Protein AF-A0A0Q6UNU0-F1 (afdb_monomer)

Secondary structure (DSSP, 8-state):
---HHHHHHHHHHTHHHHHHHHHTSHHHHHHHHHHHHHGGG--SHHHHHH-HHHHHHHHHHTT-GGGTT-HHHHHHHHT--TTSTTSHHHH-S-THHHHHHTT--TTPPPP-SS-HHHHHHHHHHHHHHHHHHHHHHHHHHHHHHHHHHH--BHHHHHH-HHHHHHHHHHTT--TTT--HHHHHHHHTS-TTSTTSHHHHH--HHHHHHHTT--B-TTSBBSS-SS-HHHHHHHHHHHHHHSSSS--HHHHHHHHHHHHHHHTT--BHHHHHH-HHHHHHHHHHTT--TT--HHHHHHHHH-HHHHHHTT-HHHHHT--B-TTSBBPSB--SS-HHHHHHHHHHHHHHHHHHHHHHHSS---BHHHHHH-HHHHHHHHHHTT--TT--HHHHHHHHH-HHHHHHTT-HHHHHTS-B-TTSBBSSS-SS-HHHHHHHHHHHHHHHHHHHHHGGG--BHHHHHH-HHHHHHHHHHTT--TT--HHHHHHHHH-HHHHHHHT-HHHHTT----TTSBPPBPB-SS-HHHHHHHHHHHHHHHHHHHHHHTT--BHHHHHH-HHHHHHHHHHTT--TT--HHHHHHHHH-HHHHHHHT-HHHHHT----TTSBPPTTS-SS-HHHHHHHHHHHHHHHHHHHHHGGG--BHHHHHHSHHHHHHHHHHTT--TT--HHHHHHHHH-HHHHHHTT-HHHHHT----TTSB-PBP-SS--HHHHHHHHHHHHHHTTHHHHHHHHHHHHHHHHHHSTTT-SBHHHHT--HHHH-S-SSSTTSPPHHHHHHHHTT--TTTS-HHHHHHHTTS-TT-TTSTTGGG--HHHHHHHHTS-B-TTSBB-----SS-HHHHHHHHHHHHHHHTTTPPSSHHHHHHHHHHHHHHHHHHHHHHT--BHHHHHH-HHHHHHHHHHTT--GGG--HHHHHHHHTS-SS-TTSHHHHTS-THHHHHHHHS-B-TTSBB-GGG--SSS-HHHHHHHHHHHHHHHHHHHHHHH-HHHHHHHHHHHHGGG---HHHHHH-HHHHHHHHHHTT--GGGGGS-HHHHHHHHTTT--GGGGG-HHHHHHHHHHHHHHHHHHH--S--HHHHHHTS---

Radius of gyration: 46.49 Å; Cα contacts (8 Å, |Δi|>4): 1533; chains: 1; bounding box: 97×91×158 Å

Foldseek 3Di:
DDFLLRVLCVCVVPVVVLLVVLCPPPVLVVLLVVLVVPVLVQFALCSCLVPLSNVCLLCLLLPNNVCNVVSVLLSQLLCWQLLDCPGPQNPDLAVSSLVSNLQWQRPFPDFFQFDPVLLVLLLVLLVVLLVVLLVVLVVLLVVLLVQQQPDFFLCSQLVPLSNQCLLCLLLVHDSVPDHSVLLLQLLQWDLPPCPGSCNVPNDPSSSVSSVQAQAHNRGGHPHTRGDPVSSVVSSQSSQCGRRPANHLVVLVSLLVVLQVPFLVDFFLVVQLVDLSSVCLLCLLQVHDNVPDSVLLLCLCEFLQSCVVVVNLLSNQLWQAYNRGGHDQFHAFFRSVLLVLLLVLLVVLLVVLVCVQPVLPQFFLVSQLVDQLSVLLQCLLQVVFLLRDSVLLQCLCAPCVSCVVVVNNLSNVLAQAYNVGGGNDRGRGDPVSSVSSSVSLVVLSVVCSNCRSVDFFLVSQLVPRSNVSSSCNSQVPGSPQDSVLVLCLCAPCVSCVVVVNNSSNVSTQAYNVGGGQGFFCFFALVLLVVLVVLLVVLLVVLVVVQQVDFFLVVQLVPLLNVLLLCLLQVNQLLDDSVLLSCLCAPCVSCVVVVNNVSNVLAQAHNVGGHDPPDTRGDPVSSVSSSVSSVVLSVVCLVCVRRDFFLVSCCVPSNSVSSLCSSQVPHSPDDSVLVRCLLQPLVSVVVVVNNSSNVSTDAYNVGGTHTRNGTRHNSSSSSSSVSSSVRSCVVVVVLSVLLSVQLVVCSPPVQAFFLVSQLDQPVPRDDDPVCNPHDGNVQSLQSSLVHHCVRAPSVNSNQLLLKWLQPCPIPQVVVVDVSSSVSSLSTQAYNVGGRDHRQFFFGSSVLSLLLSLLLLLQLFPPDDDDVSVVSNVVSVVLSVVLVVQRRVDQWQVSQLVDLSNQCSSQSSQLHDSVVDHSVNVLQLLLWDLPDCPGCVNPPDDVCSLLVSLRTQAYSVGGHDPQQDRSTRGPSSSVSSSSSSSLSSSLVVVCVVPVLSSLLSVLLVCLLSDRAVSSCLSDPSSVVLQCLLVVNDPCLNVDDPVVSRVVVVVRDDSNLSNPSVSSVVSSSSSSLSVSVVPPPDDDPVVVVVVPPDD

Mean predicted aligned error: 14.02 Å

Structure (mmCIF, N/CA/C/O backbone):
data_AF-A0A0Q6UNU0-F1
#
_entry.id   AF-A0A0Q6UNU0-F1
#
loop_
_atom_site.group_PDB
_atom_site.id
_atom_site.type_symbol
_atom_site.label_atom_id
_atom_site.label_alt_id
_atom_site.label_comp_id
_atom_site.label_asym_id
_atom_site.label_entity_id
_atom_site.label_seq_id
_atom_site.pdbx_PDB_ins_code
_atom_site.Cartn_x
_atom_site.Cartn_y
_atom_site.Cartn_z
_atom_site.occupancy
_atom_site.B_iso_or_equiv
_atom_site.auth_seq_id
_atom_site.auth_comp_id
_atom_site.auth_asym_id
_atom_site.auth_atom_id
_atom_site.pdbx_PDB_model_num
ATOM 1 N N . MET A 1 1 ? -45.513 11.900 68.984 1.00 60.00 1 MET A N 1
ATOM 2 C CA . MET A 1 1 ? -44.913 11.798 67.637 1.00 60.00 1 MET A CA 1
ATOM 3 C C . MET A 1 1 ? -43.404 11.786 67.799 1.00 60.00 1 MET A C 1
ATOM 5 O O . MET A 1 1 ? -42.913 12.541 68.630 1.00 60.00 1 MET A O 1
ATOM 9 N N . ILE A 1 2 ? -42.690 10.905 67.095 1.00 75.06 2 ILE A N 1
ATOM 10 C CA . ILE A 1 2 ? -41.217 10.916 67.081 1.00 75.06 2 ILE A CA 1
ATOM 11 C C . ILE A 1 2 ? -40.781 12.157 66.289 1.00 75.06 2 ILE A C 1
ATOM 13 O O . ILE A 1 2 ? -41.369 12.452 65.248 1.00 75.06 2 ILE A O 1
ATOM 17 N N . SER A 1 3 ? -39.808 12.911 66.801 1.00 86.56 3 SER A N 1
ATOM 18 C CA . SER A 1 3 ? -39.284 14.099 66.119 1.00 86.56 3 SER A CA 1
ATOM 19 C C . SER A 1 3 ? -38.531 13.713 64.837 1.00 86.56 3 SER A C 1
ATOM 21 O O . SER A 1 3 ? -37.982 12.609 64.751 1.00 86.56 3 SER A O 1
ATOM 23 N N . ALA A 1 4 ? -38.469 14.606 63.845 1.00 87.50 4 ALA A N 1
ATOM 24 C CA . ALA A 1 4 ? -37.751 14.359 62.592 1.00 87.50 4 ALA A CA 1
ATOM 25 C C . ALA A 1 4 ? -36.270 14.044 62.854 1.00 87.50 4 ALA A C 1
ATOM 27 O O . ALA A 1 4 ? -35.698 13.129 62.262 1.00 87.50 4 ALA A O 1
ATOM 28 N N . SER A 1 5 ? -35.673 14.756 63.813 1.00 86.62 5 SER A N 1
ATOM 29 C CA . SER A 1 5 ? -34.298 14.556 64.282 1.00 86.62 5 SER A CA 1
ATOM 30 C C . SER A 1 5 ? -34.039 13.150 64.840 1.00 86.62 5 SER A C 1
ATOM 32 O O . SER A 1 5 ? -33.020 12.533 64.521 1.00 86.62 5 SER A O 1
ATOM 34 N N . MET A 1 6 ? -34.948 12.606 65.653 1.00 86.75 6 MET A N 1
ATOM 35 C CA . MET A 1 6 ? -34.796 11.264 66.223 1.00 86.75 6 MET A CA 1
ATOM 36 C C . MET A 1 6 ? -35.024 10.178 65.164 1.00 86.75 6 MET A C 1
ATOM 38 O O . MET A 1 6 ? -34.244 9.230 65.084 1.00 86.75 6 MET A O 1
ATOM 42 N N . ALA A 1 7 ? -36.046 10.338 64.318 1.00 88.50 7 ALA A N 1
ATOM 43 C CA . ALA A 1 7 ? -36.363 9.389 63.254 1.00 88.50 7 ALA A CA 1
ATOM 44 C C . ALA A 1 7 ? -35.245 9.293 62.200 1.00 88.50 7 ALA A C 1
ATOM 46 O O . ALA A 1 7 ? -34.822 8.186 61.868 1.00 88.50 7 ALA A O 1
ATOM 47 N N . TYR A 1 8 ? -34.702 10.429 61.743 1.00 91.06 8 TYR A N 1
ATOM 48 C CA . TYR A 1 8 ? -33.573 10.456 60.808 1.00 91.06 8 TYR A CA 1
ATOM 49 C C . TYR A 1 8 ? -32.361 9.696 61.363 1.00 91.06 8 TYR A C 1
ATOM 51 O O . TYR A 1 8 ? -31.845 8.813 60.686 1.00 91.06 8 TYR A O 1
ATOM 59 N N . ASN A 1 9 ? -31.960 9.951 62.617 1.00 88.25 9 ASN A N 1
ATOM 60 C CA . ASN A 1 9 ? -30.815 9.270 63.239 1.00 88.25 9 ASN A CA 1
ATOM 61 C C . ASN A 1 9 ? -31.006 7.746 63.367 1.00 88.25 9 ASN A C 1
ATOM 63 O O . ASN A 1 9 ? -30.054 6.990 63.175 1.00 88.25 9 ASN A O 1
ATOM 67 N N . ILE A 1 10 ? -32.219 7.282 63.692 1.00 87.88 10 ILE A N 1
ATOM 68 C CA . ILE A 1 10 ? -32.521 5.843 63.786 1.00 87.88 10 ILE A CA 1
ATOM 69 C C . ILE A 1 10 ? -32.408 5.180 62.408 1.00 87.88 10 ILE A C 1
ATOM 71 O O . ILE A 1 10 ? -31.824 4.100 62.285 1.00 87.88 10 ILE A O 1
ATOM 75 N N . LEU A 1 11 ? -32.965 5.822 61.379 1.00 87.94 11 LEU A N 1
ATOM 76 C CA . LEU A 1 11 ? -32.988 5.293 60.018 1.00 87.94 11 LEU A CA 1
ATOM 77 C C . LEU A 1 11 ? -31.599 5.291 59.387 1.00 87.94 11 LEU A C 1
ATOM 79 O O . LEU A 1 11 ? -31.198 4.274 58.830 1.00 87.94 11 LEU A O 1
ATOM 83 N N . THR A 1 12 ? -30.838 6.381 59.500 1.00 85.38 12 THR A N 1
ATOM 84 C CA . THR A 1 12 ? -29.486 6.451 58.928 1.00 85.38 12 THR A CA 1
ATOM 85 C C . THR A 1 12 ? -28.493 5.560 59.665 1.00 85.38 12 THR A C 1
ATOM 87 O O . THR A 1 12 ? -27.621 4.978 59.025 1.00 85.38 12 THR A O 1
ATOM 90 N N . GLY A 1 13 ? -28.671 5.355 60.976 1.00 84.19 13 GLY A N 1
ATOM 91 C CA . GLY A 1 13 ? -27.877 4.402 61.755 1.00 84.19 13 GLY A CA 1
ATOM 92 C C . GLY A 1 13 ? -28.101 2.932 61.374 1.00 84.19 13 GLY A C 1
ATOM 93 O O . GLY A 1 13 ? -27.198 2.122 61.558 1.00 84.19 13 GLY A O 1
ATOM 94 N N . ASN A 1 14 ? -29.271 2.581 60.818 1.00 87.12 14 ASN A N 1
ATOM 95 C CA . ASN A 1 14 ? -29.643 1.211 60.426 1.00 87.12 14 ASN A CA 1
ATOM 96 C C . ASN A 1 14 ? -30.318 1.162 59.039 1.00 87.12 14 ASN A C 1
ATOM 98 O O . ASN A 1 14 ? -31.352 0.508 58.850 1.00 87.12 14 ASN A O 1
ATOM 102 N N . MET A 1 15 ? -29.746 1.863 58.054 1.00 85.81 15 MET A N 1
ATOM 103 C CA . MET A 1 15 ? -30.365 2.031 56.731 1.00 85.81 15 MET A CA 1
ATOM 104 C C . MET A 1 15 ? -30.597 0.692 56.025 1.00 85.81 15 MET A C 1
ATOM 106 O O . MET A 1 15 ? -31.688 0.444 55.519 1.00 85.81 15 MET A O 1
ATOM 110 N N . LYS A 1 16 ? -29.614 -0.219 56.072 1.00 84.00 16 LYS A N 1
ATOM 111 C CA . LYS A 1 16 ? -29.725 -1.556 55.468 1.00 84.00 16 LYS A CA 1
ATOM 112 C C . LYS A 1 16 ? -30.951 -2.314 55.979 1.00 84.00 16 LYS A C 1
ATOM 114 O O . LYS A 1 16 ? -31.781 -2.734 55.186 1.00 84.00 16 LYS A O 1
ATOM 119 N N . GLN A 1 17 ? -31.106 -2.420 57.298 1.00 88.00 17 GLN A N 1
ATOM 120 C CA . GLN A 1 17 ? -32.243 -3.121 57.896 1.00 88.00 17 GLN A CA 1
ATOM 121 C C . GLN A 1 17 ? -33.578 -2.439 57.558 1.00 88.00 17 GLN A C 1
ATOM 123 O O . GLN A 1 17 ? -34.605 -3.102 57.429 1.00 88.00 17 GLN A O 1
ATOM 128 N N . SER A 1 18 ? -33.578 -1.112 57.412 1.00 89.94 18 SER A N 1
ATOM 129 C CA . SER A 1 18 ? -34.767 -0.359 57.006 1.00 89.94 18 SER A CA 1
ATOM 130 C C . SER A 1 18 ? -35.171 -0.670 55.564 1.00 89.94 18 SER A C 1
ATOM 132 O O . SER A 1 18 ? -36.347 -0.925 55.319 1.00 89.94 18 SER A O 1
ATOM 134 N N . LEU A 1 19 ? -34.207 -0.736 54.643 1.00 89.81 19 LEU A N 1
ATOM 135 C CA . LEU A 1 19 ? -34.438 -1.133 53.253 1.00 89.81 19 LEU A CA 1
ATOM 136 C C . LEU A 1 19 ? -34.840 -2.609 53.133 1.00 89.81 19 LEU A C 1
ATOM 138 O O . LEU A 1 19 ? -35.777 -2.906 52.403 1.00 89.81 19 LEU A O 1
ATOM 142 N N . ASP A 1 20 ? -34.228 -3.517 53.902 1.00 89.25 20 ASP A N 1
ATOM 143 C CA . ASP A 1 20 ? -34.603 -4.941 53.929 1.00 89.25 20 ASP A CA 1
ATOM 144 C C . ASP A 1 20 ? -36.071 -5.119 54.383 1.00 89.25 20 ASP A C 1
ATOM 146 O O . ASP A 1 20 ? -36.829 -5.919 53.825 1.00 89.25 20 ASP A O 1
ATOM 150 N N . ARG A 1 21 ? -36.528 -4.315 55.359 1.00 92.44 21 ARG A N 1
ATOM 151 C CA . ARG A 1 21 ? -37.946 -4.281 55.760 1.00 92.44 21 ARG A CA 1
ATOM 152 C C . ARG A 1 21 ? -38.853 -3.791 54.635 1.00 92.44 21 ARG A C 1
ATOM 154 O O . ARG A 1 21 ? -39.915 -4.369 54.451 1.00 92.44 21 ARG A O 1
ATOM 161 N N . VAL A 1 22 ? -38.459 -2.764 53.883 1.00 93.75 22 VAL A N 1
ATOM 162 C CA . VAL A 1 22 ? -39.241 -2.280 52.730 1.00 93.75 22 VAL A CA 1
ATOM 163 C C . VAL A 1 22 ? -39.278 -3.328 51.615 1.00 93.75 22 VAL A C 1
ATOM 165 O O . VAL A 1 22 ? -40.352 -3.640 51.113 1.00 93.75 22 VAL A O 1
ATOM 168 N N . ALA A 1 23 ? -38.143 -3.952 51.300 1.00 92.00 23 ALA A N 1
ATOM 169 C CA . ALA A 1 23 ? -38.032 -4.999 50.285 1.00 92.00 23 ALA A CA 1
ATOM 170 C C . ALA A 1 23 ? -38.897 -6.235 50.586 1.00 92.00 23 ALA A C 1
ATOM 172 O O . ALA A 1 23 ? -39.395 -6.882 49.669 1.00 92.00 23 ALA A O 1
ATOM 173 N N . SER A 1 24 ? -39.103 -6.560 51.866 1.00 94.25 24 SER A N 1
ATOM 174 C CA . SER A 1 24 ? -39.954 -7.683 52.295 1.00 94.25 24 SER A CA 1
ATOM 175 C C . SER A 1 24 ? -41.459 -7.383 52.277 1.00 94.25 24 SER A C 1
ATOM 177 O O . SER A 1 24 ? -42.265 -8.296 52.473 1.00 94.25 24 SER A O 1
ATOM 179 N N . GLN A 1 25 ? -41.871 -6.139 52.007 1.00 96.44 25 GLN A N 1
ATOM 180 C CA . GLN A 1 25 ? -43.283 -5.804 51.828 1.00 96.44 25 GLN A CA 1
ATOM 181 C C . GLN A 1 25 ? -43.814 -6.442 50.538 1.00 96.44 25 GLN A C 1
ATOM 183 O O . GLN A 1 25 ? -43.208 -6.327 49.473 1.00 96.44 25 GLN A O 1
ATOM 188 N N . ALA A 1 26 ? -44.981 -7.088 50.616 1.00 96.00 26 ALA A N 1
ATOM 189 C CA . ALA A 1 26 ? -45.510 -7.910 49.524 1.00 96.00 26 ALA A CA 1
ATOM 190 C C . ALA A 1 26 ? -45.665 -7.157 48.188 1.00 96.00 26 ALA A C 1
ATOM 192 O O . ALA A 1 26 ? -45.346 -7.709 47.137 1.00 96.00 26 ALA A O 1
ATOM 193 N N . ILE A 1 27 ? -46.135 -5.902 48.219 1.00 93.56 27 ILE A N 1
ATOM 194 C CA . ILE A 1 27 ? -46.322 -5.081 47.008 1.00 93.56 27 ILE A CA 1
ATOM 195 C C . ILE A 1 27 ? -44.967 -4.718 46.393 1.00 93.56 27 ILE A C 1
ATOM 197 O O . ILE A 1 27 ? -44.752 -4.968 45.211 1.00 93.56 27 ILE A O 1
ATOM 201 N N . VAL A 1 28 ? -44.042 -4.212 47.213 1.00 94.31 28 VAL A N 1
ATOM 202 C CA . VAL A 1 28 ? -42.691 -3.809 46.794 1.00 94.31 28 VAL A CA 1
ATOM 203 C C . VAL A 1 28 ? -41.950 -4.972 46.145 1.00 94.31 28 VAL A C 1
ATOM 205 O O . VAL A 1 28 ? -41.414 -4.826 45.048 1.00 94.31 28 VAL A O 1
ATOM 208 N N . LYS A 1 29 ? -41.982 -6.146 46.786 1.00 94.50 29 LYS A N 1
ATOM 209 C CA . LYS A 1 29 ? -41.385 -7.373 46.258 1.00 94.50 29 LYS A CA 1
ATOM 210 C C . LYS A 1 29 ? -41.969 -7.746 44.894 1.00 94.50 29 LYS A C 1
ATOM 212 O O . LYS A 1 29 ? -41.221 -7.959 43.948 1.00 94.50 29 LYS A O 1
ATOM 217 N N . ARG A 1 30 ? -43.301 -7.771 44.778 1.00 95.50 30 ARG A N 1
ATOM 218 C CA . ARG A 1 30 ? -44.002 -8.140 43.537 1.00 95.50 30 ARG A CA 1
ATOM 219 C C . ARG A 1 30 ? -43.716 -7.169 42.389 1.00 95.50 30 ARG A C 1
ATOM 221 O O . ARG A 1 30 ? -43.731 -7.573 41.228 1.00 95.50 30 ARG A O 1
ATOM 228 N N . ASP A 1 31 ? -43.534 -5.887 42.685 1.00 94.81 31 ASP A N 1
ATOM 229 C CA . ASP A 1 31 ? -43.217 -4.886 41.668 1.00 94.81 31 ASP A CA 1
ATOM 230 C C . ASP A 1 31 ? -41.754 -4.976 41.221 1.00 94.81 31 ASP A C 1
ATOM 232 O O . ASP A 1 31 ? -41.499 -4.930 40.019 1.00 94.81 31 ASP A O 1
ATOM 236 N N . ALA A 1 32 ? -40.822 -5.221 42.149 1.00 93.31 32 ALA A N 1
ATOM 237 C CA . ALA A 1 32 ? -39.420 -5.487 41.823 1.00 93.31 32 ALA A CA 1
ATOM 238 C C . ALA A 1 32 ? -39.248 -6.759 40.971 1.00 93.31 32 ALA A C 1
ATOM 240 O O . ALA A 1 32 ? -38.565 -6.725 39.950 1.00 93.31 32 ALA A O 1
ATOM 241 N N . GLU A 1 33 ? -39.918 -7.858 41.339 1.00 95.12 33 GLU A N 1
ATOM 242 C CA . GLU A 1 33 ? -39.921 -9.110 40.565 1.00 95.12 33 GLU A CA 1
ATOM 243 C C . GLU A 1 33 ? -40.497 -8.898 39.159 1.00 95.12 33 GLU A C 1
ATOM 245 O O . GLU A 1 33 ? -39.894 -9.304 38.167 1.00 95.12 33 GLU A O 1
ATOM 250 N N . TYR A 1 34 ? -41.626 -8.189 39.050 1.00 96.12 34 TYR A N 1
ATOM 251 C CA . TYR A 1 34 ? -42.224 -7.898 37.750 1.00 96.12 34 TYR A CA 1
ATOM 252 C C . TYR A 1 34 ? -41.318 -7.030 36.870 1.00 96.12 34 TYR A C 1
ATOM 254 O O . TYR A 1 34 ? -41.236 -7.274 35.667 1.00 96.12 34 TYR A O 1
ATOM 262 N N . TYR A 1 35 ? -40.648 -6.028 37.443 1.00 96.50 35 TYR A N 1
ATOM 263 C CA . TYR A 1 35 ? -39.700 -5.198 36.704 1.00 96.50 35 TYR A CA 1
ATOM 264 C C . TYR A 1 35 ? -38.534 -6.043 36.173 1.00 96.50 35 TYR A C 1
ATOM 266 O O . TYR A 1 35 ? -38.305 -6.057 34.964 1.00 96.50 35 TYR A O 1
ATOM 274 N N . LYS A 1 36 ? -37.888 -6.831 37.046 1.00 93.56 36 LYS A N 1
ATOM 275 C CA . LYS A 1 36 ? -36.788 -7.752 36.705 1.00 93.56 36 LYS A CA 1
ATOM 276 C C . LYS A 1 36 ? -37.122 -8.689 35.553 1.00 93.56 36 LYS A C 1
ATOM 278 O O . LYS A 1 36 ? -36.365 -8.842 34.602 1.00 93.56 36 LYS A O 1
ATOM 283 N N . GLU A 1 37 ? -38.288 -9.320 35.619 1.00 94.56 37 GLU A N 1
ATOM 284 C CA . GLU A 1 37 ? -38.690 -10.323 34.636 1.00 94.56 37 GLU A CA 1
ATOM 285 C C . GLU A 1 37 ? -39.058 -9.735 33.267 1.00 94.56 37 GLU A C 1
ATOM 287 O O . GLU A 1 37 ? -39.188 -10.496 32.303 1.00 94.56 37 GLU A O 1
ATOM 292 N N . ASN A 1 38 ? -39.293 -8.421 33.162 1.00 95.62 38 ASN A N 1
ATOM 293 C CA . ASN A 1 38 ? -39.911 -7.831 31.973 1.00 95.62 38 ASN A CA 1
ATOM 294 C C . ASN A 1 38 ? -39.162 -6.639 31.368 1.00 95.62 38 ASN A C 1
ATOM 296 O O . ASN A 1 38 ? -39.351 -6.401 30.178 1.00 95.62 38 ASN A O 1
ATOM 300 N N . ILE A 1 39 ? -38.302 -5.923 32.102 1.00 94.00 39 ILE A N 1
ATOM 301 C CA . ILE A 1 39 ? -37.631 -4.724 31.569 1.00 94.00 39 ILE A CA 1
ATOM 302 C C . ILE A 1 39 ? -36.802 -5.029 30.316 1.00 94.00 39 ILE A C 1
ATOM 304 O O . ILE A 1 39 ? -36.924 -4.338 29.313 1.00 94.00 39 ILE A O 1
ATOM 308 N N . ASN A 1 40 ? -36.045 -6.125 30.313 1.00 90.06 40 ASN A N 1
ATOM 309 C CA . ASN A 1 40 ? -35.215 -6.525 29.174 1.00 90.06 40 ASN A CA 1
ATOM 310 C C . ASN A 1 40 ? -35.982 -7.292 28.075 1.00 90.06 40 ASN A C 1
ATOM 312 O O . ASN A 1 40 ? -35.370 -7.826 27.155 1.00 90.06 40 ASN A O 1
ATOM 316 N N . LYS A 1 41 ? -37.321 -7.345 28.151 1.00 91.12 41 LYS A N 1
ATOM 317 C CA . LYS A 1 41 ? -38.196 -7.794 27.049 1.00 91.12 41 LYS A CA 1
ATOM 318 C C . LYS A 1 41 ? -38.761 -6.626 26.235 1.00 91.12 41 LYS A C 1
ATOM 320 O O . LYS A 1 41 ? -39.362 -6.866 25.189 1.00 91.12 41 LYS A O 1
ATOM 325 N N . ILE A 1 42 ? -38.597 -5.402 26.737 1.00 92.62 42 ILE A N 1
ATOM 326 C CA . ILE A 1 42 ? -39.000 -4.167 26.069 1.00 92.62 42 ILE A CA 1
ATOM 327 C C . ILE A 1 42 ? -38.122 -3.948 24.839 1.00 92.62 42 ILE A C 1
ATOM 329 O O . ILE A 1 42 ? -36.929 -4.239 24.873 1.00 92.62 42 ILE A O 1
ATOM 333 N N . LYS A 1 43 ? -38.716 -3.462 23.748 1.00 87.12 43 LYS A N 1
ATOM 334 C CA . LYS A 1 43 ? -38.005 -3.292 22.468 1.00 87.12 43 LYS A CA 1
ATOM 335 C C . LYS A 1 43 ? -37.513 -1.874 22.217 1.00 87.12 43 LYS A C 1
ATOM 337 O O . LYS A 1 43 ? -36.438 -1.693 21.662 1.00 87.12 43 LYS A O 1
ATOM 342 N N . ASP A 1 44 ? -38.310 -0.887 22.600 1.00 90.00 44 ASP A N 1
ATOM 343 C CA . ASP A 1 44 ? -38.081 0.518 22.282 1.00 90.00 44 ASP A CA 1
ATOM 344 C C . ASP A 1 44 ? -38.740 1.437 23.327 1.00 90.00 44 ASP A C 1
ATOM 346 O O . ASP A 1 44 ? -39.381 0.985 24.284 1.00 90.00 44 ASP A O 1
ATOM 350 N N . VAL A 1 45 ? -38.555 2.749 23.155 1.00 93.19 45 VAL A N 1
ATOM 351 C CA . VAL A 1 45 ? -39.090 3.776 24.061 1.00 93.19 45 VAL A CA 1
ATOM 352 C C . VAL A 1 45 ? -40.622 3.758 24.101 1.00 93.19 45 VAL A C 1
ATOM 354 O O . VAL A 1 45 ? -41.212 4.023 25.151 1.00 93.19 45 VAL A O 1
ATOM 357 N N . ASP A 1 46 ? -41.283 3.441 22.986 1.00 94.00 46 ASP A N 1
ATOM 358 C CA . ASP A 1 46 ? -42.744 3.409 22.912 1.00 94.00 46 ASP A CA 1
ATOM 359 C C . ASP A 1 46 ? -43.320 2.232 23.702 1.00 94.00 46 ASP A C 1
ATOM 361 O O . ASP A 1 46 ? -44.272 2.411 24.466 1.00 94.00 46 ASP A O 1
ATOM 365 N N . ASP A 1 47 ? -42.708 1.055 23.594 1.00 95.38 47 ASP A N 1
ATOM 366 C CA . ASP A 1 47 ? -43.047 -0.126 24.388 1.00 95.38 47 ASP A CA 1
ATOM 367 C C . ASP A 1 47 ? -42.818 0.132 25.890 1.00 95.38 47 ASP A C 1
ATOM 369 O O . ASP A 1 47 ? -43.685 -0.140 26.730 1.00 95.38 47 ASP A O 1
ATOM 373 N N . PHE A 1 48 ? -41.702 0.783 26.239 1.00 96.00 48 PHE A N 1
ATOM 374 C CA . PHE A 1 48 ? -41.390 1.154 27.621 1.00 96.00 48 PHE A CA 1
ATOM 375 C C . PHE A 1 48 ? -42.440 2.083 28.237 1.00 96.00 48 PHE A C 1
ATOM 377 O O . PHE A 1 48 ? -43.011 1.780 29.284 1.00 96.00 48 PHE A O 1
ATOM 384 N N . VAL A 1 49 ? -42.721 3.213 27.580 1.00 95.31 49 VAL A N 1
ATOM 385 C CA . VAL A 1 49 ? -43.678 4.229 28.057 1.00 95.31 49 VAL A CA 1
ATOM 386 C C . VAL A 1 49 ? -45.133 3.730 27.950 1.00 95.31 49 VAL A C 1
ATOM 388 O O . VAL A 1 49 ? -46.025 4.167 28.699 1.00 95.31 49 VAL A O 1
ATOM 391 N N . GLY A 1 50 ? -45.391 2.790 27.037 1.00 95.12 50 GLY A N 1
ATOM 392 C CA . GLY A 1 50 ? -46.654 2.071 26.891 1.00 95.12 50 GLY A CA 1
ATOM 393 C C . GLY A 1 50 ? -46.946 1.138 28.069 1.00 95.12 50 GLY A C 1
ATOM 394 O O . GLY A 1 50 ? -48.084 1.093 28.550 1.00 95.12 50 GLY A O 1
ATOM 395 N N . ASN A 1 51 ? -45.928 0.458 28.603 1.00 96.12 51 ASN A N 1
ATOM 396 C CA . ASN A 1 51 ? -46.061 -0.431 29.754 1.00 96.12 51 ASN A CA 1
ATOM 397 C C . ASN A 1 51 ? -46.085 0.349 31.078 1.00 96.12 51 ASN A C 1
ATOM 399 O O . ASN A 1 51 ? -45.073 0.502 31.763 1.00 96.12 51 ASN A O 1
ATOM 403 N N . TYR A 1 52 ? -47.278 0.811 31.473 1.00 94.88 52 TYR A N 1
ATOM 404 C CA . TYR A 1 52 ? -47.450 1.680 32.644 1.00 94.88 52 TYR A CA 1
ATOM 405 C C . TYR A 1 52 ? -46.813 1.133 33.927 1.00 94.88 52 TYR A C 1
ATOM 407 O O . TYR A 1 52 ? -46.263 1.921 34.680 1.00 94.88 52 TYR A O 1
ATOM 415 N N . ARG A 1 53 ? -46.841 -0.185 34.171 1.00 95.88 53 ARG A N 1
ATOM 416 C CA . ARG A 1 53 ? -46.296 -0.775 35.405 1.00 95.88 53 ARG A CA 1
ATOM 417 C C . ARG A 1 53 ? -44.766 -0.716 35.460 1.00 95.88 53 ARG A C 1
ATOM 419 O O . ARG A 1 53 ? -44.217 -0.433 36.518 1.00 95.88 53 ARG A O 1
ATOM 426 N N . ILE A 1 54 ? -44.089 -0.967 34.337 1.00 96.88 54 ILE A N 1
ATOM 427 C CA . ILE A 1 54 ? -42.623 -0.856 34.240 1.00 96.88 54 ILE A CA 1
ATOM 428 C C . ILE A 1 54 ? -42.217 0.617 34.265 1.00 96.88 54 ILE A C 1
ATOM 430 O O . ILE A 1 54 ? -41.348 1.006 35.044 1.00 96.88 54 ILE A O 1
ATOM 434 N N . PHE A 1 55 ? -42.901 1.442 33.468 1.00 96.81 55 PHE A N 1
ATOM 435 C CA . PHE A 1 55 ? -42.656 2.877 33.404 1.00 96.81 55 PHE A CA 1
ATOM 436 C C . PHE A 1 55 ? -42.842 3.550 34.768 1.00 96.81 55 PHE A C 1
ATOM 438 O O . PHE A 1 55 ? -41.958 4.272 35.216 1.00 96.81 55 PHE A O 1
ATOM 445 N N . SER A 1 56 ? -43.949 3.285 35.473 1.00 96.06 56 SER A N 1
ATOM 446 C CA . SER A 1 56 ? -44.200 3.867 36.796 1.00 96.06 56 SER A CA 1
ATOM 447 C C . SER A 1 56 ? -43.161 3.417 37.815 1.00 96.06 56 SER A C 1
ATOM 449 O O . SER A 1 56 ? -42.695 4.239 38.593 1.00 96.06 56 SER A O 1
ATOM 451 N N . TYR A 1 57 ? -42.761 2.140 37.786 1.00 97.00 57 TYR A N 1
ATOM 452 C CA . TYR A 1 57 ? -41.727 1.615 38.676 1.00 97.00 57 TYR A CA 1
ATOM 453 C C . TYR A 1 57 ? -40.397 2.350 38.487 1.00 97.00 57 TYR A C 1
ATOM 455 O O . TYR A 1 57 ? -39.822 2.849 39.455 1.00 97.00 57 TYR A O 1
ATOM 463 N N . ALA A 1 58 ? -39.944 2.485 37.237 1.00 96.31 58 ALA A N 1
ATOM 464 C CA . ALA A 1 58 ? -38.736 3.232 36.912 1.00 96.31 58 ALA A CA 1
ATOM 465 C C . ALA A 1 58 ? -38.857 4.709 37.323 1.00 96.31 58 ALA A C 1
ATOM 467 O O . ALA A 1 58 ? -37.952 5.254 37.951 1.00 96.31 58 ALA A O 1
ATOM 468 N N . MET A 1 59 ? -39.979 5.367 37.017 1.00 95.81 59 MET A N 1
ATOM 469 C CA . MET A 1 59 ? -40.196 6.771 37.386 1.00 95.81 59 MET A CA 1
ATOM 470 C C . MET A 1 59 ? -40.120 6.959 38.905 1.00 95.81 59 MET A C 1
ATOM 472 O O . MET A 1 59 ? -39.409 7.845 39.376 1.00 95.81 59 MET A O 1
ATOM 476 N N . THR A 1 60 ? -40.760 6.082 39.683 1.00 94.44 60 THR A N 1
ATOM 477 C CA . THR A 1 60 ? -40.658 6.084 41.147 1.00 94.44 60 THR A CA 1
ATOM 478 C C . THR A 1 60 ? -39.224 5.850 41.613 1.00 94.44 60 THR A C 1
ATOM 480 O O . THR A 1 60 ? -38.744 6.590 42.464 1.00 94.44 60 THR A O 1
ATOM 483 N N . ALA A 1 61 ? -38.491 4.894 41.038 1.00 94.38 61 ALA A N 1
ATOM 484 C CA . ALA A 1 61 ? -37.099 4.638 41.414 1.00 94.38 61 ALA A CA 1
ATOM 485 C C . ALA A 1 61 ? -36.207 5.887 41.307 1.00 94.38 61 ALA A C 1
ATOM 487 O O . ALA A 1 61 ? -35.351 6.123 42.160 1.00 94.38 61 ALA A O 1
ATOM 488 N N . HIS A 1 62 ? -36.451 6.726 40.302 1.00 91.50 62 HIS A N 1
ATOM 489 C CA . HIS A 1 62 ? -35.712 7.969 40.083 1.00 91.50 62 HIS A CA 1
ATOM 490 C C . HIS A 1 62 ? -36.339 9.200 40.771 1.00 91.50 62 HIS A C 1
ATOM 492 O O . HIS A 1 62 ? -35.819 10.310 40.635 1.00 91.50 62 HIS A O 1
ATOM 498 N N . GLY A 1 63 ? -37.408 9.018 41.555 1.00 88.44 63 GLY A N 1
ATOM 499 C CA . GLY A 1 63 ? -38.107 10.082 42.286 1.00 88.44 63 GLY A CA 1
ATOM 500 C C . GLY A 1 63 ? -38.949 11.006 41.402 1.00 88.44 63 GLY A C 1
ATOM 501 O O . GLY A 1 63 ? -39.152 12.162 41.756 1.00 88.44 63 GLY A O 1
ATOM 502 N N . LEU A 1 64 ? -39.385 10.522 40.240 1.00 91.75 64 LEU A N 1
ATOM 503 C CA . LEU A 1 64 ? -40.202 11.229 39.249 1.00 91.75 64 LEU A CA 1
ATOM 504 C C . LEU A 1 64 ? -41.660 10.723 39.255 1.00 91.75 64 LEU A C 1
ATOM 506 O O . LEU A 1 64 ? -42.343 10.760 38.232 1.00 91.75 64 LEU A O 1
ATOM 510 N N . ASP A 1 65 ? -42.145 10.188 40.378 1.00 89.62 65 ASP A N 1
ATOM 511 C CA . ASP A 1 65 ? -43.482 9.588 40.491 1.00 89.62 65 ASP A CA 1
ATOM 512 C C . ASP A 1 65 ? -44.617 10.579 40.176 1.00 89.62 65 ASP A C 1
ATOM 514 O O . ASP A 1 65 ? -45.602 10.223 39.516 1.00 89.62 65 ASP A O 1
ATOM 518 N N . ASP A 1 66 ? -44.427 11.847 40.535 1.00 88.44 66 ASP A N 1
ATOM 519 C CA . ASP A 1 66 ? -45.327 12.955 40.225 1.00 88.44 66 ASP A CA 1
ATOM 520 C C . ASP A 1 66 ? -45.381 13.291 38.727 1.00 88.44 66 ASP A C 1
ATOM 522 O O . ASP A 1 66 ? -46.358 13.880 38.272 1.00 88.44 66 ASP A O 1
ATOM 526 N N . MET A 1 67 ? -44.391 12.860 37.941 1.00 91.81 67 MET A N 1
ATOM 527 C CA . MET A 1 67 ? -44.285 13.101 36.497 1.00 91.81 67 MET A CA 1
ATOM 528 C C . MET A 1 67 ? -44.704 11.898 35.644 1.00 91.81 67 MET A C 1
ATOM 530 O O . MET A 1 67 ? -44.558 11.916 34.421 1.00 91.81 67 MET A O 1
ATOM 534 N N . THR A 1 68 ? -45.294 10.860 36.243 1.00 93.31 68 THR A N 1
ATOM 535 C CA . THR A 1 68 ? -45.770 9.661 35.520 1.00 93.31 68 THR A CA 1
ATOM 536 C C . THR A 1 68 ? -46.847 9.951 34.462 1.00 93.31 68 THR A C 1
ATOM 538 O O . THR A 1 68 ? -47.033 9.160 33.535 1.00 93.31 68 THR A O 1
ATOM 541 N N . TYR A 1 69 ? -47.536 11.095 34.542 1.00 92.88 69 TYR A N 1
ATOM 542 C CA . TYR A 1 69 ? -48.481 11.543 33.512 1.00 92.88 69 TYR A CA 1
ATOM 543 C C . TYR A 1 69 ? -47.787 12.124 32.264 1.00 92.88 69 TYR A C 1
ATOM 545 O O . TYR A 1 69 ? -48.375 12.141 31.180 1.00 92.88 69 TYR A O 1
ATOM 553 N N . ALA A 1 70 ? -46.537 12.587 32.380 1.00 94.44 70 ALA A N 1
ATOM 554 C CA . ALA A 1 70 ? -45.821 13.349 31.356 1.00 94.44 70 ALA A CA 1
ATOM 555 C C . ALA A 1 70 ? -45.125 12.449 30.313 1.00 94.44 70 ALA A C 1
ATOM 557 O O . ALA A 1 70 ? -43.959 12.640 29.971 1.00 94.44 70 ALA A O 1
ATOM 558 N N . LYS A 1 71 ? -45.847 11.462 29.770 1.00 95.12 71 LYS A N 1
ATOM 559 C CA . LYS A 1 71 ? -45.305 10.425 28.870 1.00 95.12 71 LYS A CA 1
ATOM 560 C C . LYS A 1 71 ? -44.541 10.977 27.662 1.00 95.12 71 LYS A C 1
ATOM 562 O O . LYS A 1 71 ? -43.443 10.520 27.373 1.00 95.12 71 LYS A O 1
ATOM 567 N N . ALA A 1 72 ? -45.084 11.993 26.988 1.00 94.81 72 ALA A N 1
ATOM 568 C CA . ALA A 1 72 ? -44.433 12.605 25.824 1.00 94.81 72 ALA A CA 1
ATOM 569 C C . ALA A 1 72 ? -43.139 13.356 26.188 1.00 94.81 72 ALA A C 1
ATOM 571 O O . ALA A 1 72 ? -42.191 13.372 25.407 1.00 94.81 72 ALA A O 1
ATOM 572 N N . PHE A 1 73 ? -43.089 13.964 27.377 1.00 96.00 73 PHE A N 1
ATOM 573 C CA . PHE A 1 73 ? -41.873 14.593 27.888 1.00 96.00 73 PHE A CA 1
ATOM 574 C C . PHE A 1 73 ? -40.813 13.530 28.186 1.00 96.00 73 PHE A C 1
ATOM 576 O O . PHE A 1 73 ? -39.675 13.664 27.748 1.00 96.00 73 PHE A O 1
ATOM 583 N N . MET A 1 74 ? -41.201 12.441 28.855 1.00 95.75 74 MET A N 1
ATOM 584 C CA . MET A 1 74 ? -40.284 11.345 29.173 1.00 95.75 74 MET A CA 1
ATOM 585 C C . MET A 1 74 ? -39.794 10.589 27.942 1.00 95.75 74 MET A C 1
ATOM 587 O O . MET A 1 74 ? -38.640 10.179 27.925 1.00 95.75 74 MET A O 1
ATOM 591 N N . LYS A 1 75 ? -40.613 10.478 26.891 1.00 95.62 75 LYS A N 1
ATOM 592 C CA . LYS A 1 75 ? -40.168 9.974 25.588 1.00 95.62 75 LYS A CA 1
ATOM 593 C C . LYS A 1 75 ? -39.006 10.816 25.043 1.00 95.62 75 LYS A C 1
ATOM 595 O O . LYS A 1 75 ? -37.943 10.267 24.800 1.00 95.62 75 LYS A O 1
ATOM 600 N N . LYS A 1 76 ? -39.131 12.151 25.023 1.00 94.69 76 LYS A N 1
ATOM 601 C CA . LYS A 1 76 ? -38.026 13.050 24.618 1.00 94.69 76 LYS A CA 1
ATOM 602 C C . LYS A 1 76 ? -36.781 12.938 25.501 1.00 94.69 76 LYS A C 1
ATOM 604 O O . LYS A 1 76 ? -35.667 13.103 25.013 1.00 94.69 76 LYS A O 1
ATOM 609 N N . VAL A 1 77 ? -36.955 12.707 26.804 1.00 93.75 77 VAL A N 1
ATOM 610 C CA . VAL A 1 77 ? -35.830 12.473 27.725 1.00 93.75 77 VAL A CA 1
ATOM 611 C C . VAL A 1 77 ? -35.102 11.179 27.360 1.00 93.75 77 VAL A C 1
ATOM 613 O O . VAL A 1 77 ? -33.882 11.194 27.246 1.00 93.75 77 VAL A O 1
ATOM 616 N N . LEU A 1 78 ? -35.839 10.088 27.146 1.00 92.38 78 LEU A N 1
ATOM 617 C CA . LEU A 1 78 ? -35.281 8.782 26.787 1.00 92.38 78 LEU A CA 1
ATOM 618 C C . LEU A 1 78 ? -34.682 8.750 25.379 1.00 92.38 78 LEU A C 1
ATOM 620 O O . LEU A 1 78 ? -33.730 8.018 25.173 1.00 92.38 78 LEU A O 1
ATOM 624 N N . GLU A 1 79 ? -35.191 9.554 24.446 1.00 91.62 79 GLU A N 1
ATOM 625 C CA . GLU A 1 79 ? -34.666 9.723 23.079 1.00 91.62 79 GLU A CA 1
ATOM 626 C C . GLU A 1 79 ? -33.487 10.713 22.997 1.00 91.62 79 GLU A C 1
ATOM 628 O O . GLU A 1 79 ? -32.936 10.944 21.924 1.00 91.62 79 GLU A O 1
ATOM 633 N N . SER A 1 80 ? -33.096 11.347 24.110 1.00 88.94 80 SER A N 1
ATOM 634 C CA . SER A 1 80 ? -31.980 12.298 24.109 1.00 88.94 80 SER A CA 1
ATOM 635 C C . SER A 1 80 ? -30.630 11.592 23.998 1.00 88.94 80 SER A C 1
ATOM 637 O O . SER A 1 80 ? -30.293 10.747 24.830 1.00 88.94 80 SER A O 1
ATOM 639 N N . ASP A 1 81 ? -29.802 12.025 23.049 1.00 84.94 81 ASP A N 1
ATOM 640 C CA . ASP A 1 81 ? -28.387 11.662 23.021 1.00 84.94 81 ASP A CA 1
ATOM 641 C C . ASP A 1 81 ? -27.651 12.354 24.177 1.00 84.94 81 ASP A C 1
ATOM 643 O O . ASP A 1 81 ? -27.478 13.572 24.208 1.00 84.94 81 ASP A O 1
ATOM 647 N N . LEU A 1 82 ? -27.229 11.581 25.174 1.00 84.12 82 LEU A N 1
ATOM 648 C CA . LEU A 1 82 ? -26.534 12.130 26.335 1.00 84.12 82 LEU A CA 1
ATOM 649 C C . LEU A 1 82 ? -25.089 12.546 26.026 1.00 84.12 82 LEU A C 1
ATOM 651 O O . LEU A 1 82 ? -24.498 13.267 26.835 1.00 84.12 82 LEU A O 1
ATOM 655 N N . THR A 1 83 ? -24.524 12.119 24.893 1.00 75.38 83 THR A N 1
ATOM 656 C CA . THR A 1 83 ? -23.187 12.534 24.448 1.00 75.38 83 THR A CA 1
ATOM 657 C C . THR A 1 83 ? -23.190 13.956 23.880 1.00 75.38 83 THR A C 1
ATOM 659 O O . THR A 1 83 ? -22.194 14.671 24.024 1.00 75.38 83 THR A O 1
ATOM 662 N N . ASP A 1 84 ? -24.325 14.408 23.337 1.00 78.56 84 ASP A N 1
ATOM 663 C CA . ASP A 1 84 ? -24.533 15.780 22.879 1.00 78.56 84 ASP A CA 1
ATOM 664 C C . ASP A 1 84 ? -24.842 16.715 24.070 1.00 78.56 84 ASP A C 1
ATOM 666 O O . ASP A 1 84 ? -25.910 16.600 24.682 1.00 78.56 84 ASP A O 1
ATOM 670 N N . PRO A 1 85 ? -23.960 17.675 24.422 1.00 73.94 85 PRO A N 1
ATOM 671 C CA . PRO A 1 85 ? -24.202 18.610 25.524 1.00 73.94 85 PRO A CA 1
ATOM 672 C C . PRO A 1 85 ? -25.445 19.490 25.321 1.00 73.94 85 PRO A C 1
ATOM 674 O O .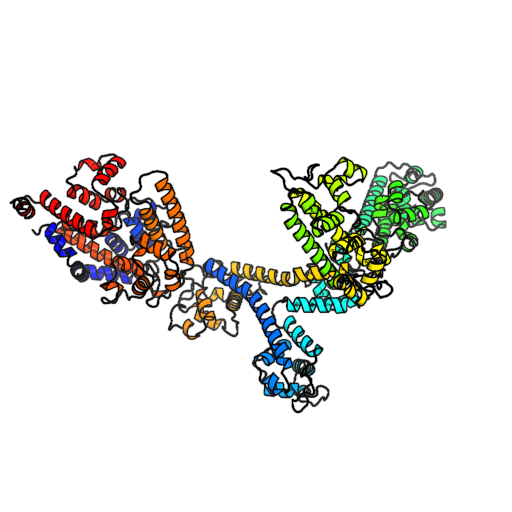 PRO A 1 85 ? -25.971 20.028 26.297 1.00 73.94 85 PRO A O 1
ATOM 677 N N . ASP A 1 86 ? -25.919 19.632 24.084 1.00 80.19 86 ASP A N 1
ATOM 678 C CA . ASP A 1 86 ? -27.082 20.424 23.710 1.00 80.19 86 ASP A CA 1
ATOM 679 C C . ASP A 1 86 ? -28.389 19.620 23.640 1.00 80.19 86 ASP A C 1
ATOM 681 O O . ASP A 1 86 ? -29.448 20.196 23.346 1.00 80.19 86 ASP A O 1
ATOM 685 N N . SER A 1 87 ? -28.354 18.323 23.952 1.00 86.44 87 SER A N 1
ATOM 686 C CA . SER A 1 87 ? -29.539 17.472 23.920 1.00 86.44 87 SER A CA 1
ATOM 687 C C . SER A 1 87 ? -30.594 17.878 24.950 1.00 86.44 87 SER A C 1
ATOM 689 O O . SER A 1 87 ? -30.326 18.565 25.944 1.00 86.44 87 SER A O 1
ATOM 691 N N . PHE A 1 88 ? -31.838 17.448 24.714 1.00 90.56 88 PHE A N 1
ATOM 692 C CA . PHE A 1 88 ? -32.979 17.848 25.535 1.00 90.56 88 PHE A CA 1
ATOM 693 C C . PHE A 1 88 ? -32.761 17.514 27.016 1.00 90.56 88 PHE A C 1
ATOM 695 O O . PHE A 1 88 ? -32.882 18.408 27.851 1.00 90.56 88 PHE A O 1
ATOM 702 N N . ALA A 1 89 ? -32.353 16.285 27.347 1.00 88.44 89 ALA A N 1
ATOM 703 C CA . ALA A 1 89 ? -32.037 15.898 28.723 1.00 88.44 89 ALA A CA 1
ATOM 704 C C . ALA A 1 89 ? -30.847 16.686 29.318 1.00 88.44 89 ALA A C 1
ATOM 706 O O . ALA A 1 89 ? -30.880 17.056 30.497 1.00 88.44 89 ALA A O 1
ATOM 707 N N . ASN A 1 90 ? -29.814 17.003 28.526 1.00 81.81 90 ASN A N 1
ATOM 708 C CA . ASN A 1 90 ? -28.660 17.777 28.996 1.00 81.81 90 ASN A CA 1
ATOM 709 C C . ASN A 1 90 ? -28.993 19.244 29.312 1.00 81.81 90 ASN A C 1
ATOM 711 O O . ASN A 1 90 ? -28.405 19.817 30.231 1.00 81.81 90 ASN A O 1
ATOM 715 N N . LYS A 1 91 ? -30.023 19.808 28.673 1.00 83.31 91 LYS A N 1
ATOM 716 C CA . LYS A 1 91 ? -30.517 21.171 28.937 1.00 83.31 91 LYS A CA 1
ATOM 717 C C . LYS A 1 91 ? -31.437 21.303 30.154 1.00 83.31 91 LYS A C 1
ATOM 719 O O . LYS A 1 91 ? -31.668 22.420 30.617 1.00 83.31 91 LYS A O 1
ATOM 724 N N . LEU A 1 92 ? -31.971 20.205 30.694 1.00 83.94 92 LEU A N 1
ATOM 725 C CA . LEU A 1 92 ? -32.867 20.264 31.855 1.00 83.94 92 LEU A CA 1
ATOM 726 C C . LEU A 1 92 ? -32.106 20.640 33.136 1.00 83.94 92 LEU A C 1
ATOM 728 O O . LEU A 1 92 ? -31.020 20.130 33.416 1.00 83.94 92 LEU A O 1
ATOM 732 N N . SER A 1 93 ? -32.688 21.519 33.953 1.00 75.81 93 SER A N 1
ATOM 733 C CA . SER A 1 93 ? -32.087 21.911 35.237 1.00 75.81 93 SER A CA 1
ATOM 734 C C . SER A 1 93 ? -32.137 20.784 36.275 1.00 75.81 93 SER A C 1
ATOM 736 O O . SER A 1 93 ? -31.218 20.651 37.082 1.00 75.81 93 SER A O 1
ATOM 738 N N . ASP A 1 94 ? -33.184 19.957 36.231 1.00 80.00 94 ASP A N 1
ATOM 739 C CA . ASP A 1 94 ? -33.354 18.786 37.092 1.00 80.00 94 ASP A CA 1
ATOM 740 C C . ASP A 1 94 ? -32.533 17.601 36.555 1.00 80.00 94 ASP A C 1
ATOM 742 O O . ASP A 1 94 ? -32.786 17.081 35.465 1.00 80.00 94 ASP A O 1
ATOM 746 N N . THR A 1 95 ? -31.527 17.177 37.323 1.00 79.56 95 THR A N 1
ATOM 747 C CA . THR A 1 95 ? -30.578 16.127 36.925 1.00 79.56 95 THR A CA 1
ATOM 748 C C . THR A 1 95 ? -31.216 14.744 36.868 1.00 79.56 95 THR A C 1
ATOM 750 O O . THR A 1 95 ? -30.694 13.874 36.171 1.00 79.56 95 THR A O 1
ATOM 753 N N . ARG A 1 96 ? -32.355 14.534 37.539 1.00 86.31 96 ARG A N 1
ATOM 754 C CA . ARG A 1 96 ? -33.022 13.227 37.620 1.00 86.31 96 ARG A CA 1
ATOM 755 C C . ARG A 1 96 ? -33.443 12.707 36.252 1.00 86.31 96 ARG A C 1
ATOM 757 O O . ARG A 1 96 ? -33.410 11.504 36.034 1.00 86.31 96 ARG A O 1
ATOM 764 N N . TYR A 1 97 ? -33.766 13.592 35.309 1.00 89.69 97 TYR A N 1
ATOM 765 C CA . TYR A 1 97 ? -34.092 13.202 33.935 1.00 89.69 97 TYR A CA 1
ATOM 766 C C . TYR A 1 97 ? -32.880 12.651 33.175 1.00 89.69 97 TYR A C 1
ATOM 768 O O . TYR A 1 97 ? -33.012 11.665 32.457 1.00 89.69 97 TYR A O 1
ATOM 776 N N . ARG A 1 98 ? -31.685 13.229 33.373 1.00 85.56 98 ARG A N 1
ATOM 777 C CA . ARG A 1 98 ? -30.437 12.673 32.821 1.00 85.56 98 ARG A CA 1
ATOM 778 C C . ARG A 1 98 ? -30.086 11.341 33.470 1.00 85.56 98 ARG A C 1
ATOM 780 O O . ARG A 1 98 ? -29.715 10.408 32.774 1.00 85.56 98 ARG A O 1
ATOM 787 N N . GLU A 1 99 ? -30.216 11.255 34.795 1.00 85.12 99 GLU A N 1
ATOM 788 C CA . GLU A 1 99 ? -29.993 10.015 35.551 1.00 85.12 99 GLU A CA 1
ATOM 789 C C . GLU A 1 99 ? -30.947 8.903 35.093 1.00 85.12 99 GLU A C 1
ATOM 791 O O . GLU A 1 99 ? -30.537 7.751 34.991 1.00 85.12 99 GLU A O 1
ATOM 796 N N . PHE A 1 100 ? -32.200 9.257 34.796 1.00 91.25 100 PHE A N 1
ATOM 797 C CA . PHE A 1 100 ? -33.200 8.351 34.245 1.00 91.25 100 PHE A CA 1
ATOM 798 C C . PHE A 1 100 ? -32.816 7.890 32.839 1.00 91.25 100 PHE A C 1
ATOM 800 O O . PHE A 1 100 ? -32.745 6.694 32.602 1.00 91.25 100 PHE A O 1
ATOM 807 N N . ALA A 1 101 ? -32.500 8.810 31.922 1.00 90.50 101 ALA A N 1
ATOM 808 C CA . ALA A 1 101 ? -32.077 8.455 30.566 1.00 90.50 101 ALA A CA 1
ATOM 809 C C . ALA A 1 101 ? -30.818 7.570 30.556 1.00 90.50 101 ALA A C 1
ATOM 811 O O . ALA A 1 101 ? -30.773 6.582 29.835 1.00 90.50 101 ALA A O 1
ATOM 812 N N . ALA A 1 102 ? -29.830 7.861 31.410 1.00 87.94 102 ALA A N 1
ATOM 813 C CA . ALA A 1 102 ? -28.580 7.103 31.485 1.00 87.94 102 ALA A CA 1
ATOM 814 C C . ALA A 1 102 ? -28.744 5.667 32.020 1.00 87.94 102 ALA A C 1
ATOM 816 O O . ALA A 1 102 ? -27.824 4.859 31.898 1.00 87.94 102 ALA A O 1
ATOM 817 N N . ALA A 1 103 ? -29.884 5.352 32.641 1.00 89.19 103 ALA A N 1
ATOM 818 C CA . ALA A 1 103 ? -30.202 4.009 33.114 1.00 89.19 103 ALA A CA 1
ATOM 819 C C . ALA A 1 103 ? -30.725 3.083 32.003 1.00 89.19 103 ALA A C 1
ATOM 821 O O . ALA A 1 103 ? -30.827 1.881 32.254 1.00 89.19 103 ALA A O 1
ATOM 822 N N . PHE A 1 104 ? -31.030 3.608 30.811 1.00 89.31 104 PHE A N 1
ATOM 823 C CA . PHE A 1 104 ? -31.599 2.850 29.698 1.00 89.31 104 PHE A CA 1
ATOM 824 C C . PHE A 1 104 ? -30.773 3.008 28.413 1.00 89.31 104 PHE A C 1
ATOM 826 O O . PHE A 1 104 ? -30.262 4.080 28.106 1.00 89.31 104 PHE A O 1
ATOM 833 N N . ASN A 1 105 ? -30.683 1.937 27.628 1.00 80.94 105 ASN A N 1
ATOM 834 C CA . ASN A 1 105 ? -29.871 1.844 26.411 1.00 80.94 105 ASN A CA 1
ATOM 835 C C . ASN A 1 105 ? -30.678 2.117 25.120 1.00 80.94 105 ASN A C 1
ATOM 837 O O . ASN A 1 105 ? -30.312 1.621 24.060 1.00 80.94 105 ASN A O 1
ATOM 841 N N . PHE A 1 106 ? -31.774 2.886 25.171 1.00 84.38 106 PHE A N 1
ATOM 842 C CA . PHE A 1 106 ? -32.647 3.095 23.999 1.00 84.38 106 PHE A CA 1
ATOM 843 C C . PHE A 1 106 ? -31.989 3.840 22.827 1.00 84.38 106 PHE A C 1
ATOM 845 O O . PHE A 1 106 ? -32.422 3.663 21.694 1.00 84.38 106 PHE A O 1
ATOM 852 N N . ASN A 1 107 ? -30.947 4.637 23.090 1.00 75.00 107 ASN A N 1
ATOM 853 C CA . ASN A 1 107 ? -30.189 5.376 22.069 1.00 75.00 107 ASN A CA 1
ATOM 854 C C . ASN A 1 107 ? -28.809 4.756 21.811 1.00 75.00 107 ASN A C 1
ATOM 856 O O . ASN A 1 107 ? -27.873 5.465 21.442 1.00 75.00 107 ASN A O 1
ATOM 860 N N . ALA A 1 108 ? -28.636 3.458 22.080 1.00 68.75 108 ALA A N 1
ATOM 861 C CA . ALA A 1 108 ? -27.435 2.771 21.628 1.00 68.75 108 ALA A CA 1
ATOM 862 C C . ALA A 1 108 ? -27.368 2.834 20.087 1.00 68.75 108 ALA A C 1
ATOM 864 O O . ALA A 1 108 ? -28.418 2.757 19.441 1.00 68.75 108 ALA A O 1
ATOM 865 N N . PRO A 1 109 ? -26.167 2.977 19.495 1.00 69.00 109 PRO A N 1
ATOM 866 C CA . PRO A 1 109 ? -25.992 2.848 18.053 1.00 69.00 109 PRO A CA 1
ATOM 867 C C . PRO A 1 109 ? -26.613 1.552 17.525 1.00 69.00 109 PRO A C 1
ATOM 869 O O . PRO A 1 109 ? -26.749 0.572 18.270 1.00 69.00 109 PRO A O 1
ATOM 872 N N . ALA A 1 110 ? -26.977 1.551 16.239 1.00 74.44 110 ALA A N 1
ATOM 873 C CA . ALA A 1 110 ? -27.356 0.316 15.572 1.00 74.44 110 ALA A CA 1
ATOM 874 C C . ALA A 1 110 ? -26.242 -0.723 15.763 1.00 74.44 110 ALA A C 1
ATOM 876 O O . ALA A 1 110 ? -25.064 -0.390 15.890 1.00 74.44 110 ALA A O 1
ATOM 877 N N . ALA A 1 111 ? -26.651 -1.976 15.914 1.00 81.19 111 ALA A N 1
ATOM 878 C CA . ALA A 1 111 ? -25.695 -3.046 16.071 1.00 81.19 111 ALA A CA 1
ATOM 879 C C . ALA A 1 111 ? -25.186 -3.447 14.685 1.00 81.19 111 ALA A C 1
ATOM 881 O O . ALA A 1 111 ? -25.998 -3.830 13.840 1.00 81.19 111 ALA A O 1
ATOM 882 N N . ASP A 1 112 ? -23.865 -3.428 14.524 1.00 88.00 112 ASP A N 1
ATOM 883 C CA . ASP A 1 112 ? -23.172 -3.759 13.279 1.00 88.00 112 ASP A CA 1
ATOM 884 C C . ASP A 1 112 ? -22.416 -5.083 13.437 1.00 88.00 112 ASP A C 1
ATOM 886 O O . ASP A 1 112 ? -22.005 -5.449 14.545 1.00 88.00 112 ASP A O 1
ATOM 890 N N . ALA A 1 113 ? -22.219 -5.823 12.339 1.00 92.81 113 ALA A N 1
ATOM 891 C CA . ALA A 1 113 ? -21.502 -7.103 12.372 1.00 92.81 113 ALA A CA 1
ATOM 892 C C . ALA A 1 113 ? -20.075 -6.947 12.923 1.00 92.81 113 ALA A C 1
ATOM 894 O O . ALA A 1 113 ? -19.583 -7.847 13.607 1.00 92.81 113 ALA A O 1
ATOM 895 N N . GLN A 1 114 ? -19.459 -5.794 12.668 1.00 93.00 114 GLN A N 1
ATOM 896 C CA . GLN A 1 114 ? -18.244 -5.291 13.297 1.00 93.00 114 GLN A CA 1
ATOM 897 C C . GLN A 1 114 ? -18.418 -3.793 13.549 1.00 93.00 114 GLN A C 1
ATOM 899 O O . GLN A 1 114 ? -19.039 -3.107 12.746 1.00 93.00 114 GLN A O 1
ATOM 904 N N . SER A 1 115 ? -17.861 -3.273 14.640 1.00 86.56 115 SER A N 1
ATOM 905 C CA . SER A 1 115 ? -17.674 -1.830 14.780 1.00 86.56 115 SER A CA 1
ATOM 906 C C . SER A 1 115 ? -16.554 -1.359 13.848 1.00 86.56 115 SER A C 1
ATOM 908 O O . SER A 1 115 ? -15.682 -2.148 13.484 1.00 86.56 115 SER A O 1
ATOM 910 N N . ALA A 1 116 ? -16.512 -0.062 13.529 1.00 86.12 116 ALA A N 1
ATOM 911 C CA . ALA A 1 116 ? -15.436 0.514 12.714 1.00 86.12 116 ALA A CA 1
ATOM 912 C C . ALA A 1 116 ? -14.029 0.175 13.249 1.00 86.12 116 ALA A C 1
ATOM 914 O O . ALA A 1 116 ? -13.124 -0.110 12.476 1.00 86.12 116 ALA A O 1
ATOM 915 N N . ALA A 1 117 ? -13.852 0.134 14.576 1.00 83.88 117 ALA A N 1
ATOM 916 C CA . ALA A 1 117 ? -12.578 -0.252 15.182 1.00 83.88 117 ALA A CA 1
ATOM 917 C C . ALA A 1 117 ? -12.249 -1.741 14.964 1.00 83.88 117 ALA A C 1
ATOM 919 O O . ALA A 1 117 ? -11.116 -2.073 14.641 1.00 83.88 117 ALA A O 1
ATOM 920 N N . GLN A 1 118 ? -13.232 -2.637 15.112 1.00 91.06 118 GLN A N 1
ATOM 921 C CA . GLN A 1 118 ? -13.041 -4.071 14.855 1.00 91.06 118 GLN A CA 1
ATOM 922 C C . GLN A 1 118 ? -12.749 -4.359 13.374 1.00 91.06 118 GLN A C 1
ATOM 924 O O . GLN A 1 118 ? -11.968 -5.258 13.061 1.00 91.06 118 GLN A O 1
ATOM 929 N N . GLU A 1 119 ? -13.392 -3.620 12.471 1.00 93.81 119 GLU A N 1
ATOM 930 C CA . GLU A 1 119 ? -13.156 -3.698 11.031 1.00 93.81 119 GLU A CA 1
ATOM 931 C C . GLU A 1 119 ? -11.744 -3.213 10.668 1.00 93.81 119 GLU A C 1
ATOM 933 O O . GLU A 1 119 ? -11.007 -3.938 9.996 1.00 93.81 119 GLU A O 1
ATOM 938 N N . ASP A 1 120 ? -11.332 -2.042 11.168 1.00 90.94 120 ASP A N 1
ATOM 939 C CA . ASP A 1 120 ? -9.985 -1.499 10.958 1.00 90.94 120 ASP A CA 1
ATOM 940 C C . ASP A 1 120 ? -8.896 -2.431 11.524 1.00 90.94 120 ASP A C 1
ATOM 942 O O . ASP A 1 120 ? -7.896 -2.685 10.848 1.00 90.94 120 ASP A O 1
ATOM 946 N N . ASP A 1 121 ? -9.101 -2.999 12.720 1.00 90.50 121 ASP A N 1
ATOM 947 C CA . ASP A 1 121 ? -8.181 -3.970 13.329 1.00 90.50 121 ASP A CA 1
ATOM 948 C C . ASP A 1 121 ? -8.019 -5.219 12.446 1.00 90.50 121 ASP A C 1
ATOM 950 O O . ASP A 1 121 ? -6.902 -5.691 12.217 1.00 90.50 121 ASP A O 1
ATOM 954 N N . LEU A 1 122 ? -9.124 -5.756 11.916 1.00 96.81 122 LEU A N 1
ATOM 955 C CA . LEU A 1 122 ? -9.100 -6.940 11.057 1.00 96.81 122 LEU A CA 1
ATOM 956 C C . LEU A 1 122 ? -8.414 -6.655 9.719 1.00 96.81 122 LEU A C 1
ATOM 958 O O . LEU A 1 122 ? -7.604 -7.468 9.271 1.00 96.81 122 LEU A O 1
ATOM 962 N N . ILE A 1 123 ? -8.697 -5.509 9.096 1.00 95.88 123 ILE A N 1
ATOM 963 C CA . ILE A 1 123 ? -8.020 -5.068 7.869 1.00 95.88 123 ILE A CA 1
ATOM 964 C C . ILE A 1 123 ? -6.520 -4.895 8.126 1.00 95.88 123 ILE A C 1
ATOM 966 O O . ILE A 1 123 ? -5.706 -5.381 7.342 1.00 95.88 123 ILE A O 1
ATOM 970 N N . GLY A 1 124 ? -6.141 -4.268 9.242 1.00 94.75 124 GLY A N 1
ATOM 971 C CA . GLY A 1 124 ? -4.744 -4.104 9.636 1.00 94.75 124 GLY A CA 1
ATOM 972 C C . GLY A 1 124 ? -4.026 -5.445 9.795 1.00 94.75 124 GLY A C 1
ATOM 973 O O . GLY A 1 124 ? -2.942 -5.636 9.244 1.00 94.75 124 GLY A O 1
ATOM 974 N N . LEU A 1 125 ? -4.652 -6.404 10.481 1.00 95.19 125 LEU A N 1
ATOM 975 C CA . LEU A 1 125 ? -4.143 -7.769 10.627 1.00 95.19 125 LEU A CA 1
ATOM 976 C C . LEU A 1 125 ? -4.056 -8.513 9.283 1.00 95.19 125 LEU A C 1
ATOM 978 O O . LEU A 1 125 ? -3.073 -9.208 9.020 1.00 95.19 125 LEU A O 1
ATOM 982 N N . TYR A 1 126 ? -5.047 -8.346 8.404 1.00 96.12 126 TYR A N 1
ATOM 983 C CA . TYR A 1 126 ? -5.032 -8.915 7.057 1.00 96.12 126 TYR A CA 1
ATOM 984 C C . TYR A 1 126 ? -3.854 -8.384 6.236 1.00 96.12 126 TYR A C 1
ATOM 986 O O . TYR A 1 126 ? -3.086 -9.182 5.701 1.00 96.12 126 TYR A O 1
ATOM 994 N N . THR A 1 127 ? -3.642 -7.069 6.195 1.00 90.81 127 THR A N 1
ATOM 995 C CA . THR A 1 127 ? -2.496 -6.460 5.504 1.00 90.81 127 THR A CA 1
ATOM 996 C C . THR A 1 127 ? -1.167 -6.899 6.131 1.00 90.81 127 THR A C 1
ATOM 998 O O . THR A 1 127 ? -0.241 -7.295 5.421 1.00 90.81 127 THR A O 1
ATOM 1001 N N . GLN A 1 128 ? -1.081 -6.933 7.466 1.00 91.62 128 GLN A N 1
ATOM 1002 C CA . GLN A 1 128 ? 0.115 -7.378 8.190 1.00 91.62 128 GLN A CA 1
ATOM 1003 C C . GLN A 1 128 ? 0.467 -8.847 7.901 1.00 91.62 128 GLN A C 1
ATOM 1005 O O . GLN A 1 128 ? 1.650 -9.189 7.841 1.00 91.62 128 GLN A O 1
ATOM 1010 N N . SER A 1 129 ? -0.528 -9.703 7.642 1.00 94.50 129 SER A N 1
ATOM 1011 C CA . SER A 1 129 ? -0.307 -11.124 7.342 1.00 94.50 129 SER A CA 1
ATOM 1012 C C . SER A 1 129 ? 0.621 -11.355 6.140 1.00 94.50 129 SER A C 1
ATOM 1014 O O . SER A 1 129 ? 1.373 -12.326 6.122 1.00 94.50 129 SER A O 1
ATOM 1016 N N . PHE A 1 130 ? 0.616 -10.459 5.147 1.00 89.62 130 PHE A N 1
ATOM 1017 C CA . PHE A 1 130 ? 1.498 -10.537 3.979 1.00 89.62 130 PHE A CA 1
ATOM 1018 C C . PHE A 1 130 ? 2.951 -10.187 4.326 1.00 89.62 130 PHE A C 1
ATOM 1020 O O . PHE A 1 130 ? 3.888 -10.849 3.877 1.00 89.62 130 PHE A O 1
ATOM 1027 N N . ALA A 1 131 ? 3.156 -9.187 5.185 1.00 87.25 131 ALA A N 1
ATOM 1028 C CA . ALA A 1 131 ? 4.484 -8.856 5.693 1.00 87.25 131 ALA A CA 1
ATOM 1029 C C . ALA A 1 131 ? 5.042 -9.982 6.585 1.00 87.25 131 ALA A C 1
ATOM 1031 O O . ALA A 1 131 ? 6.234 -10.292 6.526 1.00 87.25 131 ALA A O 1
ATOM 1032 N N . ASP A 1 132 ? 4.187 -10.623 7.383 1.00 91.06 132 ASP A N 1
ATOM 1033 C CA . ASP A 1 132 ? 4.571 -11.760 8.223 1.00 91.06 132 ASP A CA 1
ATOM 1034 C C . ASP A 1 132 ? 4.882 -13.011 7.390 1.00 91.06 132 ASP A C 1
ATOM 1036 O O . ASP A 1 132 ? 5.829 -13.740 7.698 1.00 91.06 132 ASP A O 1
ATOM 1040 N N . GLU A 1 133 ? 4.158 -13.231 6.292 1.00 92.44 133 GLU A N 1
ATOM 1041 C CA . GLU A 1 133 ? 4.462 -14.269 5.305 1.00 92.44 133 GLU A CA 1
ATOM 1042 C C . GLU A 1 133 ? 5.842 -14.057 4.667 1.00 92.44 133 GLU A C 1
ATOM 1044 O O . GLU A 1 133 ? 6.643 -14.993 4.621 1.00 92.44 133 GLU A O 1
ATOM 1049 N N . SER A 1 134 ? 6.163 -12.825 4.259 1.00 86.62 134 SER A N 1
ATOM 1050 C CA . SER A 1 134 ? 7.479 -12.464 3.715 1.00 86.62 134 SER A CA 1
ATOM 1051 C C . SER A 1 134 ? 8.613 -12.732 4.717 1.00 86.62 134 SER A C 1
ATOM 1053 O O . SER A 1 134 ? 9.593 -13.411 4.396 1.00 86.62 134 SER A O 1
ATOM 1055 N N . LYS A 1 135 ? 8.450 -12.297 5.976 1.00 91.19 135 LYS A N 1
ATOM 1056 C CA . LYS A 1 135 ? 9.411 -12.579 7.061 1.00 91.19 135 LYS A CA 1
ATOM 1057 C C . LYS A 1 135 ? 9.572 -14.074 7.312 1.00 91.19 135 LYS A C 1
ATOM 1059 O O . LYS A 1 135 ? 10.686 -14.546 7.525 1.00 91.19 135 LYS A O 1
ATOM 1064 N N . THR A 1 136 ? 8.466 -14.816 7.291 1.00 93.62 136 THR A N 1
ATOM 1065 C CA . THR A 1 136 ? 8.478 -16.269 7.473 1.00 93.62 136 THR A CA 1
ATOM 1066 C C . THR A 1 136 ? 9.251 -16.936 6.340 1.00 93.62 136 THR A C 1
ATOM 1068 O O . THR A 1 136 ? 10.107 -17.772 6.605 1.00 93.62 136 THR A O 1
ATOM 1071 N N . ALA A 1 137 ? 9.016 -16.544 5.087 1.00 92.56 137 ALA A N 1
ATOM 1072 C CA . ALA A 1 137 ? 9.725 -17.099 3.939 1.00 92.56 137 ALA A CA 1
ATOM 1073 C C . ALA A 1 137 ? 11.246 -16.896 4.038 1.00 92.56 137 ALA A C 1
ATOM 1075 O O . ALA A 1 137 ? 11.998 -17.857 3.854 1.00 92.56 137 ALA A O 1
ATOM 1076 N N . ALA A 1 138 ? 11.690 -15.693 4.414 1.00 87.50 138 ALA A N 1
ATOM 1077 C CA . ALA A 1 138 ? 13.103 -15.401 4.652 1.00 87.50 138 ALA A CA 1
ATOM 1078 C C . ALA A 1 138 ? 13.679 -16.251 5.801 1.00 87.50 138 ALA A C 1
ATOM 1080 O O . ALA A 1 138 ? 14.676 -16.943 5.620 1.00 87.50 138 ALA A O 1
ATOM 1081 N N . ALA A 1 139 ? 12.999 -16.295 6.953 1.00 95.81 139 ALA A N 1
ATOM 1082 C CA . ALA A 1 139 ? 13.458 -17.050 8.120 1.00 95.81 139 ALA A CA 1
ATOM 1083 C C . ALA A 1 139 ? 13.532 -18.569 7.879 1.00 95.81 139 ALA A C 1
ATOM 1085 O O . ALA A 1 139 ? 14.387 -19.249 8.451 1.00 95.81 139 ALA A O 1
ATOM 1086 N N . GLU A 1 140 ? 12.624 -19.123 7.072 1.00 97.06 140 GLU A N 1
ATOM 1087 C CA . GLU A 1 140 ? 12.683 -20.527 6.666 1.00 97.06 140 GLU A CA 1
ATOM 1088 C C . GLU A 1 140 ? 13.801 -20.782 5.642 1.00 97.06 140 GLU A C 1
ATOM 1090 O O . GLU A 1 140 ? 14.465 -21.815 5.723 1.00 97.06 140 GLU A O 1
ATOM 1095 N N . THR A 1 141 ? 14.048 -19.837 4.727 1.00 94.38 141 THR A N 1
ATOM 1096 C CA . THR A 1 141 ? 15.151 -19.908 3.751 1.00 94.38 141 THR A CA 1
ATOM 1097 C C . THR A 1 141 ? 16.507 -19.906 4.452 1.00 94.38 141 THR A C 1
ATOM 1099 O O . THR A 1 141 ? 17.332 -20.783 4.194 1.00 94.38 141 THR A O 1
ATOM 1102 N N . ASP A 1 142 ? 16.711 -18.986 5.399 1.00 94.56 142 ASP A N 1
ATOM 1103 C CA . ASP A 1 142 ? 17.935 -18.892 6.200 1.00 94.56 142 ASP A CA 1
ATOM 1104 C C . ASP A 1 142 ? 18.173 -20.169 7.009 1.00 94.56 142 ASP A C 1
ATOM 1106 O O . ASP A 1 142 ? 19.283 -20.708 7.037 1.00 94.56 142 ASP A O 1
ATOM 1110 N N . TYR A 1 143 ? 17.110 -20.692 7.633 1.00 97.69 143 TYR A N 1
ATOM 1111 C CA . TYR A 1 143 ? 17.184 -21.946 8.374 1.00 97.69 143 TYR A CA 1
ATOM 1112 C C . TYR A 1 143 ? 17.580 -23.111 7.468 1.00 97.69 143 TYR A C 1
ATOM 1114 O O . TYR A 1 143 ? 18.484 -23.866 7.817 1.00 97.69 143 TYR A O 1
ATOM 1122 N N . TYR A 1 144 ? 16.924 -23.264 6.313 1.00 97.81 144 TYR A N 1
ATOM 1123 C CA . TYR A 1 144 ? 17.249 -24.323 5.362 1.00 97.81 144 TYR A CA 1
ATOM 1124 C C . TYR A 1 144 ? 18.701 -24.213 4.884 1.00 97.81 144 TYR A C 1
ATOM 1126 O O . TYR A 1 144 ? 19.426 -25.205 4.909 1.00 97.81 144 TYR A O 1
ATOM 1134 N N . SER A 1 145 ? 19.146 -23.010 4.504 1.00 95.38 145 SER A N 1
ATOM 1135 C CA . SER A 1 145 ? 20.506 -22.768 4.016 1.00 95.38 145 SER A CA 1
ATOM 1136 C C . SER A 1 145 ? 21.574 -23.212 5.015 1.00 95.38 145 SER A C 1
ATOM 1138 O O . SER A 1 145 ? 22.510 -23.907 4.615 1.00 95.38 145 SER A O 1
ATOM 1140 N N . GLY A 1 146 ? 21.404 -22.848 6.293 1.00 95.62 146 GLY A N 1
ATOM 1141 C CA . GLY A 1 146 ? 22.314 -23.237 7.370 1.00 95.62 146 GLY A CA 1
ATOM 1142 C C . GLY A 1 146 ? 22.206 -24.718 7.733 1.00 95.62 146 GLY A C 1
ATOM 1143 O O . GLY A 1 146 ? 23.224 -25.386 7.867 1.00 95.62 146 GLY A O 1
ATOM 1144 N N . ALA A 1 147 ? 20.989 -25.266 7.814 1.00 96.25 147 ALA A N 1
ATOM 1145 C CA . ALA A 1 147 ? 20.787 -26.684 8.110 1.00 96.25 147 ALA A CA 1
ATOM 1146 C C . ALA A 1 147 ? 21.465 -27.589 7.069 1.00 96.25 147 ALA A C 1
ATOM 1148 O O . ALA A 1 147 ? 22.020 -28.624 7.426 1.00 96.25 147 ALA A O 1
ATOM 1149 N N . MET A 1 148 ? 21.452 -27.207 5.785 1.00 96.25 148 MET A N 1
ATOM 1150 C CA . MET A 1 148 ? 22.071 -28.001 4.714 1.00 96.25 148 MET A CA 1
ATOM 1151 C C . MET A 1 148 ? 23.598 -28.043 4.768 1.00 96.25 148 MET A C 1
ATOM 1153 O O . MET A 1 148 ? 24.177 -28.966 4.194 1.00 96.25 148 MET A O 1
ATOM 1157 N N . ASP A 1 149 ? 24.246 -27.112 5.470 1.00 92.88 149 ASP A N 1
ATOM 1158 C CA . ASP A 1 149 ? 25.702 -27.135 5.643 1.00 92.88 149 ASP A CA 1
ATOM 1159 C C . ASP A 1 149 ? 26.148 -28.248 6.613 1.00 92.88 149 ASP A C 1
ATOM 1161 O O . ASP A 1 149 ? 27.262 -28.762 6.492 1.00 92.88 149 ASP A O 1
ATOM 1165 N N . ASP A 1 150 ? 25.253 -28.689 7.505 1.00 94.31 150 ASP A N 1
ATOM 1166 C CA . ASP A 1 150 ? 25.524 -29.720 8.514 1.00 94.31 150 ASP A CA 1
ATOM 1167 C C . ASP A 1 150 ? 25.092 -31.140 8.091 1.00 94.31 150 ASP A C 1
ATOM 1169 O O . ASP A 1 150 ? 25.454 -32.119 8.746 1.00 94.31 150 ASP A O 1
ATOM 1173 N N . VAL A 1 151 ? 24.334 -31.296 6.998 1.00 96.88 151 VAL A N 1
ATOM 1174 C CA . VAL A 1 151 ? 23.805 -32.605 6.566 1.00 96.88 151 VAL A CA 1
ATOM 1175 C C . VAL A 1 151 ? 24.920 -33.503 6.027 1.00 96.88 151 VAL A C 1
ATOM 1177 O O . VAL A 1 151 ? 25.536 -33.199 5.004 1.00 96.88 151 VAL A O 1
ATOM 1180 N N . GLN A 1 152 ? 25.123 -34.659 6.668 1.00 95.50 152 GLN A N 1
ATOM 1181 C CA . GLN A 1 152 ? 26.101 -35.678 6.255 1.00 95.50 152 GLN A CA 1
ATOM 1182 C C . GLN A 1 152 ? 25.452 -37.037 5.940 1.00 95.50 152 GLN A C 1
ATOM 1184 O O . GLN A 1 152 ? 26.056 -37.897 5.290 1.00 95.50 152 GLN A O 1
ATOM 1189 N N . ASN A 1 153 ? 24.207 -37.241 6.368 1.00 96.62 153 ASN A N 1
ATOM 1190 C CA . ASN A 1 153 ? 23.391 -38.396 6.027 1.00 96.62 153 ASN A CA 1
ATOM 1191 C C . ASN A 1 153 ? 21.955 -37.976 5.683 1.00 96.62 153 ASN A C 1
ATOM 1193 O O . ASN A 1 153 ? 21.428 -37.005 6.224 1.00 96.62 153 ASN A O 1
ATOM 1197 N N . VAL A 1 154 ? 21.279 -38.741 4.822 1.00 97.12 154 VAL A N 1
ATOM 1198 C CA . VAL A 1 154 ? 19.869 -38.518 4.471 1.00 97.12 154 VAL A CA 1
ATOM 1199 C C . VAL A 1 154 ? 18.969 -38.464 5.711 1.00 97.12 154 VAL A C 1
ATOM 1201 O O . VAL A 1 154 ? 18.000 -37.703 5.727 1.00 97.12 154 VAL A O 1
ATOM 1204 N N . SER A 1 155 ? 19.310 -39.208 6.774 1.00 96.44 155 SER A N 1
ATOM 1205 C CA . SER A 1 155 ? 18.595 -39.181 8.054 1.00 96.44 155 SER A CA 1
ATOM 1206 C C . SER A 1 155 ? 18.607 -37.812 8.730 1.00 96.44 155 SER A C 1
ATOM 1208 O O . SER A 1 155 ? 17.626 -37.471 9.388 1.00 96.44 155 SER A O 1
ATOM 1210 N N . ASP A 1 156 ? 19.676 -37.029 8.557 1.00 96.81 156 ASP A N 1
ATOM 1211 C CA . ASP A 1 156 ? 19.813 -35.701 9.166 1.00 96.81 156 ASP A CA 1
ATOM 1212 C C . ASP A 1 156 ? 18.772 -34.746 8.562 1.00 96.81 156 ASP A C 1
ATOM 1214 O O . ASP A 1 156 ? 18.040 -34.068 9.282 1.00 96.81 156 ASP A O 1
ATOM 1218 N N . LEU A 1 157 ? 18.617 -34.789 7.233 1.00 96.31 157 LEU A N 1
ATOM 1219 C CA . LEU A 1 157 ? 17.638 -33.989 6.497 1.00 96.31 157 LEU A CA 1
ATOM 1220 C C . LEU A 1 157 ? 16.197 -34.441 6.761 1.00 96.31 157 LEU A C 1
ATOM 1222 O O . LEU A 1 157 ? 15.337 -33.619 7.073 1.00 96.31 157 LEU A O 1
ATOM 1226 N N . VAL A 1 158 ? 15.891 -35.738 6.619 1.00 96.12 158 VAL A N 1
ATOM 1227 C CA . VAL A 1 158 ? 14.498 -36.197 6.784 1.00 96.12 158 VAL A CA 1
ATOM 1228 C C . VAL A 1 158 ? 14.054 -36.187 8.247 1.00 96.12 158 VAL A C 1
ATOM 1230 O O . VAL A 1 158 ? 12.848 -36.137 8.504 1.00 96.12 158 VAL A O 1
ATOM 1233 N N . GLY A 1 159 ? 14.996 -36.223 9.194 1.00 95.88 159 GLY A N 1
ATOM 1234 C CA . GLY A 1 159 ? 14.755 -36.087 10.629 1.00 95.88 159 GLY A CA 1
ATOM 1235 C C . GLY A 1 159 ? 14.429 -34.652 11.046 1.00 95.88 159 GLY A C 1
ATOM 1236 O O . GLY A 1 159 ? 13.576 -34.452 11.916 1.00 95.88 159 GLY A O 1
ATOM 1237 N N . ASP A 1 160 ? 15.018 -33.654 10.386 1.00 97.06 160 ASP A N 1
ATOM 1238 C CA . ASP A 1 160 ? 14.682 -32.248 10.593 1.00 97.06 160 ASP A CA 1
ATOM 1239 C C . ASP A 1 160 ? 13.312 -31.916 9.977 1.00 97.06 160 ASP A C 1
ATOM 1241 O O . ASP A 1 160 ? 13.130 -31.787 8.764 1.00 97.06 160 ASP A O 1
ATOM 1245 N N . ARG A 1 161 ? 12.303 -31.746 10.840 1.00 95.81 161 ARG A N 1
ATOM 1246 C CA . ARG A 1 161 ? 10.937 -31.421 10.410 1.00 95.81 161 ARG A CA 1
ATOM 1247 C C . ARG A 1 161 ? 10.860 -30.099 9.640 1.00 95.81 161 ARG A C 1
ATOM 1249 O O . ARG A 1 161 ? 10.032 -30.008 8.731 1.00 95.81 161 ARG A O 1
ATOM 1256 N N . ARG A 1 162 ? 11.648 -29.088 10.010 1.00 97.12 162 ARG A N 1
ATOM 1257 C CA . ARG A 1 162 ? 11.591 -27.746 9.420 1.00 97.12 162 ARG A CA 1
ATOM 1258 C C . ARG A 1 162 ? 12.237 -27.760 8.035 1.00 97.12 162 ARG A C 1
ATOM 1260 O O . ARG A 1 162 ? 11.561 -27.412 7.068 1.00 97.12 162 ARG A O 1
ATOM 1267 N N . ALA A 1 163 ? 13.441 -28.325 7.906 1.00 96.56 163 ALA A N 1
ATOM 1268 C CA . ALA A 1 163 ? 14.116 -28.491 6.613 1.00 96.56 163 ALA A CA 1
ATOM 1269 C C . ALA A 1 163 ? 13.325 -29.400 5.653 1.00 96.56 163 ALA A C 1
ATOM 1271 O O . ALA A 1 163 ? 13.130 -29.060 4.485 1.00 96.56 163 ALA A O 1
ATOM 1272 N N . ARG A 1 164 ? 12.768 -30.514 6.153 1.00 95.94 164 ARG A N 1
ATOM 1273 C CA . ARG A 1 164 ? 11.885 -31.389 5.366 1.00 95.94 164 ARG A CA 1
ATOM 1274 C C . ARG A 1 164 ? 10.643 -30.653 4.862 1.00 95.94 164 ARG A C 1
ATOM 1276 O O . ARG A 1 164 ? 10.264 -30.812 3.705 1.00 95.94 164 ARG A O 1
ATOM 1283 N N . THR A 1 165 ? 9.993 -29.862 5.718 1.00 96.56 165 THR A N 1
ATOM 1284 C CA . THR A 1 165 ? 8.789 -29.102 5.341 1.00 96.56 165 THR A CA 1
ATOM 1285 C C . THR A 1 165 ? 9.109 -28.064 4.271 1.00 96.56 165 THR A C 1
ATOM 1287 O O . THR A 1 165 ? 8.373 -27.969 3.291 1.00 96.56 165 THR A O 1
ATOM 1290 N N . TYR A 1 166 ? 10.212 -27.332 4.436 1.00 97.44 166 TYR A N 1
ATOM 1291 C CA . TYR A 1 166 ? 10.703 -26.367 3.458 1.00 97.44 166 TYR A CA 1
ATOM 1292 C C . TYR A 1 166 ? 10.911 -27.015 2.085 1.00 97.44 166 TYR A C 1
ATOM 1294 O O . TYR A 1 166 ? 10.330 -26.581 1.089 1.00 97.44 166 TYR A O 1
ATOM 1302 N N . LEU A 1 167 ? 11.659 -28.122 2.057 1.00 96.81 167 LEU A N 1
ATOM 1303 C CA . LEU A 1 167 ? 11.974 -28.850 0.834 1.00 96.81 167 LEU A CA 1
ATOM 1304 C C . LEU A 1 167 ? 10.714 -29.362 0.125 1.00 96.81 167 LEU A C 1
ATOM 1306 O O . LEU A 1 167 ? 10.558 -29.181 -1.079 1.00 96.81 167 LEU A O 1
ATOM 1310 N N . LEU A 1 168 ? 9.787 -29.981 0.860 1.00 96.75 168 LEU A N 1
ATOM 1311 C CA . LEU A 1 168 ? 8.550 -30.495 0.271 1.00 96.75 168 LEU A CA 1
ATOM 1312 C C . LEU A 1 168 ? 7.681 -29.362 -0.293 1.00 96.75 168 LEU A C 1
ATOM 1314 O O . LEU A 1 168 ? 7.200 -29.474 -1.423 1.00 96.75 168 LEU A O 1
ATOM 1318 N N . LYS A 1 169 ? 7.548 -28.245 0.436 1.00 96.38 169 LYS A N 1
ATOM 1319 C CA . LYS A 1 169 ? 6.811 -27.064 -0.033 1.00 96.38 169 LYS A CA 1
ATOM 1320 C C . LYS A 1 169 ? 7.418 -26.471 -1.306 1.00 96.38 169 LYS A C 1
ATOM 1322 O O . LYS A 1 169 ? 6.666 -26.226 -2.243 1.00 96.38 169 LYS A O 1
ATOM 1327 N N . ALA A 1 170 ? 8.747 -26.339 -1.393 1.00 97.06 170 ALA A N 1
ATOM 1328 C CA . ALA A 1 170 ? 9.434 -25.831 -2.590 1.00 97.06 170 ALA A CA 1
ATOM 1329 C C . ALA A 1 170 ? 9.093 -26.637 -3.861 1.00 97.06 170 ALA A C 1
ATOM 1331 O O . ALA A 1 170 ? 9.035 -26.105 -4.968 1.00 97.06 170 ALA A O 1
ATOM 1332 N N . TYR A 1 171 ? 8.827 -27.937 -3.717 1.00 96.31 171 TYR A N 1
ATOM 1333 C CA . TYR A 1 171 ? 8.454 -28.824 -4.823 1.00 96.31 171 TYR A CA 1
ATOM 1334 C C . TYR A 1 171 ? 6.937 -29.028 -4.962 1.00 96.31 171 TYR A C 1
ATOM 1336 O O . TYR A 1 171 ? 6.491 -29.849 -5.768 1.00 96.31 171 TYR A O 1
ATOM 1344 N N . GLY A 1 172 ? 6.126 -28.264 -4.222 1.00 95.38 172 GLY A N 1
ATOM 1345 C CA . GLY A 1 172 ? 4.667 -28.347 -4.242 1.00 95.38 172 GLY A CA 1
ATOM 1346 C C . GLY A 1 172 ? 4.146 -29.701 -3.757 1.00 95.38 172 GLY A C 1
ATOM 1347 O O . GLY A 1 172 ? 3.193 -30.236 -4.334 1.00 95.38 172 GLY A O 1
ATOM 1348 N N . ILE A 1 173 ? 4.816 -30.296 -2.771 1.00 94.88 173 ILE A N 1
ATOM 1349 C CA . ILE A 1 173 ? 4.447 -31.557 -2.127 1.00 94.88 173 ILE A CA 1
ATOM 1350 C C . ILE A 1 173 ? 3.885 -31.231 -0.742 1.00 94.88 173 ILE A C 1
ATOM 1352 O O . ILE A 1 173 ? 4.530 -30.546 0.049 1.00 94.88 173 ILE A O 1
ATOM 1356 N N . ASP A 1 174 ? 2.686 -31.733 -0.442 1.00 90.88 174 ASP A N 1
ATOM 1357 C CA . ASP A 1 174 ? 2.065 -31.529 0.867 1.00 90.88 174 ASP A CA 1
ATOM 1358 C C . ASP A 1 174 ? 2.848 -32.302 1.950 1.00 90.88 174 ASP A C 1
ATOM 1360 O O . ASP A 1 174 ? 2.916 -33.540 1.901 1.00 90.88 174 ASP A O 1
ATOM 1364 N N . PRO A 1 175 ? 3.439 -31.606 2.940 1.00 92.06 175 PRO A N 1
ATOM 1365 C CA . PRO A 1 175 ? 4.253 -32.229 3.979 1.00 92.06 175 PRO A CA 1
ATOM 1366 C C . PRO A 1 175 ? 3.456 -33.142 4.920 1.00 92.06 175 PRO A C 1
ATOM 1368 O O . PRO A 1 175 ? 4.057 -33.922 5.656 1.00 92.06 175 PRO A O 1
ATOM 1371 N N . THR A 1 176 ? 2.122 -33.073 4.897 1.00 88.69 176 THR A N 1
ATOM 1372 C CA . THR A 1 176 ? 1.223 -33.887 5.728 1.00 88.69 176 THR A CA 1
ATOM 1373 C C . THR A 1 176 ? 1.235 -35.359 5.324 1.00 88.69 176 THR A C 1
ATOM 1375 O O . THR A 1 176 ? 1.105 -36.236 6.178 1.00 88.69 176 THR A O 1
ATOM 1378 N N . TYR A 1 177 ? 1.405 -35.645 4.030 1.00 86.62 177 TYR A N 1
ATOM 1379 C CA . TYR A 1 177 ? 1.254 -36.995 3.473 1.00 86.62 177 TYR A CA 1
ATOM 1380 C C . TYR A 1 177 ? 2.583 -37.659 3.090 1.00 86.62 177 TYR A C 1
ATOM 1382 O O . TYR A 1 177 ? 2.607 -38.845 2.766 1.00 86.62 177 TYR A O 1
ATOM 1390 N N . ALA A 1 178 ? 3.695 -36.923 3.143 1.00 90.06 178 ALA A N 1
ATOM 1391 C CA . ALA A 1 178 ? 5.024 -37.440 2.836 1.00 90.06 178 ALA A CA 1
ATOM 1392 C C . ALA A 1 178 ? 5.748 -37.886 4.119 1.00 90.06 178 ALA A C 1
ATOM 1394 O O . ALA A 1 178 ? 6.187 -37.059 4.922 1.00 90.06 178 ALA A O 1
ATOM 1395 N N . SER A 1 179 ? 5.890 -39.201 4.317 1.00 93.38 179 SER A N 1
ATOM 1396 C CA . SER A 1 179 ? 6.640 -39.738 5.459 1.00 93.38 179 SER A CA 1
ATOM 1397 C C . SER A 1 179 ? 8.152 -39.539 5.293 1.00 93.38 179 SER A C 1
ATOM 1399 O O . SER A 1 179 ? 8.670 -39.483 4.175 1.00 93.38 179 SER A O 1
ATOM 1401 N N . ALA A 1 180 ? 8.872 -39.459 6.418 1.00 95.12 180 ALA A N 1
ATOM 1402 C CA . ALA A 1 180 ? 10.333 -39.346 6.419 1.00 95.12 180 ALA A CA 1
ATOM 1403 C C . ALA A 1 180 ? 11.003 -40.549 5.728 1.00 95.12 180 ALA A C 1
ATOM 1405 O O . ALA A 1 180 ? 11.913 -40.355 4.929 1.00 95.12 180 ALA A O 1
ATOM 1406 N N . ASP A 1 181 ? 10.499 -41.766 5.962 1.00 95.50 181 ASP A N 1
ATOM 1407 C CA . ASP A 1 181 ? 11.031 -42.997 5.359 1.00 95.50 181 ASP A CA 1
ATOM 1408 C C . ASP A 1 181 ? 10.866 -43.018 3.837 1.00 95.50 181 ASP A C 1
ATOM 1410 O O . ASP A 1 181 ? 11.796 -43.369 3.110 1.00 95.50 181 ASP A O 1
ATOM 1414 N N . PHE A 1 182 ? 9.691 -42.614 3.342 1.00 96.12 182 PHE A N 1
ATOM 1415 C CA . PHE A 1 182 ? 9.450 -42.517 1.904 1.00 96.12 182 PHE A CA 1
ATOM 1416 C C . PHE A 1 182 ? 10.391 -41.491 1.271 1.00 96.12 182 PHE A C 1
ATOM 1418 O O . PHE A 1 182 ? 11.001 -41.761 0.238 1.00 96.12 182 PHE A O 1
ATOM 1425 N N . LEU A 1 183 ? 10.548 -40.326 1.909 1.00 96.75 183 LEU A N 1
ATOM 1426 C CA . LEU A 1 183 ? 11.431 -39.282 1.404 1.00 96.75 183 LEU A CA 1
ATOM 1427 C C . LEU A 1 183 ? 12.904 -39.713 1.421 1.00 96.75 183 LEU A C 1
ATOM 1429 O O . LEU A 1 183 ? 13.620 -39.409 0.474 1.00 96.75 183 LEU A O 1
ATOM 1433 N N . ALA A 1 184 ? 13.345 -40.468 2.430 1.00 97.50 184 ALA A N 1
ATOM 1434 C CA . ALA A 1 184 ? 14.696 -41.019 2.464 1.00 97.50 184 ALA A CA 1
ATOM 1435 C C . ALA A 1 184 ? 14.952 -41.954 1.271 1.00 97.50 184 ALA A C 1
ATOM 1437 O O . ALA A 1 184 ? 15.966 -41.810 0.597 1.00 97.50 184 ALA A O 1
ATOM 1438 N N . GLN A 1 185 ? 14.008 -42.850 0.951 1.00 97.06 185 GLN A N 1
ATOM 1439 C CA . GLN A 1 185 ? 14.117 -43.751 -0.208 1.00 97.06 185 GLN A CA 1
ATOM 1440 C C . GLN A 1 185 ? 14.111 -43.001 -1.545 1.00 97.06 185 GLN A C 1
ATOM 1442 O O . GLN A 1 185 ? 14.797 -43.399 -2.487 1.00 97.06 185 GLN A O 1
ATOM 1447 N N . VAL A 1 186 ? 13.351 -41.906 -1.641 1.00 97.06 186 VAL A N 1
ATOM 1448 C CA . VAL A 1 186 ? 13.386 -41.007 -2.803 1.00 97.06 186 VAL A CA 1
ATOM 1449 C C . VAL A 1 186 ? 14.765 -40.362 -2.950 1.00 97.06 186 VAL A C 1
ATOM 1451 O O . VAL A 1 186 ? 15.329 -40.387 -4.039 1.00 97.06 186 VAL A O 1
ATOM 1454 N N . LEU A 1 187 ? 15.310 -39.807 -1.865 1.00 96.69 187 LEU A N 1
ATOM 1455 C CA . LEU A 1 187 ? 16.559 -39.043 -1.866 1.00 96.69 187 LEU A CA 1
ATOM 1456 C C . LEU A 1 187 ? 17.814 -39.898 -2.097 1.00 96.69 187 LEU A C 1
ATOM 1458 O O . LEU A 1 187 ? 18.806 -39.366 -2.581 1.00 96.69 187 LEU A O 1
ATOM 1462 N N . THR A 1 188 ? 17.783 -41.196 -1.781 1.00 96.56 188 THR A N 1
ATOM 1463 C CA . THR A 1 188 ? 18.901 -42.133 -2.023 1.00 96.56 188 THR A CA 1
ATOM 1464 C C . THR A 1 188 ? 18.768 -42.941 -3.318 1.00 96.56 188 THR A C 1
ATOM 1466 O O . THR A 1 188 ? 19.584 -43.824 -3.590 1.00 96.56 188 THR A O 1
ATOM 1469 N N . SER A 1 189 ? 17.737 -42.673 -4.127 1.00 95.31 189 SER A N 1
ATOM 1470 C CA . SER A 1 189 ? 17.512 -43.362 -5.402 1.00 95.31 189 SER A CA 1
ATOM 1471 C C . SER A 1 189 ? 18.390 -42.820 -6.529 1.00 95.31 189 SER A C 1
ATOM 1473 O O . SER A 1 189 ? 18.496 -41.610 -6.712 1.00 95.31 189 SER A O 1
ATOM 1475 N N . ASP A 1 190 ? 18.905 -43.711 -7.380 1.00 93.12 190 ASP A N 1
ATOM 1476 C CA . ASP A 1 190 ? 19.514 -43.312 -8.653 1.00 93.12 190 ASP A CA 1
ATOM 1477 C C . ASP A 1 190 ? 18.432 -42.874 -9.650 1.00 93.12 190 ASP A C 1
ATOM 1479 O O . ASP A 1 190 ? 17.644 -43.683 -10.146 1.00 93.12 190 ASP A O 1
ATOM 1483 N N . ILE A 1 191 ? 18.388 -41.581 -9.962 1.00 92.69 191 ILE A N 1
ATOM 1484 C CA . ILE A 1 191 ? 17.406 -41.005 -10.887 1.00 92.69 191 ILE A CA 1
ATOM 1485 C C . ILE A 1 191 ? 17.560 -41.510 -12.332 1.00 92.69 191 ILE A C 1
ATOM 1487 O O . ILE A 1 191 ? 16.600 -41.431 -13.099 1.00 92.69 191 ILE A O 1
ATOM 1491 N N . ASN A 1 192 ? 18.729 -42.043 -12.706 1.00 92.56 192 ASN A N 1
ATOM 1492 C CA . ASN A 1 192 ? 19.012 -42.514 -14.063 1.00 92.56 192 ASN A CA 1
ATOM 1493 C C . ASN A 1 192 ? 18.653 -43.990 -14.278 1.00 92.56 192 ASN A C 1
ATOM 1495 O O . ASN A 1 192 ? 18.540 -44.414 -15.428 1.00 92.56 192 ASN A O 1
ATOM 1499 N N . ASP A 1 193 ? 18.458 -44.769 -13.210 1.00 94.81 193 ASP A N 1
ATOM 1500 C CA . ASP A 1 193 ? 17.969 -46.147 -13.303 1.00 94.81 193 ASP A CA 1
ATOM 1501 C C . ASP A 1 193 ? 16.433 -46.151 -13.406 1.00 94.81 193 ASP A C 1
ATOM 1503 O O . ASP A 1 193 ? 15.760 -45.807 -12.429 1.00 94.81 193 ASP A O 1
ATOM 1507 N N . PRO A 1 194 ? 15.834 -46.577 -14.538 1.00 94.50 194 PRO A N 1
ATOM 1508 C CA . PRO A 1 194 ? 14.380 -46.618 -14.703 1.00 94.50 194 PRO A CA 1
ATOM 1509 C C . PRO A 1 194 ? 13.644 -47.478 -13.663 1.00 94.50 194 PRO A C 1
ATOM 1511 O O . PRO A 1 194 ? 12.439 -47.306 -13.491 1.00 94.50 194 PRO A O 1
ATOM 1514 N N . ASN A 1 195 ? 14.343 -48.394 -12.982 1.00 95.25 195 ASN A N 1
ATOM 1515 C CA . ASN A 1 195 ? 13.778 -49.274 -11.956 1.00 95.25 195 ASN A CA 1
ATOM 1516 C C . ASN A 1 195 ? 14.026 -48.789 -10.517 1.00 95.25 195 ASN A C 1
ATOM 1518 O O . ASN A 1 195 ? 13.610 -49.468 -9.575 1.00 95.25 195 ASN A O 1
ATOM 1522 N N . SER A 1 196 ? 14.697 -47.650 -10.321 1.00 95.81 196 SER A N 1
ATOM 1523 C CA . SER A 1 196 ? 14.951 -47.113 -8.983 1.00 95.81 196 SER A CA 1
ATOM 1524 C C . SER A 1 196 ? 13.658 -46.730 -8.260 1.00 95.81 196 SER A C 1
ATOM 1526 O O . SER A 1 196 ? 12.610 -46.500 -8.874 1.00 95.81 196 SER A O 1
ATOM 1528 N N . PHE A 1 197 ? 13.718 -46.640 -6.926 1.00 95.75 197 PHE A N 1
ATOM 1529 C CA . PHE A 1 197 ? 12.524 -46.411 -6.112 1.00 95.75 197 PHE A CA 1
ATOM 1530 C C . PHE A 1 197 ? 11.791 -45.121 -6.506 1.00 95.75 197 PHE A C 1
ATOM 1532 O O . PHE A 1 197 ? 10.570 -45.158 -6.671 1.00 95.75 197 PHE A O 1
ATOM 1539 N N . VAL A 1 198 ? 12.510 -44.014 -6.731 1.00 95.44 198 VAL A N 1
ATOM 1540 C CA . VAL A 1 198 ? 11.917 -42.743 -7.184 1.00 95.44 198 VAL A CA 1
ATOM 1541 C C . VAL A 1 198 ? 11.300 -42.830 -8.586 1.00 95.44 198 VAL A C 1
ATOM 1543 O O . VAL A 1 198 ? 10.312 -42.151 -8.854 1.00 95.44 198 VAL A O 1
ATOM 1546 N N . ASN A 1 199 ? 11.823 -43.680 -9.476 1.00 94.38 199 ASN A N 1
ATOM 1547 C CA . ASN A 1 199 ? 11.277 -43.850 -10.824 1.00 94.38 199 ASN A CA 1
ATOM 1548 C C . ASN A 1 199 ? 10.011 -44.710 -10.867 1.00 94.38 199 ASN A C 1
ATOM 1550 O O . ASN A 1 199 ? 9.150 -44.453 -11.709 1.00 94.38 199 ASN A O 1
ATOM 1554 N N . VAL A 1 200 ? 9.879 -45.666 -9.944 1.00 96.00 200 VAL A N 1
ATOM 1555 C CA . VAL A 1 200 ? 8.728 -46.579 -9.850 1.00 96.00 200 VAL A CA 1
ATOM 1556 C C . VAL A 1 200 ? 7.622 -46.040 -8.935 1.00 96.00 200 VAL A C 1
ATOM 1558 O O . VAL A 1 200 ? 6.444 -46.197 -9.243 1.00 96.00 200 VAL A O 1
ATOM 1561 N N . ASN A 1 201 ? 7.986 -45.415 -7.811 1.00 93.81 201 ASN A N 1
ATOM 1562 C CA . ASN A 1 201 ? 7.048 -45.008 -6.754 1.00 93.81 201 ASN A CA 1
ATOM 1563 C C . ASN A 1 201 ? 6.917 -43.483 -6.610 1.00 93.81 201 ASN A C 1
ATOM 1565 O O . ASN A 1 201 ? 5.975 -43.007 -5.977 1.00 93.81 201 ASN A O 1
ATOM 1569 N N . GLY A 1 202 ? 7.856 -42.713 -7.166 1.00 89.44 202 GLY A N 1
ATOM 1570 C CA . GLY A 1 202 ? 7.831 -41.252 -7.161 1.00 89.44 202 GLY A CA 1
ATOM 1571 C C . GLY A 1 202 ? 7.159 -40.673 -8.407 1.00 89.44 202 GLY A C 1
ATOM 1572 O O . GLY A 1 202 ? 7.182 -41.254 -9.490 1.00 89.44 202 GLY A O 1
ATOM 1573 N N . ASN A 1 203 ? 6.578 -39.483 -8.258 1.00 92.00 203 ASN A N 1
ATOM 1574 C CA . ASN A 1 203 ? 6.143 -38.658 -9.385 1.00 92.00 203 ASN A CA 1
ATOM 1575 C C . ASN A 1 203 ? 7.253 -37.672 -9.796 1.00 92.00 203 ASN A C 1
ATOM 1577 O O . ASN A 1 203 ? 8.310 -37.601 -9.163 1.00 92.00 203 ASN A O 1
ATOM 1581 N N . ASP A 1 204 ? 6.995 -36.861 -10.820 1.00 94.75 204 ASP A N 1
ATOM 1582 C CA . ASP A 1 204 ? 7.972 -35.897 -11.343 1.00 94.75 204 ASP A CA 1
ATOM 1583 C C . ASP A 1 204 ? 8.458 -34.885 -10.292 1.00 94.75 204 ASP A C 1
ATOM 1585 O O . ASP A 1 204 ? 9.612 -34.462 -10.336 1.00 94.75 204 ASP A O 1
ATOM 1589 N N . LYS A 1 205 ? 7.624 -34.540 -9.297 1.00 95.31 205 LYS A N 1
ATOM 1590 C CA . LYS A 1 205 ? 8.015 -33.637 -8.200 1.00 95.31 205 LYS A CA 1
ATOM 1591 C C . LYS A 1 205 ? 9.087 -34.271 -7.316 1.00 95.31 205 LYS A C 1
ATOM 1593 O O . LYS A 1 205 ? 10.077 -33.617 -7.007 1.00 95.31 205 LYS A O 1
ATOM 1598 N N . TYR A 1 206 ? 8.922 -35.545 -6.955 1.00 95.44 206 TYR A N 1
ATOM 1599 C CA . TYR A 1 206 ? 9.916 -36.279 -6.166 1.00 95.44 206 TYR A CA 1
ATOM 1600 C C . TYR A 1 206 ? 11.211 -36.529 -6.946 1.00 95.44 206 TYR A C 1
ATOM 1602 O O . TYR A 1 206 ? 12.285 -36.442 -6.358 1.00 95.44 206 TYR A O 1
ATOM 1610 N N . LYS A 1 207 ? 11.136 -36.767 -8.262 1.00 95.19 207 LYS A N 1
ATOM 1611 C CA . LYS A 1 207 ? 12.329 -36.879 -9.124 1.00 95.19 207 LYS A CA 1
ATOM 1612 C C . LYS A 1 207 ? 13.103 -35.564 -9.194 1.00 95.19 207 LYS A C 1
ATOM 1614 O O . LYS A 1 207 ? 14.317 -35.556 -9.013 1.00 95.19 207 LYS A O 1
ATOM 1619 N N . ALA A 1 208 ? 12.399 -34.452 -9.410 1.00 95.31 208 ALA A N 1
ATOM 1620 C CA . ALA A 1 208 ? 13.002 -33.122 -9.454 1.00 95.31 208 ALA A CA 1
ATOM 1621 C C . ALA A 1 208 ? 13.643 -32.731 -8.112 1.00 95.31 208 ALA A C 1
ATOM 1623 O O . ALA A 1 208 ? 14.709 -32.118 -8.103 1.00 95.31 208 ALA A O 1
ATOM 1624 N N . LEU A 1 209 ? 13.008 -33.119 -7.000 1.00 96.06 209 LEU A N 1
ATOM 1625 C CA . LEU A 1 209 ? 13.530 -32.946 -5.647 1.00 96.06 209 LEU A CA 1
ATOM 1626 C C . LEU A 1 209 ? 14.797 -33.788 -5.438 1.00 96.06 209 LEU A C 1
ATOM 1628 O O . LEU A 1 209 ? 15.814 -33.241 -5.023 1.00 96.06 209 LEU A O 1
ATOM 1632 N N . ALA A 1 210 ? 14.768 -35.085 -5.765 1.00 96.00 210 ALA A N 1
ATOM 1633 C CA . ALA A 1 210 ? 15.917 -35.982 -5.609 1.00 96.00 210 ALA A CA 1
ATOM 1634 C C . ALA A 1 210 ? 17.142 -35.516 -6.416 1.00 96.00 210 ALA A C 1
ATOM 1636 O O . ALA A 1 210 ? 18.264 -35.592 -5.925 1.00 96.00 210 ALA A O 1
ATOM 1637 N N . ALA A 1 211 ? 16.931 -34.942 -7.605 1.00 95.75 211 ALA A N 1
ATOM 1638 C CA . ALA A 1 211 ? 18.003 -34.402 -8.446 1.00 95.75 211 ALA A CA 1
ATOM 1639 C C . ALA A 1 211 ? 18.790 -33.231 -7.812 1.00 95.75 211 ALA A C 1
ATOM 1641 O O . ALA A 1 211 ? 19.868 -32.881 -8.299 1.00 95.75 211 ALA A O 1
ATOM 1642 N N . GLN A 1 212 ? 18.283 -32.621 -6.733 1.00 96.62 212 GLN A N 1
ATOM 1643 C CA . GLN A 1 212 ? 18.989 -31.553 -6.018 1.00 96.62 212 GLN A CA 1
ATOM 1644 C C . GLN A 1 212 ? 19.968 -32.048 -4.955 1.00 96.62 212 GLN A C 1
ATOM 1646 O O . GLN A 1 212 ? 20.590 -31.218 -4.291 1.00 96.62 212 GLN A O 1
ATOM 1651 N N . PHE A 1 213 ? 20.096 -33.361 -4.765 1.00 96.31 213 PHE A N 1
ATOM 1652 C CA . PHE A 1 213 ? 20.921 -33.938 -3.712 1.00 96.31 213 PHE A CA 1
ATOM 1653 C C . PHE A 1 213 ? 21.934 -34.938 -4.260 1.00 96.31 213 PHE A C 1
ATOM 1655 O O . PHE A 1 213 ? 21.734 -35.553 -5.304 1.00 96.31 213 PHE A O 1
ATOM 1662 N N . SER A 1 214 ? 23.034 -35.092 -3.525 1.00 93.25 214 SER A N 1
ATOM 1663 C CA . SER A 1 214 ? 24.167 -35.95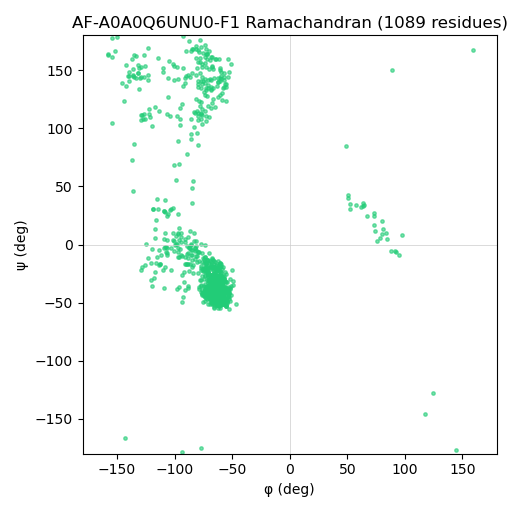8 -3.875 1.00 93.25 214 SER A CA 1
ATOM 1664 C C . SER A 1 214 ? 24.343 -37.111 -2.874 1.00 93.25 214 SER A C 1
ATOM 1666 O O . SER A 1 214 ? 25.469 -37.443 -2.500 1.00 93.25 214 SER A O 1
ATOM 1668 N N . PHE A 1 215 ? 23.237 -37.697 -2.396 1.00 96.38 215 PHE A N 1
ATOM 1669 C CA . PHE A 1 215 ? 23.280 -38.850 -1.490 1.00 96.38 215 PHE A CA 1
ATOM 1670 C C . PHE A 1 215 ? 23.678 -40.134 -2.228 1.00 96.38 215 PHE A C 1
ATOM 1672 O O . PHE A 1 215 ? 23.203 -40.426 -3.324 1.00 96.38 215 PHE A O 1
ATOM 1679 N N . ASN A 1 216 ? 24.518 -40.937 -1.584 1.00 93.94 216 ASN A N 1
ATOM 1680 C CA . ASN A 1 216 ? 24.805 -42.309 -1.973 1.00 93.94 216 ASN A CA 1
ATOM 1681 C C . ASN A 1 216 ? 23.597 -43.215 -1.662 1.00 93.94 216 ASN A C 1
ATOM 1683 O O . ASN A 1 216 ? 22.742 -42.884 -0.838 1.00 93.94 216 ASN A O 1
ATOM 1687 N N . ALA A 1 217 ? 23.565 -44.415 -2.250 1.00 91.88 217 ALA A N 1
ATOM 1688 C CA . ALA A 1 217 ? 22.504 -45.400 -1.998 1.00 91.88 217 ALA A CA 1
ATOM 1689 C C . ALA A 1 217 ? 22.396 -45.833 -0.518 1.00 91.88 217 ALA A C 1
ATOM 1691 O O . ALA A 1 217 ? 21.332 -46.265 -0.079 1.00 91.88 217 ALA A O 1
ATOM 1692 N N . ASP A 1 218 ? 23.481 -45.710 0.257 1.00 93.75 218 ASP A N 1
ATOM 1693 C CA . ASP A 1 218 ? 23.509 -45.969 1.704 1.00 93.75 218 ASP A CA 1
ATOM 1694 C C . ASP A 1 218 ? 23.085 -44.757 2.563 1.00 93.75 218 ASP A C 1
ATOM 1696 O O . ASP A 1 218 ? 23.064 -44.844 3.791 1.00 93.75 218 ASP A O 1
ATOM 1700 N N . GLY A 1 219 ? 22.738 -43.633 1.928 1.00 94.38 219 GLY A N 1
ATOM 1701 C CA . GLY A 1 219 ? 22.310 -42.396 2.576 1.00 94.38 219 GLY A CA 1
ATOM 1702 C C . GLY A 1 219 ? 23.430 -41.431 2.956 1.00 94.38 219 GLY A C 1
ATOM 1703 O O . GLY A 1 219 ? 23.120 -40.332 3.401 1.00 94.38 219 GLY A O 1
ATOM 1704 N N . THR A 1 220 ? 24.705 -41.787 2.794 1.00 96.12 220 THR A N 1
ATOM 1705 C CA . THR A 1 220 ? 25.844 -40.891 3.081 1.00 96.12 220 THR A CA 1
ATOM 1706 C C . THR A 1 220 ? 26.127 -39.923 1.926 1.00 96.12 220 THR A C 1
ATOM 1708 O O . THR A 1 220 ? 25.605 -40.101 0.829 1.00 96.12 220 THR A O 1
ATOM 1711 N N . VAL A 1 221 ? 26.973 -38.909 2.137 1.00 93.94 221 VAL A N 1
ATOM 1712 C CA . VAL A 1 221 ? 27.449 -37.993 1.078 1.00 93.94 221 VAL A CA 1
ATOM 1713 C C . VAL A 1 221 ? 28.977 -37.990 1.007 1.00 93.94 221 VAL A C 1
ATOM 1715 O O . VAL A 1 221 ? 29.658 -38.103 2.022 1.00 93.94 221 VAL A O 1
ATOM 1718 N N . ASN A 1 222 ? 29.537 -37.829 -0.195 1.00 87.38 222 ASN A N 1
ATOM 1719 C CA . ASN A 1 222 ? 30.975 -37.609 -0.394 1.00 87.38 222 ASN A CA 1
ATOM 1720 C C . ASN A 1 222 ? 31.253 -36.102 -0.533 1.00 87.38 222 ASN A C 1
ATOM 1722 O O . ASN A 1 222 ? 31.567 -35.621 -1.621 1.00 87.38 222 ASN A O 1
ATOM 1726 N N . GLY A 1 223 ? 31.085 -35.353 0.560 1.00 88.88 223 GLY A N 1
ATOM 1727 C CA . GLY A 1 223 ? 31.188 -33.890 0.583 1.00 88.88 223 GLY A CA 1
ATOM 1728 C C . GLY A 1 223 ? 29.922 -33.246 1.142 1.00 88.88 223 GLY A C 1
ATOM 1729 O O . GLY A 1 223 ? 29.485 -33.604 2.229 1.00 88.88 223 GLY A O 1
ATOM 1730 N N . ALA A 1 224 ? 29.345 -32.291 0.414 1.00 92.00 224 ALA A N 1
ATOM 1731 C CA . ALA A 1 224 ? 28.088 -31.651 0.795 1.00 92.00 224 ALA A CA 1
ATOM 1732 C C . ALA A 1 224 ? 26.882 -32.396 0.201 1.00 92.00 224 ALA A C 1
ATOM 1734 O O . ALA A 1 224 ? 26.942 -32.882 -0.930 1.00 92.00 224 ALA A O 1
ATOM 1735 N N . ALA A 1 225 ? 25.767 -32.440 0.938 1.00 95.06 225 ALA A N 1
ATOM 1736 C CA . ALA A 1 225 ? 24.517 -33.029 0.452 1.00 95.06 225 ALA A CA 1
ATOM 1737 C C . ALA A 1 225 ? 23.941 -32.296 -0.766 1.00 95.06 225 ALA A C 1
ATOM 1739 O O . ALA A 1 225 ? 23.314 -32.924 -1.621 1.00 95.06 225 ALA A O 1
ATOM 1740 N N . GLN A 1 226 ? 24.208 -30.993 -0.869 1.00 96.38 226 GLN A N 1
ATOM 1741 C CA . GLN A 1 226 ? 23.921 -30.168 -2.036 1.00 96.38 226 GLN A CA 1
ATOM 1742 C C . GLN A 1 226 ? 25.164 -29.374 -2.436 1.00 96.38 226 GLN A C 1
ATOM 1744 O O . GLN A 1 226 ? 25.903 -28.875 -1.588 1.00 96.38 226 GLN A O 1
ATOM 1749 N N . THR A 1 227 ? 25.371 -29.194 -3.737 1.00 92.88 227 THR A N 1
ATOM 1750 C CA . THR A 1 227 ? 26.279 -28.149 -4.230 1.00 92.88 227 THR A CA 1
ATOM 1751 C C . THR A 1 227 ? 25.688 -26.761 -3.962 1.00 92.88 227 THR A C 1
ATOM 1753 O O . THR A 1 227 ? 24.478 -26.625 -3.787 1.00 92.88 227 THR A O 1
ATOM 1756 N N . ALA A 1 228 ? 26.512 -25.708 -3.993 1.00 88.50 228 ALA A N 1
ATOM 1757 C CA . ALA A 1 228 ? 26.024 -24.332 -3.841 1.00 88.50 228 ALA A CA 1
ATOM 1758 C C . ALA A 1 228 ? 24.916 -23.982 -4.858 1.00 88.50 228 ALA A C 1
ATOM 1760 O O . ALA A 1 228 ? 23.927 -23.360 -4.491 1.00 88.50 228 AL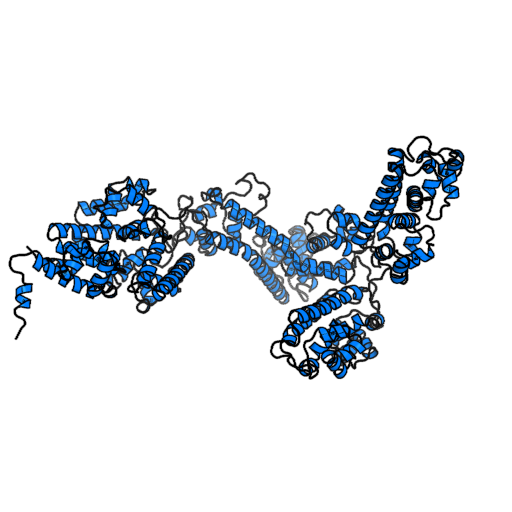A A O 1
ATOM 1761 N N . ILE A 1 229 ? 25.043 -24.462 -6.103 1.00 88.12 229 ILE A N 1
ATOM 1762 C CA . ILE A 1 229 ? 24.050 -24.261 -7.172 1.00 88.12 229 ILE A CA 1
ATOM 1763 C C . ILE A 1 229 ? 22.744 -25.005 -6.863 1.00 88.12 229 ILE A C 1
ATOM 1765 O O . ILE A 1 229 ? 21.668 -24.437 -7.001 1.00 88.12 229 ILE A O 1
ATOM 1769 N N . GLN A 1 230 ? 22.819 -26.267 -6.425 1.00 95.25 230 GLN A N 1
ATOM 1770 C CA . GLN A 1 230 ? 21.623 -27.031 -6.046 1.00 95.25 230 GLN A CA 1
ATOM 1771 C C . GLN A 1 230 ? 20.922 -26.424 -4.825 1.00 95.25 230 GLN A C 1
ATOM 1773 O O . GLN A 1 230 ? 19.694 -26.360 -4.793 1.00 95.25 230 GLN A O 1
ATOM 1778 N N . LYS A 1 231 ? 21.689 -25.963 -3.827 1.00 94.88 231 LYS A N 1
ATOM 1779 C CA . LYS A 1 231 ? 21.147 -25.301 -2.635 1.00 94.88 231 LYS A CA 1
ATOM 1780 C C . LYS A 1 231 ? 20.400 -24.023 -3.022 1.00 94.88 231 LYS A C 1
ATOM 1782 O O . LYS A 1 231 ? 19.244 -23.866 -2.637 1.00 94.88 231 LYS A O 1
ATOM 1787 N N . ASP A 1 232 ? 21.018 -23.170 -3.840 1.00 91.25 232 ASP A N 1
ATOM 1788 C CA . ASP A 1 232 ? 20.396 -21.936 -4.330 1.00 91.25 232 ASP A CA 1
ATOM 1789 C C . ASP A 1 232 ? 19.154 -22.205 -5.190 1.00 91.25 232 ASP A C 1
ATOM 1791 O O . ASP A 1 232 ? 18.123 -21.583 -4.973 1.00 91.25 232 ASP A O 1
ATOM 1795 N N . ALA A 1 233 ? 19.173 -23.227 -6.051 1.00 94.00 233 ALA A N 1
ATOM 1796 C CA . ALA A 1 233 ? 18.000 -23.616 -6.838 1.00 94.00 233 ALA A CA 1
ATOM 1797 C C . ALA A 1 233 ? 16.801 -24.050 -5.969 1.00 94.00 233 ALA A C 1
ATOM 1799 O O . ALA A 1 233 ? 15.648 -23.782 -6.317 1.00 94.00 233 ALA A O 1
ATOM 1800 N N . VAL A 1 234 ? 17.038 -24.717 -4.830 1.00 97.25 234 VAL A N 1
ATOM 1801 C CA . VAL A 1 234 ? 15.962 -25.047 -3.876 1.00 97.25 234 VAL A CA 1
ATOM 1802 C C . VAL A 1 234 ? 15.440 -23.787 -3.181 1.00 97.25 234 VAL A C 1
ATOM 1804 O O . VAL A 1 234 ? 14.224 -23.642 -3.032 1.00 97.25 234 VAL A O 1
ATOM 1807 N N . MET A 1 235 ? 16.332 -22.877 -2.779 1.00 96.62 235 MET A N 1
ATOM 1808 C CA . MET A 1 235 ? 15.960 -21.617 -2.128 1.00 96.62 235 MET A CA 1
ATOM 1809 C C . MET A 1 235 ? 15.185 -20.684 -3.062 1.00 96.62 235 MET A C 1
ATOM 1811 O O . MET A 1 235 ? 14.121 -20.196 -2.681 1.00 96.62 235 MET A O 1
ATOM 1815 N N . GLU A 1 236 ? 15.656 -20.506 -4.294 1.00 95.12 236 GLU A N 1
ATOM 1816 C CA . GLU A 1 236 ? 14.974 -19.756 -5.346 1.00 95.12 236 GLU A CA 1
ATOM 1817 C C . GLU A 1 236 ? 13.573 -20.320 -5.573 1.00 95.12 236 GLU A C 1
ATOM 1819 O O . GLU A 1 236 ? 12.577 -19.602 -5.483 1.00 95.12 236 GLU A O 1
ATOM 1824 N N . ARG A 1 237 ? 13.470 -21.635 -5.795 1.00 96.62 237 ARG A N 1
ATOM 1825 C CA . ARG A 1 237 ? 12.182 -22.279 -6.049 1.00 96.62 237 ARG A CA 1
ATOM 1826 C C . ARG A 1 237 ? 11.207 -22.083 -4.892 1.00 96.62 237 ARG A C 1
ATOM 1828 O O . ARG A 1 237 ? 10.036 -21.812 -5.143 1.00 96.62 237 ARG A O 1
ATOM 1835 N N . TYR A 1 238 ? 11.662 -22.205 -3.645 1.00 97.31 238 TYR A N 1
ATOM 1836 C CA . TYR A 1 238 ? 10.815 -21.945 -2.483 1.00 97.31 238 TYR A CA 1
ATOM 1837 C C . TYR A 1 238 ? 10.295 -20.503 -2.488 1.00 97.31 238 TYR A C 1
ATOM 1839 O O . TYR A 1 238 ? 9.084 -20.297 -2.428 1.00 97.31 238 TYR A O 1
ATOM 1847 N N . ASN A 1 239 ? 11.186 -19.518 -2.623 1.00 94.69 239 ASN A N 1
ATOM 1848 C CA . ASN A 1 239 ? 10.825 -18.101 -2.558 1.00 94.69 239 ASN A CA 1
ATOM 1849 C C . ASN A 1 239 ? 9.926 -17.652 -3.717 1.00 94.69 239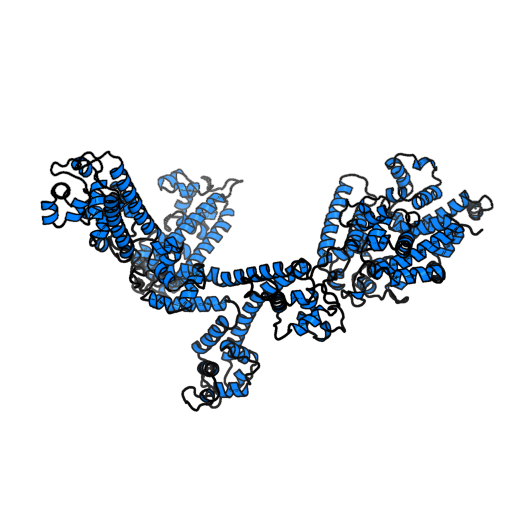 ASN A C 1
ATOM 1851 O O . ASN A 1 239 ? 9.100 -16.768 -3.524 1.00 94.69 239 ASN A O 1
ATOM 1855 N N . LEU A 1 240 ? 10.032 -18.283 -4.890 1.00 93.50 240 LEU A N 1
ATOM 1856 C CA . LEU A 1 240 ? 9.192 -17.967 -6.048 1.00 93.50 240 LEU A CA 1
ATOM 1857 C C . LEU A 1 240 ? 7.829 -18.675 -6.058 1.00 93.50 240 LEU A C 1
ATOM 1859 O O . LEU A 1 240 ? 6.969 -18.290 -6.845 1.00 93.50 240 LEU A O 1
ATOM 1863 N N . THR A 1 241 ? 7.634 -19.744 -5.274 1.00 92.88 241 THR A N 1
ATOM 1864 C CA . THR A 1 241 ? 6.444 -20.611 -5.426 1.00 92.88 241 THR A CA 1
ATOM 1865 C C . THR A 1 241 ? 5.655 -20.875 -4.152 1.00 92.88 241 THR A C 1
ATOM 1867 O O . THR A 1 241 ? 4.506 -21.307 -4.245 1.00 92.88 241 THR A O 1
ATOM 1870 N N . VAL A 1 242 ? 6.248 -20.669 -2.974 1.00 95.12 242 VAL A N 1
ATOM 1871 C CA . VAL A 1 242 ? 5.597 -20.964 -1.691 1.00 95.12 242 VAL A CA 1
ATOM 1872 C C . VAL A 1 242 ? 4.885 -19.744 -1.113 1.00 95.12 242 VAL A C 1
ATOM 1874 O O . VAL A 1 242 ? 3.721 -19.902 -0.737 1.00 95.12 242 VAL A O 1
ATOM 1877 N N . PRO A 1 243 ? 5.513 -18.554 -1.025 1.00 94.19 243 PRO A N 1
ATOM 1878 C CA . PRO A 1 243 ? 4.782 -17.347 -0.672 1.00 94.19 243 PRO A CA 1
ATOM 1879 C C . PRO A 1 243 ? 3.675 -17.068 -1.692 1.00 94.19 243 PRO A C 1
ATOM 1881 O O . PRO A 1 243 ? 3.855 -17.240 -2.895 1.00 94.19 243 PRO A O 1
ATOM 1884 N N . SER A 1 244 ? 2.535 -16.590 -1.209 1.00 90.62 244 SER A N 1
ATOM 1885 C CA . SER A 1 244 ? 1.415 -16.127 -2.032 1.00 90.62 244 SER A CA 1
ATOM 1886 C C . SER A 1 244 ? 1.673 -14.773 -2.706 1.00 90.62 244 SER A C 1
ATOM 1888 O O . SER A 1 244 ? 0.818 -14.281 -3.438 1.00 90.62 244 SER A O 1
ATOM 1890 N N . ILE A 1 245 ? 2.849 -14.187 -2.469 1.00 88.88 245 ILE A N 1
ATOM 1891 C CA . ILE A 1 245 ? 3.260 -12.855 -2.908 1.00 88.88 245 ILE A CA 1
ATOM 1892 C C . ILE A 1 245 ? 4.692 -12.867 -3.437 1.00 88.88 245 ILE A C 1
ATOM 1894 O O . ILE A 1 245 ? 5.490 -13.735 -3.078 1.00 88.88 245 ILE A O 1
ATOM 1898 N N . VAL A 1 246 ? 5.050 -11.862 -4.236 1.00 89.69 246 VAL A N 1
ATOM 1899 C CA . VAL A 1 246 ? 6.451 -11.622 -4.590 1.00 89.69 246 VAL A CA 1
ATOM 1900 C C . VAL A 1 246 ? 7.127 -10.967 -3.386 1.00 89.69 246 VAL A C 1
ATOM 1902 O O . VAL A 1 246 ? 6.915 -9.797 -3.102 1.00 89.69 246 VAL A O 1
ATOM 1905 N N . THR A 1 247 ? 7.917 -11.736 -2.638 1.00 88.50 247 THR A N 1
ATOM 1906 C CA . THR A 1 247 ? 8.706 -11.209 -1.514 1.00 88.50 247 THR A CA 1
ATOM 1907 C C . THR A 1 247 ? 9.924 -10.422 -2.021 1.00 88.50 247 THR A C 1
ATOM 1909 O O . THR A 1 247 ? 10.335 -10.616 -3.167 1.00 88.50 247 THR A O 1
ATOM 1912 N N . PRO A 1 248 ? 10.587 -9.604 -1.179 1.00 85.75 248 PRO A N 1
ATOM 1913 C CA . PRO A 1 248 ? 11.851 -8.963 -1.551 1.00 85.75 248 PRO A CA 1
ATOM 1914 C C . PRO A 1 248 ? 12.910 -9.968 -2.039 1.00 85.75 248 PRO A C 1
ATOM 1916 O O . PRO A 1 248 ? 13.565 -9.744 -3.049 1.00 85.75 248 PRO A O 1
ATOM 1919 N N . VAL A 1 249 ? 13.008 -11.134 -1.390 1.00 85.06 249 VAL A N 1
ATOM 1920 C CA . VAL A 1 249 ? 13.938 -12.205 -1.794 1.00 85.06 249 VAL A CA 1
ATOM 1921 C C . VAL A 1 249 ? 13.565 -12.781 -3.167 1.00 85.06 249 VAL A C 1
ATOM 1923 O O . VAL A 1 249 ? 14.431 -13.015 -4.007 1.00 85.06 249 VAL A O 1
ATOM 1926 N N . ALA A 1 250 ? 12.272 -12.989 -3.438 1.00 91.12 250 ALA A N 1
ATOM 1927 C CA . ALA A 1 250 ? 11.794 -13.415 -4.755 1.00 91.12 250 ALA A CA 1
ATOM 1928 C C . ALA A 1 250 ? 12.090 -12.364 -5.841 1.00 91.12 250 ALA A C 1
ATOM 1930 O O . ALA A 1 250 ? 12.475 -12.711 -6.962 1.00 91.12 250 ALA A O 1
ATOM 1931 N N . ALA A 1 251 ? 11.941 -11.082 -5.503 1.00 87.94 251 ALA A N 1
ATOM 1932 C CA . ALA A 1 251 ? 12.275 -9.966 -6.373 1.00 87.94 251 ALA A CA 1
ATOM 1933 C C . ALA A 1 251 ? 13.774 -9.938 -6.717 1.00 87.94 251 ALA A C 1
ATOM 1935 O O . ALA A 1 251 ? 14.115 -9.787 -7.893 1.00 87.94 251 ALA A O 1
ATOM 1936 N N . ASP A 1 252 ? 14.650 -10.192 -5.742 1.00 84.12 252 ASP A N 1
ATOM 1937 C CA . ASP A 1 252 ? 16.096 -10.309 -5.954 1.00 84.12 252 ASP A CA 1
ATOM 1938 C C . ASP A 1 252 ? 16.447 -11.474 -6.887 1.00 84.12 252 ASP A C 1
ATOM 1940 O O . ASP A 1 252 ? 17.216 -11.295 -7.835 1.00 84.12 252 ASP A O 1
ATOM 1944 N N . TYR A 1 253 ? 15.829 -12.646 -6.702 1.00 89.06 253 TYR A N 1
ATOM 1945 C CA . TYR A 1 253 ? 16.003 -13.775 -7.621 1.00 89.06 253 TYR A CA 1
ATOM 1946 C C . TYR A 1 253 ? 15.553 -13.430 -9.046 1.00 89.06 253 TYR A C 1
ATOM 1948 O O . TYR A 1 253 ? 16.244 -13.745 -10.016 1.00 89.06 253 TYR A O 1
ATOM 1956 N N . ASN A 1 254 ? 14.408 -12.759 -9.200 1.00 90.69 254 ASN A N 1
ATOM 1957 C CA . ASN A 1 254 ? 13.922 -12.315 -10.507 1.00 90.69 254 ASN A CA 1
ATOM 1958 C C . ASN A 1 254 ? 14.868 -11.302 -11.166 1.00 90.69 254 ASN A C 1
ATOM 1960 O O . ASN A 1 254 ? 15.132 -11.413 -12.365 1.00 90.69 254 ASN A O 1
ATOM 1964 N N . LYS A 1 255 ? 15.436 -10.371 -10.390 1.00 86.50 255 LYS A N 1
ATOM 1965 C CA . LYS A 1 255 ? 16.448 -9.418 -10.865 1.00 86.50 255 LYS A CA 1
ATOM 1966 C C . LYS A 1 255 ? 17.727 -10.129 -11.302 1.00 86.50 255 LYS A C 1
ATOM 1968 O O . LYS A 1 255 ? 18.209 -9.883 -12.406 1.00 86.50 255 LYS A O 1
ATOM 1973 N N . ALA A 1 256 ? 18.245 -11.048 -10.488 1.00 81.81 256 ALA A N 1
ATOM 1974 C CA . ALA A 1 256 ? 19.432 -11.834 -10.818 1.00 81.81 256 ALA A CA 1
ATOM 1975 C C . ALA A 1 256 ? 19.228 -12.661 -12.100 1.00 81.81 256 ALA A C 1
ATOM 1977 O O . ALA A 1 256 ? 20.090 -12.674 -12.984 1.00 81.81 256 ALA A O 1
ATOM 1978 N N . TYR A 1 257 ? 18.057 -13.289 -12.247 1.00 89.25 257 TYR A N 1
ATOM 1979 C CA . TYR A 1 257 ? 17.693 -14.011 -13.462 1.00 89.25 257 TYR A CA 1
ATOM 1980 C C . TYR A 1 257 ? 17.690 -13.089 -14.683 1.00 89.25 257 TYR A C 1
ATOM 1982 O O . TYR A 1 257 ? 18.338 -13.408 -15.682 1.00 89.25 257 TYR A O 1
ATOM 1990 N N . TYR A 1 258 ? 17.031 -11.929 -14.583 1.00 90.25 258 TYR A N 1
ATOM 1991 C CA . TYR A 1 258 ? 16.973 -10.939 -15.655 1.00 90.25 258 TYR A CA 1
ATOM 1992 C C . TYR A 1 258 ? 18.374 -10.515 -16.112 1.00 90.25 258 TYR A C 1
ATOM 1994 O O . TYR A 1 258 ? 18.709 -10.672 -17.287 1.00 90.25 258 TYR A O 1
ATOM 2002 N N . LEU A 1 259 ? 19.225 -10.088 -15.173 1.00 82.06 259 LEU A N 1
ATOM 2003 C CA . LEU A 1 259 ? 20.606 -9.668 -15.434 1.00 82.06 259 LEU A CA 1
ATOM 2004 C C . LEU A 1 259 ? 21.436 -10.772 -16.104 1.00 82.06 259 LEU A C 1
ATOM 2006 O O . LEU A 1 259 ? 22.190 -10.502 -17.038 1.00 82.06 259 LEU A O 1
ATOM 2010 N N . SER A 1 260 ? 21.268 -12.027 -15.675 1.00 80.62 260 SER A N 1
ATOM 2011 C CA . SER A 1 260 ? 22.020 -13.161 -16.227 1.00 80.62 260 SER A CA 1
ATOM 2012 C C . SER A 1 260 ? 21.608 -13.554 -17.653 1.00 80.62 260 SER A C 1
ATOM 2014 O O . SER A 1 260 ? 22.392 -14.179 -18.371 1.00 80.62 260 SER A O 1
ATOM 2016 N N . LYS A 1 261 ? 20.379 -13.224 -18.072 1.00 86.88 261 LYS A N 1
ATOM 2017 C CA . LYS A 1 261 ? 19.788 -13.702 -19.331 1.00 86.88 261 LYS A CA 1
ATOM 2018 C C . LYS A 1 261 ? 19.651 -12.625 -20.391 1.00 86.88 261 LYS A C 1
ATOM 2020 O O . LYS A 1 261 ? 19.868 -12.929 -21.565 1.00 86.88 261 LYS A O 1
ATOM 2025 N N . ILE A 1 262 ? 19.322 -11.391 -20.016 1.00 88.31 262 ILE A N 1
ATOM 2026 C CA . ILE A 1 262 ? 18.930 -10.356 -20.978 1.00 88.31 262 ILE A CA 1
ATOM 2027 C C . ILE A 1 262 ? 20.029 -10.052 -22.004 1.00 88.31 262 ILE A C 1
ATOM 2029 O O . ILE A 1 262 ? 19.736 -9.913 -23.188 1.00 88.31 262 ILE A O 1
ATOM 2033 N N . GLY A 1 263 ? 21.301 -10.060 -21.593 1.00 80.81 263 GLY A N 1
ATOM 2034 C CA . GLY A 1 263 ? 22.440 -9.839 -22.494 1.00 80.81 263 GLY A CA 1
ATOM 2035 C C . GLY A 1 263 ? 22.644 -10.933 -23.552 1.00 80.81 263 GLY A C 1
ATOM 2036 O O . GLY A 1 263 ? 23.337 -10.702 -24.536 1.00 80.81 263 GLY A O 1
ATOM 2037 N N . SER A 1 264 ? 22.034 -12.113 -23.383 1.00 83.75 264 SER A N 1
ATOM 2038 C CA . SER A 1 264 ? 22.109 -13.217 -24.355 1.00 83.75 264 SER A CA 1
ATOM 2039 C C . SER A 1 264 ? 21.026 -13.168 -25.438 1.00 83.75 264 SER A C 1
ATOM 2041 O O . SER A 1 264 ? 21.107 -13.905 -26.420 1.00 83.75 264 SER A O 1
ATOM 2043 N N . ILE A 1 265 ? 20.017 -12.308 -25.277 1.00 90.62 265 ILE A N 1
ATOM 2044 C CA . ILE A 1 265 ? 18.910 -12.174 -26.223 1.00 90.62 265 ILE A CA 1
ATOM 2045 C C . ILE A 1 265 ? 19.406 -11.489 -27.499 1.00 90.62 265 ILE A C 1
ATOM 2047 O O . ILE A 1 265 ? 19.979 -10.403 -27.458 1.00 90.62 265 ILE A O 1
ATOM 2051 N N . THR A 1 266 ? 19.152 -12.106 -28.653 1.00 89.50 266 THR A N 1
ATOM 2052 C CA . THR A 1 266 ? 19.538 -11.545 -29.964 1.00 89.50 266 THR A CA 1
ATOM 2053 C C . THR A 1 266 ? 18.340 -11.208 -30.849 1.00 89.50 266 THR A C 1
ATOM 2055 O O . THR A 1 266 ? 18.475 -10.427 -31.797 1.00 89.50 266 THR A O 1
ATOM 2058 N N . ASN A 1 267 ? 17.163 -11.742 -30.511 1.00 93.62 267 ASN A N 1
ATOM 2059 C CA . ASN A 1 267 ? 15.899 -11.463 -31.172 1.00 93.62 267 ASN A CA 1
ATOM 2060 C C . ASN A 1 267 ? 14.768 -11.254 -30.149 1.00 93.62 267 ASN A C 1
ATOM 2062 O O . ASN A 1 267 ? 14.736 -11.903 -29.104 1.00 93.62 267 ASN A O 1
ATOM 2066 N N . VAL A 1 268 ? 13.820 -10.368 -30.457 1.00 95.44 268 VAL A N 1
ATOM 2067 C CA . VAL A 1 268 ? 12.633 -10.104 -29.629 1.00 95.44 268 VAL A CA 1
ATOM 2068 C C . VAL A 1 268 ? 11.811 -11.369 -29.366 1.00 95.44 268 VAL A C 1
ATOM 2070 O O . VAL A 1 268 ? 11.239 -11.518 -28.292 1.00 95.44 268 VAL A O 1
ATOM 2073 N N . ASP A 1 269 ? 11.778 -12.310 -30.306 1.00 96.06 269 ASP A N 1
ATOM 2074 C CA . ASP A 1 269 ? 11.013 -13.544 -30.149 1.00 96.06 269 ASP A CA 1
ATOM 2075 C C . ASP A 1 269 ? 11.645 -14.472 -29.086 1.00 96.06 269 ASP A C 1
ATOM 2077 O O . ASP A 1 269 ? 10.911 -15.147 -28.363 1.00 96.06 269 ASP A O 1
ATOM 2081 N N . ASP A 1 270 ? 12.974 -14.425 -28.899 1.00 94.94 270 ASP A N 1
ATOM 2082 C CA . ASP A 1 270 ? 13.671 -15.143 -27.816 1.00 94.94 270 ASP A CA 1
ATOM 2083 C C . ASP A 1 270 ? 13.300 -14.564 -26.443 1.00 94.94 270 ASP A C 1
ATOM 2085 O O . ASP A 1 270 ? 13.062 -15.308 -25.492 1.00 94.94 270 ASP A O 1
ATOM 2089 N N . LEU A 1 271 ? 13.197 -13.231 -26.346 1.00 96.00 271 LEU A N 1
ATOM 2090 C CA . LEU A 1 271 ? 12.748 -12.540 -25.133 1.00 96.00 271 LEU A CA 1
ATOM 2091 C C . LEU A 1 271 ? 11.324 -12.969 -24.760 1.00 96.00 271 LEU A C 1
ATOM 2093 O O . LEU A 1 271 ? 11.044 -13.275 -23.606 1.00 96.00 271 LEU A O 1
ATOM 2097 N N . LEU A 1 272 ? 10.421 -12.991 -25.745 1.00 96.88 272 LEU A N 1
ATOM 2098 C CA . LEU A 1 272 ? 9.005 -13.302 -25.540 1.00 96.88 272 LEU A CA 1
ATOM 2099 C C . LEU A 1 272 ? 8.743 -14.786 -25.250 1.00 96.88 272 LEU A C 1
ATOM 2101 O O . LEU A 1 272 ? 7.661 -15.135 -24.763 1.00 96.88 272 LEU A O 1
ATOM 2105 N N . ALA A 1 273 ? 9.702 -15.662 -25.550 1.00 96.56 273 ALA A N 1
ATOM 2106 C CA . ALA A 1 273 ? 9.648 -17.074 -25.194 1.00 96.56 273 ALA A CA 1
ATOM 2107 C C . ALA A 1 273 ? 9.919 -17.320 -23.697 1.00 96.56 273 ALA A C 1
ATOM 2109 O O . ALA A 1 273 ? 9.463 -18.334 -23.171 1.00 96.56 273 ALA A O 1
ATOM 2110 N N . ASP A 1 274 ? 10.601 -16.399 -23.009 1.00 96.75 274 ASP A N 1
ATOM 2111 C CA . ASP A 1 274 ? 10.890 -16.490 -21.576 1.00 96.75 274 ASP A CA 1
ATOM 2112 C C . ASP A 1 274 ? 9.850 -15.713 -20.747 1.00 96.75 274 ASP A C 1
ATOM 2114 O O . ASP A 1 274 ? 9.871 -14.483 -20.636 1.00 96.75 274 ASP A O 1
ATOM 2118 N N . ASP A 1 275 ? 8.914 -16.445 -20.140 1.00 95.81 275 ASP A N 1
ATOM 2119 C CA . ASP A 1 275 ? 7.831 -15.850 -19.350 1.00 95.81 275 ASP A CA 1
ATOM 2120 C C . ASP A 1 275 ? 8.348 -15.052 -18.142 1.00 95.81 275 ASP A C 1
ATOM 2122 O O . ASP A 1 275 ? 7.754 -14.035 -17.785 1.00 95.81 275 ASP A O 1
ATOM 2126 N N . ARG A 1 276 ? 9.484 -15.444 -17.552 1.00 95.31 276 ARG A N 1
ATOM 2127 C CA . ARG A 1 276 ? 10.064 -14.747 -16.399 1.00 95.31 276 ARG A CA 1
ATOM 2128 C C . ARG A 1 276 ? 10.673 -13.410 -16.813 1.00 95.31 276 ARG A C 1
ATOM 2130 O O . ARG A 1 276 ? 10.443 -12.418 -16.124 1.00 95.31 276 ARG A O 1
ATOM 2137 N N . LEU A 1 277 ? 11.364 -13.348 -17.959 1.00 96.38 277 LEU A N 1
ATOM 2138 C CA . LEU A 1 277 ? 11.845 -12.078 -18.523 1.00 96.38 277 LEU A CA 1
ATOM 2139 C C . LEU A 1 277 ? 10.685 -11.157 -18.898 1.00 96.38 277 LEU A C 1
ATOM 2141 O O . LEU A 1 277 ? 10.701 -9.978 -18.550 1.00 96.38 277 LEU A O 1
ATOM 2145 N N . THR A 1 278 ? 9.654 -11.679 -19.568 1.00 97.00 278 THR A N 1
ATOM 2146 C CA . THR A 1 278 ? 8.505 -10.839 -19.940 1.00 97.00 278 THR A CA 1
ATOM 2147 C C . THR A 1 278 ? 7.732 -10.335 -18.726 1.00 97.00 278 THR A C 1
ATOM 2149 O O . THR A 1 278 ? 7.343 -9.170 -18.719 1.00 97.00 278 THR A O 1
ATOM 2152 N N . SER A 1 279 ? 7.546 -11.160 -17.689 1.00 95.19 279 SER A N 1
ATOM 2153 C CA . SER A 1 279 ? 6.920 -10.735 -16.434 1.00 95.19 279 SER A CA 1
ATOM 2154 C C . SER A 1 279 ? 7.734 -9.639 -15.753 1.00 95.19 279 SER A C 1
ATOM 2156 O O . SER A 1 279 ? 7.158 -8.644 -15.331 1.00 95.19 279 SER A O 1
ATOM 2158 N N . TYR A 1 280 ? 9.062 -9.783 -15.704 1.00 96.00 280 TYR A N 1
ATOM 2159 C CA . TYR A 1 280 ? 9.953 -8.775 -15.129 1.00 96.00 280 TYR A CA 1
ATOM 2160 C C . TYR A 1 280 ? 9.788 -7.415 -15.815 1.00 96.00 280 TYR A C 1
ATOM 2162 O O . TYR A 1 280 ? 9.602 -6.401 -15.149 1.00 96.00 280 TYR A O 1
ATOM 2170 N N . ILE A 1 281 ? 9.789 -7.400 -17.152 1.00 96.81 281 ILE A N 1
ATOM 2171 C CA . ILE A 1 281 ? 9.650 -6.165 -17.935 1.00 96.81 281 ILE A CA 1
ATOM 2172 C C . ILE A 1 281 ? 8.258 -5.562 -17.754 1.00 96.81 281 ILE A C 1
ATOM 2174 O O . ILE A 1 281 ? 8.135 -4.359 -17.545 1.00 96.81 281 ILE A O 1
ATOM 2178 N N . LYS A 1 282 ? 7.201 -6.380 -17.789 1.00 95.75 282 LYS A N 1
ATOM 2179 C CA . LYS A 1 282 ? 5.836 -5.889 -17.572 1.00 95.75 282 LYS A CA 1
ATOM 2180 C C . LYS A 1 282 ? 5.703 -5.202 -16.216 1.00 95.75 282 LYS A C 1
ATOM 2182 O O . LYS A 1 282 ? 5.219 -4.079 -16.165 1.00 95.75 282 LYS A O 1
ATOM 2187 N N . THR A 1 283 ? 6.201 -5.826 -15.151 1.00 94.69 283 THR A N 1
ATOM 2188 C CA . THR A 1 283 ? 6.238 -5.227 -13.812 1.00 94.69 283 THR A CA 1
ATOM 2189 C C . THR A 1 283 ? 7.072 -3.944 -13.789 1.00 94.69 283 THR A C 1
ATOM 2191 O O . THR A 1 283 ? 6.614 -2.930 -13.270 1.00 94.69 283 THR A O 1
ATOM 2194 N N . ALA A 1 284 ? 8.255 -3.943 -14.416 1.00 94.56 284 ALA A N 1
ATOM 2195 C CA . ALA A 1 284 ? 9.141 -2.778 -14.453 1.00 94.56 284 ALA A CA 1
ATOM 2196 C C . ALA A 1 284 ? 8.503 -1.524 -15.067 1.00 94.56 284 ALA A C 1
ATOM 2198 O O . ALA A 1 284 ? 8.857 -0.408 -14.687 1.00 94.56 284 ALA A O 1
ATOM 2199 N N . PHE A 1 285 ? 7.564 -1.710 -15.996 1.00 94.69 285 PHE A N 1
ATOM 2200 C CA . PHE A 1 285 ? 6.892 -0.638 -16.728 1.00 94.69 285 PHE A CA 1
ATOM 2201 C C . PHE A 1 285 ? 5.381 -0.561 -16.454 1.00 94.69 285 PHE A C 1
ATOM 2203 O O . PHE A 1 285 ? 4.653 0.005 -17.266 1.00 94.69 285 PHE A O 1
ATOM 2210 N N . SER A 1 286 ? 4.897 -1.124 -15.337 1.00 92.25 286 SER A N 1
ATOM 2211 C CA . SER A 1 286 ? 3.473 -1.098 -14.945 1.00 92.25 286 SER A CA 1
ATOM 2212 C C . SER A 1 286 ? 2.510 -1.597 -16.035 1.00 92.25 286 SER A C 1
ATOM 2214 O O . SER A 1 286 ? 1.398 -1.097 -16.193 1.00 92.25 286 SER A O 1
ATOM 2216 N N . MET A 1 287 ? 2.935 -2.580 -16.825 1.00 93.38 287 MET A N 1
ATOM 2217 C CA . MET A 1 287 ? 2.098 -3.186 -17.852 1.00 93.38 287 MET A CA 1
ATOM 2218 C C . MET A 1 287 ? 1.175 -4.237 -17.235 1.00 93.38 287 MET A C 1
ATOM 2220 O O . MET A 1 287 ? 1.581 -4.992 -16.349 1.00 93.38 287 MET A O 1
ATOM 2224 N N . ALA A 1 288 ? -0.037 -4.360 -17.780 1.00 88.81 288 ALA A N 1
ATOM 2225 C CA . ALA A 1 288 ? -0.987 -5.378 -17.347 1.00 88.81 288 ALA A CA 1
ATOM 2226 C C . ALA A 1 288 ? -0.375 -6.801 -17.438 1.00 88.81 288 ALA A C 1
ATOM 2228 O O . ALA A 1 288 ? 0.240 -7.143 -18.461 1.00 88.81 288 ALA A O 1
ATOM 2229 N N . PRO A 1 289 ? -0.546 -7.667 -16.420 1.00 86.25 289 PRO A N 1
ATOM 2230 C CA . PRO A 1 289 ? 0.017 -9.021 -16.434 1.00 86.25 289 PRO A CA 1
ATOM 2231 C C . PRO A 1 289 ? -0.426 -9.847 -17.652 1.00 86.25 289 PRO A C 1
ATOM 2233 O O . PRO A 1 289 ? 0.376 -10.564 -18.261 1.00 86.25 289 PRO A O 1
ATOM 2236 N N . ASP A 1 290 ? -1.680 -9.678 -18.076 1.00 86.56 290 ASP A N 1
ATOM 2237 C CA . ASP A 1 290 ? -2.309 -10.358 -19.212 1.00 86.56 290 ASP A CA 1
ATOM 2238 C C . ASP A 1 290 ? -2.014 -9.708 -20.579 1.00 86.56 290 ASP A C 1
ATOM 2240 O O . ASP A 1 290 ? -2.479 -10.195 -21.615 1.00 86.56 290 ASP A O 1
ATOM 2244 N N . PHE A 1 291 ? -1.183 -8.660 -20.620 1.00 93.12 291 PHE A N 1
ATOM 2245 C CA . PHE A 1 291 ? -0.815 -7.983 -21.860 1.00 93.12 291 PHE A CA 1
ATOM 2246 C C . PHE A 1 291 ? -0.231 -8.974 -22.880 1.00 93.12 291 PHE A C 1
ATOM 2248 O O . PHE A 1 291 ? 0.738 -9.696 -22.605 1.00 93.12 291 PHE A O 1
ATOM 2255 N N . SER A 1 292 ? -0.839 -9.042 -24.068 1.00 95.19 292 SER A N 1
ATOM 2256 C CA . SER A 1 292 ? -0.554 -10.114 -25.028 1.00 95.19 292 SER A CA 1
ATOM 2257 C C . SER A 1 292 ? 0.884 -10.067 -25.563 1.00 95.19 292 SER A C 1
ATOM 2259 O O . SER A 1 292 ? 1.412 -8.996 -25.866 1.00 95.19 292 SER A O 1
ATOM 2261 N N . LYS A 1 293 ? 1.502 -11.240 -25.777 1.00 95.19 293 LYS A N 1
ATOM 2262 C CA . LYS A 1 293 ? 2.854 -11.339 -26.366 1.00 95.19 293 LYS A CA 1
ATOM 2263 C C . LYS A 1 293 ? 2.940 -10.693 -27.754 1.00 95.19 293 LYS A C 1
ATOM 2265 O O . LYS A 1 293 ? 3.944 -10.069 -28.074 1.00 95.19 293 LYS A O 1
ATOM 2270 N N . ALA A 1 294 ? 1.876 -10.793 -28.557 1.00 95.38 294 ALA A N 1
ATOM 2271 C CA . ALA A 1 294 ? 1.822 -10.185 -29.885 1.00 95.38 294 ALA A CA 1
ATOM 2272 C C . ALA A 1 294 ? 1.860 -8.651 -29.814 1.00 95.38 294 ALA A C 1
ATOM 2274 O O . ALA A 1 294 ? 2.674 -8.036 -30.497 1.00 95.38 294 ALA A O 1
ATOM 2275 N N . ALA A 1 295 ? 1.039 -8.037 -28.954 1.00 95.88 295 ALA A N 1
ATOM 2276 C CA . ALA A 1 295 ? 1.087 -6.592 -28.737 1.00 95.88 295 ALA A CA 1
ATOM 2277 C C . ALA A 1 295 ? 2.440 -6.163 -28.153 1.00 95.88 295 ALA A C 1
ATOM 2279 O O . ALA A 1 295 ? 3.001 -5.162 -28.590 1.00 95.88 295 ALA A O 1
ATOM 2280 N N . PHE A 1 296 ? 3.002 -6.948 -27.228 1.00 96.81 296 PHE A N 1
ATOM 2281 C CA . PHE A 1 296 ? 4.293 -6.646 -26.611 1.00 96.81 296 PHE A CA 1
ATOM 2282 C C . PHE A 1 296 ? 5.441 -6.659 -27.624 1.00 96.81 296 PHE A C 1
ATOM 2284 O O . PHE A 1 296 ? 6.260 -5.744 -27.639 1.00 96.81 296 PHE A O 1
ATOM 2291 N N . ARG A 1 297 ? 5.443 -7.622 -28.553 1.00 96.44 297 ARG A N 1
ATOM 2292 C CA . ARG A 1 297 ? 6.385 -7.640 -29.677 1.00 96.44 297 ARG A CA 1
ATOM 2293 C C . ARG A 1 297 ? 6.340 -6.342 -30.481 1.00 96.44 297 ARG A C 1
ATOM 2295 O O . ARG A 1 297 ? 7.386 -5.803 -30.832 1.00 96.44 297 ARG A O 1
ATOM 2302 N N . VAL A 1 298 ? 5.135 -5.856 -30.789 1.00 94.44 298 VAL A N 1
ATOM 2303 C CA . VAL A 1 298 ? 4.951 -4.628 -31.575 1.00 94.44 298 VAL A CA 1
ATOM 2304 C C . VAL A 1 298 ? 5.410 -3.408 -30.776 1.00 94.44 298 VAL A C 1
ATOM 2306 O O . VAL A 1 298 ? 6.121 -2.584 -31.332 1.00 94.44 298 VAL A O 1
ATOM 2309 N N . VAL A 1 299 ? 5.122 -3.325 -29.472 1.00 94.56 299 VAL A N 1
ATOM 2310 C CA . VAL A 1 299 ? 5.655 -2.256 -28.600 1.00 94.56 299 VAL A CA 1
ATOM 2311 C C . VAL A 1 299 ? 7.183 -2.207 -28.637 1.00 94.56 299 VAL A C 1
ATOM 2313 O O . VAL A 1 299 ? 7.749 -1.127 -28.706 1.00 94.56 299 VAL A O 1
ATOM 2316 N N . LEU A 1 300 ? 7.862 -3.357 -28.641 1.00 93.00 300 LEU A N 1
ATOM 2317 C CA . LEU A 1 300 ? 9.328 -3.428 -28.645 1.00 93.00 300 LEU A CA 1
ATOM 2318 C C . LEU A 1 300 ? 9.973 -3.117 -30.010 1.00 93.00 300 LEU A C 1
ATOM 2320 O O . LEU A 1 300 ? 11.182 -2.892 -30.071 1.00 93.00 300 LEU A O 1
ATOM 2324 N N . THR A 1 301 ? 9.198 -3.113 -31.102 1.00 90.88 301 THR A N 1
ATOM 2325 C CA . THR A 1 301 ? 9.722 -3.026 -32.482 1.00 90.88 301 THR A CA 1
ATOM 2326 C C . THR A 1 301 ? 9.130 -1.890 -33.326 1.00 90.88 301 THR A C 1
ATOM 2328 O O . THR A 1 301 ? 9.751 -1.506 -34.316 1.00 90.88 301 THR A O 1
ATOM 2331 N N . ASP A 1 302 ? 7.985 -1.310 -32.940 1.00 87.12 302 ASP A N 1
ATOM 2332 C CA . ASP A 1 302 ? 7.320 -0.193 -33.625 1.00 87.12 302 ASP A CA 1
ATOM 2333 C C . ASP A 1 302 ? 7.158 1.023 -32.681 1.00 87.12 302 ASP A C 1
ATOM 2335 O O . ASP A 1 302 ? 6.319 0.998 -31.771 1.00 87.12 302 ASP A O 1
ATOM 2339 N N . PRO A 1 303 ? 7.903 2.123 -32.916 1.00 82.81 303 PRO A N 1
ATOM 2340 C CA . PRO A 1 303 ? 7.853 3.317 -32.071 1.00 82.81 303 PRO A CA 1
ATOM 2341 C C . PRO A 1 303 ? 6.482 4.004 -32.042 1.00 82.81 303 PRO A C 1
ATOM 2343 O O . PRO A 1 303 ? 6.107 4.580 -31.025 1.00 82.81 303 PRO A O 1
ATOM 2346 N N . ALA A 1 304 ? 5.726 3.980 -33.143 1.00 79.94 304 ALA A N 1
ATOM 2347 C CA . ALA A 1 304 ? 4.440 4.672 -33.206 1.00 79.94 304 ALA A CA 1
ATOM 2348 C C . ALA A 1 304 ? 3.353 3.889 -32.463 1.00 79.94 304 ALA A C 1
ATOM 2350 O O . ALA A 1 304 ? 2.461 4.484 -31.855 1.00 79.94 304 ALA A O 1
ATOM 2351 N N . TYR A 1 305 ? 3.422 2.555 -32.513 1.00 86.25 305 TYR A N 1
ATOM 2352 C CA . TYR A 1 305 ? 2.525 1.709 -31.732 1.00 86.25 305 TYR A CA 1
ATOM 2353 C C . TYR A 1 305 ? 2.792 1.866 -30.235 1.00 86.25 305 TYR A C 1
ATOM 2355 O O . TYR A 1 305 ? 1.846 2.059 -29.476 1.00 86.25 305 TYR A O 1
ATOM 2363 N N . ALA A 1 306 ? 4.067 1.862 -29.827 1.00 88.25 306 ALA A N 1
ATOM 2364 C CA . ALA A 1 306 ? 4.458 2.134 -28.448 1.00 88.25 306 ALA A CA 1
ATOM 2365 C C . ALA A 1 306 ? 3.899 3.479 -27.957 1.00 88.25 306 ALA A C 1
ATOM 2367 O O . ALA A 1 306 ? 3.222 3.506 -26.935 1.00 88.25 306 ALA A O 1
ATOM 2368 N N . HIS A 1 307 ? 4.067 4.554 -28.734 1.00 83.94 307 HIS A N 1
ATOM 2369 C CA . HIS A 1 307 ? 3.506 5.869 -28.410 1.00 83.94 307 HIS A CA 1
ATOM 2370 C C . HIS A 1 307 ? 1.972 5.864 -28.297 1.00 83.94 307 HIS A C 1
ATOM 2372 O O . HIS A 1 307 ? 1.401 6.445 -27.382 1.00 83.94 307 HIS A O 1
ATOM 2378 N N . THR A 1 308 ? 1.280 5.160 -29.200 1.00 85.25 308 THR A N 1
ATOM 2379 C CA . THR A 1 308 ? -0.193 5.058 -29.178 1.00 85.25 308 THR A CA 1
ATOM 2380 C C . THR A 1 308 ? -0.705 4.331 -27.930 1.00 85.25 308 THR A C 1
ATOM 2382 O O . THR A 1 308 ? -1.818 4.594 -27.482 1.00 85.25 308 THR A O 1
ATOM 2385 N N . MET A 1 309 ? 0.085 3.401 -27.388 1.00 88.25 309 MET A N 1
ATOM 2386 C CA . MET A 1 309 ? -0.233 2.643 -26.175 1.00 88.25 309 MET A CA 1
ATOM 2387 C C . MET A 1 309 ? 0.294 3.308 -24.894 1.00 88.25 309 MET A C 1
ATOM 2389 O O . MET A 1 309 ? 0.136 2.718 -23.833 1.00 88.25 309 MET A O 1
ATOM 2393 N N . ASP A 1 310 ? 0.922 4.489 -24.987 1.00 88.69 310 ASP A N 1
ATOM 2394 C CA . ASP A 1 310 ? 1.626 5.158 -23.879 1.00 88.69 310 ASP A CA 1
ATOM 2395 C C . ASP A 1 310 ? 2.756 4.299 -23.265 1.00 88.69 310 ASP A C 1
ATOM 2397 O O . ASP A 1 310 ? 3.037 4.314 -22.072 1.00 88.69 310 ASP A O 1
ATOM 2401 N N . LEU A 1 311 ? 3.420 3.504 -24.112 1.00 92.19 311 LEU A N 1
ATOM 2402 C CA . LEU A 1 311 ? 4.516 2.594 -23.757 1.00 92.19 311 LEU A CA 1
ATOM 2403 C C . LEU A 1 311 ? 5.845 3.024 -24.397 1.00 92.19 311 LEU A C 1
ATOM 2405 O O . LEU A 1 311 ? 6.710 2.195 -24.691 1.00 92.19 311 LEU A O 1
ATOM 2409 N N . ASP A 1 312 ? 6.024 4.331 -24.606 1.00 85.06 312 ASP A N 1
ATOM 2410 C CA . ASP A 1 312 ? 7.257 4.927 -25.134 1.00 85.06 312 ASP A CA 1
ATOM 2411 C C . ASP A 1 312 ? 8.491 4.490 -24.335 1.00 85.06 312 ASP A C 1
ATOM 2413 O O . ASP A 1 312 ? 9.520 4.139 -24.914 1.00 85.06 312 ASP A O 1
ATOM 2417 N N . GLN A 1 313 ? 8.367 4.455 -23.006 1.00 87.38 313 GLN A N 1
ATOM 2418 C CA . GLN A 1 313 ? 9.441 4.056 -22.093 1.00 87.38 313 GLN A CA 1
ATOM 2419 C C . GLN A 1 313 ? 9.890 2.610 -22.326 1.00 87.38 313 GLN A C 1
ATOM 2421 O O . GLN A 1 313 ? 11.088 2.336 -22.326 1.00 87.38 313 GLN A O 1
ATOM 2426 N N . VAL A 1 314 ? 8.950 1.705 -22.618 1.00 93.38 314 VAL A N 1
ATOM 2427 C CA . VAL A 1 314 ? 9.255 0.305 -22.940 1.00 93.38 314 VAL A CA 1
ATOM 2428 C C . VAL A 1 314 ? 10.022 0.228 -24.254 1.00 93.38 314 VAL A C 1
ATOM 2430 O O . VAL A 1 314 ? 11.055 -0.424 -24.323 1.00 93.38 314 VAL A O 1
ATOM 2433 N N . TYR A 1 315 ? 9.572 0.924 -25.301 1.00 89.31 315 TYR A N 1
ATOM 2434 C CA . TYR A 1 315 ? 10.285 0.928 -26.583 1.00 89.31 315 TYR A CA 1
ATOM 2435 C C . TYR A 1 315 ? 11.699 1.521 -26.464 1.00 89.31 315 TYR A C 1
ATOM 2437 O O . TYR A 1 315 ? 12.638 0.987 -27.056 1.00 89.31 315 TYR A O 1
ATOM 2445 N N . GLN A 1 316 ? 11.872 2.596 -25.683 1.00 84.19 316 GLN A N 1
ATOM 2446 C CA . GLN A 1 316 ? 13.189 3.200 -25.441 1.00 84.19 316 GLN A CA 1
ATOM 2447 C C . GLN A 1 316 ? 14.112 2.320 -24.600 1.00 84.19 316 GLN A C 1
ATOM 2449 O O . GLN A 1 316 ? 15.329 2.415 -24.748 1.00 84.19 316 GLN A O 1
ATOM 2454 N N . ALA A 1 317 ? 13.565 1.459 -23.743 1.00 87.62 317 ALA A N 1
ATOM 2455 C CA . ALA A 1 317 ? 14.357 0.571 -22.906 1.00 87.62 317 ALA A CA 1
ATOM 2456 C C . ALA A 1 317 ? 15.040 -0.556 -23.696 1.00 87.62 317 ALA A C 1
ATOM 2458 O O . ALA A 1 317 ? 15.928 -1.203 -23.148 1.00 87.62 317 ALA A O 1
ATOM 2459 N N . PHE A 1 318 ? 14.672 -0.799 -24.962 1.00 89.44 318 PHE A N 1
ATOM 2460 C CA . PHE A 1 318 ? 15.246 -1.881 -25.767 1.00 89.44 318 PHE A CA 1
ATOM 2461 C C . PHE A 1 318 ? 15.704 -1.418 -27.157 1.00 89.44 318 PHE A C 1
ATOM 2463 O O . PHE A 1 318 ? 15.126 -0.516 -27.756 1.00 89.44 318 PHE A O 1
ATOM 2470 N N . ASN A 1 319 ? 16.711 -2.093 -27.715 1.00 84.50 319 ASN A N 1
ATOM 2471 C CA . ASN A 1 319 ? 17.379 -1.783 -28.985 1.00 84.50 319 ASN A CA 1
ATOM 2472 C C . ASN A 1 319 ? 17.027 -2.789 -30.102 1.00 84.50 319 ASN A C 1
ATOM 2474 O O . ASN A 1 319 ? 17.887 -3.178 -30.889 1.00 84.50 319 ASN A O 1
ATOM 2478 N N . PHE A 1 320 ? 15.774 -3.246 -30.181 1.00 88.06 320 PHE A N 1
ATOM 2479 C CA . PHE A 1 320 ? 15.308 -4.118 -31.270 1.00 88.06 320 PHE A CA 1
ATOM 2480 C C . PHE A 1 320 ? 14.988 -3.339 -32.556 1.00 88.06 320 PHE A C 1
ATOM 2482 O O . PHE A 1 320 ? 14.317 -2.306 -32.525 1.00 88.06 320 PHE A O 1
ATOM 2489 N N . LYS A 1 321 ? 15.422 -3.854 -33.704 1.00 85.56 321 LYS A N 1
ATOM 2490 C CA . LYS A 1 321 ? 15.051 -3.376 -35.041 1.00 85.56 321 LYS A CA 1
ATOM 2491 C C . LYS A 1 321 ? 13.614 -3.768 -35.389 1.00 85.56 321 LYS A C 1
ATOM 2493 O O . LYS A 1 321 ? 12.990 -4.574 -34.697 1.00 85.56 321 LYS A O 1
ATOM 2498 N N . SER A 1 322 ? 13.113 -3.245 -36.507 1.00 85.19 322 SER A N 1
ATOM 2499 C CA . SER A 1 322 ? 11.764 -3.545 -37.008 1.00 85.19 322 SER A CA 1
ATOM 2500 C C . SER A 1 322 ? 11.546 -5.043 -37.295 1.00 85.19 322 SER A C 1
ATOM 2502 O O . SER A 1 322 ? 10.449 -5.570 -37.105 1.00 85.19 322 SER A O 1
ATOM 2504 N N . ASP A 1 323 ? 12.606 -5.756 -37.691 1.00 87.44 323 ASP A N 1
ATOM 2505 C CA . ASP A 1 323 ? 12.596 -7.205 -37.926 1.00 87.44 323 ASP A CA 1
ATOM 2506 C C . ASP A 1 323 ? 12.694 -8.048 -36.638 1.00 87.44 323 ASP A C 1
ATOM 2508 O O . ASP A 1 323 ? 12.507 -9.264 -36.679 1.00 87.44 323 ASP A O 1
ATOM 2512 N N . GLY A 1 324 ? 12.915 -7.409 -35.485 1.00 89.75 324 GLY A N 1
ATOM 2513 C CA . GLY A 1 324 ? 13.060 -8.048 -34.180 1.00 89.75 324 GLY A CA 1
ATOM 2514 C C . GLY A 1 324 ? 14.499 -8.380 -33.784 1.00 89.75 324 GLY A C 1
ATOM 2515 O O . GLY A 1 324 ? 14.713 -8.787 -32.647 1.00 89.75 324 GLY A O 1
ATOM 2516 N N . THR A 1 325 ? 15.492 -8.199 -34.658 1.00 90.00 325 THR A N 1
ATOM 2517 C CA . THR A 1 325 ? 16.908 -8.407 -34.307 1.00 90.00 325 THR A CA 1
ATOM 2518 C C . THR A 1 325 ? 17.460 -7.253 -33.471 1.00 90.00 325 THR A C 1
ATOM 2520 O O . THR A 1 325 ? 16.961 -6.134 -33.528 1.00 90.00 325 THR A O 1
ATOM 2523 N N . VAL A 1 326 ? 18.500 -7.497 -32.679 1.00 85.62 326 VAL A N 1
ATOM 2524 C CA . VAL A 1 326 ? 19.148 -6.454 -31.866 1.00 85.62 326 VAL A CA 1
ATOM 2525 C C . VAL A 1 326 ? 20.039 -5.530 -32.716 1.00 85.62 326 VAL A C 1
ATOM 2527 O O . VAL A 1 326 ? 20.791 -5.977 -33.585 1.00 85.62 326 VAL A O 1
ATOM 2530 N N . ALA A 1 327 ? 19.977 -4.224 -32.455 1.00 77.81 327 ALA A N 1
ATOM 2531 C CA . ALA A 1 327 ? 20.911 -3.226 -32.969 1.00 77.81 327 ALA A CA 1
ATOM 2532 C C . ALA A 1 327 ? 22.142 -3.089 -32.052 1.00 77.81 327 ALA A C 1
ATOM 2534 O O . ALA A 1 327 ? 22.033 -3.158 -30.833 1.00 77.81 327 ALA A O 1
ATOM 2535 N N . THR A 1 328 ? 23.319 -2.861 -32.640 1.00 69.62 328 THR A N 1
ATOM 2536 C CA . THR A 1 328 ? 24.593 -2.651 -31.915 1.00 69.62 328 THR A CA 1
ATOM 2537 C C . THR A 1 328 ? 24.910 -1.171 -31.676 1.00 69.62 328 THR A C 1
ATOM 2539 O O . THR A 1 328 ? 26.008 -0.817 -31.250 1.00 69.62 328 THR A O 1
ATOM 2542 N N . THR A 1 329 ? 23.976 -0.290 -32.020 1.00 70.94 329 THR A N 1
ATOM 2543 C CA . THR A 1 329 ? 24.079 1.165 -31.898 1.00 70.94 329 THR A CA 1
ATOM 2544 C C . THR A 1 329 ? 22.805 1.704 -31.267 1.00 70.94 329 THR A C 1
ATOM 2546 O O . THR A 1 329 ? 21.761 1.048 -31.312 1.00 70.94 329 THR A O 1
ATOM 2549 N N . SER A 1 330 ? 22.862 2.930 -30.754 1.00 72.06 330 SER A N 1
ATOM 2550 C CA . SER A 1 330 ? 21.675 3.710 -30.407 1.00 72.06 330 SER A CA 1
ATOM 2551 C C . SER A 1 330 ? 20.714 3.820 -31.595 1.00 72.06 330 SER A C 1
ATOM 2553 O O . SER A 1 330 ? 21.111 3.641 -32.748 1.00 72.06 330 SER A O 1
ATOM 2555 N N . ARG A 1 331 ? 19.441 4.123 -31.320 1.00 79.62 331 ARG A N 1
ATOM 2556 C CA . ARG A 1 331 ? 18.396 4.277 -32.345 1.00 79.62 331 ARG A CA 1
ATOM 2557 C C . ARG A 1 331 ? 18.518 5.611 -33.085 1.00 79.62 331 ARG A C 1
ATOM 2559 O O . ARG A 1 331 ? 18.791 6.640 -32.468 1.00 79.62 331 ARG A O 1
ATOM 2566 N N . ALA A 1 332 ? 18.220 5.602 -34.388 1.00 84.25 332 ALA A N 1
ATOM 2567 C CA . ALA A 1 332 ? 18.247 6.804 -35.226 1.00 84.25 332 ALA A CA 1
ATOM 2568 C C . ALA A 1 332 ? 17.222 7.864 -34.797 1.00 84.25 332 ALA A C 1
ATOM 2570 O O . ALA A 1 332 ? 17.490 9.051 -34.950 1.00 84.25 332 ALA A O 1
ATOM 2571 N N . GLN A 1 333 ? 16.087 7.436 -34.235 1.00 85.19 333 GLN A N 1
ATOM 2572 C CA . GLN A 1 333 ? 15.064 8.292 -33.637 1.00 85.19 333 GLN A CA 1
ATOM 2573 C C . GLN A 1 333 ? 14.520 7.662 -32.347 1.00 85.19 333 GLN A C 1
ATOM 2575 O O . GLN A 1 333 ? 14.389 6.439 -32.242 1.00 85.19 333 GLN A O 1
ATOM 2580 N N . SER A 1 334 ? 14.134 8.508 -31.396 1.00 80.12 334 SER A N 1
ATOM 2581 C CA . SER A 1 334 ? 13.215 8.166 -30.315 1.00 80.12 334 SER A CA 1
ATOM 2582 C C . SER A 1 334 ? 11.782 8.045 -30.851 1.00 80.12 334 SER A C 1
ATOM 2584 O O . SER A 1 334 ? 11.473 8.426 -31.984 1.00 80.12 334 SER A O 1
ATOM 2586 N N . SER A 1 335 ? 10.874 7.511 -30.040 1.00 76.12 335 SER A N 1
ATOM 2587 C CA . SER A 1 335 ? 9.459 7.377 -30.388 1.00 76.12 335 SER A CA 1
ATOM 2588 C C . SER A 1 335 ? 8.786 8.744 -30.508 1.00 76.12 335 SER A C 1
ATOM 2590 O O . SER A 1 335 ? 8.065 8.976 -31.474 1.00 76.12 335 SER A O 1
ATOM 2592 N N . ALA A 1 336 ? 9.130 9.694 -29.633 1.00 75.94 336 ALA A N 1
ATOM 2593 C CA . ALA A 1 336 ? 8.689 11.084 -29.733 1.00 75.94 336 ALA A CA 1
ATOM 2594 C C . ALA A 1 336 ? 9.193 11.767 -31.018 1.00 75.94 336 ALA A C 1
ATOM 2596 O O . ALA A 1 336 ? 8.403 12.385 -31.733 1.00 75.94 336 ALA A O 1
ATOM 2597 N N . GLN A 1 337 ? 10.480 11.609 -31.357 1.00 88.38 337 GLN A N 1
ATOM 2598 C CA . GLN A 1 337 ? 11.057 12.127 -32.608 1.00 88.38 337 GLN A CA 1
ATOM 2599 C C . GLN A 1 337 ? 10.371 11.517 -33.841 1.00 88.38 337 GLN A C 1
ATOM 2601 O O . GLN A 1 337 ? 10.034 12.233 -34.786 1.00 88.38 337 GLN A O 1
ATOM 2606 N N . THR A 1 338 ? 10.099 10.209 -33.808 1.00 85.94 338 THR A N 1
ATOM 2607 C CA . THR A 1 338 ? 9.380 9.513 -34.883 1.00 85.94 338 THR A CA 1
ATOM 2608 C C . THR A 1 338 ? 7.959 10.060 -35.021 1.00 85.94 338 THR A C 1
ATOM 2610 O O . THR A 1 338 ? 7.563 10.478 -36.106 1.00 85.94 338 THR A O 1
ATOM 2613 N N . SER A 1 339 ? 7.197 10.128 -33.927 1.00 83.94 339 SER A N 1
ATOM 2614 C CA . SER A 1 339 ? 5.831 10.662 -33.911 1.00 83.94 339 SER A CA 1
ATOM 2615 C C . SER A 1 339 ? 5.768 12.111 -34.403 1.00 83.94 339 SER A C 1
ATOM 2617 O O . SER A 1 339 ? 4.893 12.437 -35.206 1.00 83.94 339 SER A O 1
ATOM 2619 N N . ALA A 1 340 ? 6.727 12.959 -34.016 1.00 86.75 340 ALA A N 1
ATOM 2620 C CA . ALA A 1 340 ? 6.839 14.330 -34.510 1.00 86.75 340 ALA A CA 1
ATOM 2621 C C . ALA A 1 340 ? 7.083 14.377 -36.030 1.00 86.75 340 ALA A C 1
ATOM 2623 O O . ALA A 1 340 ? 6.389 15.103 -36.745 1.00 86.75 340 ALA A O 1
ATOM 2624 N N . ALA A 1 341 ? 7.992 13.546 -36.550 1.00 89.12 341 ALA A N 1
ATOM 2625 C CA . ALA A 1 341 ? 8.248 13.444 -37.988 1.00 89.12 341 ALA A CA 1
ATOM 2626 C C . ALA A 1 341 ? 7.024 12.926 -38.773 1.00 89.12 341 ALA A C 1
ATOM 2628 O O . ALA A 1 341 ? 6.759 13.373 -39.893 1.00 89.12 341 ALA A O 1
ATOM 2629 N N . LEU A 1 342 ? 6.242 12.002 -38.201 1.00 90.12 342 LEU A N 1
ATOM 2630 C CA . LEU A 1 342 ? 4.989 11.507 -38.790 1.00 90.12 342 LEU A CA 1
ATOM 2631 C C . LEU A 1 342 ? 3.880 12.573 -38.775 1.00 90.12 342 LEU A C 1
ATOM 2633 O O . LEU A 1 342 ? 3.144 12.714 -39.757 1.00 90.12 342 LEU A O 1
ATOM 2637 N N . ALA A 1 343 ? 3.770 13.334 -37.682 1.00 90.12 343 ALA A N 1
ATOM 2638 C CA . ALA A 1 343 ? 2.820 14.433 -37.536 1.00 90.12 343 ALA A CA 1
ATOM 2639 C C . ALA A 1 343 ? 3.108 15.557 -38.536 1.00 90.12 343 ALA A C 1
ATOM 2641 O O . ALA A 1 343 ? 2.191 16.054 -39.189 1.00 90.12 343 ALA A O 1
ATOM 2642 N N . GLN A 1 344 ? 4.381 15.884 -38.743 1.00 91.38 344 GLN A N 1
ATOM 2643 C CA . GLN A 1 344 ? 4.790 16.878 -39.723 1.00 91.38 344 GLN A CA 1
ATOM 2644 C C . GLN A 1 344 ? 4.358 16.486 -41.155 1.00 91.38 344 GLN A C 1
ATOM 2646 O O . GLN A 1 344 ? 3.823 17.313 -41.891 1.00 91.38 344 GLN A O 1
ATOM 2651 N N . GLY A 1 345 ? 4.472 15.207 -41.534 1.00 90.00 345 GLY A N 1
ATOM 2652 C CA . GLY A 1 345 ? 3.952 14.716 -42.819 1.00 90.00 345 GLY A CA 1
ATOM 2653 C C . GLY A 1 345 ? 2.419 14.805 -42.951 1.00 90.00 345 GLY A C 1
ATOM 2654 O O . GLY A 1 345 ? 1.901 15.053 -44.043 1.00 90.00 345 GLY A O 1
ATOM 2655 N N . ASN A 1 346 ? 1.673 14.639 -41.849 1.00 90.75 346 ASN A N 1
ATOM 2656 C CA . ASN A 1 346 ? 0.222 14.880 -41.817 1.00 90.75 346 ASN A CA 1
ATOM 2657 C C . ASN A 1 346 ? -0.115 16.356 -42.062 1.00 90.75 346 ASN A C 1
ATOM 2659 O O . ASN A 1 346 ? -1.008 16.641 -42.858 1.00 90.75 346 ASN A O 1
ATOM 2663 N N . VAL A 1 347 ? 0.608 17.280 -41.418 1.00 93.94 347 VAL A N 1
ATOM 2664 C CA . VAL A 1 347 ? 0.409 18.729 -41.596 1.00 93.94 347 VAL A CA 1
ATOM 2665 C C . VAL A 1 347 ? 0.574 19.109 -43.064 1.00 93.94 347 VAL A C 1
ATOM 2667 O O . VAL A 1 347 ? -0.321 19.722 -43.638 1.00 93.94 347 VAL A O 1
ATOM 2670 N N . VAL A 1 348 ? 1.660 18.667 -43.705 1.00 93.44 348 VAL A N 1
ATOM 2671 C CA . VAL A 1 348 ? 1.911 18.972 -45.123 1.00 93.44 348 VAL A CA 1
ATOM 2672 C C . VAL A 1 348 ? 0.836 18.364 -46.038 1.00 93.44 348 VAL A C 1
ATOM 2674 O O . VAL A 1 348 ? 0.437 18.989 -47.019 1.00 93.44 348 VAL A O 1
ATOM 2677 N N . SER A 1 349 ? 0.293 17.188 -45.697 1.00 93.94 349 SER A N 1
ATOM 2678 C CA . SER A 1 349 ? -0.832 16.591 -46.439 1.00 93.94 349 SER A CA 1
ATOM 2679 C C . SER A 1 349 ? -2.114 17.428 -46.352 1.00 93.94 349 SER A C 1
ATOM 2681 O O . SER A 1 349 ? -2.833 17.547 -47.344 1.00 93.94 349 SER A O 1
ATOM 2683 N N . GLY A 1 350 ? -2.383 18.034 -45.190 1.00 93.38 350 GLY A N 1
ATOM 2684 C CA . GLY A 1 350 ? -3.475 18.994 -45.008 1.00 93.38 350 GLY A CA 1
ATOM 2685 C C . GLY A 1 350 ? -3.246 20.287 -45.793 1.00 93.38 350 GLY A C 1
ATOM 2686 O O . GLY A 1 350 ? -4.111 20.684 -46.568 1.00 93.38 350 GLY A O 1
ATOM 2687 N N . GLU A 1 351 ? -2.049 20.880 -45.686 1.00 93.44 351 GLU A N 1
ATOM 2688 C CA . GLU A 1 351 ? -1.674 22.088 -46.443 1.00 93.44 351 GLU A CA 1
ATOM 2689 C C . GLU A 1 351 ? -1.830 21.889 -47.959 1.00 93.44 351 GLU A C 1
ATOM 2691 O O . GLU A 1 351 ? -2.309 22.784 -48.659 1.00 93.44 351 GLU A O 1
ATOM 2696 N N . TYR A 1 352 ? -1.439 20.717 -48.473 1.00 94.75 352 TYR A N 1
ATOM 2697 C CA . TYR A 1 352 ? -1.634 20.352 -49.874 1.00 94.75 352 TYR A CA 1
ATOM 2698 C C . TYR A 1 352 ? -3.120 20.315 -50.240 1.00 94.75 352 TYR A C 1
ATOM 2700 O O . TYR A 1 352 ? -3.531 20.951 -51.211 1.00 94.75 352 TYR A O 1
ATOM 2708 N N . ALA A 1 353 ? -3.933 19.596 -49.460 1.00 93.31 353 ALA A N 1
ATOM 2709 C CA . ALA A 1 353 ? -5.360 19.470 -49.723 1.00 93.31 353 ALA A CA 1
ATOM 2710 C C . ALA A 1 353 ? -6.061 20.838 -49.729 1.00 93.31 353 ALA A C 1
ATOM 2712 O O . ALA A 1 353 ? -6.822 21.123 -50.655 1.00 93.31 353 ALA A O 1
ATOM 2713 N N . ASP A 1 354 ? -5.747 21.699 -48.761 1.00 93.00 354 ASP A N 1
ATOM 2714 C CA . ASP A 1 354 ? -6.319 23.040 -48.647 1.00 93.00 354 ASP A CA 1
ATOM 2715 C C . ASP A 1 354 ? -5.930 23.929 -49.836 1.00 93.00 354 ASP A C 1
ATOM 2717 O O . ASP A 1 354 ? -6.789 24.580 -50.434 1.00 93.00 354 ASP A O 1
ATOM 2721 N N . LYS A 1 355 ? -4.652 23.919 -50.242 1.00 91.38 355 LYS A N 1
ATOM 2722 C CA . LYS A 1 355 ? -4.171 24.688 -51.404 1.00 91.38 355 LYS A CA 1
ATOM 2723 C C . LYS A 1 355 ? -4.750 24.210 -52.733 1.00 91.38 355 LYS A C 1
ATOM 2725 O O . LYS A 1 355 ? -4.975 25.022 -53.622 1.00 91.38 355 LYS A O 1
ATOM 2730 N N . ILE A 1 356 ? -4.987 22.910 -52.892 1.00 92.38 356 ILE A N 1
ATOM 2731 C CA . ILE A 1 356 ? -5.600 22.363 -54.111 1.00 92.38 356 ILE A CA 1
ATOM 2732 C C . ILE A 1 356 ? -7.091 22.735 -54.202 1.00 92.38 356 ILE A C 1
ATOM 2734 O O . ILE A 1 356 ? -7.622 22.857 -55.306 1.00 92.38 356 ILE A O 1
ATOM 2738 N N . ILE A 1 357 ? -7.764 22.951 -53.064 1.00 90.00 357 ILE A N 1
ATOM 2739 C CA . ILE A 1 357 ? -9.196 23.296 -52.988 1.00 90.00 357 ILE A CA 1
ATOM 2740 C C . ILE A 1 357 ? -9.441 24.817 -52.984 1.00 90.00 357 ILE A C 1
ATOM 2742 O O . ILE A 1 357 ? -10.520 25.258 -53.376 1.00 90.00 357 ILE A O 1
ATOM 2746 N N . SER A 1 358 ? -8.465 25.635 -52.581 1.00 84.81 358 SER A N 1
ATOM 2747 C CA . SER A 1 358 ? -8.615 27.091 -52.392 1.00 84.81 358 SER A CA 1
ATOM 2748 C C . SER A 1 358 ? -9.039 27.875 -53.645 1.00 84.81 358 SER A C 1
ATOM 2750 O O . SER A 1 358 ? -9.456 29.028 -53.529 1.00 84.81 358 SER A O 1
ATOM 2752 N N . GLY A 1 359 ? -8.902 27.288 -54.840 1.00 77.50 359 GLY A N 1
ATOM 2753 C CA . GLY A 1 359 ? -9.189 27.937 -56.121 1.00 77.50 359 GLY A CA 1
ATOM 2754 C C . GLY A 1 359 ? -8.137 28.965 -56.555 1.00 77.50 359 GLY A C 1
ATOM 2755 O O . GLY A 1 359 ? -8.383 29.723 -57.488 1.00 77.50 359 GLY A O 1
ATOM 2756 N N . THR A 1 360 ? -6.975 29.014 -55.893 1.00 85.00 360 THR A N 1
ATOM 2757 C CA . THR A 1 360 ? -5.907 29.992 -56.181 1.00 85.00 360 THR A CA 1
ATOM 2758 C C . THR A 1 360 ? -4.954 29.575 -57.304 1.00 85.00 360 THR A C 1
ATOM 2760 O O . THR A 1 360 ? -4.072 30.349 -57.649 1.00 85.00 360 THR A O 1
ATOM 2763 N N . ILE A 1 361 ? -5.098 28.364 -57.842 1.00 91.62 361 ILE A N 1
ATOM 2764 C CA . ILE A 1 361 ? -4.262 27.812 -58.916 1.00 91.62 361 ILE A CA 1
ATOM 2765 C C . ILE A 1 361 ? -5.073 27.883 -60.212 1.00 91.62 361 ILE A C 1
ATOM 2767 O O . ILE A 1 361 ? -6.064 27.161 -60.338 1.00 91.62 361 ILE A O 1
ATOM 2771 N N . ALA A 1 362 ? -4.691 28.752 -61.152 1.00 89.00 362 ALA A N 1
ATOM 2772 C CA . ALA A 1 362 ? -5.431 28.955 -62.400 1.00 89.00 362 ALA A CA 1
ATOM 2773 C C . ALA A 1 362 ? -4.911 28.092 -63.563 1.00 89.00 362 ALA A C 1
ATOM 2775 O O . ALA A 1 362 ? -5.672 27.758 -64.476 1.00 89.00 362 ALA A O 1
ATOM 2776 N N . ASP A 1 363 ? -3.636 27.708 -63.523 1.00 93.81 363 ASP A N 1
ATOM 2777 C CA . ASP A 1 363 ? -2.982 26.878 -64.531 1.00 93.81 363 ASP A CA 1
ATOM 2778 C C . ASP A 1 363 ? -1.850 26.019 -63.931 1.00 93.81 363 ASP A C 1
ATOM 2780 O O . ASP A 1 363 ? -1.586 26.020 -62.725 1.00 93.81 363 ASP A O 1
ATOM 2784 N N . VAL A 1 364 ? -1.211 25.209 -64.778 1.00 95.12 364 VAL A N 1
ATOM 2785 C CA . VAL A 1 364 ? -0.109 24.328 -64.371 1.00 95.12 364 VAL A CA 1
ATOM 2786 C C . VAL A 1 364 ? 1.116 25.111 -63.881 1.00 95.12 364 VAL A C 1
ATOM 2788 O O . VAL A 1 364 ? 1.871 24.597 -63.059 1.00 95.12 364 VAL A O 1
ATOM 2791 N N . ASP A 1 365 ? 1.326 26.340 -64.355 1.00 94.81 365 ASP A N 1
ATOM 2792 C CA . ASP A 1 365 ? 2.494 27.144 -64.008 1.00 94.81 365 ASP A CA 1
ATOM 2793 C C . ASP A 1 365 ? 2.337 27.751 -62.601 1.00 94.81 365 ASP A C 1
ATOM 2795 O O . ASP A 1 365 ? 3.302 27.731 -61.835 1.00 94.81 365 ASP A O 1
ATOM 2799 N N . ASP A 1 366 ? 1.120 28.140 -62.198 1.00 93.38 366 ASP A N 1
ATOM 2800 C CA . ASP A 1 366 ? 0.786 28.508 -60.810 1.00 93.38 366 ASP A CA 1
ATOM 2801 C C . ASP A 1 366 ? 1.062 27.358 -59.827 1.00 93.38 366 ASP A C 1
ATOM 2803 O O . ASP A 1 366 ? 1.634 27.561 -58.752 1.00 93.38 366 ASP A O 1
ATOM 2807 N N . LEU A 1 367 ? 0.694 26.124 -60.200 1.00 94.62 367 LEU A N 1
ATOM 2808 C CA . LEU A 1 367 ? 0.969 24.932 -59.389 1.00 94.62 367 LEU A CA 1
ATOM 2809 C C . LEU A 1 367 ? 2.475 24.675 -59.270 1.00 94.62 367 LEU A C 1
ATOM 2811 O O . LEU A 1 367 ? 2.966 24.343 -58.190 1.00 94.62 367 LEU A O 1
ATOM 2815 N N . LEU A 1 368 ? 3.208 24.808 -60.378 1.00 93.94 368 LEU A N 1
ATOM 2816 C CA . LEU A 1 368 ? 4.647 24.546 -60.431 1.00 93.94 368 LEU A CA 1
ATOM 2817 C C . LEU A 1 368 ? 5.488 25.653 -59.778 1.00 93.94 368 LEU A C 1
ATOM 2819 O O . LEU A 1 368 ? 6.632 25.391 -59.393 1.00 93.94 368 LEU A O 1
ATOM 2823 N N . ALA A 1 369 ? 4.936 26.861 -59.646 1.00 92.25 369 ALA A N 1
ATOM 2824 C CA . ALA A 1 369 ? 5.547 27.976 -58.932 1.00 92.25 369 ALA A CA 1
ATOM 2825 C C . ALA A 1 369 ? 5.542 27.775 -57.409 1.00 92.25 369 ALA A C 1
ATOM 2827 O O . ALA A 1 369 ? 6.381 28.360 -56.722 1.00 92.25 369 ALA A O 1
ATOM 2828 N N . ASP A 1 370 ? 4.645 26.937 -56.876 1.00 91.69 370 ASP A N 1
ATOM 2829 C CA . ASP A 1 370 ? 4.619 26.597 -5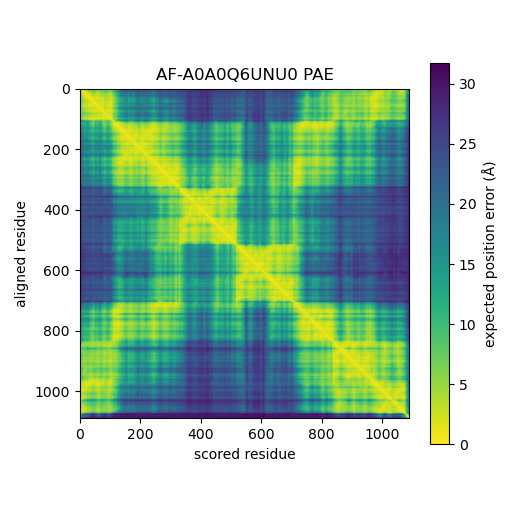5.457 1.00 91.69 370 ASP A CA 1
ATOM 2830 C C . ASP A 1 370 ? 5.586 25.431 -55.149 1.00 91.69 370 ASP A C 1
ATOM 2832 O O . ASP A 1 370 ? 5.324 24.265 -55.487 1.00 91.69 370 ASP A O 1
ATOM 2836 N N . PRO A 1 371 ? 6.721 25.694 -54.474 1.00 88.50 371 PRO A N 1
ATOM 2837 C CA . PRO A 1 371 ? 7.709 24.660 -54.193 1.00 88.50 371 PRO A CA 1
ATOM 2838 C C . PRO A 1 371 ? 7.179 23.574 -53.244 1.00 88.50 371 PRO A C 1
ATOM 2840 O O . PRO A 1 371 ? 7.648 22.439 -53.317 1.00 88.50 371 PRO A O 1
ATOM 2843 N N . LYS A 1 372 ? 6.188 23.875 -52.389 1.00 90.31 372 LYS A N 1
ATOM 2844 C CA . LYS A 1 372 ? 5.596 22.884 -51.480 1.00 90.31 372 LYS A CA 1
ATOM 2845 C C . LYS A 1 372 ? 4.680 21.922 -52.232 1.00 90.31 372 LYS A C 1
ATOM 2847 O O . LYS A 1 372 ? 4.766 20.715 -52.026 1.00 90.31 372 LYS A O 1
ATOM 2852 N N . LEU A 1 373 ? 3.841 22.435 -53.137 1.00 91.94 373 LEU A N 1
ATOM 2853 C CA . LEU A 1 373 ? 2.957 21.586 -53.948 1.00 91.94 373 LEU A CA 1
ATOM 2854 C C . LEU A 1 373 ? 3.762 20.657 -54.855 1.00 91.94 373 LEU A C 1
ATOM 2856 O O . LEU A 1 373 ? 3.478 19.464 -54.937 1.00 91.94 373 LEU A O 1
ATOM 2860 N N . THR A 1 374 ? 4.807 21.181 -55.495 1.00 91.75 374 THR A N 1
ATOM 2861 C CA . THR A 1 374 ? 5.672 20.363 -56.352 1.00 91.75 374 THR A CA 1
ATOM 2862 C C . THR A 1 374 ? 6.463 19.316 -55.573 1.00 91.75 374 THR A C 1
ATOM 2864 O O . THR A 1 374 ? 6.579 18.188 -56.052 1.00 91.75 374 THR A O 1
ATOM 2867 N N . ALA A 1 375 ? 6.962 19.632 -54.372 1.00 91.19 375 ALA A N 1
ATOM 2868 C CA . ALA A 1 375 ? 7.597 18.648 -53.493 1.00 91.19 375 ALA A CA 1
ATOM 2869 C C . ALA A 1 375 ? 6.617 17.540 -53.071 1.00 91.19 375 ALA A C 1
ATOM 2871 O O . ALA A 1 375 ? 6.959 16.361 -53.165 1.00 91.19 375 ALA A O 1
ATOM 2872 N N . PHE A 1 376 ? 5.383 17.904 -52.707 1.00 94.81 376 PHE A N 1
ATOM 2873 C CA . PHE A 1 376 ? 4.348 16.946 -52.321 1.00 94.81 376 PHE A CA 1
ATOM 2874 C C . PHE A 1 376 ? 4.000 15.973 -53.451 1.00 94.81 376 PHE A C 1
ATOM 2876 O O . PHE A 1 376 ? 3.923 14.767 -53.234 1.00 94.81 376 PHE A O 1
ATOM 2883 N N . ILE A 1 377 ? 3.842 16.478 -54.679 1.00 94.31 377 ILE A N 1
ATOM 2884 C CA . ILE A 1 377 ? 3.545 15.652 -55.860 1.00 94.31 377 ILE A CA 1
ATOM 2885 C C . ILE A 1 377 ? 4.710 14.708 -56.168 1.00 94.31 377 ILE A C 1
ATOM 2887 O O . ILE A 1 377 ? 4.496 13.526 -56.445 1.00 94.31 377 ILE A O 1
ATOM 2891 N N . LYS A 1 378 ? 5.950 15.206 -56.101 1.00 93.00 378 LYS A N 1
ATOM 2892 C CA . LYS A 1 378 ? 7.145 14.379 -56.326 1.00 93.00 378 LYS A CA 1
ATOM 2893 C C . LYS A 1 378 ? 7.244 13.249 -55.306 1.00 93.00 378 LYS A C 1
ATOM 2895 O O . LYS A 1 378 ? 7.578 12.133 -55.698 1.00 93.00 378 LYS A O 1
ATOM 2900 N N . ASP A 1 379 ? 6.909 13.517 -54.045 1.00 94.44 379 ASP A N 1
ATOM 2901 C CA . ASP A 1 379 ? 6.863 12.499 -52.996 1.00 94.44 379 ASP A CA 1
ATOM 2902 C C . ASP A 1 379 ? 5.730 11.491 -53.228 1.00 94.44 379 ASP A C 1
ATOM 2904 O O . ASP A 1 379 ? 5.985 10.288 -53.308 1.00 94.44 379 ASP A O 1
ATOM 2908 N N . ALA A 1 380 ? 4.502 11.969 -53.458 1.00 95.44 380 ALA A N 1
ATOM 2909 C CA . ALA A 1 380 ? 3.314 11.141 -53.678 1.00 95.44 380 ALA A CA 1
ATOM 2910 C C . ALA A 1 380 ? 3.501 10.078 -54.772 1.00 95.44 380 ALA A C 1
ATOM 2912 O O . ALA A 1 380 ? 3.017 8.953 -54.635 1.00 95.44 380 ALA A O 1
ATOM 2913 N N . TYR A 1 381 ? 4.209 10.435 -55.847 1.00 93.88 381 TYR A N 1
ATOM 2914 C CA . TYR A 1 381 ? 4.405 9.584 -57.022 1.00 93.88 381 TYR A CA 1
ATOM 2915 C C . TYR A 1 381 ? 5.835 9.046 -57.179 1.00 93.88 381 TYR A C 1
ATOM 2917 O O . TYR A 1 381 ? 6.125 8.376 -58.169 1.00 93.88 381 TYR A O 1
ATOM 2925 N N . GLY A 1 382 ? 6.729 9.297 -56.215 1.00 90.12 382 GLY A N 1
ATOM 2926 C CA . GLY A 1 382 ? 8.094 8.758 -56.218 1.00 90.12 382 GLY A CA 1
ATOM 2927 C C . GLY A 1 382 ? 8.968 9.257 -57.374 1.00 90.12 382 GLY A C 1
ATOM 2928 O O . GLY A 1 382 ? 9.801 8.509 -57.879 1.00 90.12 382 GLY A O 1
ATOM 2929 N N . LEU A 1 383 ? 8.781 10.507 -57.807 1.00 89.88 383 LEU A N 1
ATOM 2930 C CA . LEU A 1 383 ? 9.504 11.098 -58.944 1.00 89.88 383 LEU A CA 1
ATOM 2931 C C . LEU A 1 383 ? 10.962 11.461 -58.611 1.00 89.88 383 LEU A C 1
ATOM 2933 O O . LEU A 1 383 ? 11.768 11.675 -59.513 1.00 89.88 383 LEU A O 1
ATOM 2937 N N . GLY A 1 384 ? 11.303 11.521 -57.321 1.00 85.25 384 GLY A N 1
ATOM 2938 C CA . GLY A 1 384 ? 12.595 11.994 -56.827 1.00 85.25 384 GLY A CA 1
ATOM 2939 C C . GLY A 1 384 ? 12.613 13.506 -56.587 1.00 85.25 384 GLY A C 1
ATOM 2940 O O . GLY A 1 384 ? 11.904 14.281 -57.229 1.00 85.25 384 GLY A O 1
ATOM 2941 N N . TRP A 1 385 ? 13.427 13.950 -55.629 1.00 81.81 385 TRP A N 1
ATOM 2942 C CA . TRP A 1 385 ? 13.422 15.346 -55.172 1.00 81.81 385 TRP A CA 1
ATOM 2943 C C . TRP A 1 385 ? 13.988 16.330 -56.210 1.00 81.81 385 TRP A C 1
ATOM 2945 O O . TRP A 1 385 ? 13.541 17.474 -56.289 1.00 81.81 385 TRP A O 1
ATOM 2955 N N . ASN A 1 386 ? 14.936 15.878 -57.035 1.00 80.56 386 ASN A N 1
ATOM 2956 C CA . ASN A 1 386 ? 15.574 16.659 -58.097 1.00 80.56 386 ASN A CA 1
ATOM 2957 C C . ASN A 1 386 ? 14.822 16.584 -59.439 1.00 80.56 386 ASN A C 1
ATOM 2959 O O . ASN A 1 386 ? 15.322 17.088 -60.445 1.00 80.56 386 ASN A O 1
ATOM 2963 N N . PHE A 1 387 ? 13.636 15.963 -59.470 1.00 89.31 387 PHE A N 1
ATOM 2964 C CA . PHE A 1 387 ? 12.836 15.851 -60.684 1.00 89.31 387 PHE A CA 1
ATOM 2965 C C . PHE A 1 387 ? 12.498 17.239 -61.240 1.00 89.31 387 PHE A C 1
ATOM 2967 O O . PHE A 1 387 ? 12.045 18.122 -60.502 1.00 89.31 387 PHE A O 1
ATOM 2974 N N . SER A 1 388 ? 12.733 17.443 -62.537 1.00 90.56 388 SER A N 1
ATOM 2975 C CA . SER A 1 388 ? 12.606 18.753 -63.178 1.00 90.56 388 SER A CA 1
ATOM 2976 C C . SER A 1 388 ? 11.151 19.220 -63.230 1.00 90.56 388 SER A C 1
ATOM 2978 O O . SER A 1 388 ? 10.270 18.478 -63.663 1.00 90.56 388 SER A O 1
ATOM 2980 N N . ASN A 1 389 ? 10.893 20.483 -62.867 1.00 92.25 389 ASN A N 1
ATOM 2981 C CA . ASN A 1 389 ? 9.560 21.077 -63.023 1.00 92.25 389 ASN A CA 1
ATOM 2982 C C . ASN A 1 389 ? 9.160 21.190 -64.503 1.00 92.25 389 ASN A C 1
ATOM 2984 O O . ASN A 1 389 ? 7.977 21.107 -64.810 1.00 92.25 389 ASN A O 1
ATOM 2988 N N . THR A 1 390 ? 10.120 21.306 -65.428 1.00 93.69 390 THR A N 1
ATOM 2989 C CA . THR A 1 390 ? 9.841 21.267 -66.872 1.00 93.69 390 THR A CA 1
ATOM 2990 C C . THR A 1 390 ? 9.305 19.904 -67.293 1.00 93.69 390 THR A C 1
ATOM 2992 O O . THR A 1 390 ? 8.350 19.823 -68.057 1.00 93.69 390 THR A O 1
ATOM 2995 N N . GLU A 1 391 ? 9.891 18.829 -66.771 1.00 95.69 391 GLU A N 1
ATOM 2996 C CA . GLU A 1 391 ? 9.458 17.470 -67.096 1.00 95.69 391 GLU A CA 1
ATOM 2997 C C . GLU A 1 391 ? 8.128 17.129 -66.418 1.00 95.69 391 GLU A C 1
ATOM 2999 O O . GLU A 1 391 ? 7.240 16.556 -67.048 1.00 95.69 391 GLU A O 1
ATOM 3004 N N . LEU A 1 392 ? 7.933 17.590 -65.177 1.00 95.56 392 LEU A N 1
ATOM 3005 C CA . LEU A 1 392 ? 6.648 17.501 -64.486 1.00 95.56 392 LEU A CA 1
ATOM 3006 C C . LEU A 1 392 ? 5.551 18.267 -65.240 1.00 95.56 392 LEU A C 1
ATOM 3008 O O . LEU A 1 392 ? 4.453 17.742 -65.394 1.00 95.56 392 LEU A O 1
ATOM 3012 N N . ARG A 1 393 ? 5.848 19.454 -65.787 1.00 96.44 393 ARG A N 1
ATOM 3013 C CA . ARG A 1 393 ? 4.917 20.207 -66.642 1.00 96.44 393 ARG A CA 1
ATOM 3014 C C . ARG A 1 393 ? 4.494 19.399 -67.865 1.00 96.44 393 ARG A C 1
ATOM 3016 O O . ARG A 1 393 ? 3.302 19.327 -68.160 1.00 96.44 393 ARG A O 1
ATOM 3023 N N . SER A 1 394 ? 5.450 18.776 -68.557 1.00 96.25 394 SER A N 1
ATOM 3024 C CA . SER A 1 394 ? 5.168 17.929 -69.721 1.00 96.25 394 SER A CA 1
ATOM 3025 C C . SER A 1 394 ? 4.296 16.728 -69.346 1.00 96.25 394 SER A C 1
ATOM 3027 O O . SER A 1 394 ? 3.352 16.416 -70.060 1.00 96.25 394 SER A O 1
ATOM 3029 N N . ILE A 1 395 ? 4.542 16.092 -68.195 1.00 97.38 395 ILE A N 1
ATOM 3030 C CA . ILE A 1 395 ? 3.699 14.996 -67.689 1.00 97.38 395 ILE A CA 1
ATOM 3031 C C . ILE A 1 395 ? 2.284 15.484 -67.361 1.00 97.38 395 ILE A C 1
ATOM 3033 O O . ILE A 1 395 ? 1.316 14.806 -67.689 1.00 97.38 395 ILE A O 1
ATOM 3037 N N . LEU A 1 396 ? 2.135 16.644 -66.722 1.00 96.62 396 LEU A N 1
ATOM 3038 C CA . LEU A 1 396 ? 0.829 17.168 -66.311 1.00 96.62 396 LEU A CA 1
ATOM 3039 C C . LEU A 1 396 ? -0.032 17.644 -67.494 1.00 96.62 396 LEU A C 1
ATOM 3041 O O . LEU A 1 396 ? -1.252 17.641 -67.375 1.00 96.62 396 LEU A O 1
ATOM 3045 N N . THR A 1 397 ? 0.573 18.014 -68.628 1.00 96.62 397 THR A N 1
ATOM 3046 C CA . THR A 1 397 ? -0.136 18.613 -69.780 1.00 96.62 397 THR A CA 1
ATOM 3047 C C . THR A 1 397 ? -0.228 17.712 -71.017 1.00 96.62 397 THR A C 1
ATOM 3049 O O . THR A 1 397 ? -1.144 17.889 -71.818 1.00 96.62 397 THR A O 1
ATOM 3052 N N . ASP A 1 398 ? 0.650 16.714 -71.175 1.00 96.44 398 ASP A N 1
ATOM 3053 C CA . ASP A 1 398 ? 0.650 15.791 -72.320 1.00 96.44 398 ASP A CA 1
ATOM 3054 C C . ASP A 1 398 ? 0.446 14.324 -71.872 1.00 96.44 398 ASP A C 1
ATOM 3056 O O . ASP A 1 398 ? 1.389 13.659 -71.426 1.00 96.44 398 ASP A O 1
ATOM 3060 N N . PRO A 1 399 ? -0.776 13.769 -72.031 1.00 95.12 399 PRO A N 1
ATOM 3061 C CA . PRO A 1 399 ? -1.079 12.382 -71.672 1.00 95.12 399 PRO A CA 1
ATOM 3062 C C . PRO A 1 399 ? -0.271 11.331 -72.454 1.00 95.12 399 PRO A C 1
ATOM 3064 O O . PRO A 1 399 ? 0.009 10.243 -71.934 1.00 95.12 399 PRO A O 1
ATOM 3067 N N . ALA A 1 400 ? 0.106 11.623 -73.705 1.00 94.94 400 ALA A N 1
ATOM 3068 C CA . ALA A 1 400 ? 0.891 10.708 -74.530 1.00 94.94 400 ALA A CA 1
ATOM 3069 C C . ALA A 1 400 ? 2.347 10.681 -74.054 1.00 94.94 400 ALA A C 1
ATOM 3071 O O . ALA A 1 400 ? 2.917 9.599 -73.881 1.00 94.94 400 ALA A O 1
ATOM 3072 N N . TYR A 1 401 ? 2.914 11.853 -73.757 1.00 95.75 401 TYR A N 1
ATOM 3073 C CA . TYR A 1 401 ? 4.238 11.956 -73.151 1.00 95.75 401 TYR A CA 1
ATOM 3074 C C . TYR A 1 401 ? 4.276 11.289 -71.772 1.00 95.75 401 TYR A C 1
ATOM 3076 O O . TYR A 1 401 ? 5.135 10.436 -71.546 1.00 95.75 401 TYR A O 1
ATOM 3084 N N . ALA A 1 402 ? 3.301 11.568 -70.898 1.00 95.31 402 ALA A N 1
ATOM 3085 C CA . ALA A 1 402 ? 3.178 10.930 -69.586 1.00 95.31 402 ALA A CA 1
ATOM 3086 C C . ALA A 1 402 ? 3.165 9.397 -69.689 1.00 95.31 402 ALA A C 1
ATOM 3088 O O . ALA A 1 402 ? 3.842 8.717 -68.922 1.00 95.31 402 ALA A O 1
ATOM 3089 N N . THR A 1 403 ? 2.460 8.843 -70.677 1.00 96.00 403 THR A N 1
ATOM 3090 C CA . THR A 1 403 ? 2.452 7.396 -70.938 1.00 96.00 403 THR A CA 1
ATOM 3091 C C . THR A 1 403 ? 3.806 6.886 -71.427 1.00 96.00 403 THR A C 1
ATOM 3093 O O . THR A 1 403 ? 4.255 5.833 -70.979 1.00 96.00 403 THR A O 1
ATOM 3096 N N . SER A 1 404 ? 4.493 7.642 -72.288 1.00 95.88 404 SER A N 1
ATOM 3097 C CA . SER A 1 404 ? 5.815 7.267 -72.807 1.00 95.88 404 SER A CA 1
ATOM 3098 C C . SER A 1 404 ? 6.896 7.186 -71.724 1.00 95.88 404 SER A C 1
ATOM 3100 O O . SER A 1 404 ? 7.789 6.347 -71.822 1.00 95.88 404 SER A O 1
ATOM 3102 N N . VAL A 1 405 ? 6.780 8.001 -70.668 1.00 94.62 405 VAL A N 1
ATOM 3103 C CA . VAL A 1 405 ? 7.700 8.005 -69.516 1.00 94.62 405 VAL A CA 1
ATOM 3104 C C . VAL A 1 405 ? 7.166 7.214 -68.314 1.00 94.62 405 VAL A C 1
ATOM 3106 O O . VAL A 1 405 ? 7.760 7.239 -67.240 1.00 94.62 405 VAL A O 1
ATOM 3109 N N . GLY A 1 406 ? 6.044 6.500 -68.472 1.00 93.56 406 GLY A N 1
ATOM 3110 C CA . GLY A 1 406 ? 5.463 5.649 -67.426 1.00 93.56 406 GLY A CA 1
ATOM 3111 C C . GLY A 1 406 ? 4.776 6.396 -66.274 1.00 93.56 406 GLY A C 1
ATOM 3112 O O . GLY A 1 406 ? 4.511 5.797 -65.236 1.00 93.56 406 GLY A O 1
ATOM 3113 N N . GLN A 1 407 ? 4.456 7.679 -66.447 1.00 96.06 407 GLN A N 1
ATOM 3114 C CA . GLN A 1 407 ? 3.866 8.568 -65.438 1.00 96.06 407 GLN A CA 1
ATOM 3115 C C . GLN A 1 407 ? 2.391 8.908 -65.710 1.00 96.06 407 GLN A C 1
ATOM 3117 O O . GLN A 1 407 ? 1.888 9.948 -65.282 1.00 96.06 407 GLN A O 1
ATOM 3122 N N . SER A 1 408 ? 1.650 8.018 -66.382 1.00 95.50 408 SER A N 1
ATOM 3123 C CA . SER A 1 408 ? 0.218 8.214 -66.669 1.00 95.50 408 SER A CA 1
ATOM 3124 C C . SER A 1 408 ? -0.624 8.440 -65.408 1.00 95.50 408 SER A C 1
ATOM 3126 O O . SER A 1 408 ? -1.630 9.138 -65.472 1.00 95.50 408 SER A O 1
ATOM 3128 N N . LYS A 1 409 ? -0.215 7.883 -64.257 1.00 94.50 409 LYS A N 1
ATOM 3129 C CA . LYS A 1 409 ? -0.893 8.094 -62.966 1.00 94.50 409 LYS A CA 1
ATOM 3130 C C . LYS A 1 409 ? -0.789 9.535 -62.471 1.00 94.50 409 LYS A C 1
ATOM 3132 O O . LYS A 1 409 ? -1.760 10.049 -61.933 1.00 94.50 409 LYS A O 1
ATOM 3137 N N . VAL A 1 410 ? 0.361 10.182 -62.680 1.00 95.94 410 VAL A N 1
ATOM 3138 C CA . VAL A 1 410 ? 0.551 11.596 -62.336 1.00 95.94 410 VAL A CA 1
ATOM 3139 C C . VAL A 1 410 ? -0.345 12.448 -63.225 1.00 95.94 410 VAL A C 1
ATOM 3141 O O . VAL A 1 410 ? -1.115 13.241 -62.711 1.00 95.94 410 VAL A O 1
ATOM 3144 N N . ASN A 1 411 ? -0.325 12.235 -64.545 1.00 96.06 411 ASN A N 1
ATOM 3145 C CA . ASN A 1 411 ? -1.191 12.972 -65.472 1.00 96.06 411 ASN A CA 1
ATOM 3146 C C . ASN A 1 411 ? -2.683 12.806 -65.132 1.00 96.06 411 ASN A C 1
ATOM 3148 O O . ASN A 1 411 ? -3.401 13.791 -65.020 1.00 96.06 411 ASN A O 1
ATOM 3152 N N . ALA A 1 412 ? -3.137 11.571 -64.891 1.00 95.00 412 ALA A N 1
ATOM 3153 C CA . ALA A 1 412 ? -4.536 11.279 -64.579 1.00 95.00 412 ALA A CA 1
ATOM 3154 C C . ALA A 1 412 ? -5.020 11.882 -63.247 1.00 95.00 412 ALA A C 1
ATOM 3156 O O . ALA A 1 412 ? -6.229 12.012 -63.039 1.00 95.00 412 ALA A O 1
ATOM 3157 N N . ALA A 1 413 ? -4.106 12.243 -62.345 1.00 95.75 413 ALA A N 1
ATOM 3158 C CA . ALA A 1 413 ? -4.434 12.829 -61.053 1.00 95.75 413 ALA A CA 1
ATOM 3159 C C . ALA A 1 413 ? -4.719 14.338 -61.110 1.00 95.75 413 ALA A C 1
ATOM 3161 O O . ALA A 1 413 ? -5.200 14.885 -60.120 1.00 95.75 413 ALA A O 1
ATOM 3162 N N . PHE A 1 414 ? -4.451 15.015 -62.231 1.00 96.12 414 PHE A N 1
ATOM 3163 C CA . PHE A 1 414 ? -4.631 16.463 -62.372 1.00 96.12 414 PHE A CA 1
ATOM 3164 C C . PHE A 1 414 ? -5.438 16.806 -63.626 1.00 96.12 414 PHE A C 1
ATOM 3166 O O . PHE A 1 414 ? -5.309 16.165 -64.665 1.00 96.12 414 PHE A O 1
ATOM 3173 N N . ASN A 1 415 ? -6.281 17.835 -63.545 1.00 94.38 415 ASN A N 1
ATOM 3174 C CA . ASN A 1 415 ? -7.193 18.213 -64.626 1.00 94.38 415 ASN A CA 1
ATOM 3175 C C . ASN A 1 415 ? -6.644 19.407 -65.427 1.00 94.38 415 ASN A C 1
ATOM 3177 O O . ASN A 1 415 ? -7.211 20.497 -65.373 1.00 94.38 415 ASN A O 1
ATOM 3181 N N . PHE A 1 416 ? -5.559 19.210 -66.181 1.00 96.06 416 PHE A N 1
ATOM 3182 C CA . PHE A 1 416 ? -4.986 20.235 -67.068 1.00 96.06 416 PHE A CA 1
ATOM 3183 C C . PHE A 1 416 ? -5.187 19.903 -68.555 1.00 96.06 416 PHE A C 1
ATOM 3185 O O . PHE A 1 416 ? -5.215 18.740 -68.960 1.00 96.06 416 PHE A O 1
ATOM 3192 N N . ASN A 1 417 ? -5.330 20.941 -69.377 1.00 93.94 417 ASN A N 1
ATOM 3193 C CA . ASN A 1 417 ? -5.303 20.874 -70.835 1.00 93.94 417 ASN A CA 1
ATOM 3194 C C . ASN A 1 417 ? -3.854 20.914 -71.353 1.00 93.94 417 ASN A C 1
ATOM 3196 O O . ASN A 1 417 ? -2.924 21.281 -70.634 1.00 93.94 417 ASN A O 1
ATOM 3200 N N . ALA A 1 418 ? -3.665 20.619 -72.643 1.00 92.88 418 ALA A N 1
ATOM 3201 C CA . ALA A 1 418 ? -2.347 20.653 -73.287 1.00 92.88 418 ALA A CA 1
ATOM 3202 C C . ALA A 1 418 ? -1.684 22.045 -73.296 1.00 92.88 418 ALA A C 1
ATOM 3204 O O . ALA A 1 418 ? -0.461 22.144 -73.364 1.00 92.88 418 ALA A O 1
ATOM 3205 N N . ASP A 1 419 ? -2.471 23.121 -73.212 1.00 92.50 419 ASP A N 1
ATOM 3206 C CA . ASP A 1 419 ? -1.959 24.491 -73.097 1.00 92.50 419 ASP A CA 1
ATOM 3207 C C . ASP A 1 419 ? -1.574 24.889 -71.659 1.00 92.50 419 ASP A C 1
ATOM 3209 O O . ASP A 1 419 ? -0.977 25.944 -71.458 1.00 92.50 419 ASP A O 1
ATOM 3213 N N . GLY A 1 420 ? -1.841 24.025 -70.673 1.00 91.88 420 GLY A N 1
ATOM 3214 C CA . GLY A 1 420 ? -1.570 24.257 -69.255 1.00 91.88 420 GLY A CA 1
ATOM 3215 C C . GLY A 1 420 ? -2.754 24.813 -68.466 1.00 91.88 420 GLY A C 1
ATOM 3216 O O . GLY A 1 420 ? -2.687 24.835 -67.240 1.00 91.88 420 GLY A O 1
ATOM 3217 N N . THR A 1 421 ? -3.846 25.211 -69.125 1.00 94.00 421 THR A N 1
ATOM 3218 C CA . THR A 1 421 ? -5.056 25.705 -68.447 1.00 94.00 421 THR A CA 1
ATOM 3219 C C . THR A 1 421 ? -5.854 24.578 -67.783 1.00 94.00 421 THR A C 1
ATOM 3221 O O . THR A 1 421 ? -5.706 23.407 -68.137 1.00 94.00 421 THR A O 1
ATOM 3224 N N . LEU A 1 422 ? -6.734 24.906 -66.832 1.00 92.62 422 LEU A N 1
ATOM 3225 C CA . LEU A 1 422 ? -7.616 23.918 -66.198 1.00 92.62 422 LEU A CA 1
ATOM 3226 C C . LEU A 1 422 ? -8.657 23.328 -67.166 1.00 92.62 422 LEU A C 1
ATOM 3228 O O . LEU A 1 422 ? -9.373 24.034 -67.878 1.00 92.62 422 LEU A O 1
ATOM 3232 N N . ASN A 1 423 ? -8.808 22.005 -67.122 1.00 88.38 423 ASN A N 1
ATOM 3233 C CA . ASN A 1 423 ? -9.888 21.263 -67.763 1.00 88.38 423 ASN A CA 1
ATOM 3234 C C . ASN A 1 423 ? -11.085 21.148 -66.798 1.00 88.38 423 ASN A C 1
ATOM 3236 O O . ASN A 1 423 ? -11.284 20.124 -66.143 1.00 88.38 423 ASN A O 1
ATOM 3240 N N . GLY A 1 424 ? -11.856 22.234 -66.671 1.00 87.25 424 GLY A N 1
ATOM 3241 C CA . GLY A 1 424 ? -12.961 22.365 -65.713 1.00 87.25 424 GLY A CA 1
ATOM 3242 C C . GLY A 1 424 ? -12.718 23.492 -64.706 1.00 87.25 424 GLY A C 1
ATOM 3243 O O . GLY A 1 424 ? -12.154 24.521 -65.064 1.00 87.25 424 GLY A O 1
ATOM 3244 N N . THR A 1 425 ? -13.169 23.318 -63.459 1.00 84.50 425 THR A N 1
ATOM 3245 C CA . THR A 1 425 ? -13.053 24.331 -62.384 1.00 84.50 425 THR A CA 1
ATOM 3246 C C . THR A 1 425 ? -12.134 23.920 -61.233 1.00 84.50 425 THR A C 1
ATOM 3248 O O . THR A 1 425 ? -11.926 24.712 -60.322 1.00 84.50 425 THR A O 1
ATOM 3251 N N . GLU A 1 426 ? -11.612 22.692 -61.237 1.00 90.56 426 GLU A N 1
ATOM 3252 C CA . GLU A 1 426 ? -10.845 22.123 -60.122 1.00 90.56 426 GLU A CA 1
ATOM 3253 C C . GLU A 1 426 ? -9.536 21.507 -60.623 1.00 90.56 426 GLU A C 1
ATOM 3255 O O . GLU A 1 426 ? -9.545 20.721 -61.572 1.00 90.56 426 GLU A O 1
ATOM 3260 N N . VAL A 1 427 ? -8.427 21.795 -59.932 1.00 93.75 427 VAL A N 1
ATOM 3261 C CA . VAL A 1 427 ? -7.100 21.201 -60.195 1.00 93.75 427 VAL A CA 1
ATOM 3262 C C . VAL A 1 427 ? -7.137 19.677 -60.034 1.00 93.75 427 VAL A C 1
ATOM 3264 O O . VAL A 1 427 ? -6.604 18.946 -60.868 1.00 93.75 427 VAL A O 1
ATOM 3267 N N . GLN A 1 428 ? -7.815 19.198 -58.987 1.00 95.81 428 GLN A N 1
ATOM 3268 C CA . GLN A 1 428 ? -8.083 17.784 -58.725 1.00 95.81 428 GLN A CA 1
ATOM 3269 C C . GLN A 1 428 ? -9.507 17.608 -58.197 1.00 95.81 428 GLN A C 1
ATOM 3271 O O . GLN A 1 428 ? -9.957 18.368 -57.340 1.00 95.81 428 GLN A O 1
ATOM 3276 N N . LYS A 1 429 ? -10.183 16.543 -58.629 1.00 93.69 429 LYS A N 1
ATOM 3277 C CA . LYS A 1 429 ? -11.423 16.069 -58.002 1.00 93.69 429 LYS A CA 1
ATOM 3278 C C . LYS A 1 429 ? -11.109 15.416 -56.660 1.00 93.69 429 LYS A C 1
ATOM 3280 O O . LYS A 1 429 ? -9.981 14.986 -56.418 1.00 93.69 429 LYS A O 1
ATOM 3285 N N . SER A 1 430 ? -12.128 15.233 -55.820 1.00 93.06 430 SER A N 1
ATOM 3286 C CA . SER A 1 430 ? -11.957 14.633 -54.487 1.00 93.06 430 SER A CA 1
ATOM 3287 C C . SER A 1 430 ? -11.228 13.283 -54.514 1.00 93.06 430 SER A C 1
ATOM 3289 O O . SER A 1 430 ? -10.251 13.124 -53.794 1.00 93.06 430 SER A O 1
ATOM 3291 N N . ALA A 1 431 ? -11.620 12.368 -55.410 1.00 93.06 431 ALA A N 1
ATOM 3292 C CA . ALA A 1 431 ? -10.981 11.054 -55.536 1.00 93.06 431 ALA A CA 1
ATOM 3293 C C . ALA A 1 431 ? -9.516 11.125 -56.015 1.00 93.06 431 ALA A C 1
ATOM 3295 O O . ALA A 1 431 ? -8.678 10.369 -55.539 1.00 93.06 431 ALA A O 1
ATOM 3296 N N . GLN A 1 432 ? -9.195 12.053 -56.927 1.00 96.06 432 GLN A N 1
ATOM 3297 C CA . GLN A 1 432 ? -7.823 12.257 -57.413 1.00 96.06 432 GLN A CA 1
ATOM 3298 C C . GLN A 1 432 ? -6.924 12.796 -56.292 1.00 96.06 432 GLN A C 1
ATOM 3300 O O . GLN A 1 432 ? -5.826 12.291 -56.075 1.00 96.06 432 GLN A O 1
ATOM 3305 N N . ARG A 1 433 ? -7.423 13.777 -55.529 1.00 95.12 433 ARG A N 1
ATOM 3306 C CA . ARG A 1 433 ? -6.722 14.333 -54.366 1.00 95.12 433 ARG A CA 1
ATOM 3307 C C . ARG A 1 433 ? -6.497 13.284 -53.280 1.00 95.12 433 ARG A C 1
ATOM 3309 O O . ARG A 1 433 ? -5.403 13.207 -52.731 1.00 95.12 433 ARG A O 1
ATOM 3316 N N . GLU A 1 434 ? -7.514 12.480 -52.972 1.00 93.44 434 GLU A N 1
ATOM 3317 C CA . GLU A 1 434 ? -7.393 11.367 -52.023 1.00 93.44 434 GLU A CA 1
ATOM 3318 C C . GLU A 1 434 ? -6.320 10.364 -52.463 1.00 93.44 434 GLU A C 1
ATOM 3320 O O . GLU A 1 434 ? -5.519 9.938 -51.635 1.00 93.44 434 GLU A O 1
ATOM 3325 N N . GLU A 1 435 ? -6.234 10.047 -53.759 1.00 94.62 435 GLU A N 1
ATOM 3326 C CA . GLU A 1 435 ? -5.181 9.182 -54.301 1.00 94.62 435 GLU A CA 1
ATOM 3327 C C . GLU A 1 435 ? -3.782 9.813 -54.168 1.00 94.62 435 GLU A C 1
ATOM 3329 O O . GLU A 1 435 ? -2.843 9.137 -53.741 1.00 94.62 435 GLU A O 1
ATOM 3334 N N . THR A 1 436 ? -3.629 11.113 -54.452 1.00 95.38 436 THR A N 1
ATOM 3335 C CA . THR A 1 436 ? -2.350 11.820 -54.259 1.00 95.38 436 THR A CA 1
ATOM 3336 C C . THR A 1 436 ? -1.926 11.836 -52.784 1.00 95.38 436 THR A C 1
ATOM 3338 O O . THR A 1 436 ? -0.780 11.518 -52.463 1.00 95.38 436 THR A O 1
ATOM 3341 N N . VAL A 1 437 ? -2.849 12.130 -51.862 1.00 95.69 437 VAL A N 1
ATOM 3342 C CA . VAL A 1 437 ? -2.586 12.100 -50.410 1.00 95.69 437 VAL A CA 1
ATOM 3343 C C . VAL A 1 437 ? -2.273 10.677 -49.923 1.00 95.69 437 VAL A C 1
ATOM 3345 O O . VAL A 1 437 ? -1.410 10.486 -49.056 1.00 95.69 437 VAL A O 1
ATOM 3348 N N . ALA A 1 438 ? -2.914 9.655 -50.496 1.00 93.88 438 ALA A N 1
ATOM 3349 C CA . ALA A 1 438 ? -2.629 8.256 -50.186 1.00 93.88 438 ALA A CA 1
ATOM 3350 C C . ALA A 1 438 ? -1.194 7.853 -50.573 1.00 93.88 438 ALA A C 1
ATOM 3352 O O . ALA A 1 438 ? -0.565 7.086 -49.840 1.00 93.88 438 ALA A O 1
ATOM 3353 N N . GLY A 1 439 ? -0.643 8.406 -51.660 1.00 93.69 439 GLY A N 1
ATOM 3354 C CA . GLY A 1 439 ? 0.755 8.202 -52.060 1.00 93.69 439 GLY A CA 1
ATOM 3355 C C . GLY A 1 439 ? 1.756 8.648 -50.987 1.00 93.69 439 GLY A C 1
ATOM 3356 O O . GLY A 1 439 ? 2.586 7.854 -50.536 1.00 93.69 439 GLY A O 1
ATOM 3357 N N . VAL A 1 440 ? 1.619 9.882 -50.485 1.00 94.19 440 VAL A N 1
ATOM 3358 C CA . VAL A 1 440 ? 2.457 10.398 -49.379 1.00 94.19 440 VAL A CA 1
ATOM 3359 C C . VAL A 1 440 ? 2.222 9.609 -48.090 1.00 94.19 440 VAL A C 1
ATOM 3361 O O . VAL A 1 440 ? 3.168 9.263 -47.383 1.00 94.19 440 VAL A O 1
ATOM 3364 N N . THR A 1 441 ? 0.973 9.231 -47.806 1.00 92.12 441 THR A N 1
ATOM 3365 C CA . THR A 1 441 ? 0.635 8.382 -46.651 1.00 92.12 441 THR A CA 1
ATOM 3366 C C . THR A 1 441 ? 1.335 7.017 -46.709 1.00 92.12 441 THR A C 1
ATOM 3368 O O . THR A 1 441 ? 1.781 6.498 -45.678 1.00 92.12 441 THR A O 1
ATOM 3371 N N . ALA A 1 442 ? 1.489 6.438 -47.902 1.00 92.38 442 ALA A N 1
ATOM 3372 C CA . ALA A 1 442 ? 2.241 5.205 -48.094 1.00 92.38 442 ALA A CA 1
ATOM 3373 C C . ALA A 1 442 ? 3.745 5.404 -47.840 1.00 92.38 442 ALA A C 1
ATOM 3375 O O . ALA A 1 442 ? 4.369 4.546 -47.215 1.00 92.38 442 ALA A O 1
ATOM 3376 N N . ASN A 1 443 ? 4.332 6.528 -48.270 1.00 91.81 443 ASN A N 1
ATOM 3377 C CA . ASN A 1 443 ? 5.740 6.851 -47.997 1.00 91.81 443 ASN A CA 1
ATOM 3378 C C . ASN A 1 443 ? 5.995 7.119 -46.514 1.00 91.81 443 ASN A C 1
ATOM 3380 O O . ASN A 1 443 ? 6.969 6.610 -45.965 1.00 91.81 443 ASN A O 1
ATOM 3384 N N . ARG A 1 444 ? 5.075 7.807 -45.835 1.00 91.88 444 ARG A N 1
ATOM 3385 C CA . ARG A 1 444 ? 5.100 7.962 -44.378 1.00 91.88 444 ARG A CA 1
ATOM 3386 C C . ARG A 1 444 ? 5.089 6.613 -43.660 1.00 91.88 444 ARG A C 1
ATOM 3388 O O . ARG A 1 444 ? 5.866 6.389 -42.736 1.00 91.88 444 ARG A O 1
ATOM 3395 N N . SER A 1 445 ? 4.200 5.711 -44.077 1.00 87.69 445 SER A N 1
ATOM 3396 C CA . SER A 1 445 ? 4.090 4.370 -43.486 1.00 87.69 445 SER A CA 1
ATOM 3397 C C . SER A 1 445 ? 5.356 3.545 -43.721 1.00 87.69 445 SER A C 1
ATOM 3399 O O . SER A 1 445 ? 5.778 2.798 -42.842 1.00 87.69 445 SER A O 1
ATOM 3401 N N . TYR A 1 446 ? 5.982 3.713 -44.888 1.00 90.19 446 TYR A N 1
ATOM 3402 C CA . TYR A 1 446 ? 7.273 3.112 -45.202 1.00 90.19 446 TYR A CA 1
ATOM 3403 C C . TYR A 1 446 ? 8.393 3.671 -44.315 1.00 90.19 446 TYR A C 1
ATOM 3405 O O . TYR A 1 446 ? 9.118 2.887 -43.711 1.00 90.19 446 TYR A O 1
ATOM 3413 N N . PHE A 1 447 ? 8.486 4.998 -44.167 1.00 90.81 447 PHE A N 1
ATOM 3414 C CA . PHE A 1 447 ? 9.445 5.642 -43.267 1.00 90.81 447 PHE A CA 1
ATOM 3415 C C . PHE A 1 447 ? 9.307 5.122 -41.833 1.00 90.81 447 PHE A C 1
ATOM 3417 O O . PHE A 1 447 ? 10.296 4.690 -41.250 1.00 90.81 447 PHE A O 1
ATOM 3424 N N . ARG A 1 448 ? 8.077 5.059 -41.302 1.00 87.19 448 ARG A N 1
ATOM 3425 C CA . ARG A 1 448 ? 7.801 4.498 -39.969 1.00 87.19 448 ARG A CA 1
ATOM 3426 C C . ARG A 1 448 ? 8.377 3.089 -39.803 1.00 87.19 448 ARG A C 1
ATOM 3428 O O . ARG A 1 448 ? 8.979 2.799 -38.779 1.00 87.19 448 ARG A O 1
ATOM 3435 N N . GLY A 1 449 ? 8.193 2.225 -40.801 1.00 82.06 449 GLY A N 1
ATOM 3436 C CA . GLY A 1 449 ? 8.704 0.853 -40.761 1.00 82.06 449 GLY A CA 1
ATOM 3437 C C . GLY A 1 449 ? 10.217 0.740 -40.960 1.00 82.06 449 GLY A C 1
ATOM 3438 O O . GLY A 1 449 ? 10.790 -0.278 -40.593 1.00 82.06 449 GLY A O 1
ATOM 3439 N N . LYS A 1 450 ? 10.863 1.759 -41.541 1.00 85.44 450 LYS A N 1
ATOM 3440 C CA . LYS A 1 450 ? 12.292 1.737 -41.881 1.00 85.44 450 LYS A CA 1
ATOM 3441 C C . LYS A 1 450 ? 13.196 2.517 -40.954 1.00 85.44 450 LYS A C 1
ATOM 3443 O O . LYS A 1 450 ? 14.384 2.217 -40.892 1.00 85.44 450 LYS A O 1
ATOM 3448 N N . VAL A 1 451 ? 12.665 3.481 -40.213 1.00 85.12 451 VAL A N 1
ATOM 3449 C CA . VAL A 1 451 ? 13.507 4.409 -39.460 1.00 85.12 451 VAL A CA 1
ATOM 3450 C C . VAL A 1 451 ? 14.344 3.745 -38.365 1.00 85.12 451 VAL A C 1
ATOM 3452 O O . VAL A 1 451 ? 15.464 4.177 -38.105 1.00 85.12 451 VAL A O 1
ATOM 3455 N N . GLY A 1 452 ? 13.849 2.650 -37.782 1.00 78.00 452 GLY A N 1
ATOM 3456 C CA . GLY A 1 452 ? 14.591 1.851 -36.805 1.00 78.00 452 GLY A CA 1
ATOM 3457 C C . GLY A 1 452 ? 15.751 1.031 -37.387 1.00 78.00 452 GLY A C 1
ATOM 3458 O O . GLY A 1 452 ? 16.571 0.540 -36.616 1.00 78.00 452 GLY A O 1
ATOM 3459 N N . ASP A 1 453 ? 15.836 0.887 -38.715 1.00 83.88 453 ASP A N 1
ATOM 3460 C CA . ASP A 1 453 ? 16.868 0.085 -39.387 1.00 83.88 453 ASP A CA 1
ATOM 3461 C C . ASP A 1 453 ? 18.117 0.912 -39.750 1.00 83.88 453 ASP A C 1
ATOM 3463 O O . ASP A 1 453 ? 19.163 0.340 -40.061 1.00 83.88 453 ASP A O 1
ATOM 3467 N N . PHE A 1 454 ? 18.030 2.248 -39.750 1.00 87.56 454 PHE A N 1
ATOM 3468 C CA . PHE A 1 454 ? 19.150 3.107 -40.140 1.00 87.56 454 PHE A CA 1
ATOM 3469 C C . PHE A 1 454 ? 20.217 3.152 -39.048 1.00 87.56 454 PHE A C 1
ATOM 3471 O O . PHE A 1 454 ? 19.906 3.419 -37.892 1.00 87.56 454 PHE A O 1
ATOM 3478 N N . THR A 1 455 ? 21.484 2.953 -39.426 1.00 85.12 455 THR A N 1
ATOM 3479 C CA . THR A 1 455 ? 22.633 3.028 -38.502 1.00 85.12 455 THR A CA 1
ATOM 3480 C C . THR A 1 455 ? 23.550 4.222 -38.761 1.00 85.12 455 THR A C 1
ATOM 3482 O O . THR A 1 455 ? 24.435 4.533 -37.964 1.00 85.12 455 THR A O 1
ATOM 3485 N N . SER A 1 456 ? 23.328 4.921 -39.874 1.00 90.50 456 SER A N 1
ATOM 3486 C CA . SER A 1 456 ? 24.078 6.102 -40.279 1.00 90.50 456 SER A CA 1
ATOM 3487 C C . SER A 1 456 ? 23.256 7.010 -41.198 1.00 90.50 456 SER A C 1
ATOM 3489 O O . SER A 1 456 ? 22.304 6.580 -41.855 1.00 90.50 456 SER A O 1
ATOM 3491 N N . VAL A 1 457 ? 23.684 8.266 -41.318 1.00 94.06 457 VAL A N 1
ATOM 3492 C CA . VAL A 1 457 ? 23.185 9.225 -42.314 1.00 94.06 457 VAL A CA 1
ATOM 3493 C C . VAL A 1 457 ? 23.404 8.683 -43.731 1.00 94.06 457 VAL A C 1
ATOM 3495 O O . VAL A 1 457 ? 22.659 9.005 -44.654 1.00 94.06 457 VAL A O 1
ATOM 3498 N N . ASN A 1 458 ? 24.424 7.848 -43.950 1.00 93.19 458 ASN A N 1
ATOM 3499 C CA . ASN A 1 458 ? 24.647 7.204 -45.245 1.00 93.19 458 ASN A CA 1
ATOM 3500 C C . ASN A 1 458 ? 23.541 6.203 -45.581 1.00 93.19 458 ASN A C 1
ATOM 3502 O O . ASN A 1 458 ? 23.029 6.267 -46.698 1.00 93.19 458 ASN A O 1
ATOM 3506 N N . ASP A 1 459 ? 23.130 5.374 -44.621 1.00 92.25 459 ASP A N 1
ATOM 3507 C CA . ASP A 1 459 ? 22.038 4.410 -44.802 1.00 92.25 459 ASP A CA 1
ATOM 3508 C C . ASP A 1 459 ? 20.713 5.125 -45.075 1.00 92.25 459 ASP A C 1
ATOM 3510 O O . ASP A 1 459 ? 20.007 4.784 -46.022 1.00 92.25 459 ASP A O 1
ATOM 3514 N N . LEU A 1 460 ? 20.411 6.167 -44.291 1.00 94.31 460 LEU A N 1
ATOM 3515 C CA . LEU A 1 460 ? 19.200 6.970 -44.466 1.00 94.31 460 LEU A CA 1
ATOM 3516 C C . LEU A 1 460 ? 19.163 7.631 -45.844 1.00 94.31 460 LEU A C 1
ATOM 3518 O O . LEU A 1 460 ? 18.159 7.555 -46.546 1.00 94.31 460 LEU A O 1
ATOM 3522 N N . MET A 1 461 ? 20.266 8.263 -46.251 1.00 93.94 461 MET A N 1
ATOM 3523 C CA . MET A 1 461 ? 20.334 8.972 -47.531 1.00 93.94 461 MET A CA 1
ATOM 3524 C C . MET A 1 461 ? 20.369 8.030 -48.744 1.00 93.94 461 MET A C 1
ATOM 3526 O O . MET A 1 461 ? 20.099 8.475 -49.858 1.00 93.94 461 MET A O 1
ATOM 3530 N N . ALA A 1 462 ? 20.702 6.749 -48.555 1.00 94.06 462 ALA A N 1
ATOM 3531 C CA . ALA A 1 462 ? 20.613 5.735 -49.603 1.00 94.06 462 ALA A CA 1
ATOM 3532 C C . ALA A 1 462 ? 19.160 5.294 -49.874 1.00 94.06 462 ALA A C 1
ATOM 3534 O O . ALA A 1 462 ? 18.855 4.834 -50.977 1.00 94.06 462 ALA A O 1
ATOM 3535 N N . ASP A 1 463 ? 18.248 5.465 -48.910 1.00 93.62 463 ASP A N 1
ATOM 3536 C CA . ASP A 1 463 ? 16.823 5.178 -49.077 1.00 93.62 463 ASP A CA 1
ATOM 3537 C C . ASP A 1 463 ? 16.090 6.390 -49.681 1.00 93.62 463 ASP A C 1
ATOM 3539 O O . ASP A 1 463 ? 15.593 7.286 -48.994 1.00 93.62 463 ASP A O 1
ATOM 3543 N N . ALA A 1 464 ? 16.006 6.416 -51.015 1.00 91.00 464 ALA A N 1
ATOM 3544 C CA . ALA A 1 464 ? 15.410 7.528 -51.762 1.00 91.00 464 ALA A CA 1
ATOM 3545 C C . ALA A 1 464 ? 13.951 7.831 -51.366 1.00 91.00 464 ALA A C 1
ATOM 3547 O O . ALA A 1 464 ? 13.512 8.979 -51.449 1.00 91.00 464 ALA A O 1
ATOM 3548 N N . ARG A 1 465 ? 13.200 6.817 -50.917 1.00 92.31 465 ARG A N 1
ATOM 3549 C CA . ARG A 1 465 ? 11.796 6.957 -50.509 1.00 92.31 465 ARG A CA 1
ATOM 3550 C C . ARG A 1 465 ? 11.677 7.687 -49.172 1.00 92.31 465 ARG A C 1
ATOM 3552 O O . ARG A 1 465 ? 10.827 8.560 -49.022 1.00 92.31 465 ARG A O 1
ATOM 3559 N N . THR A 1 466 ? 12.563 7.375 -48.235 1.00 92.81 466 THR A N 1
ATOM 3560 C CA . THR A 1 466 ? 12.688 8.052 -46.942 1.00 92.81 466 THR A CA 1
ATOM 3561 C C . THR A 1 466 ? 13.170 9.484 -47.112 1.00 92.81 466 THR A C 1
ATOM 3563 O O . THR A 1 466 ? 12.574 10.397 -46.548 1.00 92.81 466 THR A O 1
ATOM 3566 N N . VAL A 1 467 ? 14.200 9.708 -47.933 1.00 93.56 467 VAL A N 1
ATOM 3567 C CA . VAL A 1 467 ? 14.700 11.062 -48.220 1.00 93.56 467 VAL A CA 1
ATOM 3568 C C . VAL A 1 467 ? 13.609 11.924 -48.855 1.00 93.56 467 VAL A C 1
ATOM 3570 O O . VAL A 1 467 ? 13.439 13.077 -48.463 1.00 93.56 467 VAL A O 1
ATOM 3573 N N . SER A 1 468 ? 12.843 11.366 -49.798 1.00 92.00 468 SER A N 1
ATOM 3574 C CA . SER A 1 468 ? 11.691 12.038 -50.409 1.00 92.00 468 SER A CA 1
ATOM 3575 C C . SER A 1 468 ? 10.650 12.445 -49.362 1.00 92.00 468 SER A C 1
ATOM 3577 O O . SER A 1 468 ? 10.276 13.618 -49.291 1.00 92.00 468 SER A O 1
ATOM 3579 N N . TYR A 1 469 ? 10.264 11.507 -48.492 1.00 94.69 469 TYR A N 1
ATOM 3580 C CA . TYR A 1 469 ? 9.314 11.765 -47.414 1.00 94.69 469 TYR A CA 1
ATOM 3581 C C . TYR A 1 469 ? 9.808 12.854 -46.449 1.00 94.69 469 TYR A C 1
ATOM 3583 O O . TYR A 1 469 ? 9.067 13.784 -46.141 1.00 94.69 469 TYR A O 1
ATOM 3591 N N . LEU A 1 470 ? 11.063 12.778 -45.993 1.00 94.69 470 LEU A N 1
ATOM 3592 C CA . LEU A 1 470 ? 11.633 13.744 -45.047 1.00 94.69 470 LEU A CA 1
ATOM 3593 C C . LEU A 1 470 ? 11.750 15.141 -45.656 1.00 94.69 470 LEU A C 1
ATOM 3595 O O . LEU A 1 470 ? 11.428 16.125 -44.990 1.00 94.69 470 LEU A O 1
ATOM 3599 N N . ARG A 1 471 ? 12.160 15.236 -46.929 1.00 93.56 471 ARG A N 1
ATOM 3600 C CA . ARG A 1 471 ? 12.199 16.514 -47.648 1.00 93.56 471 ARG A CA 1
ATOM 3601 C C . ARG A 1 471 ? 10.803 17.131 -47.756 1.00 93.56 471 ARG A C 1
ATOM 3603 O O . ARG A 1 471 ? 10.665 18.329 -47.533 1.00 93.56 471 ARG A O 1
ATOM 3610 N N . ASN A 1 472 ? 9.779 16.325 -48.038 1.00 93.50 472 ASN A N 1
ATOM 3611 C CA . ASN A 1 472 ? 8.388 16.773 -48.086 1.00 93.50 472 ASN A CA 1
ATOM 3612 C C . ASN A 1 472 ? 7.882 17.216 -46.700 1.00 93.50 472 ASN A C 1
ATOM 3614 O O . ASN A 1 472 ? 7.455 18.355 -46.536 1.00 93.50 472 ASN A O 1
ATOM 3618 N N . ALA A 1 473 ? 8.004 16.359 -45.681 1.00 94.38 473 ALA A N 1
ATOM 3619 C CA . ALA A 1 473 ? 7.528 16.633 -44.325 1.00 94.38 473 ALA A CA 1
ATOM 3620 C C . ALA A 1 473 ? 8.150 17.921 -43.753 1.00 94.38 473 ALA A C 1
ATOM 3622 O O . ALA A 1 473 ? 7.439 18.833 -43.333 1.00 94.38 473 ALA A O 1
ATOM 3623 N N . TYR A 1 474 ? 9.474 18.052 -43.808 1.00 94.44 474 TYR A N 1
ATOM 3624 C CA . TYR A 1 474 ? 10.179 19.208 -43.247 1.00 94.44 474 TYR A CA 1
ATOM 3625 C C . TYR A 1 474 ? 10.283 20.402 -44.209 1.00 94.44 474 TYR A C 1
ATOM 3627 O O . TYR A 1 474 ? 11.009 21.350 -43.918 1.00 94.44 474 TYR A O 1
ATOM 3635 N N . ASN A 1 475 ? 9.549 20.393 -45.332 1.00 91.31 475 ASN A N 1
ATOM 3636 C CA . ASN A 1 475 ? 9.572 21.450 -46.352 1.00 91.31 475 ASN A CA 1
ATOM 3637 C C . ASN A 1 475 ? 10.999 21.819 -46.812 1.00 91.31 475 ASN A C 1
ATOM 3639 O O . ASN A 1 475 ? 11.324 22.993 -47.004 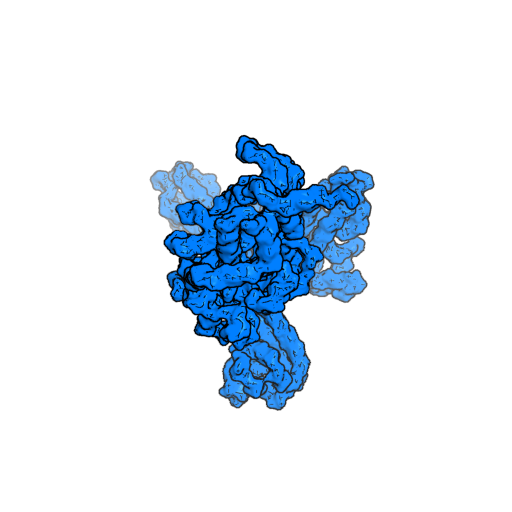1.00 91.31 475 ASN A O 1
ATOM 3643 N N . VAL A 1 476 ? 11.868 20.821 -46.976 1.00 92.31 476 VAL A N 1
ATOM 3644 C CA . VAL A 1 476 ? 13.256 21.027 -47.398 1.00 92.31 476 VAL A CA 1
ATOM 3645 C C . VAL A 1 476 ? 13.277 21.520 -48.840 1.00 92.31 476 VAL A C 1
ATOM 3647 O O . VAL A 1 476 ? 12.793 20.845 -49.751 1.00 92.31 476 VAL A O 1
ATOM 3650 N N . SER A 1 477 ? 13.865 22.699 -49.054 1.00 87.31 477 SER A N 1
ATOM 3651 C CA . SER A 1 477 ? 13.941 23.313 -50.381 1.00 87.31 477 SER A CA 1
ATOM 3652 C C . SER A 1 477 ? 14.629 22.393 -51.396 1.00 87.31 477 SER A C 1
ATOM 3654 O O . SER A 1 477 ? 15.644 21.756 -51.110 1.00 87.31 477 SER A O 1
ATOM 3656 N N . SER A 1 478 ? 14.125 22.393 -52.632 1.00 82.00 478 SER A N 1
ATOM 3657 C CA . SER A 1 478 ? 14.742 21.688 -53.766 1.00 82.00 478 SER A CA 1
ATOM 3658 C C . SER A 1 478 ? 16.160 22.177 -54.101 1.00 82.00 478 SER A C 1
ATOM 3660 O O . SER A 1 478 ? 16.898 21.479 -54.788 1.00 82.00 478 SER A O 1
ATOM 3662 N N . THR A 1 479 ? 16.567 23.347 -53.596 1.00 84.88 479 THR A N 1
ATOM 3663 C CA . THR A 1 479 ? 17.938 23.865 -53.728 1.00 84.88 479 THR A CA 1
ATOM 3664 C C . THR A 1 479 ? 18.925 23.232 -52.748 1.00 84.88 479 THR A C 1
ATOM 3666 O O . THR A 1 479 ? 20.127 23.409 -52.917 1.00 84.88 479 THR A O 1
ATOM 3669 N N . ILE A 1 480 ? 18.447 22.525 -51.719 1.00 91.06 480 ILE A N 1
ATOM 3670 C CA . ILE A 1 480 ? 19.300 21.836 -50.747 1.00 91.06 480 ILE A CA 1
ATOM 3671 C C . ILE A 1 480 ? 19.851 20.568 -51.395 1.00 91.06 480 ILE A C 1
ATOM 3673 O O . ILE A 1 480 ? 19.097 19.654 -51.755 1.00 91.06 480 ILE A O 1
ATOM 3677 N N . SER A 1 481 ? 21.173 20.515 -51.551 1.00 91.88 481 SER A N 1
ATOM 3678 C CA . SER A 1 481 ? 21.859 19.351 -52.106 1.00 91.88 481 SER A CA 1
ATOM 3679 C C . SER A 1 481 ? 21.852 18.178 -51.120 1.00 91.88 481 SER A C 1
ATOM 3681 O O . SER A 1 481 ? 21.622 18.353 -49.925 1.00 91.88 481 SER A O 1
ATOM 3683 N N . ASP A 1 482 ? 22.138 16.963 -51.591 1.00 91.44 482 ASP A N 1
ATOM 3684 C CA . ASP A 1 482 ? 22.297 15.821 -50.679 1.00 91.44 482 ASP A CA 1
ATOM 3685 C C . ASP A 1 482 ? 23.493 16.002 -49.730 1.00 91.44 482 ASP A C 1
ATOM 3687 O O . ASP A 1 482 ? 23.462 15.488 -48.617 1.00 91.44 482 ASP A O 1
ATOM 3691 N N . ALA A 1 483 ? 24.524 16.760 -50.125 1.00 93.31 483 ALA A N 1
ATOM 3692 C CA . ALA A 1 483 ? 25.644 17.097 -49.246 1.00 93.31 483 ALA A CA 1
ATOM 3693 C C . ALA A 1 483 ? 25.203 18.029 -48.108 1.00 93.31 483 ALA A C 1
ATOM 3695 O O . ALA A 1 483 ? 25.519 17.774 -46.951 1.00 93.31 483 ALA A O 1
ATOM 3696 N N . ASP A 1 484 ? 24.408 19.051 -48.422 1.00 95.56 484 ASP A N 1
ATOM 3697 C CA . ASP A 1 484 ? 23.848 19.957 -47.418 1.00 95.56 484 ASP A CA 1
ATOM 3698 C C . ASP A 1 484 ? 22.861 19.234 -46.493 1.00 95.56 484 ASP A C 1
ATOM 3700 O O . ASP A 1 484 ? 22.864 19.456 -45.286 1.00 95.56 484 ASP A O 1
ATOM 3704 N N . MET A 1 485 ? 22.060 18.310 -47.038 1.00 94.31 485 MET A N 1
ATOM 3705 C CA . MET A 1 485 ? 21.165 17.456 -46.252 1.00 94.31 485 MET A CA 1
ATOM 3706 C C . MET A 1 485 ? 21.943 16.591 -45.249 1.00 94.31 485 MET A C 1
ATOM 3708 O O . MET A 1 485 ? 21.529 16.457 -44.101 1.00 94.31 485 MET A O 1
ATOM 3712 N N . ARG A 1 486 ? 23.102 16.042 -45.648 1.00 95.81 486 ARG A N 1
ATOM 3713 C CA . ARG A 1 486 ? 23.998 15.321 -44.728 1.00 95.81 486 ARG A CA 1
ATOM 3714 C C . ARG A 1 486 ? 24.503 16.228 -43.613 1.00 95.81 486 ARG A C 1
ATOM 3716 O O . ARG A 1 486 ? 24.446 15.824 -42.458 1.00 95.81 486 ARG A O 1
ATOM 3723 N N . THR A 1 487 ? 24.929 17.442 -43.955 1.00 95.81 487 THR A N 1
ATOM 3724 C CA . THR A 1 487 ? 25.389 18.438 -42.980 1.00 95.81 487 THR A CA 1
ATOM 3725 C C . THR A 1 487 ? 24.292 18.798 -41.978 1.00 95.81 487 THR A C 1
ATOM 3727 O O . THR A 1 487 ? 24.568 18.843 -40.784 1.00 95.81 487 THR A O 1
ATOM 3730 N N . ILE A 1 488 ? 23.041 18.973 -42.427 1.00 96.81 488 ILE A N 1
ATOM 3731 C CA . ILE A 1 488 ? 21.893 19.224 -41.539 1.00 96.81 488 ILE A CA 1
ATOM 3732 C C . ILE A 1 488 ? 21.733 18.093 -40.513 1.00 96.81 488 ILE A C 1
ATOM 3734 O O . ILE A 1 488 ? 21.495 18.363 -39.340 1.00 96.81 488 ILE A O 1
ATOM 3738 N N . PHE A 1 489 ? 21.900 16.829 -40.910 1.00 95.19 489 PHE A N 1
ATOM 3739 C CA . PHE A 1 489 ? 21.786 15.706 -39.974 1.00 95.19 489 PHE A CA 1
ATOM 3740 C C . PHE A 1 489 ? 22.943 15.599 -38.972 1.00 95.19 489 PHE A C 1
ATOM 3742 O O . PHE A 1 489 ? 22.745 15.029 -37.906 1.00 95.19 489 PHE A O 1
ATOM 3749 N N . THR A 1 490 ? 24.132 16.124 -39.280 1.00 94.44 490 THR A N 1
ATOM 3750 C CA . THR A 1 490 ? 25.336 15.924 -38.449 1.00 94.44 490 THR A CA 1
ATOM 3751 C C . THR A 1 490 ? 25.793 17.156 -37.674 1.00 94.44 490 THR A C 1
ATOM 3753 O O . THR A 1 490 ? 26.563 17.017 -36.726 1.00 94.44 490 THR A O 1
ATOM 3756 N N . ASP A 1 491 ? 25.368 18.358 -38.068 1.00 93.94 491 ASP A N 1
ATOM 3757 C CA . ASP A 1 491 ? 25.826 19.620 -37.482 1.00 93.94 491 ASP A CA 1
ATOM 3758 C C . ASP A 1 491 ? 24.633 20.498 -37.045 1.00 93.94 491 ASP A C 1
ATOM 3760 O O . ASP A 1 491 ? 23.945 21.077 -37.896 1.00 93.94 491 ASP A O 1
ATOM 376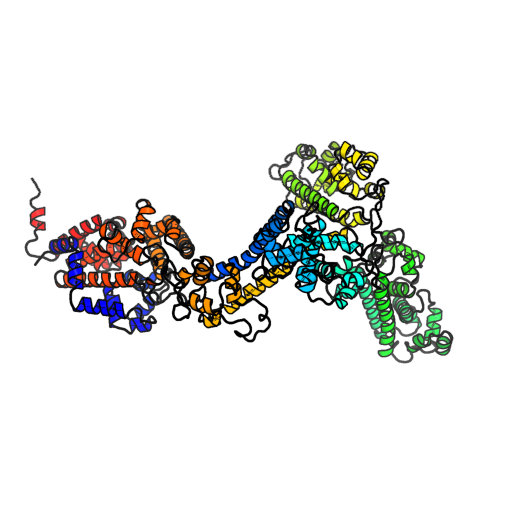4 N N . PRO A 1 492 ? 24.390 20.646 -35.726 1.00 92.81 492 PRO A N 1
ATOM 3765 C CA . PRO A 1 492 ? 23.274 21.439 -35.213 1.00 92.81 492 PRO A CA 1
ATOM 3766 C C . PRO A 1 492 ? 23.394 22.934 -35.541 1.00 92.81 492 PRO A C 1
ATOM 3768 O O . PRO A 1 492 ? 22.382 23.600 -35.770 1.00 92.81 492 PRO A O 1
ATOM 3771 N N . ALA A 1 493 ? 24.610 23.488 -35.589 1.00 93.00 493 ALA A N 1
ATOM 3772 C CA . ALA A 1 493 ? 24.822 24.906 -35.873 1.00 93.00 493 ALA A CA 1
ATOM 3773 C C . ALA A 1 493 ? 24.574 25.213 -37.355 1.00 93.00 493 ALA A C 1
ATOM 3775 O O . ALA A 1 493 ? 23.949 26.225 -37.696 1.00 93.00 493 ALA A O 1
ATOM 3776 N N . ALA A 1 494 ? 25.013 24.315 -38.240 1.00 93.75 494 ALA A N 1
ATOM 3777 C CA . ALA A 1 494 ? 24.705 24.403 -39.661 1.00 93.75 494 ALA A CA 1
ATOM 3778 C C . ALA A 1 494 ? 23.198 24.244 -39.911 1.00 93.75 494 ALA A C 1
ATOM 3780 O O . ALA A 1 494 ? 22.612 25.063 -40.622 1.00 93.75 494 ALA A O 1
ATOM 3781 N N . ALA A 1 495 ? 22.548 23.267 -39.267 1.00 95.25 495 ALA A N 1
ATOM 3782 C CA . ALA A 1 495 ? 21.103 23.074 -39.358 1.00 95.25 495 ALA A CA 1
ATOM 3783 C C . ALA A 1 495 ? 20.326 24.331 -38.937 1.00 95.25 495 ALA A C 1
ATOM 3785 O O . ALA A 1 495 ? 19.439 24.772 -39.669 1.00 95.25 495 ALA A O 1
ATOM 3786 N N . ALA A 1 496 ? 20.700 24.958 -37.817 1.00 94.88 496 ALA A N 1
ATOM 3787 C CA . ALA A 1 496 ? 20.093 26.206 -37.359 1.00 94.88 496 ALA A CA 1
ATOM 3788 C C . ALA A 1 496 ? 20.302 27.360 -38.348 1.00 94.88 496 ALA A C 1
ATOM 3790 O O . ALA A 1 496 ? 19.356 28.074 -38.678 1.00 94.88 496 ALA A O 1
ATOM 3791 N N . THR A 1 497 ? 21.518 27.504 -38.883 1.00 95.56 497 THR A N 1
ATOM 3792 C CA . THR A 1 497 ? 21.849 28.534 -39.883 1.00 95.56 497 THR A CA 1
ATOM 3793 C C . THR A 1 497 ? 21.029 28.371 -41.164 1.00 95.56 497 THR A C 1
ATOM 3795 O O . THR A 1 497 ? 20.628 29.356 -41.782 1.00 95.56 497 THR A O 1
ATOM 3798 N N . MET A 1 498 ? 20.755 27.128 -41.559 1.00 94.25 498 MET A N 1
ATOM 3799 C CA . MET A 1 498 ? 19.979 26.797 -42.755 1.00 94.25 498 MET A CA 1
ATOM 3800 C C . MET A 1 498 ? 18.461 26.768 -42.511 1.00 94.25 498 MET A C 1
ATOM 3802 O O . MET A 1 498 ? 17.706 26.602 -43.467 1.00 94.25 498 MET A O 1
ATOM 3806 N N . GLY A 1 499 ? 18.006 26.942 -41.264 1.00 95.25 499 GLY A N 1
ATOM 3807 C CA . GLY A 1 499 ? 16.588 26.934 -40.892 1.00 95.25 499 GLY A CA 1
ATOM 3808 C C . GLY A 1 499 ? 15.965 25.541 -40.741 1.00 95.25 499 GLY A C 1
ATOM 3809 O O . GLY A 1 499 ? 14.746 25.418 -40.798 1.00 95.25 499 GLY A O 1
ATOM 3810 N N . TYR A 1 500 ? 16.775 24.496 -40.542 1.00 95.88 500 TYR A N 1
ATOM 3811 C CA . TYR A 1 500 ? 16.340 23.095 -40.459 1.00 95.88 500 TYR A CA 1
ATOM 3812 C C . TYR A 1 500 ? 16.658 22.430 -39.106 1.00 95.88 500 TYR A C 1
ATOM 3814 O O . TYR A 1 500 ? 16.842 21.214 -39.050 1.00 95.88 500 TYR A O 1
ATOM 3822 N N . SER A 1 501 ? 16.685 23.190 -38.001 1.00 94.88 501 SER A N 1
ATOM 3823 C CA . SER A 1 501 ? 16.909 22.636 -36.651 1.00 94.88 501 SER A CA 1
ATOM 3824 C C . SER A 1 501 ? 15.946 21.498 -36.314 1.00 94.88 501 SER A C 1
ATOM 3826 O O . SER A 1 501 ? 16.386 20.458 -35.847 1.00 94.88 501 SER A O 1
ATOM 3828 N N . SER A 1 502 ? 14.656 21.630 -36.640 1.00 94.00 502 SER A N 1
ATOM 3829 C CA . SER A 1 502 ? 13.661 20.586 -36.347 1.00 94.00 502 SER A CA 1
ATOM 3830 C C . SER A 1 502 ? 13.901 19.277 -37.104 1.00 94.00 502 SER A C 1
ATOM 3832 O O . SER A 1 502 ? 13.467 18.225 -36.648 1.00 94.00 502 SER A O 1
ATOM 3834 N N . LEU A 1 503 ? 14.572 19.324 -38.261 1.00 95.12 503 LEU A N 1
ATOM 3835 C CA . LEU A 1 503 ? 14.972 18.125 -39.001 1.00 95.12 503 LEU A CA 1
ATOM 3836 C C . LEU A 1 503 ? 16.224 17.488 -38.384 1.00 95.12 503 LEU A C 1
ATOM 3838 O O . LEU A 1 503 ? 16.300 16.266 -38.312 1.00 95.12 503 LEU A O 1
ATOM 3842 N N . HIS A 1 504 ? 17.178 18.299 -37.919 1.00 94.75 504 HIS A N 1
ATOM 3843 C CA . HIS A 1 504 ? 18.331 17.812 -37.160 1.00 94.75 504 HIS A CA 1
ATOM 3844 C C . HIS A 1 504 ? 17.883 17.130 -35.862 1.00 94.75 504 HIS A C 1
ATOM 3846 O O . HIS A 1 504 ? 18.185 15.965 -35.635 1.00 94.75 504 HIS A O 1
ATOM 3852 N N . GLU A 1 505 ? 17.069 17.824 -35.066 1.00 92.12 505 GLU A N 1
ATOM 3853 C CA . GLU A 1 505 ? 16.509 17.342 -33.798 1.00 92.12 505 GLU A CA 1
ATOM 3854 C C . GLU A 1 505 ? 15.624 16.105 -33.960 1.00 92.12 505 GLU A C 1
ATOM 3856 O O . GLU A 1 505 ? 15.370 15.398 -32.986 1.00 92.12 505 GLU A O 1
ATOM 3861 N N . ALA A 1 506 ? 15.158 15.813 -35.177 1.00 91.06 506 ALA A N 1
ATOM 3862 C CA . ALA A 1 506 ? 14.419 14.596 -35.449 1.00 91.06 506 ALA A CA 1
ATOM 3863 C C . ALA A 1 506 ? 15.304 13.343 -35.387 1.00 91.06 506 ALA A C 1
ATOM 3865 O O . ALA A 1 506 ? 14.741 12.259 -35.304 1.00 91.06 506 ALA A O 1
ATOM 3866 N N . PHE A 1 507 ? 16.638 13.442 -35.429 1.00 92.50 507 PHE A N 1
ATOM 3867 C CA . PHE A 1 507 ? 17.534 12.284 -35.475 1.00 92.50 507 PHE A CA 1
ATOM 3868 C C . PHE A 1 507 ? 18.679 12.366 -34.461 1.00 92.50 507 PHE A C 1
ATOM 3870 O O . PHE A 1 507 ? 19.131 13.439 -34.084 1.00 92.50 507 PHE A O 1
ATOM 3877 N N . ASN A 1 508 ? 19.194 11.201 -34.066 1.00 87.50 508 ASN A N 1
ATOM 3878 C CA . ASN A 1 508 ? 20.264 11.055 -33.071 1.00 87.50 508 ASN A CA 1
ATOM 3879 C C . ASN A 1 508 ? 21.636 10.758 -33.706 1.00 87.50 508 ASN A C 1
ATOM 3881 O O . ASN A 1 508 ? 22.450 10.031 -33.128 1.00 87.50 508 ASN A O 1
ATOM 3885 N N . PHE A 1 509 ? 21.888 11.254 -34.922 1.00 89.06 509 PHE A N 1
ATOM 3886 C CA . PHE A 1 509 ? 23.178 11.059 -35.584 1.00 89.06 509 PHE A CA 1
ATOM 3887 C C . PHE A 1 509 ? 24.276 11.881 -34.912 1.00 89.06 509 PHE A C 1
ATOM 3889 O O . PHE A 1 509 ? 24.076 13.020 -34.498 1.00 89.06 509 PHE A O 1
ATOM 3896 N N . THR A 1 510 ? 25.466 11.298 -34.820 1.00 86.50 510 THR A N 1
ATOM 3897 C CA . THR A 1 510 ? 26.653 11.993 -34.330 1.00 86.50 510 THR A CA 1
ATOM 3898 C C . THR A 1 510 ? 27.217 12.916 -35.412 1.00 86.50 510 THR A C 1
ATOM 3900 O O . THR A 1 510 ? 26.876 12.817 -36.594 1.00 86.50 510 THR A O 1
ATOM 3903 N N . SER A 1 511 ? 28.178 13.763 -35.039 1.00 84.19 511 SER A N 1
ATOM 3904 C CA . SER A 1 511 ? 28.909 14.610 -35.992 1.00 84.19 511 SER A CA 1
ATOM 3905 C C . SER A 1 511 ? 29.673 13.827 -37.068 1.00 84.19 511 SER A C 1
ATOM 3907 O O . SER A 1 511 ? 30.004 14.382 -38.112 1.00 84.19 511 SER A O 1
ATOM 3909 N N . THR A 1 512 ? 29.932 12.531 -36.857 1.00 85.31 512 THR A N 1
ATOM 3910 C CA . THR A 1 512 ? 30.548 11.648 -37.860 1.00 85.31 512 THR A CA 1
ATOM 3911 C C . THR A 1 512 ? 29.528 11.008 -38.807 1.00 85.31 512 THR A C 1
ATOM 3913 O O . THR A 1 512 ? 29.914 10.298 -39.734 1.00 85.31 512 THR A O 1
ATOM 3916 N N . GLY A 1 513 ? 28.229 11.247 -38.594 1.00 83.62 513 GLY A N 1
ATOM 3917 C CA . GLY A 1 513 ? 27.136 10.694 -39.390 1.00 83.62 513 GLY A CA 1
ATOM 3918 C C . GLY A 1 513 ? 26.774 9.247 -39.062 1.00 83.62 513 GLY A C 1
ATOM 3919 O O . GLY A 1 513 ? 25.945 8.671 -39.762 1.00 83.62 513 GLY A O 1
ATOM 3920 N N . GLY A 1 514 ? 27.371 8.647 -38.032 1.00 85.69 514 GLY A N 1
ATOM 3921 C CA . GLY A 1 514 ? 26.939 7.363 -37.472 1.00 85.69 514 GLY A CA 1
ATOM 3922 C C . GLY A 1 514 ? 25.968 7.545 -36.305 1.00 85.69 514 GLY A C 1
ATOM 3923 O O . GLY A 1 514 ? 25.634 8.667 -35.930 1.00 85.69 514 GLY A O 1
ATOM 3924 N N . LEU A 1 515 ? 25.541 6.439 -35.704 1.00 82.25 515 LEU A N 1
ATOM 3925 C CA . LEU A 1 515 ? 24.893 6.434 -34.391 1.00 82.25 515 LEU A CA 1
ATOM 3926 C C . LEU A 1 515 ? 25.911 6.081 -33.308 1.00 82.25 515 LEU A C 1
ATOM 3928 O O . LEU A 1 515 ? 26.903 5.398 -33.573 1.00 82.25 515 LEU A O 1
ATOM 3932 N N . ALA A 1 516 ? 25.678 6.556 -32.085 1.00 75.56 516 ALA A N 1
ATOM 3933 C CA . ALA A 1 516 ? 26.534 6.213 -30.957 1.00 75.56 516 ALA A CA 1
ATOM 3934 C C . ALA A 1 516 ? 26.513 4.690 -30.728 1.00 75.56 516 ALA A C 1
ATOM 3936 O O . ALA A 1 516 ? 25.447 4.080 -30.651 1.00 75.56 516 ALA A O 1
ATOM 3937 N N . ALA A 1 517 ? 27.689 4.070 -30.644 1.00 75.56 517 ALA A N 1
ATOM 3938 C CA . ALA A 1 517 ? 27.810 2.691 -30.187 1.00 75.56 517 ALA A CA 1
ATOM 3939 C C . ALA A 1 517 ? 27.694 2.652 -28.658 1.00 75.56 517 ALA A C 1
ATOM 3941 O O . ALA A 1 517 ? 28.116 3.593 -27.982 1.00 75.56 517 ALA A O 1
ATOM 3942 N N . SER A 1 518 ? 27.136 1.567 -28.123 1.00 77.75 518 SER A N 1
ATOM 3943 C CA . SER A 1 518 ? 27.065 1.356 -26.677 1.00 77.75 518 SER A CA 1
ATOM 3944 C C . SER A 1 518 ? 28.212 0.470 -26.192 1.00 77.75 518 SER A C 1
ATOM 3946 O O . SER A 1 518 ? 28.582 -0.497 -26.856 1.00 77.75 518 SER A O 1
ATOM 3948 N N . TYR A 1 519 ? 28.748 0.777 -25.016 1.00 81.75 519 TYR A N 1
ATOM 3949 C CA . TYR A 1 519 ? 29.883 0.113 -24.386 1.00 81.75 519 TYR A CA 1
ATOM 3950 C C . TYR A 1 519 ? 29.586 -0.192 -22.916 1.00 81.75 519 TYR A C 1
ATOM 3952 O O . TYR A 1 519 ? 28.946 0.589 -22.212 1.00 81.75 519 TYR A O 1
ATOM 3960 N N . ALA A 1 520 ? 30.078 -1.334 -22.443 1.00 80.88 520 ALA A N 1
ATOM 3961 C CA . ALA A 1 520 ? 29.930 -1.801 -21.070 1.00 80.88 520 ALA A CA 1
ATOM 3962 C C . ALA A 1 520 ? 31.007 -1.186 -20.157 1.00 80.88 520 ALA A C 1
ATOM 3964 O O . ALA A 1 520 ? 31.756 -1.900 -19.497 1.00 80.88 520 ALA A O 1
ATOM 3965 N N . SER A 1 521 ? 31.113 0.146 -20.136 1.00 86.94 521 SER A N 1
ATOM 3966 C CA . SER A 1 521 ? 32.058 0.857 -19.257 1.00 86.94 521 SER A CA 1
ATOM 3967 C C . SER A 1 521 ? 31.728 0.689 -17.770 1.00 86.94 521 SER A C 1
ATOM 3969 O O . SER A 1 521 ? 32.626 0.735 -16.928 1.00 86.94 521 SER A O 1
ATOM 3971 N N . GLN A 1 522 ? 30.453 0.454 -17.450 1.00 88.81 522 GLN A N 1
ATOM 3972 C CA . GLN A 1 522 ? 29.961 0.093 -16.122 1.00 88.81 522 GLN A CA 1
ATOM 3973 C C . GLN A 1 522 ? 28.829 -0.937 -16.221 1.00 88.81 522 GLN A C 1
ATOM 3975 O O . GLN A 1 522 ? 28.100 -0.986 -17.215 1.00 88.81 522 GLN A O 1
ATOM 3980 N N . THR A 1 523 ? 28.664 -1.721 -15.162 1.00 83.88 523 THR A N 1
ATOM 3981 C CA . THR A 1 523 ? 27.480 -2.551 -14.892 1.00 83.88 523 THR A CA 1
ATOM 3982 C C . THR A 1 523 ? 26.359 -1.710 -14.257 1.00 83.88 523 THR A C 1
ATOM 3984 O O . THR A 1 523 ? 26.641 -0.637 -13.711 1.00 83.88 523 THR A O 1
ATOM 3987 N N . PRO A 1 524 ? 25.091 -2.164 -14.288 1.00 79.50 524 PRO A N 1
ATOM 3988 C CA . PRO A 1 524 ? 23.992 -1.498 -13.583 1.00 79.50 524 PRO A CA 1
ATOM 3989 C C . PRO A 1 524 ? 24.274 -1.305 -12.090 1.00 79.50 524 PRO A C 1
ATOM 3991 O O . PRO A 1 524 ? 24.024 -0.233 -11.549 1.00 79.50 524 PRO A O 1
ATOM 3994 N N . GLU A 1 525 ? 24.869 -2.299 -11.427 1.00 81.06 525 GLU A N 1
ATOM 3995 C CA . GLU A 1 525 ? 25.206 -2.240 -10.001 1.00 81.06 525 GLU A CA 1
ATOM 3996 C C . GLU A 1 525 ? 26.264 -1.168 -9.715 1.00 81.06 525 GLU A C 1
ATOM 3998 O O . GLU A 1 525 ? 26.158 -0.426 -8.734 1.00 81.06 525 GLU A O 1
ATOM 4003 N N . GLN A 1 526 ? 27.277 -1.057 -10.582 1.00 90.31 526 GLN A N 1
ATOM 4004 C CA . GLN A 1 526 ? 28.290 -0.002 -10.506 1.00 90.31 526 GLN A CA 1
ATOM 4005 C C . GLN A 1 526 ? 27.664 1.387 -10.696 1.00 90.31 526 GLN A C 1
ATOM 4007 O O . GLN A 1 526 ? 27.968 2.306 -9.930 1.00 90.31 526 GLN A O 1
ATOM 4012 N N . LEU A 1 527 ? 26.758 1.534 -11.667 1.00 86.31 527 LEU A N 1
ATOM 4013 C CA . LEU A 1 527 ? 26.068 2.793 -11.952 1.00 86.31 527 LEU A CA 1
ATOM 4014 C C . LEU A 1 527 ? 25.139 3.208 -10.795 1.00 86.31 527 LEU A C 1
ATOM 4016 O O . LEU A 1 527 ? 25.182 4.360 -10.361 1.00 86.31 527 LEU A O 1
ATOM 4020 N N . ALA A 1 528 ? 24.376 2.265 -10.232 1.00 81.94 528 ALA A N 1
ATOM 4021 C CA . ALA A 1 528 ? 23.518 2.477 -9.064 1.00 81.94 528 ALA A CA 1
ATOM 4022 C C . ALA A 1 528 ? 24.326 2.845 -7.808 1.00 81.94 528 ALA A C 1
ATOM 4024 O O . ALA A 1 528 ? 23.995 3.801 -7.105 1.00 81.94 528 ALA A O 1
ATOM 4025 N N . SER A 1 529 ? 25.436 2.141 -7.554 1.00 88.06 529 SER A N 1
ATOM 4026 C CA . SER A 1 529 ? 26.350 2.455 -6.443 1.00 88.06 529 SER A CA 1
ATOM 4027 C C . SER A 1 529 ? 26.882 3.882 -6.554 1.00 88.06 529 SER A C 1
ATOM 4029 O O . SER A 1 529 ? 26.973 4.615 -5.567 1.00 88.06 529 SER A O 1
ATOM 4031 N N . MET A 1 530 ? 27.200 4.302 -7.777 1.00 90.50 530 MET A N 1
ATOM 4032 C CA . MET A 1 530 ? 27.706 5.635 -8.045 1.00 90.50 530 MET A CA 1
ATOM 4033 C C . MET A 1 530 ? 26.623 6.722 -7.913 1.00 90.50 530 MET A C 1
ATOM 4035 O O . MET A 1 530 ? 26.902 7.794 -7.369 1.00 90.50 530 MET A O 1
ATOM 4039 N N . ALA A 1 531 ? 25.383 6.442 -8.327 1.00 86.56 531 ALA A N 1
ATOM 4040 C CA . ALA A 1 531 ? 24.233 7.308 -8.059 1.00 86.56 531 ALA A CA 1
ATOM 4041 C C . ALA A 1 531 ? 24.011 7.490 -6.545 1.00 86.56 531 ALA A C 1
ATOM 4043 O O . ALA A 1 531 ? 23.868 8.619 -6.076 1.00 86.56 531 ALA A O 1
ATOM 4044 N N . GLY A 1 532 ? 24.127 6.410 -5.763 1.00 89.12 532 GLY A N 1
ATOM 4045 C CA . GLY A 1 532 ? 24.067 6.462 -4.300 1.00 89.12 532 GLY A CA 1
ATOM 4046 C C . GLY A 1 532 ? 25.157 7.342 -3.670 1.00 89.12 532 GLY A C 1
ATOM 4047 O O . GLY A 1 532 ? 24.873 8.115 -2.753 1.00 89.12 532 GLY A O 1
ATOM 4048 N N . LEU A 1 533 ? 26.395 7.298 -4.184 1.00 92.50 533 LEU A N 1
ATOM 4049 C CA . LEU A 1 533 ? 27.468 8.212 -3.753 1.00 92.50 533 LEU A CA 1
ATOM 4050 C C . LEU A 1 533 ? 27.136 9.680 -4.064 1.00 92.50 533 LEU A C 1
ATOM 4052 O O . LEU A 1 533 ? 27.389 10.560 -3.236 1.00 92.50 533 LEU A O 1
ATOM 4056 N N . SER A 1 534 ? 26.553 9.944 -5.236 1.00 91.88 534 SER A N 1
ATOM 4057 C CA . SER A 1 534 ? 26.110 11.283 -5.638 1.00 91.88 534 SER A CA 1
ATOM 4058 C C . SER A 1 534 ? 25.022 11.822 -4.702 1.00 91.88 534 SER A C 1
ATOM 4060 O O . SER A 1 534 ? 25.150 12.933 -4.177 1.00 91.88 534 SER A O 1
ATOM 4062 N N . ASP A 1 535 ? 24.009 11.008 -4.394 1.00 86.62 535 ASP A N 1
ATOM 4063 C CA . ASP A 1 535 ? 22.938 11.358 -3.456 1.00 86.62 535 ASP A CA 1
ATOM 4064 C C . ASP A 1 535 ? 23.440 11.571 -2.027 1.00 86.62 535 ASP A C 1
ATOM 4066 O O . ASP A 1 535 ? 23.025 12.518 -1.344 1.00 86.62 535 ASP A O 1
ATOM 4070 N N . GLY A 1 536 ? 24.378 10.731 -1.582 1.00 90.38 536 GLY A N 1
ATOM 4071 C CA . GLY A 1 536 ? 25.059 10.890 -0.302 1.00 90.38 536 GLY A CA 1
ATOM 4072 C C . GLY A 1 536 ? 25.778 12.236 -0.204 1.00 90.38 536 GLY A C 1
ATOM 4073 O O . GLY A 1 536 ? 25.619 12.955 0.785 1.00 90.38 536 GLY A O 1
ATOM 4074 N N . MET A 1 537 ? 26.507 12.635 -1.250 1.00 91.25 537 MET A N 1
ATOM 4075 C CA . MET A 1 537 ? 27.179 13.936 -1.283 1.00 91.25 537 MET A CA 1
ATOM 4076 C C . MET A 1 537 ? 26.221 15.119 -1.385 1.00 91.25 537 MET A C 1
ATOM 4078 O O . MET A 1 537 ? 26.435 16.113 -0.693 1.00 91.25 537 MET A O 1
ATOM 4082 N N . ARG A 1 538 ? 25.146 15.022 -2.173 1.00 91.25 538 ARG A N 1
ATOM 4083 C CA . ARG A 1 538 ? 24.093 16.049 -2.223 1.00 91.25 538 ARG A CA 1
ATOM 4084 C C . ARG A 1 538 ? 23.473 16.264 -0.841 1.00 91.25 538 ARG A C 1
ATOM 4086 O O . ARG A 1 538 ? 23.303 17.403 -0.406 1.00 91.25 538 ARG A O 1
ATOM 4093 N N . THR A 1 539 ? 23.177 15.177 -0.132 1.00 89.81 539 THR A N 1
ATOM 4094 C CA . THR A 1 539 ? 22.632 15.218 1.233 1.00 89.81 539 THR A CA 1
ATOM 4095 C C . THR A 1 539 ? 23.632 15.842 2.207 1.00 89.81 539 THR A C 1
ATOM 4097 O O . THR A 1 539 ? 23.275 16.731 2.983 1.00 89.81 539 THR A O 1
ATOM 4100 N N . ALA A 1 540 ? 24.906 15.445 2.127 1.00 89.38 540 ALA A N 1
ATOM 4101 C CA . ALA A 1 540 ? 25.973 16.025 2.935 1.00 89.38 540 ALA A CA 1
ATOM 4102 C C . ALA A 1 540 ? 26.163 17.528 2.660 1.00 89.38 540 ALA A C 1
ATOM 4104 O O . ALA A 1 540 ? 26.325 18.302 3.603 1.00 89.38 540 ALA A O 1
ATOM 4105 N N . TYR A 1 541 ? 26.093 17.956 1.395 1.00 93.56 541 TYR A N 1
ATOM 4106 C CA . TYR A 1 541 ? 26.159 19.363 1.000 1.00 93.56 541 TYR A CA 1
ATOM 4107 C C . TYR A 1 541 ? 25.020 20.171 1.627 1.00 93.56 541 TYR A C 1
ATOM 4109 O O . TYR A 1 541 ? 25.277 21.166 2.301 1.00 93.56 541 TYR A O 1
ATOM 4117 N N . GLN A 1 542 ? 23.772 19.715 1.474 1.00 89.12 542 GLN A N 1
ATOM 4118 C CA . GLN A 1 542 ? 22.592 20.391 2.025 1.00 89.12 542 GLN A CA 1
ATOM 4119 C C . GLN A 1 542 ? 22.652 20.528 3.552 1.00 89.12 542 GLN A C 1
ATOM 4121 O O . GLN A 1 542 ? 22.277 21.569 4.089 1.00 89.12 542 GLN A O 1
ATOM 4126 N N . ALA A 1 543 ? 23.151 19.502 4.247 1.00 90.19 543 ALA A N 1
ATOM 4127 C CA . ALA A 1 543 ? 23.293 19.516 5.700 1.00 90.19 543 ALA A CA 1
ATOM 4128 C C . ALA A 1 543 ? 24.409 20.454 6.189 1.00 90.19 543 ALA A C 1
ATOM 4130 O O . ALA A 1 543 ? 24.271 21.070 7.243 1.00 90.19 543 ALA A O 1
ATOM 4131 N N . LYS A 1 544 ? 25.515 20.567 5.444 1.00 92.75 544 LYS A N 1
ATOM 4132 C CA . LYS A 1 544 ? 26.686 21.363 5.840 1.00 92.75 544 LYS A CA 1
ATOM 4133 C C . LYS A 1 544 ? 26.608 22.824 5.404 1.00 92.75 544 LYS A C 1
ATOM 4135 O O . LYS A 1 544 ? 27.054 23.696 6.138 1.00 92.75 544 LYS A O 1
ATOM 4140 N N . ILE A 1 545 ? 26.035 23.132 4.239 1.00 93.50 545 ILE A N 1
ATOM 4141 C CA . ILE A 1 545 ? 26.049 24.506 3.708 1.00 93.50 545 ILE A CA 1
ATOM 4142 C C . ILE A 1 545 ? 25.304 25.500 4.612 1.00 93.50 545 ILE A C 1
ATOM 4144 O O . ILE A 1 545 ? 25.658 26.675 4.672 1.00 93.50 545 ILE A O 1
ATOM 4148 N N . VAL A 1 546 ? 24.313 25.026 5.373 1.00 89.19 546 VAL A N 1
ATOM 4149 C CA . VAL A 1 546 ? 23.553 25.842 6.334 1.00 89.19 546 VAL A CA 1
ATOM 4150 C C . VAL A 1 546 ? 24.346 26.199 7.593 1.00 89.19 546 VAL A C 1
ATOM 4152 O O . VAL A 1 546 ? 23.934 27.099 8.317 1.00 89.19 546 VAL A O 1
ATOM 4155 N N . THR A 1 547 ? 25.459 25.511 7.873 1.00 89.94 547 THR A N 1
ATOM 4156 C CA . THR A 1 547 ? 26.313 25.793 9.039 1.00 89.94 547 THR A CA 1
ATOM 4157 C C . THR A 1 547 ? 27.472 26.730 8.713 1.00 89.94 547 THR A C 1
ATOM 4159 O O . THR A 1 547 ? 28.186 27.146 9.620 1.00 89.94 547 THR A O 1
ATOM 4162 N N . ILE A 1 548 ? 27.692 27.038 7.434 1.00 94.81 548 ILE A N 1
ATOM 4163 C CA . ILE A 1 548 ? 28.782 27.902 6.985 1.00 94.81 548 ILE A CA 1
ATOM 4164 C C . ILE A 1 548 ? 28.429 29.366 7.261 1.00 94.81 548 ILE A C 1
ATOM 4166 O O . ILE A 1 548 ? 27.435 29.883 6.750 1.00 94.81 548 ILE A O 1
ATOM 4170 N N . THR A 1 549 ? 29.284 30.044 8.026 1.00 92.25 549 THR A N 1
ATOM 4171 C CA . THR A 1 549 ? 29.157 31.476 8.352 1.00 92.25 549 THR A CA 1
ATOM 4172 C C . THR A 1 549 ? 30.301 32.319 7.784 1.00 92.25 549 THR A C 1
ATOM 4174 O O . THR A 1 549 ? 30.213 33.550 7.768 1.00 92.25 549 THR A O 1
ATOM 4177 N N . ASN A 1 550 ? 31.354 31.677 7.269 1.00 95.00 550 ASN A N 1
ATOM 4178 C CA . ASN A 1 550 ? 32.474 32.322 6.598 1.00 95.00 550 ASN A CA 1
ATOM 4179 C C . ASN A 1 550 ? 32.941 31.507 5.379 1.00 95.00 550 ASN A C 1
ATOM 4181 O O . ASN A 1 550 ? 32.924 30.276 5.400 1.00 95.00 550 ASN A O 1
ATOM 4185 N N . VAL A 1 551 ? 33.380 32.188 4.317 1.00 96.75 551 VAL A N 1
ATOM 4186 C CA . VAL A 1 551 ? 33.908 31.547 3.103 1.00 96.75 551 VAL A CA 1
ATOM 4187 C C . VAL A 1 551 ? 35.102 30.639 3.408 1.00 96.75 551 VAL A C 1
ATOM 4189 O O . VAL A 1 551 ? 35.257 29.604 2.771 1.00 96.75 551 VAL A O 1
ATOM 4192 N N . ASP A 1 552 ? 35.913 30.972 4.412 1.00 95.69 552 ASP A N 1
ATOM 4193 C CA . ASP A 1 552 ? 37.086 30.184 4.785 1.00 95.69 552 ASP A CA 1
ATOM 4194 C C . ASP A 1 552 ? 36.691 28.818 5.385 1.00 95.69 552 ASP A C 1
ATOM 4196 O O . ASP A 1 552 ? 37.364 27.820 5.119 1.00 95.69 552 ASP A O 1
ATOM 4200 N N . ASP A 1 553 ? 35.549 28.731 6.083 1.00 93.69 553 ASP A N 1
ATOM 4201 C CA . ASP A 1 553 ? 34.996 27.459 6.578 1.00 93.69 553 ASP A CA 1
ATOM 4202 C C . ASP A 1 553 ? 34.502 26.573 5.425 1.00 93.69 553 ASP A C 1
ATOM 4204 O O . ASP A 1 553 ? 34.659 25.352 5.454 1.00 93.69 553 ASP A O 1
ATOM 4208 N N . LEU A 1 554 ? 33.933 27.189 4.381 1.00 96.06 554 LEU A N 1
ATOM 4209 C CA . LEU A 1 554 ? 33.527 26.480 3.168 1.00 96.06 554 LEU A CA 1
ATOM 4210 C C . LEU A 1 554 ? 34.741 25.951 2.411 1.00 96.06 554 LEU A C 1
ATOM 4212 O O . LEU A 1 554 ? 34.734 24.801 1.982 1.00 96.06 554 LEU A O 1
ATOM 4216 N N . ILE A 1 555 ? 35.772 26.783 2.251 1.00 95.69 555 ILE A N 1
ATOM 4217 C CA . ILE A 1 555 ? 37.000 26.422 1.540 1.00 95.69 555 ILE A CA 1
ATOM 4218 C C . ILE A 1 555 ? 37.751 25.294 2.261 1.00 95.69 555 ILE A C 1
ATOM 4220 O O . ILE A 1 555 ? 38.286 24.401 1.605 1.00 95.69 555 ILE A O 1
ATOM 4224 N N . ALA A 1 556 ? 37.745 25.285 3.597 1.00 93.81 556 ALA A N 1
ATOM 4225 C CA . ALA A 1 556 ? 38.350 24.219 4.391 1.00 93.81 556 ALA A CA 1
ATOM 4226 C C . ALA A 1 556 ? 37.647 22.855 4.222 1.00 93.81 556 ALA A C 1
ATOM 4228 O O . ALA A 1 556 ? 38.285 21.807 4.379 1.00 93.81 556 ALA A O 1
ATOM 4229 N N . ASP A 1 557 ? 36.353 22.832 3.881 1.00 93.62 557 ASP A N 1
ATOM 4230 C CA . ASP A 1 557 ? 35.624 21.593 3.612 1.00 93.62 557 ASP A CA 1
ATOM 4231 C C . ASP A 1 557 ? 35.795 21.158 2.149 1.00 93.62 557 ASP A C 1
ATOM 4233 O O . ASP A 1 557 ? 35.053 21.539 1.241 1.00 93.62 557 ASP A O 1
ATOM 4237 N N . THR A 1 558 ? 36.765 20.270 1.932 1.00 88.56 558 THR A N 1
ATOM 4238 C CA . THR A 1 558 ? 37.063 19.712 0.603 1.00 88.56 558 THR A CA 1
ATOM 4239 C C . THR A 1 558 ? 35.889 18.985 -0.058 1.00 88.56 558 THR A C 1
ATOM 4241 O O . THR A 1 558 ? 35.886 18.828 -1.275 1.00 88.56 558 THR A O 1
ATOM 4244 N N . THR A 1 559 ? 34.883 18.532 0.699 1.00 88.25 559 THR A N 1
ATOM 4245 C CA . THR A 1 559 ? 33.681 17.912 0.116 1.00 88.25 559 THR A CA 1
ATOM 4246 C C . THR A 1 559 ? 32.764 18.985 -0.462 1.00 88.25 559 THR A C 1
ATOM 4248 O O . THR A 1 559 ? 32.273 18.827 -1.579 1.00 88.25 559 THR A O 1
ATOM 4251 N N . LEU A 1 560 ? 32.580 20.099 0.259 1.00 92.94 560 LEU A N 1
ATOM 4252 C CA . LEU A 1 560 ? 31.805 21.243 -0.224 1.00 92.94 560 LEU A CA 1
ATOM 4253 C C . LEU A 1 560 ? 32.453 21.872 -1.454 1.00 92.94 560 LEU A C 1
ATOM 4255 O O . LEU A 1 560 ? 31.769 22.079 -2.454 1.00 92.94 560 LEU A O 1
ATOM 4259 N N . THR A 1 561 ? 33.763 22.131 -1.420 1.00 93.75 561 THR A N 1
ATOM 4260 C CA . THR A 1 561 ? 34.446 22.755 -2.561 1.00 93.75 561 THR A CA 1
ATOM 4261 C C . THR A 1 561 ? 34.395 21.878 -3.806 1.00 93.75 561 THR A C 1
ATOM 4263 O O . THR A 1 561 ? 34.129 22.395 -4.888 1.00 93.75 561 THR A O 1
ATOM 4266 N N . ARG A 1 562 ? 34.572 20.557 -3.678 1.00 91.94 562 ARG A N 1
ATOM 4267 C CA . ARG A 1 562 ? 34.491 19.621 -4.811 1.00 91.94 562 ARG A CA 1
ATOM 4268 C C . ARG A 1 562 ? 33.082 19.551 -5.402 1.00 91.94 562 ARG A C 1
ATOM 4270 O O . ARG A 1 562 ? 32.935 19.626 -6.619 1.00 91.94 562 ARG A O 1
ATOM 4277 N N . TYR A 1 563 ? 32.059 19.486 -4.546 1.00 93.62 563 TYR A N 1
ATOM 4278 C CA . TYR A 1 563 ? 30.656 19.472 -4.969 1.00 93.62 563 TYR A CA 1
ATOM 4279 C C . TYR A 1 563 ? 30.245 20.774 -5.669 1.00 93.62 563 TYR A C 1
ATOM 4281 O O . TYR A 1 563 ? 29.581 20.734 -6.698 1.00 93.62 563 TYR A O 1
ATOM 4289 N N . ILE A 1 564 ? 30.675 21.933 -5.156 1.00 95.00 564 ILE A N 1
ATOM 4290 C CA . ILE A 1 564 ? 30.437 23.235 -5.802 1.00 95.00 564 ILE A CA 1
ATOM 4291 C C . ILE A 1 564 ? 31.141 23.282 -7.156 1.00 95.00 564 ILE A C 1
ATOM 4293 O O . ILE A 1 564 ? 30.536 23.699 -8.143 1.00 95.00 564 ILE A O 1
ATOM 4297 N N . LYS A 1 565 ? 32.399 22.823 -7.218 1.00 93.56 565 LYS A N 1
ATOM 4298 C CA . LYS A 1 565 ? 33.146 22.777 -8.475 1.00 93.56 565 LYS A CA 1
ATOM 4299 C C . LYS A 1 565 ? 32.429 21.919 -9.516 1.00 93.56 565 LYS A C 1
ATOM 4301 O O . LYS A 1 565 ? 32.230 22.375 -10.634 1.00 93.56 565 LYS A O 1
ATOM 4306 N N . ASP A 1 566 ? 31.951 20.741 -9.128 1.00 92.75 566 ASP A N 1
ATOM 4307 C CA . ASP A 1 566 ? 31.161 19.877 -10.005 1.00 92.75 566 ASP A CA 1
ATOM 4308 C C . ASP A 1 566 ? 29.844 20.531 -10.449 1.00 92.75 566 ASP A C 1
ATOM 4310 O O . ASP A 1 566 ? 29.609 20.694 -11.647 1.00 92.75 566 ASP A O 1
ATOM 4314 N N . ALA A 1 567 ? 29.016 20.978 -9.501 1.00 93.19 567 ALA A N 1
ATOM 4315 C CA . ALA A 1 567 ? 27.684 21.522 -9.770 1.00 93.19 567 ALA A CA 1
ATOM 4316 C C . ALA A 1 567 ? 27.705 22.751 -10.695 1.00 93.19 567 ALA A C 1
ATOM 4318 O O . ALA A 1 567 ? 26.769 22.962 -11.463 1.00 93.19 567 ALA A O 1
ATOM 4319 N N . PHE A 1 568 ? 28.761 23.562 -10.649 1.00 93.19 568 PHE A N 1
ATOM 4320 C CA . PHE A 1 568 ? 28.907 24.734 -11.516 1.00 93.19 568 PHE A CA 1
ATOM 4321 C C . PHE A 1 568 ? 29.858 24.519 -12.703 1.00 93.19 568 PHE A C 1
ATOM 4323 O O . PHE A 1 568 ? 30.101 25.458 -13.457 1.00 93.19 568 PHE A O 1
ATOM 4330 N N . GLY A 1 569 ? 30.391 23.308 -12.895 1.00 88.31 569 GLY A N 1
ATOM 4331 C CA . GLY A 1 569 ? 31.312 23.006 -13.993 1.00 88.31 569 GLY A CA 1
ATOM 4332 C C . GLY A 1 569 ? 32.673 23.705 -13.881 1.00 88.31 569 GLY A C 1
ATOM 4333 O O . GLY A 1 569 ? 33.342 23.919 -14.890 1.00 88.31 569 GLY A O 1
ATOM 4334 N N . LEU A 1 570 ? 33.099 24.072 -12.670 1.00 90.31 570 LEU A N 1
ATOM 4335 C CA . LEU A 1 570 ? 34.433 24.615 -12.426 1.00 90.31 570 LEU A CA 1
ATOM 4336 C C . LEU A 1 570 ? 35.475 23.483 -12.522 1.00 90.31 570 LEU A C 1
ATOM 4338 O O . LEU A 1 570 ? 35.236 22.378 -12.022 1.00 90.31 570 LEU A O 1
ATOM 4342 N N . PRO A 1 571 ? 36.673 23.740 -13.077 1.00 86.94 571 PRO A N 1
ATOM 4343 C CA . PRO A 1 571 ? 37.748 22.755 -13.084 1.00 86.94 571 PRO A CA 1
ATOM 4344 C C . PRO A 1 571 ? 38.114 22.310 -11.664 1.00 86.94 571 PRO A C 1
ATOM 4346 O O . PRO A 1 571 ? 38.337 23.141 -10.783 1.00 86.94 571 PRO A O 1
ATOM 4349 N N . GLN A 1 572 ? 38.279 21.004 -11.443 1.00 86.19 572 GLN A N 1
ATOM 4350 C CA . GLN A 1 572 ? 38.708 20.489 -10.133 1.00 86.19 572 GLN A CA 1
ATOM 4351 C C . GLN A 1 572 ? 40.113 20.974 -9.733 1.00 86.19 572 GLN A C 1
ATOM 4353 O O . GLN A 1 572 ? 40.433 21.052 -8.548 1.00 86.19 572 GLN A O 1
ATOM 4358 N N . THR A 1 573 ? 40.931 21.373 -10.711 1.00 84.62 573 THR A N 1
ATOM 4359 C CA . THR A 1 573 ? 42.254 21.990 -10.527 1.00 84.62 573 THR A CA 1
ATOM 4360 C C . THR A 1 573 ? 42.202 23.460 -10.101 1.00 84.62 573 THR A C 1
ATOM 4362 O O . THR A 1 573 ? 43.245 24.035 -9.787 1.00 84.62 573 THR A O 1
ATOM 4365 N N . LEU A 1 574 ? 41.018 24.088 -10.071 1.00 89.44 574 LEU A N 1
ATOM 4366 C CA . LEU A 1 574 ? 40.856 25.461 -9.602 1.00 89.44 574 LEU A CA 1
ATOM 4367 C C . LEU A 1 574 ? 41.335 25.572 -8.150 1.00 89.44 574 LEU A C 1
ATOM 4369 O O . LEU A 1 574 ? 40.859 24.841 -7.275 1.00 89.44 574 LEU A O 1
ATOM 4373 N N . SER A 1 575 ? 42.269 26.492 -7.906 1.00 91.44 575 SER A N 1
ATOM 4374 C CA . SER A 1 575 ? 42.838 26.704 -6.577 1.00 91.44 575 SER A CA 1
ATOM 4375 C C . SER A 1 575 ? 41.796 27.247 -5.603 1.00 91.44 575 SER A C 1
ATOM 4377 O O . SER A 1 575 ? 40.890 27.994 -5.978 1.00 91.44 575 SER A O 1
ATOM 4379 N N . ASP A 1 576 ? 41.972 26.923 -4.328 1.00 93.50 576 ASP A N 1
ATOM 4380 C CA . ASP A 1 576 ? 41.098 27.402 -3.257 1.00 93.50 576 ASP A CA 1
ATOM 4381 C C . ASP A 1 576 ? 41.117 28.931 -3.133 1.00 93.50 576 ASP A C 1
ATOM 4383 O O . ASP A 1 576 ? 40.089 29.541 -2.858 1.00 93.50 576 ASP A O 1
ATOM 4387 N N . ALA A 1 577 ? 42.253 29.568 -3.439 1.00 93.75 577 ALA A N 1
ATOM 4388 C CA . ALA A 1 577 ? 42.359 31.023 -3.505 1.00 93.75 577 ALA A CA 1
ATOM 4389 C C . ALA A 1 577 ? 41.460 31.620 -4.600 1.00 93.75 577 ALA A C 1
ATOM 4391 O O . ALA A 1 577 ? 40.750 32.590 -4.349 1.00 93.75 577 ALA A O 1
ATOM 4392 N N . ASN A 1 578 ? 41.442 31.017 -5.793 1.00 95.75 578 ASN A N 1
ATOM 4393 C CA . ASN A 1 578 ? 40.590 31.487 -6.883 1.00 95.75 578 ASN A CA 1
ATOM 4394 C C . ASN A 1 578 ? 39.111 31.199 -6.602 1.00 95.75 578 ASN A C 1
ATOM 4396 O O . ASN A 1 578 ? 38.275 32.055 -6.875 1.00 95.75 578 ASN A O 1
ATOM 4400 N N . LEU A 1 579 ? 38.782 30.033 -6.029 1.00 95.94 579 LEU A N 1
ATOM 4401 C CA . LEU A 1 579 ? 37.410 29.724 -5.617 1.00 95.94 579 LEU A CA 1
ATOM 4402 C C . LEU A 1 579 ? 36.922 30.714 -4.553 1.00 95.94 579 LEU A C 1
ATOM 4404 O O . LEU A 1 579 ? 35.817 31.236 -4.671 1.00 95.94 579 LEU A O 1
ATOM 4408 N N . ARG A 1 580 ? 37.763 31.040 -3.564 1.00 96.88 580 ARG A N 1
ATOM 4409 C CA . ARG A 1 580 ? 37.469 32.077 -2.571 1.00 96.88 580 ARG A CA 1
ATOM 4410 C C . ARG A 1 580 ? 37.184 33.418 -3.244 1.00 96.88 580 ARG A C 1
ATOM 4412 O O . ARG A 1 580 ? 36.170 34.030 -2.939 1.00 96.88 580 ARG A O 1
ATOM 4419 N N . SER A 1 581 ? 38.036 33.850 -4.179 1.00 96.94 581 SER A N 1
ATOM 4420 C CA . SER A 1 581 ? 37.839 35.107 -4.912 1.00 96.94 581 SER A CA 1
ATOM 4421 C C . SER A 1 581 ? 36.545 35.121 -5.729 1.00 96.94 581 SER A C 1
ATOM 4423 O O . SER A 1 581 ? 35.836 36.118 -5.684 1.00 96.94 581 SER A O 1
ATOM 4425 N N . ILE A 1 582 ? 36.188 34.024 -6.406 1.00 97.88 582 ILE A N 1
ATOM 4426 C CA . ILE A 1 582 ? 34.911 33.899 -7.135 1.00 97.88 582 ILE A CA 1
ATOM 4427 C C . ILE A 1 582 ? 33.718 34.042 -6.177 1.00 97.88 582 ILE A C 1
ATOM 4429 O O . ILE A 1 582 ? 32.758 34.749 -6.473 1.00 97.88 582 ILE A O 1
ATOM 4433 N N . LEU A 1 583 ? 33.786 33.415 -5.001 1.00 97.19 583 LEU A N 1
ATOM 4434 C CA . LEU A 1 583 ? 32.701 33.446 -4.018 1.00 97.19 583 LEU A CA 1
ATOM 4435 C C . LEU A 1 583 ? 32.529 34.812 -3.330 1.00 97.19 583 LEU A C 1
ATOM 4437 O O . LEU A 1 583 ? 31.437 35.094 -2.852 1.00 97.19 583 LEU A O 1
ATOM 4441 N N . THR A 1 584 ? 33.563 35.662 -3.273 1.00 97.12 584 THR A N 1
ATOM 4442 C CA . THR A 1 584 ? 33.522 36.940 -2.527 1.00 97.12 584 THR A CA 1
ATOM 4443 C C . THR A 1 584 ? 33.580 38.206 -3.388 1.00 97.12 584 THR A C 1
ATOM 4445 O O . THR A 1 584 ? 33.266 39.282 -2.884 1.00 97.12 584 THR A O 1
ATOM 4448 N N . ASP A 1 585 ? 34.001 38.119 -4.654 1.00 96.56 585 ASP A N 1
ATOM 4449 C CA . ASP A 1 585 ? 34.198 39.271 -5.547 1.00 96.56 585 ASP A CA 1
ATOM 4450 C C . ASP A 1 585 ? 33.478 39.062 -6.889 1.00 96.56 585 ASP A C 1
ATOM 4452 O O . ASP A 1 585 ? 33.926 38.299 -7.748 1.00 96.56 585 ASP A O 1
ATOM 4456 N N . SER A 1 586 ? 32.374 39.789 -7.083 1.00 95.25 586 SER A N 1
ATOM 4457 C CA . SER A 1 586 ? 31.561 39.723 -8.302 1.00 95.25 586 SER A CA 1
ATOM 4458 C C . SER A 1 586 ? 32.306 40.182 -9.555 1.00 95.25 586 SER A C 1
ATOM 4460 O O . SER A 1 586 ? 32.079 39.649 -10.637 1.00 95.25 586 SER A O 1
ATOM 4462 N N . SER A 1 587 ? 33.235 41.136 -9.435 1.00 95.75 587 SER A N 1
ATOM 4463 C CA . SER A 1 587 ? 34.021 41.609 -10.582 1.00 95.75 587 SER A CA 1
ATOM 4464 C C . SER A 1 587 ? 35.042 40.558 -11.012 1.00 95.75 587 SER A C 1
ATOM 4466 O O . SER A 1 587 ? 35.271 40.368 -12.208 1.00 95.75 587 SER A O 1
ATOM 4468 N N . TYR A 1 588 ? 35.635 39.850 -10.046 1.00 95.88 588 TYR A N 1
ATOM 4469 C CA . TYR A 1 588 ? 36.527 38.727 -10.324 1.00 95.88 588 TYR A CA 1
ATOM 4470 C C . TYR A 1 588 ? 35.772 37.531 -10.919 1.00 95.88 588 TYR A C 1
ATOM 4472 O O . TYR A 1 588 ? 36.244 36.931 -11.885 1.00 95.88 588 TYR A O 1
ATOM 4480 N N . ALA A 1 589 ? 34.585 37.217 -10.388 1.00 94.75 589 ALA A N 1
ATOM 4481 C CA . ALA A 1 589 ? 33.716 36.177 -10.930 1.00 94.75 589 ALA A CA 1
ATOM 4482 C C . ALA A 1 589 ? 33.324 36.468 -12.389 1.00 94.75 589 ALA A C 1
ATOM 4484 O O . ALA A 1 589 ? 33.535 35.611 -13.247 1.00 94.75 589 ALA A O 1
ATOM 4485 N N . GLY A 1 590 ? 32.871 37.689 -12.694 1.00 93.38 590 GLY A N 1
ATOM 4486 C CA . GLY A 1 590 ? 32.485 38.084 -14.051 1.00 93.38 590 GLY A CA 1
ATOM 4487 C C . GLY A 1 590 ? 33.637 38.113 -15.054 1.00 93.38 590 GLY A C 1
ATOM 4488 O O . GLY A 1 590 ? 33.459 37.758 -16.217 1.00 93.38 590 GLY A O 1
ATOM 4489 N N . LEU A 1 591 ? 34.859 38.435 -14.612 1.00 94.88 591 LEU A N 1
ATOM 4490 C CA . LEU A 1 591 ? 36.053 38.347 -15.465 1.00 94.88 591 LEU A CA 1
ATOM 4491 C C . LEU A 1 591 ? 36.318 36.912 -15.948 1.00 94.88 591 LEU A C 1
ATOM 4493 O O . LEU A 1 591 ? 36.844 36.716 -17.045 1.00 94.88 591 LEU A O 1
ATOM 4497 N N . LEU A 1 592 ? 35.977 35.922 -15.123 1.00 91.75 592 LEU A N 1
ATOM 4498 C CA . LEU A 1 592 ? 36.159 34.502 -15.416 1.00 91.75 592 LEU A CA 1
ATOM 4499 C C . LEU A 1 592 ? 34.889 33.826 -15.962 1.00 91.75 592 LEU A C 1
ATOM 4501 O O . LEU A 1 592 ? 34.949 32.649 -16.309 1.00 91.75 592 LEU A O 1
ATOM 4505 N N . GLY A 1 593 ? 33.769 34.552 -16.055 1.00 91.88 593 GLY A N 1
ATOM 4506 C CA . GLY A 1 593 ? 32.473 34.019 -16.483 1.00 91.88 593 GLY A CA 1
ATOM 4507 C C . GLY A 1 593 ? 31.786 33.125 -15.443 1.00 91.88 593 GLY A C 1
ATOM 4508 O O . GLY A 1 593 ? 31.025 32.235 -15.813 1.00 91.88 593 GLY A O 1
ATOM 4509 N N . TYR A 1 594 ? 32.067 33.328 -14.153 1.00 95.25 594 TYR A N 1
ATOM 4510 C CA . TYR A 1 594 ? 31.509 32.555 -13.036 1.00 95.25 594 TYR A CA 1
ATOM 4511 C C . TYR A 1 594 ? 30.504 33.355 -12.192 1.00 95.25 594 TYR A C 1
ATOM 4513 O O . TYR A 1 594 ? 30.348 33.083 -11.001 1.00 95.25 594 TYR A O 1
ATOM 4521 N N . ASP A 1 595 ? 29.807 34.324 -12.792 1.00 95.44 595 ASP A N 1
ATOM 4522 C CA . ASP A 1 595 ? 28.780 35.137 -12.122 1.00 95.44 595 ASP A CA 1
ATOM 4523 C C . ASP A 1 595 ? 27.713 34.263 -11.445 1.00 95.44 595 ASP A C 1
ATOM 4525 O O . ASP A 1 595 ? 27.368 34.483 -10.288 1.00 95.44 595 ASP A O 1
ATOM 4529 N N . GLU A 1 596 ? 27.284 33.182 -12.108 1.00 93.88 596 GLU A N 1
ATOM 4530 C CA . GLU A 1 596 ? 26.304 32.237 -11.552 1.00 93.88 596 GLU A CA 1
ATOM 4531 C C . GLU A 1 596 ? 26.785 31.546 -10.268 1.00 93.88 596 GLU A C 1
ATOM 4533 O O . GLU A 1 596 ? 25.967 31.158 -9.433 1.00 93.88 596 GLU A O 1
ATOM 4538 N N . VAL A 1 597 ? 28.103 31.371 -10.110 1.00 96.38 597 VAL A N 1
ATOM 4539 C CA . VAL A 1 597 ? 28.699 30.807 -8.893 1.00 96.38 597 VAL A CA 1
ATOM 4540 C C . VAL A 1 597 ? 28.667 31.846 -7.788 1.00 96.38 597 VAL A C 1
ATOM 4542 O O . VAL A 1 597 ? 28.303 31.509 -6.673 1.00 96.38 597 VAL A O 1
ATOM 4545 N N . HIS A 1 598 ? 29.018 33.097 -8.085 1.00 96.69 598 HIS A N 1
ATOM 4546 C CA . HIS A 1 598 ? 28.976 34.185 -7.112 1.00 96.69 598 HIS A CA 1
ATOM 4547 C C . HIS A 1 598 ? 27.547 34.426 -6.605 1.00 96.69 598 HIS A C 1
ATOM 4549 O O . HIS A 1 598 ? 27.298 34.376 -5.402 1.00 96.69 598 HIS A O 1
ATOM 4555 N N . ASP A 1 599 ? 26.589 34.569 -7.522 1.00 95.62 599 ASP A N 1
ATOM 4556 C CA . ASP A 1 599 ? 25.179 34.854 -7.225 1.00 95.62 599 ASP A CA 1
ATOM 4557 C C . ASP A 1 599 ? 24.487 33.734 -6.424 1.00 95.62 599 ASP A C 1
ATOM 4559 O O . ASP A 1 599 ? 23.458 33.937 -5.765 1.00 95.62 599 ASP A O 1
ATOM 4563 N N . ALA A 1 600 ? 25.046 32.523 -6.459 1.00 95.75 600 ALA A N 1
ATOM 4564 C CA . ALA A 1 600 ? 24.543 31.398 -5.691 1.00 95.75 600 ALA A CA 1
ATOM 4565 C C . ALA A 1 600 ? 24.883 31.471 -4.193 1.00 95.75 600 ALA A C 1
ATOM 4567 O O . ALA A 1 600 ? 24.316 30.679 -3.440 1.00 95.75 600 ALA A O 1
ATOM 4568 N N . PHE A 1 601 ? 25.763 32.373 -3.741 1.00 97.25 601 PHE A N 1
ATOM 4569 C CA . PHE A 1 601 ? 26.198 32.476 -2.342 1.00 97.25 601 PHE A CA 1
ATOM 4570 C C . PHE A 1 601 ? 26.082 33.908 -1.802 1.00 97.25 601 PHE A C 1
ATOM 4572 O O . PHE A 1 601 ? 26.173 34.884 -2.533 1.00 97.25 601 PHE A O 1
ATOM 4579 N N . ASN A 1 602 ? 25.893 34.039 -0.487 1.00 95.19 602 ASN A N 1
ATOM 4580 C CA . ASN A 1 602 ? 25.636 35.321 0.183 1.00 95.19 602 ASN A CA 1
ATOM 4581 C C . ASN A 1 602 ? 26.867 35.862 0.939 1.00 95.19 602 ASN A C 1
ATOM 4583 O O . ASN A 1 602 ? 26.718 36.528 1.967 1.00 95.19 602 ASN A O 1
ATOM 4587 N N . PHE A 1 603 ? 28.083 35.547 0.478 1.00 97.12 603 PHE A N 1
ATOM 4588 C CA . PHE A 1 603 ? 29.311 36.031 1.114 1.00 97.12 603 PHE A CA 1
ATOM 4589 C C . PHE A 1 603 ? 29.570 37.505 0.794 1.00 97.12 603 PHE A C 1
ATOM 4591 O O . PHE A 1 603 ? 29.391 37.972 -0.329 1.00 97.12 603 PHE A O 1
ATOM 4598 N N . ARG A 1 604 ? 30.046 38.249 1.791 1.00 94.12 604 ARG A N 1
ATOM 4599 C CA . ARG A 1 604 ? 30.578 39.604 1.625 1.00 94.12 604 ARG A CA 1
ATOM 4600 C C . ARG A 1 604 ? 32.010 39.553 1.086 1.00 94.12 604 ARG A C 1
ATOM 4602 O O . ARG A 1 604 ? 32.682 38.527 1.159 1.00 94.12 604 ARG A O 1
ATOM 4609 N N . ALA A 1 605 ? 32.520 40.701 0.638 1.00 93.06 605 ALA A N 1
ATOM 4610 C CA . ALA A 1 605 ? 33.902 40.837 0.164 1.00 93.06 605 ALA A CA 1
ATOM 4611 C C . ALA A 1 605 ? 34.962 40.462 1.224 1.00 93.06 605 ALA A C 1
ATOM 4613 O O . ALA A 1 605 ? 36.062 40.038 0.878 1.00 93.06 605 ALA A O 1
ATOM 4614 N N . ASP A 1 606 ? 34.639 40.593 2.517 1.00 92.50 606 ASP A N 1
ATOM 4615 C CA . ASP A 1 606 ? 35.509 40.162 3.621 1.00 92.50 606 ASP A CA 1
ATOM 4616 C C . ASP A 1 606 ? 35.416 38.652 3.929 1.00 92.50 606 ASP A C 1
ATOM 4618 O O . ASP A 1 606 ? 36.196 38.139 4.731 1.00 92.50 606 ASP A O 1
ATOM 4622 N N . GLY A 1 607 ? 34.512 37.928 3.263 1.00 92.06 607 GLY A N 1
ATOM 4623 C CA . GLY A 1 607 ? 34.264 36.498 3.440 1.00 92.06 607 GLY A CA 1
ATOM 4624 C C . GLY A 1 607 ? 33.186 36.151 4.470 1.00 92.06 607 GLY A C 1
ATOM 4625 O O . GLY A 1 607 ? 32.835 34.980 4.583 1.00 92.06 607 GLY A O 1
ATOM 4626 N N . SER A 1 608 ? 32.642 37.123 5.208 1.00 93.88 608 SER A N 1
ATOM 4627 C CA . SER A 1 608 ? 31.571 36.887 6.187 1.00 93.88 608 SER A CA 1
ATOM 4628 C C . SER A 1 608 ? 30.187 36.762 5.538 1.00 93.88 608 SER A C 1
ATOM 4630 O O . SER A 1 608 ? 29.952 37.268 4.439 1.00 93.88 608 SER A O 1
ATOM 4632 N N . VAL A 1 609 ? 29.252 36.109 6.231 1.00 91.62 609 VAL A N 1
ATOM 4633 C CA . VAL A 1 609 ? 27.828 36.052 5.862 1.00 91.62 609 VAL A CA 1
ATOM 4634 C C . VAL A 1 609 ? 27.027 37.064 6.716 1.00 91.62 609 VAL A C 1
ATOM 4636 O O . VAL A 1 609 ? 27.351 37.236 7.890 1.00 91.62 609 VAL A O 1
ATOM 4639 N N . PRO A 1 610 ? 26.012 37.774 6.173 1.00 89.00 610 PRO A N 1
ATOM 4640 C CA . PRO A 1 610 ? 25.128 38.654 6.954 1.00 89.00 610 PRO A CA 1
ATOM 4641 C C . PRO A 1 610 ? 24.394 37.954 8.119 1.00 89.00 610 PRO A C 1
ATOM 4643 O O . PRO A 1 610 ? 24.012 36.799 7.987 1.00 89.00 610 PRO A O 1
ATOM 4646 N N . ASP A 1 611 ? 24.128 38.674 9.220 1.00 79.44 611 ASP A N 1
ATOM 4647 C CA . ASP A 1 611 ? 23.574 38.125 10.481 1.00 79.44 611 ASP A CA 1
ATOM 4648 C C . ASP A 1 611 ? 22.179 37.463 10.360 1.00 79.44 611 ASP A C 1
ATOM 4650 O O . ASP A 1 611 ? 21.754 36.741 11.263 1.00 79.44 611 ASP A O 1
ATOM 4654 N N . ASP A 1 612 ? 21.450 37.710 9.270 1.00 79.94 612 ASP A N 1
ATOM 4655 C CA . ASP A 1 612 ? 20.088 37.233 9.000 1.00 79.94 612 ASP A CA 1
ATOM 4656 C C . ASP A 1 612 ? 19.976 36.305 7.775 1.00 79.94 612 ASP A C 1
ATOM 4658 O O . ASP A 1 612 ? 18.872 35.909 7.392 1.00 79.94 612 ASP A O 1
ATOM 4662 N N . VAL A 1 613 ? 21.104 35.930 7.164 1.00 80.12 613 VAL A N 1
ATOM 4663 C CA . VAL A 1 613 ? 21.150 35.087 5.962 1.00 80.12 613 VAL A CA 1
ATOM 4664 C C . VAL A 1 613 ? 22.176 33.967 6.161 1.00 80.12 613 VAL A C 1
ATOM 4666 O O . VAL A 1 613 ? 23.178 34.145 6.835 1.00 80.12 613 VAL A O 1
ATOM 4669 N N . ASN A 1 614 ? 21.946 32.790 5.580 1.00 88.94 614 ASN A N 1
ATOM 4670 C CA . ASN A 1 614 ? 22.952 31.721 5.534 1.00 88.94 614 ASN A CA 1
ATOM 4671 C C . ASN A 1 614 ? 23.883 31.909 4.321 1.00 88.94 614 ASN A C 1
ATOM 4673 O O . ASN A 1 614 ? 23.533 32.625 3.378 1.00 88.94 614 ASN A O 1
ATOM 4677 N N . ALA A 1 615 ? 25.017 31.191 4.275 1.00 93.19 615 ALA A N 1
ATOM 4678 C CA . ALA A 1 615 ? 25.912 31.178 3.106 1.00 93.19 615 ALA A CA 1
ATOM 4679 C C . ALA A 1 615 ? 25.164 30.918 1.783 1.00 93.19 615 ALA A C 1
ATOM 4681 O O . ALA A 1 615 ? 25.523 31.480 0.751 1.00 93.19 615 ALA A O 1
ATOM 4682 N N . GLN A 1 616 ? 24.076 30.141 1.835 1.00 95.38 616 GLN A N 1
ATOM 4683 C CA . GLN A 1 616 ? 23.046 30.073 0.801 1.00 95.38 616 GLN A CA 1
ATOM 4684 C C . GLN A 1 616 ? 21.644 30.100 1.417 1.00 95.38 616 GLN A C 1
ATOM 4686 O O . GLN A 1 616 ? 21.384 29.474 2.446 1.00 95.38 616 GLN A O 1
ATOM 4691 N N . THR A 1 617 ? 20.696 30.745 0.743 1.00 88.38 617 THR A N 1
ATOM 4692 C CA . THR A 1 617 ? 19.266 30.560 1.025 1.00 88.38 617 THR A CA 1
ATOM 4693 C C . THR A 1 617 ? 18.824 29.143 0.651 1.00 88.38 617 THR A C 1
ATOM 4695 O O . THR A 1 617 ? 19.444 28.471 -0.176 1.00 88.38 617 THR A O 1
ATOM 4698 N N . SER A 1 618 ? 17.685 28.686 1.180 1.00 80.75 618 SER A N 1
ATOM 4699 C CA . SER A 1 618 ? 17.133 27.375 0.808 1.00 80.75 618 SER A CA 1
ATOM 4700 C C . SER A 1 618 ? 16.852 27.241 -0.696 1.00 80.75 618 SER A C 1
ATOM 4702 O O . SER A 1 618 ? 16.902 26.134 -1.227 1.00 80.75 618 SER A O 1
ATOM 4704 N N . ALA A 1 619 ? 16.555 28.343 -1.396 1.00 75.38 619 ALA A N 1
ATOM 4705 C CA . ALA A 1 619 ? 16.353 28.340 -2.844 1.00 75.38 619 ALA A CA 1
ATOM 4706 C C . ALA A 1 619 ? 17.679 28.188 -3.613 1.00 75.38 619 ALA A C 1
ATOM 4708 O O . ALA A 1 619 ? 17.762 27.345 -4.506 1.00 75.38 619 ALA A O 1
ATOM 4709 N N . GLN A 1 620 ? 18.725 28.928 -3.228 1.00 92.06 620 GLN A N 1
ATOM 4710 C CA . GLN A 1 620 ? 20.075 28.810 -3.805 1.00 92.06 620 GLN A CA 1
ATOM 4711 C C . GLN A 1 620 ? 20.672 27.405 -3.584 1.00 92.06 620 GLN A C 1
ATOM 4713 O O . GLN A 1 620 ? 21.191 26.796 -4.523 1.00 92.06 620 GLN A O 1
ATOM 4718 N N . ALA A 1 621 ? 20.507 26.832 -2.386 1.00 87.12 621 ALA A N 1
ATOM 4719 C CA . ALA A 1 621 ? 20.970 25.476 -2.076 1.00 87.12 621 ALA A CA 1
ATOM 4720 C C . ALA A 1 621 ? 20.239 24.395 -2.887 1.00 87.12 621 ALA A C 1
ATOM 4722 O O . ALA A 1 621 ? 20.862 23.449 -3.384 1.00 87.12 621 ALA A O 1
ATOM 4723 N N . ARG A 1 622 ? 18.923 24.549 -3.093 1.00 82.12 622 ARG A N 1
ATOM 4724 C CA . ARG A 1 622 ? 18.148 23.678 -3.993 1.00 82.12 622 ARG A CA 1
ATOM 4725 C C . ARG A 1 622 ? 18.589 23.819 -5.451 1.00 82.12 622 ARG A C 1
ATOM 4727 O O . ARG A 1 622 ? 18.736 22.802 -6.118 1.00 82.12 622 ARG A O 1
ATOM 4734 N N . SER A 1 623 ? 18.855 25.039 -5.923 1.00 90.25 623 SER A N 1
ATOM 4735 C CA . SER A 1 623 ? 19.382 25.286 -7.275 1.00 90.25 623 SER A CA 1
ATOM 4736 C C . SER A 1 623 ? 20.734 24.593 -7.490 1.00 90.25 623 SER A C 1
ATOM 4738 O O . SER A 1 623 ? 20.899 23.839 -8.446 1.00 90.25 623 SER A O 1
ATOM 4740 N N . THR A 1 624 ? 21.664 24.737 -6.541 1.00 92.31 624 THR A N 1
ATOM 4741 C CA . THR A 1 624 ? 22.971 24.055 -6.579 1.00 92.31 624 THR A CA 1
ATOM 4742 C C . THR A 1 624 ? 22.811 22.528 -6.568 1.00 92.31 624 THR A C 1
ATOM 4744 O O . THR A 1 624 ? 23.472 21.817 -7.322 1.00 92.31 624 THR A O 1
ATOM 4747 N N . SER A 1 625 ? 21.873 22.007 -5.767 1.00 88.81 625 SER A N 1
ATOM 4748 C CA . SER A 1 625 ? 21.549 20.571 -5.729 1.00 88.81 625 SER A CA 1
ATOM 4749 C C . SER A 1 625 ? 20.973 20.054 -7.052 1.00 88.81 625 SER A C 1
ATOM 4751 O O . SER A 1 625 ? 21.318 18.958 -7.490 1.00 88.81 625 SER A O 1
ATOM 4753 N N . SER A 1 626 ? 20.123 20.852 -7.705 1.00 84.81 626 SER A N 1
ATOM 4754 C CA . SER A 1 626 ? 19.560 20.544 -9.023 1.00 84.81 626 SER A CA 1
ATOM 4755 C C . SER A 1 626 ? 20.655 20.441 -10.086 1.00 84.81 626 SER A C 1
ATOM 4757 O O . SER A 1 626 ? 20.679 19.487 -10.858 1.00 84.81 626 SER A O 1
ATOM 4759 N N . ARG A 1 627 ? 21.635 21.354 -10.066 1.00 90.75 627 ARG A N 1
ATOM 4760 C CA . ARG A 1 627 ? 22.785 21.300 -10.982 1.00 90.75 627 ARG A CA 1
ATOM 4761 C C . ARG A 1 627 ? 23.652 20.053 -10.779 1.00 90.75 627 ARG A C 1
ATOM 4763 O O . ARG A 1 627 ? 23.994 19.395 -11.756 1.00 90.75 627 ARG A O 1
ATOM 4770 N N . GLY A 1 628 ? 23.926 19.667 -9.529 1.00 86.81 628 GLY A N 1
ATOM 4771 C CA . GLY A 1 628 ? 24.606 18.397 -9.228 1.00 86.81 628 GLY A CA 1
ATOM 4772 C C . GLY A 1 628 ? 23.822 17.172 -9.727 1.00 86.81 628 GLY A C 1
ATOM 4773 O O . GLY A 1 628 ? 24.387 16.263 -10.330 1.00 86.81 628 GLY A O 1
ATOM 4774 N N . SER A 1 629 ? 22.494 17.193 -9.586 1.00 83.75 629 SER A N 1
ATOM 4775 C CA . SER A 1 629 ? 21.615 16.136 -10.117 1.00 83.75 629 SER A CA 1
ATOM 4776 C C . SER A 1 629 ? 21.637 16.088 -11.654 1.00 83.75 629 SER A C 1
ATOM 4778 O O . SER A 1 629 ? 21.616 15.012 -12.252 1.00 83.75 629 SER A O 1
ATOM 4780 N N . ALA A 1 630 ? 21.756 17.245 -12.314 1.00 85.12 630 ALA A N 1
ATOM 4781 C CA . ALA A 1 630 ? 21.918 17.326 -13.763 1.00 85.12 630 ALA A CA 1
ATOM 4782 C C . ALA A 1 630 ? 23.261 16.745 -14.243 1.00 85.12 630 ALA A C 1
ATOM 4784 O O . ALA A 1 630 ? 23.334 16.245 -15.365 1.00 85.12 630 ALA A O 1
ATOM 4785 N N . ASN A 1 631 ? 24.319 16.778 -13.423 1.00 88.50 631 ASN A N 1
ATOM 4786 C CA . ASN A 1 631 ? 25.586 16.103 -13.728 1.00 88.50 631 ASN A CA 1
ATOM 4787 C C . ASN A 1 631 ? 25.476 14.584 -13.616 1.00 88.50 631 ASN A C 1
ATOM 4789 O O . ASN A 1 631 ? 25.959 13.894 -14.510 1.00 88.50 631 ASN A O 1
ATOM 4793 N N . LEU A 1 632 ? 24.785 14.069 -12.593 1.00 87.25 632 LEU A N 1
ATOM 4794 C CA . LEU A 1 632 ? 24.455 12.642 -12.515 1.00 87.25 632 LEU A CA 1
ATOM 4795 C C . LEU A 1 632 ? 23.643 12.200 -13.743 1.00 87.25 632 LEU A C 1
ATOM 4797 O O . LEU A 1 632 ? 23.984 11.203 -14.372 1.00 87.25 632 LEU A O 1
ATOM 4801 N N . SER A 1 633 ? 22.646 12.998 -14.136 1.00 81.88 633 SER A N 1
ATOM 4802 C CA . SER A 1 633 ? 21.823 12.734 -15.327 1.00 81.88 633 SER A CA 1
ATOM 4803 C C . SER A 1 633 ? 22.665 12.708 -16.608 1.00 81.88 633 SER A C 1
ATOM 4805 O O . SER A 1 633 ? 22.532 11.803 -17.430 1.00 81.88 633 SER A O 1
ATOM 4807 N N . TYR A 1 634 ? 23.573 13.678 -16.775 1.00 85.06 634 TYR A N 1
ATOM 4808 C CA . TYR A 1 634 ? 24.508 13.690 -17.903 1.00 85.06 634 TYR A CA 1
ATOM 4809 C C . TYR A 1 634 ? 25.407 12.455 -17.900 1.00 85.06 634 TYR A C 1
ATOM 4811 O O . TYR A 1 634 ? 25.566 11.812 -18.934 1.00 85.06 634 TYR A O 1
ATOM 4819 N N . TYR A 1 635 ? 25.962 12.100 -16.740 1.00 88.00 635 TYR A N 1
ATOM 4820 C CA . TYR A 1 635 ? 26.810 10.927 -16.600 1.00 88.00 635 TYR A CA 1
ATOM 4821 C C . TYR A 1 635 ? 26.068 9.646 -16.998 1.00 88.00 635 TYR A C 1
ATOM 4823 O O . TYR A 1 635 ? 26.573 8.890 -17.825 1.00 88.00 635 TYR A O 1
ATOM 4831 N N . GLN A 1 636 ? 24.864 9.418 -16.465 1.00 83.06 636 GLN A N 1
ATOM 4832 C CA . GLN A 1 636 ? 24.047 8.236 -16.769 1.00 83.06 636 GLN A CA 1
ATOM 4833 C C . GLN A 1 636 ? 23.693 8.140 -18.259 1.00 83.06 636 GLN A C 1
ATOM 4835 O O . GLN A 1 636 ? 23.653 7.039 -18.808 1.00 83.06 636 GLN A O 1
ATOM 4840 N N . GLY A 1 637 ? 23.489 9.278 -18.931 1.00 79.31 637 GLY A N 1
ATOM 4841 C CA . GLY A 1 637 ? 23.257 9.320 -20.376 1.00 79.31 637 GLY A CA 1
ATOM 4842 C C . GLY A 1 637 ? 24.519 9.087 -21.216 1.00 79.31 637 GLY A C 1
ATOM 4843 O O . GLY A 1 637 ? 24.447 8.455 -22.267 1.00 79.31 637 GLY A O 1
ATOM 4844 N N . ALA A 1 638 ? 25.679 9.574 -20.767 1.00 84.19 638 ALA A N 1
ATOM 4845 C CA . ALA A 1 638 ? 26.911 9.558 -21.555 1.00 84.19 638 ALA A CA 1
ATOM 4846 C C . ALA A 1 638 ? 27.782 8.310 -21.337 1.00 84.19 638 ALA A C 1
ATOM 4848 O O . ALA A 1 638 ? 28.446 7.865 -22.275 1.00 84.19 638 ALA A O 1
ATOM 4849 N N . ILE A 1 639 ? 27.796 7.722 -20.135 1.00 86.75 639 ILE A N 1
ATOM 4850 C CA . ILE A 1 639 ? 28.752 6.660 -19.773 1.00 86.75 639 ILE A CA 1
ATOM 4851 C C . ILE A 1 639 ? 28.634 5.411 -20.653 1.00 86.75 639 ILE A C 1
ATOM 4853 O O . ILE A 1 639 ? 29.639 4.778 -20.973 1.00 86.75 639 ILE A O 1
ATOM 4857 N N . SER A 1 640 ? 27.424 5.096 -21.119 1.00 82.19 640 SER A N 1
ATOM 4858 C CA . SER A 1 640 ? 27.174 3.975 -22.028 1.00 82.19 640 SER A CA 1
ATOM 4859 C C . SER A 1 640 ? 27.783 4.179 -23.417 1.00 82.19 640 SER A C 1
ATOM 4861 O O . SER A 1 640 ? 27.857 3.227 -24.180 1.00 82.19 640 SER A O 1
ATOM 4863 N N . THR A 1 641 ? 28.250 5.382 -23.759 1.00 81.31 641 THR A N 1
ATOM 4864 C CA . THR A 1 641 ? 28.919 5.681 -25.037 1.00 81.31 641 THR A CA 1
ATOM 4865 C C . THR A 1 641 ? 30.444 5.727 -24.925 1.00 81.31 641 THR A C 1
ATOM 4867 O O . THR A 1 641 ? 31.138 5.837 -25.936 1.00 81.31 641 THR A O 1
ATOM 4870 N N . VAL A 1 642 ? 30.980 5.616 -23.706 1.00 87.31 642 VAL A N 1
ATOM 4871 C CA . VAL A 1 642 ? 32.418 5.670 -23.433 1.00 87.31 642 VAL A CA 1
ATOM 4872 C C . VAL A 1 642 ? 33.057 4.338 -23.813 1.00 87.31 642 VAL A C 1
ATOM 4874 O O . VAL A 1 642 ? 32.817 3.321 -23.171 1.00 87.31 642 VAL A O 1
ATOM 4877 N N . ALA A 1 643 ? 33.894 4.343 -24.846 1.00 87.94 643 ALA A N 1
ATOM 4878 C CA . ALA A 1 643 ? 34.599 3.169 -25.359 1.00 87.94 643 ALA A CA 1
ATOM 4879 C C . ALA A 1 643 ? 35.952 2.924 -24.682 1.00 87.94 643 ALA A C 1
ATOM 4881 O O . ALA A 1 643 ? 36.540 1.855 -24.843 1.00 87.94 643 ALA A O 1
ATOM 4882 N N . SER A 1 644 ? 36.496 3.924 -23.984 1.00 92.88 644 SER A N 1
ATOM 4883 C CA . SER A 1 644 ? 37.789 3.807 -23.315 1.00 92.88 644 SER A CA 1
ATOM 4884 C C . SER A 1 644 ? 37.977 4.812 -22.183 1.00 92.88 644 SER A C 1
ATOM 4886 O O . SER A 1 644 ? 37.324 5.855 -22.132 1.00 92.88 644 SER A O 1
ATOM 4888 N N . VAL A 1 645 ? 38.951 4.537 -21.316 1.00 94.94 645 VAL A N 1
ATOM 4889 C CA . VAL A 1 645 ? 39.397 5.460 -20.266 1.00 94.94 645 VAL A CA 1
ATOM 4890 C C . VAL A 1 645 ? 39.826 6.806 -20.851 1.00 94.94 645 VAL A C 1
ATOM 4892 O O . VAL A 1 645 ? 39.538 7.844 -20.268 1.00 94.94 645 VAL A O 1
ATOM 4895 N N . ASP A 1 646 ? 40.455 6.826 -22.029 1.00 93.88 646 ASP A N 1
ATOM 4896 C CA . ASP A 1 646 ? 40.860 8.085 -22.668 1.00 93.88 646 ASP A CA 1
ATOM 4897 C C . ASP A 1 646 ? 39.654 8.955 -23.050 1.00 93.88 646 ASP A C 1
ATOM 4899 O O . ASP A 1 646 ? 39.709 10.176 -22.915 1.00 93.88 646 ASP A O 1
ATOM 4903 N N . GLN A 1 647 ? 38.544 8.343 -23.477 1.00 91.31 647 GLN A N 1
ATOM 4904 C CA . GLN A 1 647 ? 37.304 9.075 -23.744 1.00 91.31 647 GLN A CA 1
ATOM 4905 C C . GLN A 1 647 ? 36.646 9.576 -22.455 1.00 91.31 647 GLN A C 1
ATOM 4907 O O . GLN A 1 647 ? 36.188 10.716 -22.425 1.00 91.31 647 GLN A O 1
ATOM 4912 N N . LEU A 1 648 ? 36.656 8.772 -21.383 1.00 93.56 648 LEU A N 1
ATOM 4913 C CA . LEU A 1 648 ? 36.161 9.198 -20.070 1.00 93.56 648 LEU A CA 1
ATOM 4914 C C . LEU A 1 648 ? 36.918 10.429 -19.556 1.00 93.56 648 LEU A C 1
ATOM 4916 O O . LEU A 1 648 ? 36.307 11.376 -19.071 1.00 93.56 648 LEU A O 1
ATOM 4920 N N . LEU A 1 649 ? 38.251 10.407 -19.651 1.00 92.81 649 LEU A N 1
ATOM 4921 C CA . LEU A 1 649 ? 39.112 11.484 -19.160 1.00 92.81 649 LEU A CA 1
ATOM 4922 C C . LEU A 1 649 ? 39.083 12.722 -20.065 1.00 92.81 649 LEU A C 1
ATOM 4924 O O . LEU A 1 649 ? 39.262 13.837 -19.572 1.00 92.81 649 LEU A O 1
ATOM 4928 N N . GLY A 1 650 ? 38.849 12.527 -21.366 1.00 90.25 650 GLY A N 1
ATOM 4929 C CA . GLY A 1 650 ? 38.701 13.598 -22.349 1.00 90.25 650 GLY A CA 1
ATOM 4930 C C . GLY A 1 650 ? 37.397 14.391 -22.212 1.00 90.25 650 GLY A C 1
ATOM 4931 O O . GLY A 1 650 ? 37.378 15.578 -22.540 1.00 90.25 650 GLY A O 1
ATOM 4932 N N . ASP A 1 651 ? 36.327 13.778 -21.696 1.00 90.88 651 ASP A N 1
ATOM 4933 C CA . ASP A 1 651 ? 35.104 14.493 -21.325 1.00 90.88 651 ASP A CA 1
ATOM 4934 C C . ASP A 1 651 ? 35.291 15.175 -19.960 1.00 90.88 651 ASP A C 1
ATOM 4936 O O . ASP A 1 651 ? 35.314 14.541 -18.903 1.00 90.88 651 ASP A O 1
ATOM 4940 N N . GLN A 1 652 ? 35.417 16.504 -19.978 1.00 87.44 652 GLN A N 1
ATOM 4941 C CA . GLN A 1 652 ? 35.671 17.291 -18.770 1.00 87.44 652 GLN A CA 1
ATOM 4942 C C . GLN A 1 652 ? 34.565 17.156 -17.719 1.00 87.44 652 GLN A C 1
ATOM 4944 O O . GLN A 1 652 ? 34.857 17.209 -16.522 1.00 87.44 652 GLN A O 1
ATOM 4949 N N . ARG A 1 653 ? 33.310 16.969 -18.142 1.00 89.19 653 ARG A N 1
ATOM 4950 C CA . ARG A 1 653 ? 32.166 16.855 -17.237 1.00 89.19 653 ARG A CA 1
ATOM 4951 C C . ARG A 1 653 ? 32.146 15.482 -16.574 1.00 89.19 653 ARG A C 1
ATOM 4953 O O . ARG A 1 653 ? 31.994 15.418 -15.358 1.00 89.19 653 ARG A O 1
ATOM 4960 N N . LEU A 1 654 ? 32.394 14.405 -17.327 1.00 91.69 654 LEU A N 1
ATOM 4961 C CA . LEU A 1 654 ? 32.519 13.055 -16.761 1.00 91.69 654 LEU A CA 1
ATOM 4962 C C . LEU A 1 654 ? 33.731 12.936 -15.836 1.00 91.69 654 LEU A C 1
ATOM 4964 O O . LEU A 1 654 ? 33.599 12.440 -14.719 1.00 91.69 654 LEU A O 1
ATOM 4968 N N . ASN A 1 655 ? 34.895 13.428 -16.264 1.00 91.12 655 ASN A N 1
ATOM 4969 C CA . ASN A 1 655 ? 36.117 13.395 -15.464 1.00 91.12 655 ASN A CA 1
ATOM 4970 C C . ASN A 1 655 ? 35.946 14.188 -14.154 1.00 91.12 655 ASN A C 1
ATOM 4972 O O . ASN A 1 655 ? 36.247 13.674 -13.076 1.00 91.12 655 ASN A O 1
ATOM 4976 N N . SER A 1 656 ? 35.390 15.407 -14.216 1.00 90.06 656 SER A N 1
ATOM 4977 C CA . SER A 1 656 ? 35.094 16.212 -13.019 1.00 90.06 656 SER A CA 1
ATOM 4978 C C . SER A 1 656 ? 34.136 15.491 -12.070 1.00 90.06 656 SER A C 1
ATOM 4980 O O . SER A 1 656 ? 34.402 15.429 -10.867 1.00 90.06 656 SER A O 1
ATOM 4982 N N . PHE A 1 657 ? 33.083 14.872 -12.604 1.00 92.81 657 PHE A N 1
ATOM 4983 C CA . PHE A 1 657 ? 32.102 14.138 -11.812 1.00 92.81 657 PHE A CA 1
ATOM 4984 C C . PHE A 1 657 ? 32.720 12.924 -11.111 1.00 92.81 657 PHE A C 1
ATOM 4986 O O . PHE A 1 657 ? 32.599 12.780 -9.895 1.00 92.81 657 PHE A O 1
ATOM 4993 N N . VAL A 1 658 ? 33.480 12.095 -11.836 1.00 93.94 658 VAL A N 1
ATOM 4994 C CA . VAL A 1 658 ? 34.180 10.925 -11.274 1.00 93.94 658 VAL A CA 1
ATOM 4995 C C . VAL A 1 658 ? 35.176 11.344 -10.195 1.00 93.94 658 VAL A C 1
ATOM 4997 O O . VAL A 1 658 ? 35.192 10.767 -9.104 1.00 93.94 658 VAL A O 1
ATOM 5000 N N . ARG A 1 659 ? 35.969 12.392 -10.454 1.00 92.44 659 ARG A N 1
ATOM 5001 C CA . ARG A 1 659 ? 36.885 12.957 -9.454 1.00 92.44 659 ARG A CA 1
ATOM 5002 C C . ARG A 1 659 ? 36.132 13.448 -8.222 1.00 92.44 659 ARG A C 1
ATOM 5004 O O . ARG A 1 659 ? 36.617 13.276 -7.104 1.00 92.44 659 ARG A O 1
ATOM 5011 N N . THR A 1 660 ? 34.938 14.000 -8.423 1.00 92.19 660 THR A N 1
ATOM 5012 C CA . THR A 1 660 ? 34.066 14.486 -7.355 1.00 92.19 660 THR A CA 1
ATOM 5013 C C . THR A 1 660 ? 33.571 13.369 -6.455 1.00 92.19 660 THR A C 1
ATOM 5015 O O . THR A 1 660 ? 33.813 13.412 -5.247 1.00 92.19 660 THR A O 1
ATOM 5018 N N . LEU A 1 661 ? 32.953 12.345 -7.045 1.00 93.31 661 LEU A N 1
ATOM 5019 C CA . LEU A 1 661 ? 32.352 11.226 -6.321 1.00 93.31 661 LEU A CA 1
ATOM 5020 C C . LEU A 1 661 ? 33.359 10.381 -5.546 1.00 93.31 661 LEU A C 1
ATOM 5022 O O . LEU A 1 661 ? 33.092 9.997 -4.410 1.00 93.31 661 LEU A O 1
ATOM 5026 N N . TYR A 1 662 ? 34.529 10.129 -6.129 1.00 93.00 662 TYR A N 1
ATOM 5027 C CA . TYR A 1 662 ? 35.545 9.268 -5.520 1.00 93.00 662 TYR A CA 1
ATOM 5028 C C . TYR A 1 662 ? 36.632 10.042 -4.768 1.00 93.00 662 TYR A C 1
ATOM 5030 O O . TYR A 1 662 ? 37.640 9.465 -4.364 1.00 93.00 662 TYR A O 1
ATOM 5038 N N . GLY A 1 663 ? 36.436 11.350 -4.567 1.00 90.88 663 GLY A N 1
ATOM 5039 C CA . GLY A 1 663 ? 37.341 12.184 -3.781 1.00 90.88 663 GLY A CA 1
ATOM 5040 C C . GLY A 1 663 ? 38.757 12.269 -4.353 1.00 90.88 663 GLY A C 1
ATOM 5041 O O . GLY A 1 663 ? 39.715 12.378 -3.590 1.00 90.88 663 GLY A O 1
ATOM 5042 N N . VAL A 1 664 ? 38.901 12.212 -5.679 1.00 91.00 664 VAL A N 1
ATOM 5043 C CA . VAL A 1 664 ? 40.207 12.251 -6.344 1.00 91.00 664 VAL A CA 1
ATOM 5044 C C . VAL A 1 664 ? 40.845 13.635 -6.133 1.00 91.00 664 VAL A C 1
ATOM 5046 O O . VAL A 1 664 ? 40.215 14.649 -6.455 1.00 91.00 664 VAL A O 1
ATOM 5049 N N . PRO A 1 665 ? 42.078 13.711 -5.599 1.00 87.25 665 PRO A N 1
ATOM 5050 C CA . PRO A 1 665 ? 42.792 14.966 -5.396 1.00 87.25 665 PRO A CA 1
ATOM 5051 C C . PRO A 1 665 ? 43.017 15.749 -6.695 1.00 87.25 665 PRO A C 1
ATOM 5053 O O . PRO A 1 665 ? 43.187 15.174 -7.773 1.00 87.25 665 PRO A O 1
ATOM 5056 N N . SER A 1 666 ? 43.037 17.078 -6.591 1.00 80.19 666 SER A N 1
ATOM 5057 C CA . SER A 1 666 ? 43.209 17.984 -7.733 1.00 80.19 666 SER A CA 1
ATOM 5058 C C . SER A 1 666 ? 44.626 17.976 -8.317 1.00 80.19 666 SER A C 1
ATOM 5060 O O . SER A 1 666 ? 44.812 18.354 -9.470 1.00 80.19 666 SER A O 1
ATOM 5062 N N . ASP A 1 667 ? 45.615 17.527 -7.547 1.00 81.81 667 ASP A N 1
ATOM 5063 C CA . ASP A 1 667 ? 47.013 17.361 -7.950 1.00 81.81 667 ASP A CA 1
ATOM 5064 C C . ASP A 1 667 ? 47.296 16.006 -8.624 1.00 81.81 667 ASP A C 1
ATOM 5066 O O . ASP A 1 667 ? 48.365 15.816 -9.211 1.00 81.81 667 ASP A O 1
ATOM 5070 N N . LEU A 1 668 ? 46.337 15.072 -8.604 1.00 89.56 668 LEU A N 1
ATOM 5071 C CA . LEU A 1 668 ? 46.462 13.782 -9.276 1.00 89.56 668 LEU A CA 1
ATOM 5072 C C . LEU A 1 668 ? 46.269 13.944 -10.791 1.00 89.56 668 LEU A C 1
ATOM 5074 O O . LEU A 1 668 ? 45.165 14.227 -11.271 1.00 89.56 668 LEU A O 1
ATOM 5078 N N . ASN A 1 669 ? 47.351 13.748 -11.548 1.00 88.94 669 ASN A N 1
ATOM 5079 C CA . ASN A 1 669 ? 47.362 13.895 -13.004 1.00 88.94 669 ASN A CA 1
ATOM 5080 C C . ASN A 1 669 ? 46.556 12.787 -13.718 1.00 88.94 669 ASN A C 1
ATOM 5082 O O . ASN A 1 669 ? 46.332 11.707 -13.174 1.00 88.94 669 ASN A O 1
ATOM 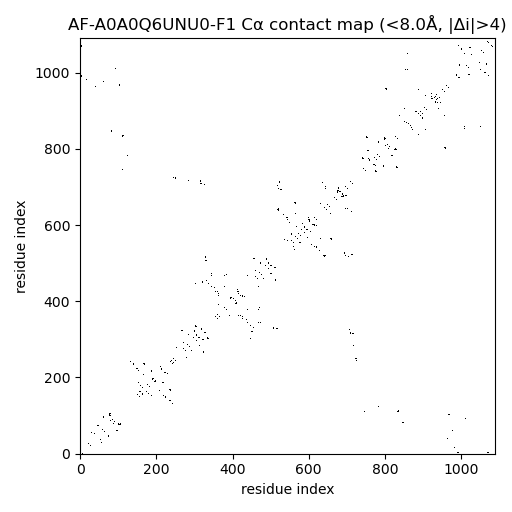5086 N N . ASP A 1 670 ? 46.134 13.043 -14.958 1.00 89.31 670 ASP A N 1
ATOM 5087 C CA . ASP A 1 670 ? 45.294 12.104 -15.718 1.00 89.31 670 ASP A CA 1
ATOM 5088 C C . ASP A 1 670 ? 45.999 10.780 -16.070 1.00 89.31 670 ASP A C 1
ATOM 5090 O O . ASP A 1 670 ? 45.327 9.771 -16.259 1.00 89.31 670 ASP A O 1
ATOM 5094 N N . ALA A 1 671 ? 47.337 10.731 -16.110 1.00 91.94 671 ALA A N 1
ATOM 5095 C CA . ALA A 1 671 ? 48.075 9.490 -16.369 1.00 91.94 671 ALA A CA 1
ATOM 5096 C C . ALA A 1 671 ? 48.030 8.527 -15.166 1.00 91.94 671 ALA A C 1
ATOM 5098 O O . ALA A 1 671 ? 47.830 7.319 -15.329 1.00 91.94 671 ALA A O 1
ATOM 5099 N N . ASP A 1 672 ? 48.153 9.066 -13.952 1.00 94.50 672 ASP A N 1
ATOM 5100 C CA . ASP A 1 672 ? 47.953 8.319 -12.711 1.00 94.50 672 ASP A CA 1
ATOM 5101 C C . ASP A 1 672 ? 46.479 7.904 -12.571 1.00 94.50 672 ASP A C 1
ATOM 5103 O O . ASP A 1 672 ? 46.207 6.765 -12.189 1.00 94.50 672 ASP A O 1
ATOM 5107 N N . LEU A 1 673 ? 45.523 8.773 -12.938 1.00 94.31 673 LEU A N 1
ATOM 5108 C CA . LEU A 1 673 ? 44.092 8.437 -12.921 1.00 94.31 673 LEU A CA 1
ATOM 5109 C C . LEU A 1 673 ? 43.754 7.329 -13.925 1.00 94.31 673 LEU A C 1
ATOM 5111 O O . LEU A 1 673 ? 43.017 6.403 -13.592 1.00 94.31 673 LEU A O 1
ATOM 5115 N N . LYS A 1 674 ? 44.343 7.371 -15.124 1.00 95.69 674 LYS A N 1
ATOM 5116 C CA . LYS A 1 674 ? 44.226 6.295 -16.113 1.00 95.69 674 LYS A CA 1
ATOM 5117 C C . LYS A 1 674 ? 44.721 4.968 -15.545 1.00 95.69 674 LYS A C 1
ATOM 5119 O O . LYS A 1 674 ? 44.023 3.970 -15.660 1.00 95.69 674 LYS A O 1
ATOM 5124 N N . SER A 1 675 ? 45.871 4.978 -14.873 1.00 95.94 675 SER A N 1
ATOM 5125 C CA . SER A 1 675 ? 46.436 3.780 -14.237 1.00 95.94 675 SER A CA 1
ATOM 5126 C C . SER A 1 675 ? 45.553 3.257 -13.095 1.00 95.94 675 SER A C 1
ATOM 5128 O O . SER A 1 675 ? 45.417 2.051 -12.928 1.00 95.94 675 SER A O 1
ATOM 5130 N N . ILE A 1 676 ? 44.895 4.142 -12.334 1.00 97.25 676 ILE A N 1
ATOM 5131 C CA . ILE A 1 676 ? 43.898 3.755 -11.320 1.00 97.25 676 ILE A CA 1
ATOM 5132 C C . ILE A 1 676 ? 42.682 3.075 -11.966 1.00 97.25 676 ILE A C 1
ATOM 5134 O O . ILE A 1 676 ? 42.154 2.111 -11.418 1.00 97.25 676 ILE A O 1
ATOM 5138 N N . LEU A 1 677 ? 42.225 3.547 -13.124 1.00 96.19 677 LEU A N 1
ATOM 5139 C CA . LEU A 1 677 ? 41.046 2.996 -13.797 1.00 96.19 677 LEU A CA 1
ATOM 5140 C C . LEU A 1 677 ? 41.312 1.667 -14.525 1.00 96.19 677 LEU A C 1
ATOM 5142 O O . LEU A 1 677 ? 40.357 0.943 -14.783 1.00 96.19 677 LEU A O 1
ATOM 5146 N N . THR A 1 678 ? 42.570 1.316 -14.824 1.00 96.12 678 THR A N 1
ATOM 5147 C CA . THR A 1 678 ? 42.915 0.093 -15.581 1.00 96.12 678 THR A CA 1
ATOM 5148 C C . THR A 1 678 ? 43.688 -0.969 -14.795 1.00 96.12 678 THR A C 1
ATOM 5150 O O . THR A 1 678 ? 43.716 -2.124 -15.219 1.00 96.12 678 THR A O 1
ATOM 5153 N N . ASP A 1 679 ? 44.298 -0.625 -13.655 1.00 95.88 679 ASP A N 1
ATOM 5154 C CA . ASP A 1 679 ? 45.081 -1.550 -12.825 1.00 95.88 679 ASP A CA 1
ATOM 5155 C C . ASP A 1 679 ? 44.569 -1.557 -11.376 1.00 95.88 679 ASP A C 1
ATOM 5157 O O . ASP A 1 679 ? 44.789 -0.628 -10.592 1.00 95.88 679 ASP A O 1
ATOM 5161 N N . SER A 1 680 ? 43.909 -2.655 -10.996 1.00 94.94 680 SER A N 1
ATOM 5162 C CA . SER A 1 680 ? 43.318 -2.828 -9.667 1.00 94.94 680 SER A CA 1
ATOM 5163 C C . SER A 1 680 ? 44.355 -2.845 -8.537 1.00 94.94 680 SER A C 1
ATOM 5165 O O . SER A 1 680 ? 44.068 -2.391 -7.427 1.00 94.94 680 SER A O 1
ATOM 5167 N N . ALA A 1 681 ? 45.570 -3.350 -8.786 1.00 95.19 681 ALA A N 1
ATOM 5168 C CA . ALA A 1 681 ? 46.637 -3.384 -7.788 1.00 95.19 681 ALA A CA 1
ATOM 5169 C C . ALA A 1 681 ? 47.242 -1.988 -7.589 1.00 95.19 681 ALA A C 1
ATOM 5171 O O . ALA A 1 681 ? 47.465 -1.564 -6.450 1.00 95.19 681 ALA A O 1
ATOM 5172 N N . PHE A 1 682 ? 47.443 -1.243 -8.681 1.00 95.62 682 PHE A N 1
ATOM 5173 C CA . PHE A 1 682 ? 47.872 0.151 -8.614 1.00 95.62 682 PHE A CA 1
ATOM 5174 C C . PHE A 1 682 ? 46.836 1.012 -7.884 1.00 95.62 682 PHE A C 1
ATOM 5176 O O . PHE A 1 682 ? 47.193 1.741 -6.953 1.00 95.62 682 PHE A O 1
ATOM 5183 N N . ALA A 1 683 ? 45.552 0.862 -8.225 1.00 95.81 683 ALA A N 1
ATOM 5184 C CA . ALA A 1 683 ? 44.446 1.548 -7.567 1.00 95.81 683 ALA A CA 1
ATOM 5185 C C . ALA A 1 683 ? 44.414 1.277 -6.058 1.00 95.81 683 ALA A C 1
ATOM 5187 O O . ALA A 1 683 ? 44.375 2.219 -5.265 1.00 95.81 683 ALA A O 1
ATOM 5188 N N . ALA A 1 684 ? 44.511 0.008 -5.647 1.00 94.31 684 ALA A N 1
ATOM 5189 C CA . ALA A 1 684 ? 44.573 -0.369 -4.237 1.00 94.31 684 ALA A CA 1
ATOM 5190 C C . ALA A 1 684 ? 45.785 0.258 -3.523 1.00 94.31 684 ALA A C 1
ATOM 5192 O O . ALA A 1 684 ? 45.634 0.796 -2.427 1.00 94.31 684 ALA A O 1
ATOM 5193 N N . SER A 1 685 ? 46.964 0.273 -4.160 1.00 94.94 685 SER A N 1
ATOM 5194 C CA . SER A 1 685 ? 48.182 0.866 -3.580 1.00 94.94 685 SER A CA 1
ATOM 5195 C C . SER A 1 685 ? 48.085 2.380 -3.347 1.00 94.94 685 SER A C 1
ATOM 5197 O O . SER A 1 685 ? 48.750 2.917 -2.462 1.00 94.94 685 SER A O 1
ATOM 5199 N N . ARG A 1 686 ? 47.238 3.067 -4.124 1.00 92.88 686 ARG A N 1
ATOM 5200 C CA . ARG A 1 686 ? 46.975 4.509 -4.028 1.00 92.88 686 ARG A CA 1
ATOM 5201 C C . ARG A 1 686 ? 45.710 4.844 -3.223 1.00 92.88 686 ARG A C 1
ATOM 5203 O O . ARG A 1 686 ? 45.400 6.020 -3.080 1.00 92.88 686 ARG A O 1
ATOM 5210 N N . GLY A 1 687 ? 44.993 3.845 -2.697 1.00 93.44 687 GLY A N 1
ATOM 5211 C CA . GLY A 1 687 ? 43.754 4.034 -1.929 1.00 93.44 687 GLY A CA 1
ATOM 5212 C C . GLY A 1 687 ? 42.488 4.251 -2.769 1.00 93.44 687 GLY A C 1
ATOM 5213 O O . GLY A 1 687 ? 41.458 4.621 -2.219 1.00 93.44 687 GLY A O 1
ATOM 5214 N N . PHE A 1 688 ? 42.532 3.989 -4.078 1.00 95.31 688 PHE A N 1
ATOM 5215 C CA . PHE A 1 688 ? 41.428 4.198 -5.028 1.00 95.31 688 PHE A CA 1
ATOM 5216 C C . PHE A 1 688 ? 40.810 2.886 -5.541 1.00 95.31 688 PHE A C 1
ATOM 5218 O O . PHE A 1 688 ? 40.284 2.828 -6.651 1.00 95.31 688 PHE A O 1
ATOM 5225 N N . GLY A 1 689 ? 40.852 1.815 -4.742 1.00 94.38 689 G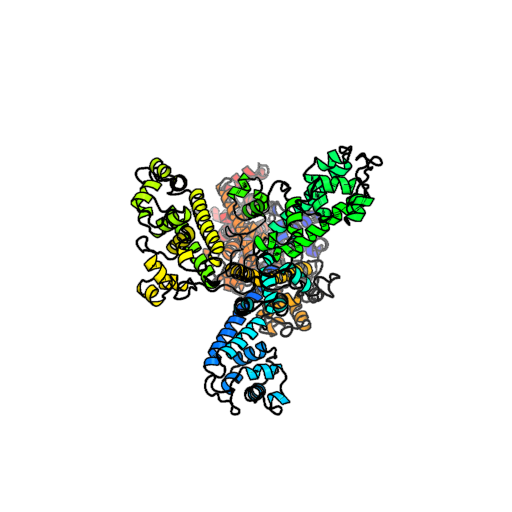LY A N 1
ATOM 5226 C CA . GLY A 1 689 ? 40.277 0.517 -5.123 1.00 94.38 689 GLY A CA 1
ATOM 5227 C C . GLY A 1 689 ? 38.773 0.577 -5.425 1.00 94.38 689 GLY A C 1
ATOM 5228 O O . GLY A 1 689 ? 38.316 -0.071 -6.360 1.00 94.38 689 GLY A O 1
ATOM 5229 N N . SER A 1 690 ? 38.014 1.406 -4.699 1.00 93.19 690 SER A N 1
ATOM 5230 C CA . SER A 1 690 ? 36.582 1.629 -4.953 1.00 93.19 690 SER A CA 1
ATOM 5231 C C . SER A 1 690 ? 36.313 2.340 -6.280 1.00 93.19 690 SER A C 1
ATOM 5233 O O . SER A 1 690 ? 35.339 2.015 -6.946 1.00 93.19 690 SER A O 1
ATOM 5235 N N . LEU A 1 691 ? 37.189 3.266 -6.686 1.00 95.94 691 LEU A N 1
ATOM 5236 C CA . LEU A 1 691 ? 37.101 3.934 -7.984 1.00 95.94 691 LEU A CA 1
ATOM 5237 C C . LEU A 1 691 ? 37.393 2.960 -9.130 1.00 95.94 691 LEU A C 1
ATOM 5239 O O . LEU A 1 691 ? 36.673 2.966 -10.117 1.00 95.94 691 LEU A O 1
ATOM 5243 N N . ASN A 1 692 ? 38.403 2.095 -9.000 1.00 96.25 692 ASN A N 1
ATOM 5244 C CA . ASN A 1 692 ? 38.662 1.055 -10.001 1.00 96.25 692 ASN A CA 1
ATOM 5245 C C . ASN A 1 692 ? 37.475 0.084 -10.122 1.00 96.25 692 ASN A C 1
ATOM 5247 O O . ASN A 1 692 ? 36.987 -0.160 -11.220 1.00 96.25 692 ASN A O 1
ATOM 5251 N N . ALA A 1 693 ? 36.956 -0.390 -8.984 1.00 94.50 693 ALA A N 1
ATOM 5252 C CA . ALA A 1 693 ? 35.813 -1.300 -8.936 1.00 94.50 693 ALA A CA 1
ATOM 5253 C C . ALA A 1 693 ? 34.506 -0.682 -9.459 1.00 94.50 693 ALA A C 1
ATOM 5255 O O . ALA A 1 693 ? 33.555 -1.414 -9.728 1.00 94.50 693 ALA A O 1
ATOM 5256 N N . ALA A 1 694 ? 34.446 0.643 -9.611 1.00 93.38 694 ALA A N 1
ATOM 5257 C CA . ALA A 1 694 ? 33.305 1.332 -10.192 1.00 93.38 694 ALA A CA 1
ATOM 5258 C C . ALA A 1 694 ? 33.217 1.179 -11.713 1.00 93.38 694 ALA A C 1
ATOM 5260 O O . ALA A 1 694 ? 32.186 1.526 -12.274 1.00 93.38 694 ALA A O 1
ATOM 5261 N N . PHE A 1 695 ? 34.257 0.690 -12.389 1.00 94.75 695 PHE A N 1
ATOM 5262 C CA . PHE A 1 695 ? 34.289 0.574 -13.845 1.00 94.75 695 PHE A CA 1
ATOM 5263 C C . PHE A 1 695 ? 34.634 -0.843 -14.297 1.00 94.75 695 PHE A C 1
ATOM 5265 O O . PHE A 1 695 ? 35.130 -1.666 -13.531 1.00 94.75 695 PHE A O 1
ATOM 5272 N N . SER A 1 696 ? 34.347 -1.122 -15.566 1.00 91.12 696 SER A N 1
ATOM 5273 C CA . SER A 1 696 ? 34.578 -2.414 -16.221 1.00 91.12 696 SER A CA 1
ATOM 5274 C C . SER A 1 696 ? 35.558 -2.299 -17.402 1.00 91.12 696 SER A C 1
ATOM 5276 O O . SER A 1 696 ? 35.459 -3.041 -18.378 1.00 91.12 696 SER A O 1
ATOM 5278 N N . PHE A 1 697 ? 36.506 -1.353 -17.339 1.00 93.81 697 PHE A N 1
ATOM 5279 C CA . PHE A 1 697 ? 37.551 -1.202 -18.358 1.00 93.81 697 PHE A CA 1
ATOM 5280 C C . PHE A 1 697 ? 38.544 -2.371 -18.327 1.00 93.81 697 PHE A C 1
ATOM 5282 O O . PHE A 1 697 ? 38.943 -2.854 -17.268 1.00 93.81 697 PHE A O 1
ATOM 5289 N N . ALA A 1 698 ? 38.987 -2.797 -19.507 1.00 92.19 698 ALA A N 1
ATOM 5290 C CA . ALA A 1 698 ? 40.091 -3.727 -19.664 1.00 92.19 698 ALA A CA 1
ATOM 5291 C C . ALA A 1 698 ? 41.433 -3.067 -19.296 1.00 92.19 698 ALA A C 1
ATOM 5293 O O . ALA A 1 698 ? 41.556 -1.845 -19.201 1.00 92.19 698 ALA A O 1
ATOM 5294 N N . ALA A 1 699 ? 42.478 -3.885 -19.136 1.00 91.19 699 ALA A N 1
ATOM 5295 C CA . ALA A 1 699 ? 43.816 -3.412 -18.768 1.00 91.19 699 ALA A CA 1
ATOM 5296 C C . ALA A 1 699 ? 44.434 -2.441 -19.797 1.00 91.19 699 ALA A C 1
ATOM 5298 O O . ALA A 1 699 ? 45.266 -1.608 -19.440 1.00 91.19 699 ALA A O 1
ATOM 5299 N N . ASP A 1 700 ? 44.025 -2.523 -21.068 1.00 91.31 700 ASP A N 1
ATOM 5300 C CA . ASP A 1 700 ? 44.424 -1.582 -22.124 1.00 91.31 700 ASP A CA 1
ATOM 5301 C C . ASP A 1 700 ? 43.603 -0.276 -22.123 1.00 91.31 700 ASP A C 1
ATOM 5303 O O . ASP A 1 700 ? 43.866 0.631 -22.914 1.00 91.31 700 ASP A O 1
ATOM 5307 N N . GLY A 1 701 ? 42.635 -0.162 -21.212 1.00 89.19 701 GLY A N 1
ATOM 5308 C CA . GLY A 1 701 ? 41.739 0.974 -21.064 1.00 89.19 701 GLY A CA 1
ATOM 5309 C C . GLY A 1 701 ? 40.521 0.943 -21.974 1.00 89.19 701 GLY A C 1
ATOM 5310 O O . GLY A 1 701 ? 39.778 1.919 -21.960 1.00 89.19 701 GLY A O 1
ATOM 5311 N N . SER A 1 702 ? 40.295 -0.114 -22.755 1.00 90.44 702 SER A N 1
ATOM 5312 C CA . SER A 1 702 ? 39.092 -0.258 -23.582 1.00 90.44 702 SER A CA 1
ATOM 5313 C C . SER A 1 702 ? 37.887 -0.762 -22.779 1.00 90.44 702 SER A C 1
ATOM 5315 O O . SER A 1 702 ? 38.034 -1.462 -21.779 1.00 90.44 702 SER A O 1
ATOM 5317 N N . ALA A 1 703 ? 36.680 -0.410 -23.213 1.00 87.88 703 ALA A N 1
ATOM 5318 C CA . ALA A 1 703 ? 35.427 -1.003 -22.758 1.00 87.88 703 ALA A CA 1
ATOM 5319 C C . ALA A 1 703 ? 34.867 -1.919 -23.852 1.00 87.88 703 ALA A C 1
ATOM 5321 O O . ALA A 1 703 ? 34.961 -1.618 -25.045 1.00 87.88 703 ALA A O 1
ATOM 5322 N N . ALA A 1 704 ? 34.264 -3.041 -23.457 1.00 81.38 704 ALA A N 1
ATOM 5323 C CA . ALA A 1 704 ? 33.666 -3.965 -24.414 1.00 81.38 704 ALA A CA 1
ATOM 5324 C C . ALA A 1 704 ? 32.422 -3.332 -25.071 1.00 81.38 704 ALA A C 1
ATOM 5326 O O . ALA A 1 704 ? 31.602 -2.748 -24.357 1.00 81.38 704 ALA A O 1
ATOM 5327 N N . PRO A 1 705 ? 32.239 -3.440 -26.400 1.00 73.81 705 PRO A N 1
ATOM 5328 C CA . PRO A 1 705 ? 30.991 -3.032 -27.033 1.00 73.81 705 PRO A CA 1
ATOM 5329 C C . PRO A 1 705 ? 29.834 -3.891 -26.511 1.00 73.81 705 PRO A C 1
ATOM 5331 O O . PRO A 1 705 ? 29.976 -5.103 -26.337 1.00 73.81 705 PRO A O 1
ATOM 5334 N N . VAL A 1 706 ? 28.682 -3.270 -26.269 1.00 71.00 706 VAL A N 1
ATOM 5335 C CA . VAL A 1 706 ? 27.477 -3.983 -25.837 1.00 71.00 706 VAL A CA 1
ATOM 5336 C C . VAL A 1 706 ? 26.843 -4.660 -27.049 1.00 71.00 706 VAL A C 1
ATOM 5338 O O . VAL A 1 706 ? 26.413 -4.003 -27.995 1.00 71.00 706 VAL A O 1
ATOM 5341 N N . SER A 1 707 ? 26.748 -5.985 -27.002 1.00 63.72 707 SER A N 1
ATOM 5342 C CA . SER A 1 707 ? 25.870 -6.774 -27.865 1.00 63.72 707 SER A CA 1
ATOM 5343 C C . SER A 1 707 ? 24.708 -7.274 -27.011 1.00 63.72 707 SER A C 1
ATOM 5345 O O . SER A 1 707 ? 24.931 -8.069 -26.102 1.00 63.72 707 SER A O 1
ATOM 5347 N N . GLY A 1 708 ? 23.493 -6.789 -27.258 1.00 76.88 708 GLY A N 1
ATOM 5348 C CA . GLY A 1 708 ? 22.314 -7.175 -26.482 1.00 76.88 708 GLY A CA 1
ATOM 5349 C C . GLY A 1 708 ? 21.184 -6.153 -26.601 1.00 76.88 708 GLY A C 1
ATOM 5350 O O . GLY A 1 708 ? 21.395 -5.050 -27.111 1.00 76.88 708 GLY A O 1
ATOM 5351 N N . PRO A 1 709 ? 19.968 -6.501 -26.161 1.00 86.19 709 PRO A N 1
ATOM 5352 C CA . PRO A 1 709 ? 18.799 -5.672 -26.387 1.00 86.19 709 PRO A CA 1
ATOM 5353 C C . PRO A 1 709 ? 18.791 -4.419 -25.503 1.00 86.19 709 PRO A C 1
ATOM 5355 O O . PRO A 1 709 ? 17.982 -3.543 -25.763 1.00 86.19 709 PRO A O 1
ATOM 5358 N N . GLN A 1 710 ? 19.671 -4.298 -24.501 1.00 86.25 710 GLN A N 1
ATOM 5359 C CA . GLN A 1 710 ? 19.786 -3.128 -23.624 1.00 86.25 710 GLN A CA 1
ATOM 5360 C C . GLN A 1 710 ? 21.254 -2.754 -23.404 1.00 86.25 710 GLN A C 1
ATOM 5362 O O . GLN A 1 710 ? 22.111 -3.633 -23.309 1.00 86.25 710 GLN A O 1
ATOM 5367 N N . ASN A 1 711 ? 21.538 -1.458 -23.284 1.00 78.31 711 ASN A N 1
ATOM 5368 C CA . ASN A 1 711 ? 22.793 -0.949 -22.728 1.00 78.31 711 ASN A CA 1
ATOM 5369 C C . ASN A 1 711 ? 22.707 -0.805 -21.195 1.00 78.31 711 ASN A C 1
ATOM 5371 O O . ASN A 1 711 ? 21.647 -1.016 -20.610 1.00 78.31 711 ASN A O 1
ATOM 5375 N N . SER A 1 712 ? 23.812 -0.438 -20.535 1.00 74.06 712 SER A N 1
ATOM 5376 C CA . SER A 1 712 ? 23.873 -0.361 -19.066 1.00 74.06 712 SER A CA 1
ATOM 5377 C C . SER A 1 712 ? 22.850 0.599 -18.445 1.00 74.06 712 SER A C 1
ATOM 5379 O O . SER A 1 712 ? 22.325 0.297 -17.378 1.00 74.06 712 SER A O 1
ATOM 5381 N N . THR A 1 713 ? 22.539 1.719 -19.107 1.00 76.38 713 THR A N 1
ATOM 5382 C CA . THR A 1 713 ? 21.550 2.699 -18.627 1.00 76.38 713 THR A CA 1
ATOM 5383 C C . THR A 1 713 ? 20.134 2.139 -18.743 1.00 76.38 713 THR A C 1
ATOM 5385 O O . THR A 1 713 ? 19.416 2.075 -17.755 1.00 76.38 713 THR A O 1
ATOM 5388 N N . GLN A 1 714 ? 19.766 1.629 -19.922 1.00 85.12 714 GLN A N 1
ATOM 5389 C CA . GLN A 1 714 ? 18.462 0.997 -20.164 1.00 85.12 714 GLN A CA 1
ATOM 5390 C C . GLN A 1 714 ? 18.214 -0.205 -19.237 1.00 85.12 714 GLN A C 1
ATOM 5392 O O . GLN A 1 714 ? 17.099 -0.426 -18.755 1.00 85.12 714 GLN A O 1
ATOM 5397 N N . LEU A 1 715 ? 19.267 -0.991 -18.997 1.00 83.94 715 LEU A N 1
ATOM 5398 C CA . LEU A 1 715 ? 19.240 -2.125 -18.087 1.00 83.94 715 LEU A CA 1
ATOM 5399 C C . LEU A 1 715 ? 18.993 -1.664 -16.645 1.00 83.94 715 LEU A C 1
ATOM 5401 O O . LEU A 1 715 ? 18.116 -2.224 -15.989 1.00 83.94 715 LEU A O 1
ATOM 5405 N N . LEU A 1 716 ? 19.695 -0.621 -16.181 1.00 81.56 716 LEU A N 1
ATOM 5406 C CA . LEU A 1 716 ? 19.461 -0.023 -14.864 1.00 81.56 716 LEU A CA 1
ATOM 5407 C C . LEU A 1 716 ? 18.013 0.462 -14.722 1.00 81.56 716 LEU A C 1
ATOM 5409 O O . LEU A 1 716 ? 17.335 0.022 -13.796 1.00 81.56 716 LEU A O 1
ATOM 5413 N N . ASP A 1 717 ? 17.518 1.257 -15.676 1.00 84.44 717 ASP A N 1
ATOM 5414 C CA . ASP A 1 717 ? 16.152 1.805 -15.665 1.00 84.44 717 ASP A CA 1
ATOM 5415 C C . ASP A 1 717 ? 15.094 0.700 -15.533 1.00 84.44 717 ASP A C 1
ATOM 5417 O O . ASP A 1 717 ? 14.136 0.816 -14.767 1.00 84.44 717 ASP A O 1
ATOM 5421 N N . THR A 1 718 ? 15.291 -0.415 -16.244 1.00 90.69 718 THR A N 1
ATOM 5422 C CA . THR A 1 718 ? 14.391 -1.574 -16.166 1.00 90.69 718 THR A CA 1
ATOM 5423 C C . THR A 1 718 ? 14.461 -2.240 -14.791 1.00 90.69 718 THR A C 1
ATOM 5425 O O . THR A 1 718 ? 13.430 -2.581 -14.211 1.00 90.69 718 THR A O 1
ATOM 5428 N N . THR A 1 719 ? 15.663 -2.423 -14.236 1.00 86.62 719 THR A N 1
ATOM 5429 C CA . THR A 1 719 ? 15.815 -3.071 -12.925 1.00 86.62 719 THR A CA 1
ATOM 5430 C C . THR A 1 719 ? 15.339 -2.212 -11.757 1.00 86.62 719 THR A C 1
ATOM 5432 O O . THR A 1 719 ? 14.765 -2.747 -10.807 1.00 86.62 719 THR A O 1
ATOM 5435 N N . ASP A 1 720 ? 15.524 -0.896 -11.826 1.00 84.81 720 ASP A N 1
ATOM 5436 C CA . ASP A 1 720 ? 15.015 0.051 -10.833 1.00 84.81 720 ASP A CA 1
ATOM 5437 C C . ASP A 1 720 ? 13.493 0.132 -10.926 1.00 84.81 720 ASP A C 1
ATOM 5439 O O . ASP A 1 720 ? 12.799 0.047 -9.911 1.00 84.81 720 ASP A O 1
ATOM 5443 N N . GLY A 1 721 ? 12.965 0.176 -12.154 1.00 88.06 721 GLY A N 1
ATOM 5444 C CA . GLY A 1 721 ? 11.533 0.135 -12.406 1.00 88.06 721 GLY A CA 1
ATOM 5445 C C . GLY A 1 721 ? 10.859 -1.106 -11.821 1.00 88.06 721 GLY A C 1
ATOM 5446 O O . GLY A 1 721 ? 9.773 -0.989 -11.260 1.00 88.06 721 GLY A O 1
ATOM 5447 N N . TYR A 1 722 ? 11.503 -2.274 -11.903 1.00 92.06 722 TYR A N 1
ATOM 5448 C CA . TYR A 1 722 ? 11.021 -3.498 -11.257 1.00 92.06 722 TYR A CA 1
ATOM 5449 C C . TYR A 1 722 ? 11.139 -3.432 -9.730 1.00 92.06 722 TYR A C 1
ATOM 5451 O O . TYR A 1 722 ? 10.201 -3.787 -9.024 1.00 92.06 722 TYR A O 1
ATOM 5459 N N . SER A 1 723 ? 12.281 -2.967 -9.212 1.00 85.00 723 SER A N 1
ATOM 5460 C CA . SER A 1 723 ? 12.562 -2.943 -7.767 1.00 85.00 723 SER A CA 1
ATOM 5461 C C . SER A 1 723 ? 11.580 -2.063 -6.986 1.00 85.00 723 SER A C 1
ATOM 5463 O O . SER A 1 723 ? 11.335 -2.323 -5.814 1.00 85.00 723 SER A O 1
ATOM 5465 N N . VAL A 1 724 ? 11.010 -1.045 -7.636 1.00 85.50 724 VAL A N 1
ATOM 5466 C CA . VAL A 1 724 ? 10.002 -0.148 -7.049 1.00 85.50 724 VAL A CA 1
ATOM 5467 C C . VAL A 1 724 ? 8.574 -0.699 -7.154 1.00 85.50 724 VAL A C 1
ATOM 5469 O O . VAL A 1 724 ? 7.718 -0.230 -6.419 1.00 85.50 724 VAL A O 1
ATOM 5472 N N . ARG A 1 725 ? 8.307 -1.656 -8.055 1.00 89.00 725 ARG A N 1
ATOM 5473 C CA . ARG A 1 725 ? 6.937 -2.041 -8.454 1.00 89.00 725 ARG A CA 1
ATOM 5474 C C . ARG A 1 725 ? 6.600 -3.520 -8.304 1.00 89.00 725 ARG A C 1
ATOM 5476 O O . ARG A 1 725 ? 5.508 -3.944 -8.679 1.00 89.00 725 ARG A O 1
ATOM 5483 N N . TYR A 1 726 ? 7.531 -4.346 -7.833 1.00 89.06 726 TYR A N 1
ATOM 5484 C CA . TYR A 1 726 ? 7.312 -5.795 -7.754 1.00 89.06 726 TYR A CA 1
ATOM 5485 C C . TYR A 1 726 ? 6.140 -6.183 -6.836 1.00 89.06 726 TYR A C 1
ATOM 5487 O O . TYR A 1 726 ? 5.574 -7.263 -7.012 1.00 89.06 726 TYR A O 1
ATOM 5495 N N . ASP A 1 727 ? 5.774 -5.313 -5.896 1.00 86.25 727 ASP A N 1
ATOM 5496 C CA . ASP A 1 727 ? 4.674 -5.462 -4.947 1.00 86.25 727 ASP A CA 1
ATOM 5497 C C . ASP A 1 727 ? 3.425 -4.627 -5.298 1.00 86.25 727 ASP A C 1
ATOM 5499 O O . ASP A 1 727 ? 2.393 -4.806 -4.652 1.00 86.25 727 ASP A O 1
ATOM 5503 N N . ASP A 1 728 ? 3.440 -3.808 -6.360 1.00 86.81 728 ASP A N 1
ATOM 5504 C CA . ASP A 1 728 ? 2.289 -2.977 -6.769 1.00 86.81 728 ASP A CA 1
ATOM 5505 C C . ASP A 1 728 ? 1.030 -3.826 -7.014 1.00 86.81 728 ASP A C 1
ATOM 5507 O O . ASP A 1 728 ? -0.038 -3.554 -6.469 1.00 86.81 728 ASP A O 1
ATOM 5511 N N . ALA A 1 729 ? 1.162 -4.905 -7.796 1.00 78.94 729 ALA A N 1
ATOM 5512 C CA . ALA A 1 729 ? 0.044 -5.799 -8.113 1.00 78.94 729 ALA A CA 1
ATOM 5513 C C . ALA A 1 729 ? -0.501 -6.521 -6.868 1.00 78.94 729 ALA A C 1
ATOM 5515 O O . ALA A 1 729 ? -1.683 -6.858 -6.797 1.00 78.94 729 ALA A O 1
ATOM 5516 N N . GLN A 1 730 ? 0.358 -6.773 -5.875 1.00 83.19 730 GLN A N 1
ATOM 5517 C CA . GLN A 1 730 ? -0.073 -7.315 -4.592 1.00 83.19 730 GLN A CA 1
ATOM 5518 C C . GLN A 1 730 ? -0.862 -6.262 -3.813 1.00 83.19 730 GLN A C 1
ATOM 5520 O O . GLN A 1 730 ? -1.908 -6.591 -3.257 1.00 83.19 730 GLN A O 1
ATOM 5525 N N . GLN A 1 731 ? -0.366 -5.026 -3.747 1.00 85.69 731 GLN A N 1
ATOM 5526 C CA . GLN A 1 731 ? -1.037 -3.951 -3.026 1.00 85.69 731 GLN A CA 1
ATOM 5527 C C . GLN A 1 731 ? -2.417 -3.663 -3.626 1.00 85.69 731 GLN A C 1
ATOM 5529 O O . GLN A 1 731 ? -3.385 -3.581 -2.878 1.00 85.69 731 GLN A O 1
ATOM 5534 N N . GLU A 1 732 ? -2.529 -3.628 -4.955 1.00 85.94 732 GLU A N 1
ATOM 5535 C CA . GLU A 1 732 ? -3.813 -3.504 -5.655 1.00 85.94 732 GLU A CA 1
ATOM 5536 C C . GLU A 1 732 ? -4.773 -4.646 -5.279 1.00 85.94 732 GLU A C 1
ATOM 5538 O O . GLU A 1 732 ? -5.911 -4.398 -4.889 1.00 85.94 732 GLU A O 1
ATOM 5543 N N . ALA A 1 733 ? -4.304 -5.899 -5.271 1.00 86.88 733 ALA A N 1
ATOM 5544 C CA . ALA A 1 733 ? -5.127 -7.040 -4.862 1.00 86.88 733 ALA A CA 1
ATOM 5545 C C . ALA A 1 733 ? -5.554 -6.989 -3.379 1.00 86.88 733 ALA A C 1
ATOM 5547 O O . ALA A 1 733 ? -6.638 -7.465 -3.024 1.00 86.88 733 ALA A O 1
ATOM 5548 N N . ILE A 1 734 ? -4.711 -6.442 -2.496 1.00 87.75 734 ILE A N 1
ATOM 5549 C CA . ILE A 1 734 ? -5.054 -6.202 -1.087 1.00 87.75 734 ILE A CA 1
ATOM 5550 C C . ILE A 1 734 ? -6.133 -5.127 -0.995 1.00 87.75 734 ILE A C 1
ATOM 5552 O O . ILE A 1 734 ? -7.126 -5.336 -0.298 1.00 87.75 734 ILE A O 1
ATOM 5556 N N . ASP A 1 735 ? -5.961 -4.016 -1.704 1.00 92.69 735 ASP A N 1
ATOM 5557 C CA . ASP A 1 735 ? -6.899 -2.897 -1.705 1.00 92.69 735 ASP A CA 1
ATOM 5558 C C . ASP A 1 735 ? -8.270 -3.328 -2.247 1.00 92.69 735 ASP A C 1
ATOM 5560 O O . ASP A 1 735 ? -9.293 -3.035 -1.622 1.00 92.69 735 ASP A O 1
ATOM 5564 N N . ASP A 1 736 ? -8.299 -4.121 -3.320 1.00 93.06 736 ASP A N 1
ATOM 5565 C CA . ASP A 1 736 ? -9.518 -4.720 -3.871 1.00 93.06 736 ASP A CA 1
ATOM 5566 C C . ASP A 1 736 ? -10.197 -5.669 -2.875 1.00 93.06 736 ASP A C 1
ATOM 5568 O O . ASP A 1 736 ? -11.415 -5.619 -2.678 1.00 93.06 736 ASP A O 1
ATOM 5572 N N . ALA A 1 737 ? -9.424 -6.527 -2.198 1.00 94.81 737 ALA A N 1
ATOM 5573 C CA . ALA A 1 737 ? -9.957 -7.424 -1.175 1.00 94.81 737 ALA A CA 1
ATOM 5574 C C . ALA A 1 737 ? -10.550 -6.646 0.012 1.00 94.81 737 ALA A C 1
ATOM 5576 O O . ALA A 1 737 ? -11.628 -6.996 0.497 1.00 94.81 737 ALA A O 1
ATOM 5577 N N . VAL A 1 738 ? -9.887 -5.571 0.450 1.00 96.38 738 VAL A N 1
ATOM 5578 C CA . VAL A 1 738 ? -10.364 -4.683 1.520 1.00 96.38 738 VAL A CA 1
ATOM 5579 C C . VAL A 1 738 ? -11.625 -3.937 1.089 1.00 96.38 738 VAL A C 1
ATOM 5581 O O . VAL A 1 738 ? -12.576 -3.851 1.866 1.00 96.38 738 VAL A O 1
ATOM 5584 N N . ALA A 1 739 ? -11.672 -3.422 -0.141 1.00 95.81 739 ALA A N 1
ATOM 5585 C CA . ALA A 1 739 ? -12.852 -2.756 -0.680 1.00 95.81 739 ALA A CA 1
ATOM 5586 C C . ALA A 1 739 ? -14.052 -3.714 -0.741 1.00 95.81 739 ALA A C 1
ATOM 5588 O O . ALA A 1 739 ? -15.136 -3.372 -0.263 1.00 95.81 739 ALA A O 1
ATOM 5589 N N . ASN A 1 740 ? -13.842 -4.938 -1.237 1.00 95.38 740 ASN A N 1
ATOM 5590 C CA . ASN A 1 740 ? -14.865 -5.982 -1.250 1.00 95.38 740 ASN A CA 1
ATOM 5591 C C . ASN A 1 740 ? -15.322 -6.355 0.169 1.00 95.38 740 ASN A C 1
ATOM 5593 O O . ASN A 1 740 ? -16.515 -6.521 0.406 1.00 95.38 740 ASN A O 1
ATOM 5597 N N . TYR A 1 741 ? -14.399 -6.463 1.127 1.00 96.56 741 TYR A N 1
ATOM 5598 C CA . TYR A 1 741 ? -14.729 -6.750 2.524 1.00 96.56 741 TYR A CA 1
ATOM 5599 C C . TYR A 1 741 ? -15.647 -5.687 3.133 1.00 96.56 741 TYR A C 1
ATOM 5601 O O . TYR A 1 741 ? -16.695 -6.036 3.679 1.00 96.56 741 TYR A O 1
ATOM 5609 N N . LYS A 1 742 ? -15.283 -4.407 2.975 1.00 95.25 742 LYS A N 1
ATOM 5610 C CA . LYS A 1 742 ? -16.058 -3.250 3.451 1.00 95.25 742 LYS A CA 1
ATOM 5611 C C . LYS A 1 742 ? -17.465 -3.231 2.863 1.00 95.25 742 LYS A C 1
ATOM 5613 O O . LYS A 1 742 ? -18.449 -3.116 3.590 1.00 95.25 742 LYS A O 1
ATOM 5618 N N . ASP A 1 743 ? -17.572 -3.395 1.545 1.00 94.12 743 ASP A N 1
ATOM 5619 C CA . ASP A 1 743 ? -18.868 -3.434 0.862 1.00 94.12 743 ASP A CA 1
ATOM 5620 C C . ASP A 1 743 ? -19.740 -4.590 1.379 1.00 94.12 743 ASP A C 1
ATOM 5622 O O . ASP A 1 743 ? -20.906 -4.412 1.754 1.00 94.12 743 ASP A O 1
ATOM 5626 N N . ARG A 1 744 ? -19.142 -5.778 1.503 1.00 93.62 744 ARG A N 1
ATOM 5627 C CA . ARG A 1 744 ? -19.826 -6.985 1.968 1.00 93.62 744 ARG A CA 1
ATOM 5628 C C . ARG A 1 744 ? -20.231 -6.936 3.434 1.00 93.62 744 ARG A C 1
ATOM 5630 O O . ARG A 1 744 ? -21.197 -7.616 3.772 1.00 93.62 744 ARG A O 1
ATOM 5637 N N . LEU A 1 745 ? -19.533 -6.184 4.282 1.00 93.25 745 LEU A N 1
ATOM 5638 C CA . LEU A 1 745 ? -19.870 -6.029 5.699 1.00 93.25 745 LEU A CA 1
ATOM 5639 C C . LEU A 1 745 ? -20.852 -4.903 6.009 1.00 93.25 745 LEU A C 1
ATOM 5641 O O . LEU A 1 745 ? -21.322 -4.841 7.144 1.00 93.25 745 LEU A O 1
ATOM 5645 N N . SER A 1 746 ? -21.211 -4.073 5.030 1.00 88.62 746 SER A N 1
ATOM 5646 C CA . SER A 1 746 ? -22.224 -3.036 5.227 1.00 88.62 746 SER A CA 1
ATOM 5647 C C . SER A 1 746 ? -23.544 -3.592 5.793 1.00 88.62 746 SER A C 1
ATOM 5649 O O . SER A 1 746 ? -23.949 -4.725 5.501 1.00 88.62 746 SER A O 1
ATOM 5651 N N . ASP A 1 747 ? -24.243 -2.771 6.584 1.00 73.25 747 ASP A N 1
ATOM 5652 C CA . ASP A 1 747 ? -25.430 -3.157 7.369 1.00 73.25 747 ASP A CA 1
ATOM 5653 C C . ASP A 1 747 ? -26.563 -3.789 6.544 1.00 73.25 747 ASP A C 1
ATOM 5655 O O . ASP A 1 747 ? -27.391 -4.554 7.056 1.00 73.25 747 ASP A O 1
ATOM 5659 N N . ASP A 1 748 ? -26.627 -3.484 5.247 1.00 81.81 748 ASP A N 1
ATOM 5660 C CA . ASP A 1 748 ? -27.628 -4.047 4.347 1.00 81.81 748 ASP A CA 1
ATOM 5661 C C . ASP A 1 748 ? -27.293 -5.462 3.862 1.00 81.81 748 ASP A C 1
ATOM 5663 O O . ASP A 1 748 ? -28.220 -6.233 3.578 1.00 81.81 748 ASP A O 1
ATOM 5667 N N . ASN A 1 749 ? -26.011 -5.834 3.859 1.00 87.88 749 ASN A N 1
ATOM 5668 C CA . ASN A 1 749 ? -25.500 -7.079 3.291 1.00 87.88 749 ASN A CA 1
ATOM 5669 C C . ASN A 1 749 ? -25.329 -8.197 4.328 1.00 87.88 749 ASN A C 1
ATOM 5671 O O . ASN A 1 749 ? -25.627 -9.359 4.033 1.00 87.88 749 ASN A O 1
ATOM 5675 N N . VAL A 1 750 ? -24.912 -7.878 5.558 1.00 93.88 750 VAL A N 1
ATOM 5676 C CA . VAL A 1 750 ? -24.748 -8.868 6.635 1.00 93.88 750 VAL A CA 1
ATOM 5677 C C . VAL A 1 750 ? -25.697 -8.552 7.779 1.00 93.88 750 VAL A C 1
ATOM 5679 O O . VAL A 1 750 ? -25.593 -7.512 8.406 1.00 93.88 750 VAL A O 1
ATOM 5682 N N . LYS A 1 751 ? -26.623 -9.474 8.087 1.00 93.25 751 LYS A N 1
ATOM 5683 C CA . LYS A 1 751 ? -27.572 -9.336 9.220 1.00 93.25 751 LYS A CA 1
ATOM 5684 C C . LYS A 1 751 ? -27.503 -10.500 10.209 1.00 93.25 751 LYS A C 1
ATOM 5686 O O . LYS A 1 751 ? -28.089 -10.466 11.296 1.00 93.25 751 LYS A O 1
ATOM 5691 N N . LYS A 1 752 ? -26.801 -11.564 9.824 1.00 95.25 752 LYS A N 1
ATOM 5692 C CA . LYS A 1 752 ? -26.616 -12.804 10.584 1.00 95.25 752 LYS A CA 1
ATOM 5693 C C . LYS A 1 752 ? -25.363 -13.540 10.116 1.00 95.25 752 LYS A C 1
ATOM 5695 O O . LYS A 1 752 ? -24.897 -13.346 8.996 1.00 95.25 752 LYS A O 1
ATOM 5700 N N . VAL A 1 753 ? -24.901 -14.481 10.936 1.00 97.25 753 VAL A N 1
ATOM 5701 C CA . VAL A 1 753 ? -23.745 -15.357 10.669 1.00 97.25 753 VAL A CA 1
ATOM 5702 C C . VAL A 1 753 ? -23.830 -16.040 9.299 1.00 97.25 753 VAL A C 1
ATOM 5704 O O . VAL A 1 753 ? -22.819 -16.248 8.637 1.00 97.25 753 VAL A O 1
ATOM 5707 N N . ASP A 1 754 ? -25.034 -16.409 8.855 1.00 96.12 754 ASP A N 1
ATOM 5708 C CA . ASP A 1 754 ? -25.196 -17.083 7.567 1.00 96.12 754 ASP A CA 1
ATOM 5709 C C . ASP A 1 754 ? -24.868 -16.178 6.373 1.00 96.12 754 ASP A C 1
ATOM 5711 O O . ASP A 1 754 ? -24.398 -16.701 5.368 1.00 96.12 754 ASP A O 1
ATOM 5715 N N . ASP A 1 755 ? -25.087 -14.866 6.490 1.00 96.25 755 ASP A N 1
ATOM 5716 C CA . ASP A 1 755 ? -24.797 -13.900 5.427 1.00 96.25 755 ASP A CA 1
ATOM 5717 C C . ASP A 1 755 ? -23.289 -13.616 5.349 1.00 96.25 755 ASP A C 1
ATOM 5719 O O . ASP A 1 755 ? -22.721 -13.634 4.259 1.00 96.25 755 ASP A O 1
ATOM 5723 N N . PHE A 1 756 ? -22.622 -13.493 6.506 1.00 96.56 756 PHE A N 1
ATOM 5724 C CA . PHE A 1 756 ? -21.161 -13.364 6.607 1.00 96.56 756 PHE A CA 1
ATOM 5725 C C . PHE A 1 756 ? -20.416 -14.541 5.952 1.00 96.56 756 PHE A C 1
ATOM 5727 O O . PHE A 1 756 ? -19.414 -14.357 5.270 1.00 96.56 756 PHE A O 1
ATOM 5734 N N . LEU A 1 757 ? -20.924 -15.767 6.121 1.00 96.94 757 LEU A N 1
ATOM 5735 C CA . LEU A 1 757 ? -20.273 -16.987 5.623 1.00 96.94 757 LEU A CA 1
ATOM 5736 C C . LEU A 1 757 ? -20.528 -17.288 4.134 1.00 96.94 757 LEU A C 1
ATOM 5738 O O . LEU A 1 757 ? -20.118 -18.354 3.659 1.00 96.94 757 LEU A O 1
ATOM 5742 N N . ARG A 1 758 ? -21.239 -16.421 3.402 1.00 95.31 758 ARG A N 1
ATOM 5743 C CA . ARG A 1 758 ? -21.468 -16.593 1.960 1.00 95.31 758 ARG A CA 1
ATOM 5744 C C . ARG A 1 758 ? -20.226 -16.216 1.162 1.00 95.31 758 ARG A C 1
ATOM 5746 O O . ARG A 1 758 ? -19.665 -15.141 1.359 1.00 95.31 758 ARG A O 1
ATOM 5753 N N . SER A 1 759 ? -19.878 -17.053 0.188 1.00 95.19 759 SER A N 1
ATOM 5754 C CA . SER A 1 759 ? -18.893 -16.691 -0.833 1.00 95.19 759 SER A CA 1
ATOM 5755 C C . SER A 1 759 ? -19.429 -15.579 -1.731 1.00 95.19 759 SER A C 1
ATOM 5757 O O . SER A 1 759 ? -20.645 -15.533 -1.953 1.00 95.19 759 SER A O 1
ATOM 5759 N N . ASN A 1 760 ? -18.532 -14.786 -2.323 1.00 93.50 760 ASN A N 1
ATOM 5760 C CA . ASN A 1 760 ? -18.849 -13.696 -3.265 1.00 93.50 760 ASN A CA 1
ATOM 5761 C C . ASN A 1 760 ? -19.868 -14.144 -4.328 1.00 93.50 760 ASN A C 1
ATOM 5763 O O . ASN A 1 760 ? -21.000 -13.670 -4.337 1.00 93.50 760 ASN A O 1
ATOM 5767 N N . LYS A 1 761 ? -19.586 -15.271 -4.989 1.00 93.88 761 LYS A N 1
ATOM 5768 C CA . LYS A 1 761 ? -20.455 -15.932 -5.982 1.00 93.88 761 LYS A CA 1
ATOM 5769 C C . LYS A 1 761 ? -21.917 -16.190 -5.607 1.00 93.88 761 LYS A C 1
ATOM 5771 O O . LYS A 1 761 ? -22.744 -16.473 -6.471 1.00 93.88 761 LYS A O 1
ATOM 5776 N N . THR A 1 762 ? -22.240 -16.233 -4.318 1.00 92.25 762 THR A N 1
ATOM 5777 C CA . THR A 1 762 ? -23.598 -16.548 -3.836 1.00 92.25 762 THR A CA 1
ATOM 5778 C C . THR A 1 762 ? -24.224 -15.429 -3.018 1.00 92.25 762 THR A C 1
ATOM 5780 O O . THR A 1 762 ? -25.366 -15.577 -2.570 1.00 92.25 762 THR A O 1
ATOM 5783 N N . ALA A 1 763 ? -23.466 -14.363 -2.768 1.00 87.94 763 ALA A N 1
ATOM 5784 C CA . ALA A 1 763 ? -23.896 -13.236 -1.965 1.00 87.94 763 ALA A CA 1
ATOM 5785 C C . ALA A 1 763 ? -24.612 -12.184 -2.815 1.00 87.94 763 ALA A C 1
ATOM 5787 O O . ALA A 1 763 ? -25.622 -11.646 -2.366 1.00 87.94 763 ALA A O 1
ATOM 5788 N N . ASP A 1 764 ? -24.145 -11.962 -4.044 1.00 85.56 764 ASP A N 1
ATOM 5789 C CA . ASP A 1 764 ? -24.625 -10.903 -4.927 1.00 85.56 764 ASP A CA 1
ATOM 5790 C C . ASP A 1 764 ? -24.673 -11.358 -6.410 1.00 85.56 764 ASP A C 1
ATOM 5792 O O . ASP A 1 764 ? -24.699 -12.557 -6.711 1.00 85.56 764 ASP A O 1
ATOM 5796 N N . LEU A 1 765 ? -24.830 -10.401 -7.333 1.00 88.81 765 LEU A N 1
ATOM 5797 C CA . LEU A 1 765 ? -24.836 -10.623 -8.788 1.00 88.81 765 LEU A CA 1
ATOM 5798 C C . LEU A 1 765 ? -23.583 -10.063 -9.481 1.00 88.81 765 LEU A C 1
ATOM 5800 O O . LEU A 1 765 ? -23.475 -10.186 -10.707 1.00 88.81 765 LEU A O 1
ATOM 5804 N N . ASP A 1 766 ? -22.693 -9.417 -8.729 1.00 88.19 766 ASP A N 1
ATOM 5805 C CA . ASP A 1 766 ? -21.421 -8.936 -9.237 1.00 88.19 766 ASP A CA 1
ATOM 5806 C C . ASP A 1 766 ? -20.501 -10.139 -9.462 1.00 88.19 766 ASP A C 1
ATOM 5808 O O . ASP A 1 766 ? -20.416 -11.063 -8.666 1.00 88.19 766 ASP A O 1
ATOM 5812 N N . LYS A 1 767 ? -19.861 -10.172 -10.626 1.00 91.00 767 LYS A N 1
ATOM 5813 C CA . LYS A 1 767 ? -18.921 -11.238 -10.992 1.00 91.00 767 LYS A CA 1
ATOM 5814 C C . LYS A 1 767 ? -17.481 -10.762 -10.941 1.00 91.00 767 LYS A C 1
ATOM 5816 O O . LYS A 1 767 ? -16.576 -11.571 -11.119 1.00 91.00 767 LYS A O 1
ATOM 5821 N N . SER A 1 768 ? -17.265 -9.459 -10.772 1.00 88.69 768 SER A N 1
ATOM 5822 C CA . SER A 1 768 ? -15.931 -8.874 -10.706 1.00 88.69 768 SER A CA 1
ATOM 5823 C C . SER A 1 768 ? -15.216 -9.278 -9.415 1.00 88.69 768 SER A C 1
ATOM 5825 O O . SER A 1 768 ? -14.023 -9.568 -9.446 1.00 88.69 768 SER A O 1
ATOM 5827 N N . ASN A 1 769 ? -15.961 -9.437 -8.317 1.00 90.25 769 ASN A N 1
ATOM 5828 C CA . ASN A 1 769 ? -15.442 -9.852 -7.015 1.00 90.25 769 ASN A CA 1
ATOM 5829 C C . ASN A 1 769 ? -15.387 -11.382 -6.810 1.00 90.25 769 ASN A C 1
ATOM 5831 O O . ASN A 1 769 ? -14.909 -11.839 -5.771 1.00 90.25 769 ASN A O 1
ATOM 5835 N N . ASP A 1 770 ? -15.839 -12.198 -7.772 1.00 92.56 770 ASP A N 1
ATOM 5836 C CA . ASP A 1 770 ? -15.952 -13.661 -7.619 1.00 92.56 770 ASP A CA 1
ATOM 5837 C C . ASP A 1 770 ? -14.615 -14.347 -7.292 1.00 92.56 770 ASP A C 1
ATOM 5839 O O . ASP A 1 770 ? -14.601 -15.412 -6.669 1.00 92.56 770 ASP A O 1
ATOM 5843 N N . ASN A 1 771 ? -13.503 -13.742 -7.720 1.00 90.12 771 ASN A N 1
ATOM 5844 C CA . ASN A 1 771 ? -12.144 -14.239 -7.496 1.00 90.12 771 ASN A CA 1
ATOM 5845 C C . ASN A 1 771 ? -11.447 -13.592 -6.286 1.00 90.12 771 ASN A C 1
ATOM 5847 O O . ASN A 1 771 ? -10.344 -14.013 -5.937 1.00 90.12 771 ASN A O 1
ATOM 5851 N N . LEU A 1 772 ? -12.058 -12.582 -5.661 1.00 94.62 772 LEU A N 1
ATOM 5852 C CA . LEU A 1 772 ? -11.523 -11.946 -4.459 1.00 94.62 772 LEU A CA 1
ATOM 5853 C C . LEU A 1 772 ? -11.795 -12.816 -3.220 1.00 94.62 772 LEU A C 1
ATOM 5855 O O . LEU A 1 772 ? -12.742 -13.609 -3.218 1.00 94.62 772 LEU A O 1
ATOM 5859 N N . PRO A 1 773 ? -11.017 -12.659 -2.136 1.00 95.69 773 PRO A N 1
ATOM 5860 C CA . PRO A 1 773 ? -11.340 -13.271 -0.854 1.00 95.69 773 PRO A CA 1
ATOM 5861 C C . PRO A 1 773 ? -12.727 -12.837 -0.360 1.00 95.69 773 PRO A C 1
ATOM 5863 O O . PRO A 1 773 ? -13.081 -11.657 -0.413 1.00 95.69 773 PRO A O 1
ATOM 5866 N N . ASP A 1 774 ? -13.523 -13.789 0.129 1.00 96.19 774 ASP A N 1
ATOM 5867 C CA . ASP A 1 774 ? -14.769 -13.471 0.834 1.00 96.19 774 ASP A CA 1
ATOM 5868 C C . ASP A 1 774 ? -14.498 -13.027 2.293 1.00 96.19 774 ASP A C 1
ATOM 5870 O O . ASP A 1 774 ? -13.393 -13.245 2.809 1.00 96.19 774 ASP A O 1
ATOM 5874 N N . PRO A 1 775 ? -15.475 -12.417 3.002 1.00 96.69 775 PRO A N 1
ATOM 5875 C CA . PRO A 1 775 ? -15.257 -11.936 4.369 1.00 96.69 775 PRO A CA 1
ATOM 5876 C C . PRO A 1 775 ? -14.760 -13.002 5.353 1.00 96.69 775 PRO A C 1
ATOM 5878 O O . PRO A 1 775 ? -13.970 -12.715 6.252 1.00 96.69 775 PRO A O 1
ATOM 5881 N N . TYR A 1 776 ? -15.171 -14.255 5.165 1.00 97.31 776 TYR A N 1
ATOM 5882 C CA . TYR A 1 776 ? -14.709 -15.369 5.984 1.00 97.31 776 TYR A CA 1
ATOM 5883 C C . TYR A 1 776 ? -13.236 -15.702 5.720 1.00 97.31 776 TYR A C 1
ATOM 5885 O O . TYR A 1 776 ? -12.477 -15.900 6.670 1.00 97.31 776 TYR A O 1
ATOM 5893 N N . GLN A 1 777 ? -12.814 -15.739 4.457 1.00 97.56 777 GLN A N 1
ATOM 5894 C CA . GLN A 1 777 ? -11.424 -15.996 4.078 1.00 97.56 777 GLN A CA 1
ATOM 5895 C C . GLN A 1 777 ? -10.491 -14.882 4.551 1.00 97.56 777 GLN A C 1
ATOM 5897 O O . GLN A 1 777 ? -9.418 -15.167 5.086 1.00 97.56 777 GLN A O 1
ATOM 5902 N N . MET A 1 778 ? -10.924 -13.628 4.410 1.00 97.81 778 MET A N 1
ATOM 5903 C CA . MET A 1 778 ? -10.172 -12.477 4.898 1.00 97.81 778 MET A CA 1
ATOM 5904 C C . MET A 1 778 ? -9.993 -12.533 6.421 1.00 97.81 778 MET A C 1
ATOM 5906 O O . MET A 1 778 ? -8.869 -12.404 6.907 1.00 97.81 778 MET A O 1
ATOM 5910 N N . ALA A 1 779 ? -11.065 -12.827 7.168 1.00 98.00 779 ALA A N 1
ATOM 5911 C CA . ALA A 1 779 ? -11.004 -12.983 8.619 1.00 98.00 779 ALA A CA 1
ATOM 5912 C C . ALA A 1 779 ? -10.061 -14.116 9.049 1.00 98.00 779 ALA A C 1
ATOM 5914 O O . ALA A 1 779 ? -9.274 -13.947 9.974 1.00 98.00 779 ALA A O 1
ATOM 5915 N N . LEU A 1 780 ? -10.089 -15.269 8.375 1.00 98.31 780 LEU A N 1
ATOM 5916 C CA . LEU A 1 780 ? -9.155 -16.352 8.688 1.00 98.31 780 LEU A CA 1
ATOM 5917 C C . LEU A 1 780 ? -7.701 -15.925 8.480 1.00 98.31 780 LEU A C 1
ATOM 5919 O O . LEU A 1 780 ? -6.884 -16.098 9.386 1.00 98.31 780 LEU A O 1
ATOM 5923 N N . ARG A 1 781 ? -7.392 -15.322 7.327 1.00 97.00 781 ARG A N 1
ATOM 5924 C CA . ARG A 1 781 ? -6.034 -14.872 7.012 1.00 97.00 781 ARG A CA 1
ATOM 5925 C C . ARG A 1 781 ? -5.535 -13.819 8.004 1.00 97.00 781 ARG A C 1
ATOM 5927 O O . ARG A 1 781 ? -4.401 -13.937 8.462 1.00 97.00 781 ARG A O 1
ATOM 5934 N N . ALA A 1 782 ? -6.380 -12.859 8.385 1.00 97.69 782 ALA A N 1
ATOM 5935 C CA . ALA A 1 782 ? -6.051 -11.830 9.374 1.00 97.69 782 ALA A CA 1
ATOM 5936 C C . ALA A 1 782 ? -5.553 -12.431 10.701 1.00 97.69 782 ALA A C 1
ATOM 5938 O O . ALA A 1 782 ? -4.597 -11.945 11.296 1.00 97.69 782 ALA A O 1
ATOM 5939 N N . TYR A 1 783 ? -6.138 -13.547 11.136 1.00 97.06 783 TYR A N 1
ATOM 5940 C CA . TYR A 1 783 ? -5.740 -14.232 12.368 1.00 97.06 783 TYR A CA 1
ATOM 5941 C C . TYR A 1 783 ? -4.752 -15.390 12.141 1.00 97.06 783 TYR A C 1
ATOM 5943 O O . TYR A 1 783 ? -4.539 -16.201 13.044 1.00 97.06 783 TYR A O 1
ATOM 5951 N N . GLY A 1 784 ? -4.132 -15.491 10.958 1.00 95.50 784 GLY A N 1
ATOM 5952 C CA . GLY A 1 784 ? -3.155 -16.537 10.637 1.00 95.50 784 GLY A CA 1
ATOM 5953 C C . GLY A 1 784 ? -3.750 -17.950 10.642 1.00 95.50 784 GLY A C 1
ATOM 5954 O O . GLY A 1 784 ? -3.086 -18.902 11.058 1.00 95.50 784 GLY A O 1
ATOM 5955 N N . LEU A 1 785 ? -5.017 -18.075 10.247 1.00 96.31 785 LEU A N 1
ATOM 5956 C CA . LEU A 1 785 ? -5.777 -19.318 10.147 1.00 96.31 785 LEU A CA 1
ATOM 5957 C C . LEU A 1 785 ? -6.119 -19.612 8.681 1.00 96.31 785 LEU A C 1
ATOM 5959 O O . LEU A 1 785 ? -6.137 -18.729 7.825 1.00 96.31 785 LEU A O 1
ATOM 5963 N N . THR A 1 786 ? -6.441 -20.868 8.397 1.00 93.44 786 THR A N 1
ATOM 5964 C CA . THR A 1 786 ? -6.878 -21.334 7.078 1.00 93.44 786 THR A CA 1
ATOM 5965 C C . THR A 1 786 ? -8.249 -22.004 7.151 1.00 93.44 786 THR A C 1
ATOM 5967 O O . THR A 1 786 ? -8.755 -22.333 8.227 1.00 93.44 786 THR A O 1
ATOM 5970 N N . GLU A 1 787 ? -8.861 -22.268 5.992 1.00 94.44 787 GLU A N 1
ATOM 5971 C CA . GLU A 1 787 ? -10.118 -23.029 5.940 1.00 94.44 787 GLU A CA 1
ATOM 5972 C C . GLU A 1 787 ? -9.963 -24.465 6.477 1.00 94.44 787 GLU A C 1
ATOM 5974 O O . GLU A 1 787 ? -10.953 -25.076 6.887 1.00 94.44 787 GLU A O 1
ATOM 5979 N N . GLN A 1 788 ? -8.735 -25.004 6.494 1.00 91.25 788 GLN A N 1
ATOM 5980 C CA . GLN A 1 788 ? -8.439 -26.307 7.095 1.00 91.25 788 GLN A CA 1
ATOM 5981 C C . GLN A 1 788 ? -8.459 -26.236 8.625 1.00 91.25 788 GLN A C 1
ATOM 5983 O O . GLN A 1 788 ? -8.984 -27.149 9.263 1.00 91.25 788 GLN A O 1
ATOM 5988 N N . ASP A 1 789 ? -7.944 -25.147 9.205 1.00 94.19 789 ASP A N 1
ATOM 5989 C CA . ASP A 1 789 ? -7.946 -24.929 10.656 1.00 94.19 789 ASP A CA 1
ATOM 5990 C C . ASP A 1 789 ? -9.371 -24.710 11.177 1.00 94.19 789 ASP A C 1
ATOM 5992 O O . ASP A 1 789 ? -9.783 -25.299 12.179 1.00 94.19 789 ASP A O 1
ATOM 5996 N N . VAL A 1 790 ? -10.152 -23.876 10.478 1.00 97.56 790 VAL A N 1
ATOM 5997 C CA . VAL A 1 790 ? -11.515 -23.516 10.888 1.00 97.56 790 VAL A CA 1
ATOM 5998 C C . VAL A 1 790 ? -12.479 -23.575 9.698 1.00 97.56 790 VAL A C 1
ATOM 6000 O O . VAL A 1 790 ? -12.777 -22.548 9.085 1.00 97.56 790 VAL A O 1
ATOM 6003 N N . PRO A 1 791 ? -13.061 -24.751 9.394 1.00 97.31 791 PRO A N 1
ATOM 6004 C CA . PRO A 1 791 ? -14.049 -24.889 8.324 1.00 97.31 791 PRO A CA 1
ATOM 6005 C C . PRO A 1 791 ? -15.297 -24.021 8.558 1.00 97.31 791 PRO A C 1
ATOM 6007 O O . PRO A 1 791 ? -15.711 -23.828 9.705 1.00 97.31 791 PRO A O 1
ATOM 6010 N N . ARG A 1 792 ? -15.989 -23.581 7.492 1.00 97.00 792 ARG A N 1
ATOM 6011 C CA . ARG A 1 792 ? -17.210 -22.735 7.583 1.00 97.00 792 ARG A CA 1
ATOM 6012 C C . ARG A 1 792 ? -18.271 -23.268 8.561 1.00 97.00 792 ARG A C 1
ATOM 6014 O O . ARG A 1 792 ? -18.943 -22.488 9.232 1.00 97.00 792 ARG A O 1
ATOM 6021 N N . SER A 1 793 ? -18.439 -24.589 8.685 1.00 96.88 793 SER A N 1
ATOM 6022 C CA . SER A 1 793 ? -19.367 -25.196 9.657 1.00 96.88 793 SER A CA 1
ATOM 6023 C C . SER A 1 793 ? -18.943 -24.989 11.113 1.00 96.88 793 SER A C 1
ATOM 6025 O O . SER A 1 793 ? -19.796 -24.822 11.985 1.00 96.88 793 SER A O 1
ATOM 6027 N N . THR A 1 794 ? -17.637 -25.014 11.372 1.00 98.06 794 THR A N 1
ATOM 6028 C CA . THR A 1 794 ? -17.043 -24.738 12.683 1.00 98.06 794 THR A CA 1
ATOM 6029 C C . THR A 1 794 ? -17.126 -23.248 12.977 1.00 98.06 794 THR A C 1
ATOM 6031 O O . THR A 1 794 ? -17.625 -22.883 14.039 1.00 98.06 794 THR A O 1
ATOM 6034 N N . MET A 1 795 ? -16.776 -22.400 12.002 1.00 98.12 795 MET A N 1
ATOM 6035 C CA . MET A 1 795 ? -16.915 -20.946 12.107 1.00 98.12 795 MET A CA 1
ATOM 6036 C C . MET A 1 795 ? -18.354 -20.533 12.441 1.00 98.12 795 MET A C 1
ATOM 6038 O O . MET A 1 795 ? -18.582 -19.743 13.350 1.00 98.12 795 MET A O 1
ATOM 6042 N N . ARG A 1 796 ? -19.355 -21.153 11.797 1.00 98.06 796 ARG A N 1
ATOM 6043 C CA . ARG A 1 796 ? -20.777 -20.906 12.094 1.00 98.06 796 ARG A CA 1
ATOM 6044 C C . ARG A 1 796 ? -21.142 -21.165 13.556 1.00 98.06 796 ARG A C 1
ATOM 6046 O O . ARG A 1 796 ? -22.003 -20.475 14.090 1.00 98.06 796 ARG A O 1
ATOM 6053 N N . LYS A 1 797 ? -20.548 -22.183 14.186 1.00 97.88 797 LYS A N 1
ATOM 6054 C CA . LYS A 1 797 ? -20.773 -22.489 15.608 1.00 97.88 797 LYS A CA 1
ATOM 6055 C C . LYS A 1 797 ? -20.017 -21.518 16.507 1.00 97.88 797 LYS A C 1
ATOM 6057 O O . LYS A 1 797 ? -20.582 -21.063 17.495 1.00 97.88 797 LYS A O 1
ATOM 6062 N N . LEU A 1 798 ? -18.777 -21.194 16.145 1.00 97.94 798 LEU A N 1
ATOM 6063 C CA . LEU A 1 798 ? -17.935 -20.242 16.866 1.00 97.94 798 LEU A CA 1
ATOM 6064 C C . LEU A 1 798 ? -18.597 -18.860 16.944 1.00 97.94 798 LEU A C 1
ATOM 6066 O O . LEU A 1 798 ? -18.803 -18.368 18.044 1.00 97.94 798 LEU A O 1
ATOM 6070 N N . LEU A 1 799 ? -19.063 -18.309 15.818 1.00 96.88 799 LEU A N 1
ATOM 6071 C CA . LEU A 1 799 ? -19.739 -17.003 15.765 1.00 96.88 799 LEU A CA 1
ATOM 6072 C C . LEU A 1 799 ? -21.117 -16.972 16.458 1.00 96.88 799 LEU A C 1
ATOM 6074 O O . LEU A 1 799 ? -21.670 -15.903 16.667 1.00 96.88 799 LEU A O 1
ATOM 6078 N N . LYS A 1 800 ? -21.699 -18.127 16.811 1.00 96.06 800 LYS A N 1
ATOM 6079 C CA . LYS A 1 800 ? -22.935 -18.224 17.620 1.00 96.06 800 LYS A CA 1
ATOM 6080 C C . LYS A 1 800 ? -22.661 -18.524 19.095 1.00 96.06 800 LYS A C 1
ATOM 6082 O O . LYS A 1 800 ? -23.596 -18.699 19.873 1.00 96.06 800 LYS A O 1
ATOM 6087 N N . SER A 1 801 ? -21.397 -18.673 19.467 1.00 93.56 801 SER A N 1
ATOM 6088 C CA . SER A 1 801 ? -20.976 -18.967 20.833 1.00 93.56 801 SER A CA 1
ATOM 6089 C C . SER A 1 801 ? -20.490 -17.687 21.498 1.00 93.56 801 SER A C 1
ATOM 6091 O O . SER A 1 801 ? -20.027 -16.781 20.816 1.00 93.56 801 SER A O 1
ATOM 6093 N N . ASP A 1 802 ? -20.583 -17.609 22.823 1.00 87.75 802 ASP A N 1
ATOM 6094 C CA . ASP A 1 802 ? -20.036 -16.472 23.561 1.00 87.75 802 ASP A CA 1
ATOM 6095 C C . ASP A 1 802 ? -18.497 -16.576 23.603 1.00 87.75 802 ASP A C 1
ATOM 6097 O O . ASP A 1 802 ? -17.977 -17.526 24.196 1.00 87.75 802 ASP A O 1
ATOM 6101 N N . PRO A 1 803 ? -17.743 -15.648 22.979 1.00 88.94 803 PRO A N 1
ATOM 6102 C CA . PRO A 1 803 ? -16.281 -15.684 23.001 1.00 88.94 803 PRO A CA 1
ATOM 6103 C C . PRO A 1 803 ? -15.677 -15.188 24.323 1.00 88.94 803 PRO A C 1
ATOM 6105 O O . PRO A 1 803 ? -14.451 -15.122 24.471 1.00 88.94 803 PRO A O 1
ATOM 6108 N N . TYR A 1 804 ? -16.522 -14.805 25.276 1.00 84.81 804 TYR A N 1
ATOM 6109 C CA . TYR A 1 804 ? -16.128 -14.390 26.614 1.00 84.81 804 TYR A CA 1
ATOM 6110 C C . TYR A 1 804 ? -16.466 -15.433 27.684 1.00 84.81 804 TYR A C 1
ATOM 6112 O O . TYR A 1 804 ? -16.112 -15.242 28.842 1.00 84.81 804 TYR A O 1
ATOM 6120 N N . ASP A 1 805 ? -17.108 -16.548 27.317 1.00 85.25 805 ASP A N 1
ATOM 6121 C CA . ASP A 1 805 ? -17.332 -17.665 28.232 1.00 85.25 805 ASP A CA 1
ATOM 6122 C C . ASP A 1 805 ? -16.057 -18.530 28.342 1.00 85.25 805 ASP A C 1
ATOM 6124 O O . ASP A 1 805 ? -15.701 -19.221 27.377 1.00 85.25 805 ASP A O 1
ATOM 6128 N N . PRO A 1 806 ? -15.360 -18.540 29.497 1.00 81.31 806 PRO A N 1
ATOM 6129 C CA . PRO A 1 806 ? -14.119 -19.293 29.673 1.00 81.31 806 PRO A CA 1
ATOM 6130 C C . PRO A 1 806 ? -14.318 -20.816 29.655 1.00 81.31 806 PRO A C 1
ATOM 6132 O O . PRO A 1 806 ? -13.345 -21.552 29.496 1.00 81.31 806 PRO A O 1
ATOM 6135 N N . GLU A 1 807 ? -15.551 -21.301 29.822 1.00 86.56 807 GLU A N 1
ATOM 6136 C CA . GLU A 1 807 ? -15.911 -22.723 29.726 1.00 86.56 807 GLU A CA 1
ATOM 6137 C C . GLU A 1 807 ? -16.692 -23.032 28.434 1.00 86.56 807 GLU A C 1
ATOM 6139 O O . GLU A 1 807 ? -17.109 -24.170 28.196 1.00 86.56 807 GLU A O 1
ATOM 6144 N N . GLY A 1 808 ? -16.861 -22.022 27.577 1.00 90.06 808 GLY A N 1
ATOM 6145 C CA . GLY A 1 808 ? -17.664 -22.080 26.369 1.00 90.06 808 GLY A CA 1
ATOM 6146 C C . GLY A 1 808 ? -16.997 -22.803 25.198 1.00 90.06 808 GLY A C 1
ATOM 6147 O O . GLY A 1 808 ? -15.828 -23.201 25.215 1.00 90.06 808 GLY A O 1
ATOM 6148 N N . TYR A 1 809 ? -17.760 -22.940 24.109 1.00 95.62 809 TYR A N 1
ATOM 6149 C CA . TYR A 1 809 ? -17.305 -23.626 22.896 1.00 95.62 809 TYR A CA 1
ATOM 6150 C C . TYR A 1 809 ? -16.062 -22.974 22.273 1.00 95.62 809 TYR A C 1
ATOM 6152 O O . TYR A 1 809 ? -15.176 -23.693 21.821 1.00 95.62 809 TYR A O 1
ATOM 6160 N N . VAL A 1 810 ? -15.955 -21.639 22.293 1.00 94.56 810 VAL A N 1
ATOM 6161 C CA . VAL A 1 810 ? -14.779 -20.910 21.782 1.00 94.56 810 VAL A CA 1
ATOM 6162 C C . VAL A 1 810 ? -13.529 -21.264 22.594 1.00 94.56 810 VAL A C 1
ATOM 6164 O O . VAL A 1 810 ? -12.540 -21.729 22.030 1.00 94.56 810 VAL A O 1
ATOM 6167 N N . ALA A 1 811 ? -13.601 -21.154 23.925 1.00 91.88 811 ALA A N 1
ATOM 6168 C CA . ALA A 1 811 ? -12.486 -21.454 24.825 1.00 91.88 811 ALA A CA 1
ATOM 6169 C C . ALA A 1 811 ? -12.007 -22.918 24.737 1.00 91.88 811 ALA A C 1
ATOM 6171 O O . ALA A 1 811 ? -10.829 -23.204 24.967 1.00 91.88 811 ALA A O 1
ATOM 6172 N N . SER A 1 812 ? -12.882 -23.852 24.338 1.00 96.38 812 SER A N 1
ATOM 6173 C CA . SER A 1 812 ? -12.536 -25.274 24.191 1.00 96.38 812 SER A CA 1
ATOM 6174 C C . SER A 1 812 ? -11.429 -25.560 23.162 1.00 96.38 812 SER A C 1
ATOM 6176 O O . SER A 1 812 ? -10.742 -26.578 23.287 1.00 96.38 812 SER A O 1
ATOM 6178 N N . PHE A 1 813 ? -11.207 -24.659 22.195 1.00 96.00 813 PHE A N 1
ATOM 6179 C CA . PHE A 1 813 ? -10.150 -24.787 21.184 1.00 96.00 813 PHE A CA 1
ATOM 6180 C C . PHE A 1 813 ? -8.753 -24.485 21.728 1.00 96.00 813 PHE A C 1
ATOM 6182 O O . PHE A 1 813 ? -7.774 -24.944 21.145 1.00 96.00 813 PHE A O 1
ATOM 6189 N N . LYS A 1 814 ? -8.648 -23.748 22.845 1.00 95.12 814 LYS A N 1
ATOM 6190 C CA . LYS A 1 814 ? -7.368 -23.331 23.447 1.00 95.12 814 LYS A CA 1
ATOM 6191 C C . LYS A 1 814 ? -6.424 -22.623 22.460 1.00 95.12 814 LYS A C 1
ATOM 6193 O O . LYS A 1 814 ? -5.208 -22.728 22.590 1.00 95.12 814 LYS A O 1
ATOM 6198 N N . ASP A 1 815 ? -6.990 -21.917 21.484 1.00 95.44 815 ASP A N 1
ATOM 6199 C CA . ASP A 1 815 ? -6.263 -21.132 20.489 1.00 95.44 815 ASP A CA 1
ATOM 6200 C C . ASP A 1 815 ? -6.734 -19.677 20.575 1.00 95.44 815 ASP A C 1
ATOM 6202 O O . ASP A 1 815 ? -7.892 -19.360 20.285 1.00 95.44 815 ASP A O 1
ATOM 6206 N N . GLU A 1 816 ? -5.845 -18.786 21.013 1.00 93.19 816 GLU A N 1
ATOM 6207 C CA . GLU A 1 816 ? -6.154 -17.361 21.156 1.00 93.19 816 GLU A CA 1
ATOM 6208 C C . GLU A 1 816 ? -6.505 -16.703 19.820 1.00 93.19 816 GLU A C 1
ATOM 6210 O O . GLU A 1 816 ? -7.323 -15.786 19.803 1.00 93.19 816 GLU A O 1
ATOM 6215 N N . ARG A 1 817 ? -5.976 -17.201 18.694 1.00 96.69 817 ARG A N 1
ATOM 6216 C CA . ARG A 1 817 ? -6.300 -16.676 17.359 1.00 96.69 817 ARG A CA 1
ATOM 6217 C C . ARG A 1 817 ? -7.777 -16.875 17.049 1.00 96.69 817 ARG A C 1
ATOM 6219 O O . ARG A 1 817 ? -8.433 -15.954 16.578 1.00 96.69 817 ARG A O 1
ATOM 6226 N N . ILE A 1 818 ? -8.318 -18.051 17.380 1.00 97.50 818 ILE A N 1
ATOM 6227 C CA . ILE A 1 818 ? -9.745 -18.358 17.213 1.00 97.50 818 ILE A CA 1
ATOM 6228 C C . ILE A 1 818 ? -10.584 -17.486 18.148 1.00 97.50 818 ILE A C 1
ATOM 6230 O O . ILE A 1 818 ? -11.577 -16.908 17.715 1.00 97.50 818 ILE A O 1
ATOM 6234 N N . THR A 1 819 ? -10.182 -17.356 19.414 1.00 93.81 819 THR A N 1
ATOM 6235 C CA . THR A 1 819 ? -10.890 -16.498 20.377 1.00 93.81 819 THR A CA 1
ATOM 6236 C C . THR A 1 819 ? -10.953 -15.049 19.897 1.00 93.81 819 THR A C 1
ATOM 6238 O O . THR A 1 819 ? -12.032 -14.458 19.875 1.00 93.81 819 THR A O 1
ATOM 6241 N N . ASN A 1 820 ? -9.824 -14.487 19.463 1.00 93.19 820 ASN A N 1
ATOM 6242 C CA . ASN A 1 820 ? -9.744 -13.107 18.994 1.00 93.19 820 ASN A CA 1
ATOM 6243 C C . ASN A 1 820 ? -10.504 -12.901 17.680 1.00 93.19 820 ASN A C 1
ATOM 6245 O O . ASN A 1 820 ? -11.207 -11.902 17.559 1.00 93.19 820 ASN A O 1
ATOM 6249 N N . LEU A 1 821 ? -10.466 -13.874 16.761 1.00 96.88 821 LEU A N 1
ATOM 6250 C CA . LEU A 1 821 ? -11.282 -13.848 15.547 1.00 96.88 821 LEU A CA 1
ATOM 6251 C C . LEU A 1 821 ? -12.768 -13.747 15.888 1.00 96.88 821 LEU A C 1
ATOM 6253 O O . LEU A 1 821 ? -13.462 -12.900 15.340 1.00 96.88 821 LEU A O 1
ATOM 6257 N N . VAL A 1 822 ? -13.278 -14.573 16.807 1.00 95.94 822 VAL A N 1
ATOM 6258 C CA . VAL A 1 822 ? -14.708 -14.532 17.160 1.00 95.94 822 VAL A CA 1
ATOM 6259 C C . VAL A 1 822 ? -15.072 -13.212 17.848 1.00 95.94 822 VAL A C 1
ATOM 6261 O O . VAL A 1 822 ? -16.145 -12.677 17.589 1.00 95.94 822 VAL A O 1
ATOM 6264 N N . ARG A 1 823 ? -14.178 -12.651 18.675 1.00 92.12 823 ARG A N 1
ATOM 6265 C CA . ARG A 1 823 ? -14.364 -11.332 19.316 1.00 92.12 823 ARG A CA 1
ATOM 6266 C C . ARG A 1 823 ? -14.349 -10.162 18.333 1.00 92.12 823 ARG A C 1
ATOM 6268 O O . ARG A 1 823 ? -14.843 -9.091 18.680 1.00 92.12 823 ARG A O 1
ATOM 6275 N N . ALA A 1 824 ? -13.807 -10.350 17.133 1.00 94.31 824 ALA A N 1
ATOM 6276 C CA . ALA A 1 824 ? -13.834 -9.334 16.090 1.00 94.31 824 ALA A CA 1
ATOM 6277 C C . ALA A 1 824 ? -15.247 -9.096 15.537 1.00 94.31 824 ALA A C 1
ATOM 6279 O O . ALA A 1 824 ? -15.451 -8.091 14.867 1.00 94.31 824 ALA A O 1
ATOM 6280 N N . PHE A 1 825 ? -16.214 -9.980 15.816 1.00 95.31 825 PHE A N 1
ATOM 6281 C CA . PHE A 1 825 ? -17.572 -9.903 15.279 1.00 95.31 825 PHE A CA 1
ATOM 6282 C C . PHE A 1 825 ? -18.641 -9.849 16.375 1.00 95.31 825 PHE A C 1
ATOM 6284 O O . PHE A 1 825 ? -18.591 -10.574 17.370 1.00 95.31 825 PHE A O 1
ATOM 6291 N N . ASN A 1 826 ? -19.683 -9.049 16.155 1.00 92.69 826 ASN A N 1
ATOM 6292 C CA . ASN A 1 826 ? -20.752 -8.812 17.123 1.00 92.69 826 ASN A CA 1
ATOM 6293 C C . ASN A 1 826 ? -21.997 -9.663 16.840 1.00 92.69 826 ASN A C 1
ATOM 6295 O O . ASN A 1 826 ? -23.110 -9.154 16.712 1.00 92.69 826 ASN A O 1
ATOM 6299 N N . PHE A 1 827 ? -21.842 -10.983 16.760 1.00 93.25 827 PHE A N 1
ATOM 6300 C CA . PHE A 1 827 ? -22.983 -11.891 16.621 1.00 93.25 827 PHE A CA 1
ATOM 6301 C C . PHE A 1 827 ? -23.503 -12.370 17.984 1.00 93.25 827 PHE A C 1
ATOM 6303 O O . PHE A 1 827 ? -22.748 -12.659 18.913 1.00 93.25 827 PHE A O 1
ATOM 6310 N N . GLY A 1 828 ? -24.827 -12.437 18.114 1.00 88.50 828 GLY A N 1
ATOM 6311 C CA . GLY A 1 828 ? -25.520 -13.031 19.250 1.00 88.50 828 GLY A CA 1
ATOM 6312 C C . GLY A 1 828 ? -25.621 -14.554 19.142 1.00 88.50 828 GLY A C 1
ATOM 6313 O O . GLY A 1 828 ? -25.365 -15.157 18.098 1.00 88.50 828 GLY A O 1
ATOM 6314 N N . SER A 1 829 ? -26.076 -15.198 20.217 1.00 89.25 829 SER A N 1
ATOM 6315 C CA . SER A 1 829 ? -26.253 -16.657 20.260 1.00 89.25 829 SER A CA 1
ATOM 6316 C C . SER A 1 829 ? -27.355 -17.182 19.328 1.00 89.25 829 SER A C 1
ATOM 6318 O O . SER A 1 829 ? -27.342 -18.351 18.938 1.00 89.25 829 SER A O 1
ATOM 6320 N N . ASP A 1 830 ? -28.285 -16.321 18.906 1.00 88.44 830 ASP A N 1
ATOM 6321 C CA . ASP A 1 830 ? -29.264 -16.616 17.853 1.00 88.44 830 ASP A CA 1
ATOM 6322 C C . ASP A 1 830 ? -28.669 -16.509 16.432 1.00 88.44 830 ASP A C 1
ATOM 6324 O O . ASP A 1 830 ? -29.306 -16.892 15.445 1.00 88.44 830 ASP A O 1
ATOM 6328 N N . GLY A 1 831 ? -27.420 -16.047 16.328 1.00 92.12 831 GLY A N 1
ATOM 6329 C CA . GLY A 1 831 ? -26.678 -15.836 15.096 1.00 92.12 831 GLY A CA 1
ATOM 6330 C C . GLY A 1 831 ? -27.016 -14.546 14.361 1.00 92.12 831 GLY A C 1
ATOM 6331 O O . GLY A 1 831 ? -26.575 -14.412 13.223 1.00 92.12 831 GLY A O 1
ATOM 6332 N N . LYS A 1 832 ? -27.797 -13.633 14.944 1.00 92.50 832 LYS A N 1
ATOM 6333 C CA . LYS A 1 832 ? -28.029 -12.289 14.396 1.00 92.50 832 LYS A CA 1
ATOM 6334 C C . LYS A 1 832 ? -27.000 -11.308 14.933 1.00 92.50 832 LYS A C 1
ATOM 6336 O O . LYS A 1 832 ? -26.304 -11.614 15.897 1.00 92.50 832 LYS A O 1
ATOM 6341 N N . ILE A 1 833 ? -26.909 -10.136 14.318 1.00 90.81 833 ILE A N 1
ATOM 6342 C CA . ILE A 1 833 ? -26.101 -9.052 14.874 1.00 90.81 833 ILE A CA 1
ATOM 6343 C C . ILE A 1 833 ? -26.653 -8.639 16.247 1.00 90.81 833 ILE A C 1
ATOM 6345 O O . ILE A 1 833 ? -27.866 -8.600 16.467 1.00 90.81 833 ILE A O 1
ATOM 6349 N N . ALA A 1 834 ? -25.746 -8.363 17.174 1.00 85.56 834 ALA A N 1
ATOM 6350 C CA . ALA A 1 834 ? -26.006 -7.897 18.522 1.00 85.56 834 ALA A CA 1
ATOM 6351 C C . ALA A 1 834 ? -25.047 -6.749 18.861 1.00 85.56 834 ALA A C 1
ATOM 6353 O O . ALA A 1 834 ? -24.036 -6.572 18.197 1.00 85.56 834 ALA A O 1
ATOM 6354 N N . SER A 1 835 ? -25.339 -5.971 19.903 1.00 81.12 835 SER A N 1
ATOM 6355 C CA . SER A 1 835 ? -24.465 -4.860 20.298 1.00 81.12 835 SER A CA 1
ATOM 6356 C C . SER A 1 835 ? -23.050 -5.337 20.646 1.00 81.12 835 SER A C 1
ATOM 6358 O O . SER A 1 835 ? -22.878 -6.423 21.222 1.00 81.12 835 SER A O 1
ATOM 6360 N N . GLU A 1 836 ? -22.058 -4.502 20.323 1.00 84.12 836 GLU A N 1
ATOM 6361 C CA . GLU A 1 836 ? -20.662 -4.700 20.715 1.00 84.12 836 GLU A CA 1
ATOM 6362 C C . GLU A 1 836 ? -20.548 -4.818 22.243 1.00 84.12 836 GLU A C 1
ATOM 6364 O O . GLU A 1 836 ? -21.179 -4.076 23.005 1.00 84.12 836 GLU A O 1
ATOM 6369 N N . VAL A 1 837 ? -19.719 -5.755 22.705 1.00 85.25 837 VAL A N 1
ATOM 6370 C CA . VAL A 1 837 ? -19.391 -5.884 24.127 1.00 85.25 837 VAL A CA 1
ATOM 6371 C C . VAL A 1 837 ? -18.321 -4.848 24.474 1.00 85.25 837 VAL A C 1
ATOM 6373 O O . VAL A 1 837 ? -17.132 -5.072 24.277 1.00 85.25 837 VAL A O 1
ATOM 6376 N N . GLN A 1 838 ? -18.754 -3.702 24.996 1.00 86.56 838 GLN A N 1
ATOM 6377 C CA . GLN A 1 838 ? -17.875 -2.618 25.450 1.00 86.56 838 GLN A CA 1
ATOM 6378 C C . GLN A 1 838 ? -17.727 -2.624 26.974 1.00 86.56 838 GLN A C 1
ATOM 6380 O O . GLN A 1 838 ? -18.630 -3.064 27.686 1.00 86.56 838 GLN A O 1
ATOM 6385 N N . ALA A 1 839 ? -16.624 -2.080 27.499 1.00 91.44 839 ALA A N 1
ATOM 6386 C CA . ALA A 1 839 ? -16.410 -1.975 28.946 1.00 91.44 839 ALA A CA 1
ATOM 6387 C C . ALA A 1 839 ? -17.471 -1.112 29.649 1.00 91.44 839 ALA A C 1
ATOM 6389 O O . ALA A 1 839 ? -17.882 -1.441 30.760 1.00 91.44 839 ALA A O 1
ATOM 6390 N N . LEU A 1 840 ? -17.946 -0.050 28.990 1.00 88.94 840 LEU A N 1
ATOM 6391 C CA . LEU A 1 840 ? -19.038 0.821 29.430 1.00 88.94 840 LEU A CA 1
ATOM 6392 C C . LEU A 1 840 ? -20.032 1.018 28.284 1.00 88.94 840 LEU A C 1
ATOM 6394 O O . LEU A 1 840 ? -19.622 1.094 27.130 1.00 88.94 840 LEU A O 1
ATOM 6398 N N . SER A 1 841 ? -21.324 1.168 28.590 1.00 82.69 841 SER A N 1
ATOM 6399 C CA . SER A 1 841 ? -22.304 1.547 27.565 1.00 82.69 841 SER A CA 1
ATOM 6400 C C . SER A 1 841 ? -22.172 3.032 27.179 1.00 82.69 841 SER A C 1
ATOM 6402 O O . SER A 1 841 ? -21.730 3.842 28.006 1.00 82.69 841 SER A O 1
ATOM 6404 N N . PRO A 1 842 ? -22.621 3.441 25.975 1.00 79.88 842 PRO A N 1
ATOM 6405 C CA . PRO A 1 842 ? -22.627 4.848 25.560 1.00 79.88 842 PRO A CA 1
ATOM 6406 C C . PRO A 1 842 ? -23.332 5.782 26.554 1.00 79.88 842 PRO A C 1
ATOM 6408 O O . PRO A 1 842 ? -22.823 6.856 26.881 1.00 79.88 842 PRO A O 1
ATOM 6411 N N . ALA A 1 843 ? -24.461 5.338 27.114 1.00 78.81 843 ALA A N 1
ATOM 6412 C CA . ALA A 1 843 ? -25.225 6.095 28.101 1.00 78.81 843 ALA A CA 1
ATOM 6413 C C . ALA A 1 843 ? -24.429 6.333 29.401 1.00 78.81 843 ALA A C 1
ATOM 6415 O O . ALA A 1 843 ? -24.446 7.430 29.969 1.00 78.81 843 ALA A O 1
ATOM 6416 N N . VAL A 1 844 ? -23.668 5.329 29.850 1.00 85.31 844 VAL A N 1
ATOM 6417 C CA . VAL A 1 844 ? -22.812 5.439 31.038 1.00 85.31 844 VAL A CA 1
ATOM 6418 C C . VAL A 1 844 ? -21.571 6.292 30.760 1.00 85.31 844 VAL A C 1
ATOM 6420 O O . VAL A 1 844 ? -21.197 7.117 31.599 1.00 85.31 844 VAL A O 1
ATOM 6423 N N . MET A 1 845 ? -20.960 6.170 29.578 1.00 88.81 845 MET A N 1
ATOM 6424 C CA . MET A 1 845 ? -19.855 7.048 29.175 1.00 88.81 845 MET A CA 1
ATOM 6425 C C . MET A 1 845 ? -20.288 8.518 29.174 1.00 88.81 845 MET A C 1
ATOM 6427 O O . MET A 1 845 ? -19.590 9.368 29.733 1.00 88.81 845 MET A O 1
ATOM 6431 N N . ALA A 1 846 ? -21.474 8.812 28.639 1.00 84.00 846 ALA A N 1
ATOM 6432 C CA . ALA A 1 846 ? -22.062 10.146 28.657 1.00 84.00 846 ALA A CA 1
ATOM 6433 C C . ALA A 1 846 ? -22.344 10.656 30.082 1.00 84.00 846 ALA A C 1
ATOM 6435 O O . ALA A 1 846 ? -22.013 11.797 30.415 1.00 84.00 846 ALA A O 1
ATOM 6436 N N . LYS A 1 847 ? -22.886 9.803 30.964 1.00 85.50 847 LYS A N 1
ATOM 6437 C CA . LYS A 1 847 ? -23.054 10.109 32.397 1.00 85.50 847 LYS A CA 1
ATOM 6438 C C . LYS A 1 847 ? -21.724 10.528 33.029 1.00 85.50 847 LYS A C 1
ATOM 6440 O O . LYS A 1 847 ? -21.661 11.567 33.690 1.00 85.50 847 LYS A O 1
ATOM 6445 N N . TYR A 1 848 ? -20.655 9.754 32.833 1.00 91.31 848 TYR A N 1
ATOM 6446 C CA . TYR A 1 848 ? -19.340 10.090 33.383 1.00 91.31 848 TYR A CA 1
ATOM 6447 C C . TYR A 1 848 ? -18.760 11.362 32.770 1.00 91.31 848 TYR A C 1
ATOM 6449 O O . TYR A 1 848 ? -18.222 12.187 33.507 1.00 91.31 848 TYR A O 1
ATOM 6457 N N . ALA A 1 849 ? -18.937 11.576 31.467 1.00 90.31 849 ALA A N 1
ATOM 6458 C CA . ALA A 1 849 ? -18.532 12.802 30.795 1.00 90.31 849 ALA A CA 1
ATOM 6459 C C . ALA A 1 849 ? -19.188 14.050 31.404 1.00 90.31 849 ALA A C 1
ATOM 6461 O O . ALA A 1 849 ? -18.500 15.007 31.774 1.00 90.31 849 ALA A O 1
ATOM 6462 N N . THR A 1 850 ? -20.510 14.020 31.569 1.00 85.56 850 THR A N 1
ATOM 6463 C CA . THR A 1 850 ? -21.285 15.118 32.155 1.00 85.56 850 THR A CA 1
ATOM 6464 C C . THR A 1 850 ? -20.897 15.363 33.610 1.00 85.56 850 THR A C 1
ATOM 6466 O O . THR A 1 850 ? -20.626 16.505 33.996 1.00 85.56 850 THR A O 1
ATOM 6469 N N . ASN A 1 851 ? -20.785 14.303 34.414 1.00 87.19 851 ASN A N 1
ATOM 6470 C CA . ASN A 1 851 ? -20.397 14.425 35.816 1.00 87.19 851 ASN A CA 1
ATOM 6471 C C . ASN A 1 851 ? -18.972 14.972 35.965 1.00 87.19 851 ASN A C 1
ATOM 6473 O O . ASN A 1 851 ? -18.734 15.846 36.801 1.00 87.19 851 ASN A O 1
ATOM 6477 N N . TYR A 1 852 ? -18.037 14.517 35.128 1.00 92.38 852 TYR A N 1
ATOM 6478 C CA . TYR A 1 852 ? -16.665 15.015 35.115 1.00 92.38 852 TYR A CA 1
ATOM 6479 C C . TYR A 1 852 ? -16.616 16.510 34.792 1.00 92.38 852 TYR A C 1
ATOM 6481 O O . TYR A 1 852 ? -16.024 17.272 35.557 1.00 92.38 852 TYR A O 1
ATOM 6489 N N . LYS A 1 853 ? -17.279 16.952 33.710 1.00 88.94 853 LYS A N 1
ATOM 6490 C CA . LYS A 1 853 ? -17.351 18.378 33.336 1.00 88.94 853 LYS A CA 1
ATOM 6491 C C . LYS A 1 853 ? -17.924 19.218 34.473 1.00 88.94 853 LYS A C 1
ATOM 6493 O O . LYS A 1 853 ? -17.331 20.221 34.862 1.00 88.94 853 LYS A O 1
ATOM 6498 N N . SER A 1 854 ? -19.040 18.769 35.045 1.00 86.62 854 SER A N 1
ATOM 6499 C CA . SER A 1 854 ? -19.720 19.483 36.121 1.00 86.62 854 SER A CA 1
ATOM 6500 C C . SER A 1 854 ? -18.828 19.655 37.355 1.00 86.62 854 SER A C 1
ATOM 6502 O O . SER A 1 854 ? -18.718 20.755 37.900 1.00 86.62 854 SER A O 1
ATOM 6504 N N . ARG A 1 855 ? -18.113 18.594 37.747 1.00 88.31 855 ARG A N 1
ATOM 6505 C CA . ARG A 1 855 ? -17.168 18.612 38.872 1.00 88.31 855 ARG A CA 1
ATOM 6506 C C . ARG A 1 855 ? -15.915 19.438 38.580 1.00 88.31 855 ARG A C 1
ATOM 6508 O O . ARG A 1 855 ? -15.450 20.139 39.472 1.00 88.31 855 ARG A O 1
ATOM 6515 N N . ALA A 1 856 ? -15.396 19.406 37.352 1.00 90.69 856 ALA A N 1
ATOM 6516 C CA . ALA A 1 856 ? -14.217 20.177 36.951 1.00 90.69 856 ALA A CA 1
ATOM 6517 C C . ALA A 1 856 ? -14.432 21.698 37.057 1.00 90.69 856 ALA A C 1
ATOM 6519 O O . ALA A 1 856 ? -13.491 22.430 37.352 1.00 90.69 856 ALA A O 1
ATOM 6520 N N . THR A 1 857 ? -15.669 22.165 36.862 1.00 88.69 857 THR A N 1
ATOM 6521 C CA . THR A 1 857 ? -16.042 23.588 36.972 1.00 88.69 857 THR A CA 1
ATOM 6522 C C . THR A 1 857 ? -16.718 23.956 38.298 1.00 88.69 857 THR A C 1
ATOM 6524 O O . THR A 1 857 ? -17.159 25.093 38.482 1.00 88.69 857 THR A O 1
ATOM 6527 N N . MET A 1 858 ? -16.852 23.001 39.222 1.00 88.06 858 MET A N 1
ATOM 6528 C CA . MET A 1 858 ? -17.623 23.173 40.452 1.00 88.06 858 MET A CA 1
ATOM 6529 C C . MET A 1 858 ? -17.039 24.291 41.326 1.00 88.06 858 MET A C 1
ATOM 6531 O O . MET A 1 858 ? -15.864 24.276 41.683 1.00 88.06 858 MET A O 1
ATOM 6535 N N . GLY A 1 859 ? -17.887 25.249 41.711 1.00 81.56 859 GLY A N 1
ATOM 6536 C CA . GLY A 1 859 ? -17.511 26.360 42.591 1.00 81.56 859 GLY A CA 1
ATOM 6537 C C . GLY A 1 859 ? -16.679 27.469 41.935 1.00 81.56 859 GLY A C 1
ATOM 6538 O O . GLY A 1 859 ? -16.313 28.414 42.631 1.00 81.56 859 GLY A O 1
ATOM 6539 N N . MET A 1 860 ? -16.403 27.384 40.629 1.00 86.25 860 MET A N 1
ATOM 6540 C CA . MET A 1 860 ? -15.729 28.444 39.877 1.00 86.25 860 MET A CA 1
ATOM 6541 C C . MET A 1 860 ? -16.700 29.569 39.507 1.00 86.25 860 MET A C 1
ATOM 6543 O O . MET A 1 860 ? -17.827 29.311 39.072 1.00 86.25 860 MET A O 1
ATOM 6547 N N . ASP A 1 861 ? -16.237 30.809 39.644 1.00 83.62 861 ASP A N 1
ATOM 6548 C CA . ASP A 1 861 ? -16.945 31.992 39.155 1.00 83.62 861 ASP A CA 1
ATOM 6549 C C . ASP A 1 861 ? -16.809 32.120 37.630 1.00 83.62 861 ASP A C 1
ATOM 6551 O O . ASP A 1 861 ? -15.840 31.633 37.042 1.00 83.62 861 ASP A O 1
ATOM 6555 N N . ASP A 1 862 ? -17.793 32.750 36.987 1.00 81.06 862 ASP A N 1
ATOM 6556 C CA . ASP A 1 862 ? -17.788 32.943 35.536 1.00 81.06 862 ASP A CA 1
ATOM 6557 C C . ASP A 1 862 ? -16.607 33.825 35.097 1.00 81.06 862 ASP A C 1
ATOM 6559 O O . ASP A 1 862 ? -16.292 34.837 35.727 1.00 81.06 862 ASP A O 1
ATOM 6563 N N . GLY A 1 863 ? -15.934 33.422 34.015 1.00 87.56 863 GLY A N 1
ATOM 6564 C CA . GLY A 1 863 ? -14.752 34.095 33.480 1.00 87.56 863 GLY A CA 1
ATOM 6565 C C . GLY A 1 863 ? -13.725 33.128 32.887 1.00 87.56 863 GLY A C 1
ATOM 6566 O O . GLY A 1 863 ? -13.910 31.910 32.879 1.00 87.56 863 GLY A O 1
ATOM 6567 N N . SER A 1 864 ? -12.588 33.674 32.449 1.00 89.62 864 SER A N 1
ATOM 6568 C CA . SER A 1 864 ? -11.580 32.955 31.650 1.00 89.62 864 SER A CA 1
ATOM 6569 C C . SER A 1 864 ? -11.029 31.676 32.294 1.00 89.62 864 SER A C 1
ATOM 6571 O O . SER A 1 864 ? -10.664 30.738 31.585 1.00 89.62 864 SER A O 1
ATOM 6573 N N . LEU A 1 865 ? -10.972 31.604 33.629 1.00 90.56 865 LEU A N 1
ATOM 6574 C CA . LEU A 1 865 ? -10.539 30.402 34.351 1.00 90.56 865 LEU A CA 1
ATOM 6575 C C . LEU A 1 865 ? -11.556 29.261 34.246 1.00 90.56 865 LEU A C 1
ATOM 6577 O O . LEU A 1 865 ? -11.160 28.119 34.015 1.00 90.56 865 LEU A O 1
ATOM 6581 N N . LYS A 1 866 ? -12.852 29.565 34.385 1.00 88.56 866 LYS A N 1
ATOM 6582 C CA . LYS A 1 866 ? -13.930 28.584 34.228 1.00 88.56 866 LYS A CA 1
ATOM 6583 C C . LYS A 1 866 ? -14.062 28.155 32.770 1.00 88.56 866 LYS A C 1
ATOM 6585 O O . LYS A 1 866 ? -14.206 26.963 32.515 1.00 88.56 866 LYS A O 1
ATOM 6590 N N . ASP A 1 867 ? -13.904 29.087 31.829 1.00 88.69 867 ASP A N 1
ATOM 6591 C CA . ASP A 1 867 ? -13.890 28.789 30.391 1.00 88.69 867 ASP A CA 1
ATOM 6592 C C . ASP A 1 867 ? -12.745 27.835 30.032 1.00 88.69 867 ASP A C 1
ATOM 6594 O O . ASP A 1 867 ? -12.943 26.835 29.336 1.00 88.69 867 ASP A O 1
ATOM 6598 N N . LYS A 1 868 ? -11.541 28.092 30.566 1.00 93.06 868 LYS A N 1
ATOM 6599 C CA . LYS A 1 868 ? -10.395 27.194 30.403 1.00 93.06 868 LYS A CA 1
ATOM 6600 C C . LYS A 1 868 ? -10.667 25.820 31.017 1.00 93.06 868 LYS A C 1
ATOM 6602 O O . LYS A 1 868 ? -10.457 24.818 30.342 1.00 93.06 868 LYS A O 1
ATOM 6607 N N . ALA A 1 869 ? -11.173 25.758 32.249 1.00 91.50 869 ALA A N 1
ATOM 6608 C CA . ALA A 1 869 ? -11.497 24.493 32.907 1.00 91.50 869 ALA A CA 1
ATOM 6609 C C . ALA A 1 869 ? -12.561 23.687 32.139 1.00 91.50 869 ALA A C 1
ATOM 6611 O O . ALA A 1 869 ? -12.434 22.471 32.007 1.00 91.50 869 ALA A O 1
ATOM 6612 N N . ALA A 1 870 ? -13.577 24.351 31.579 1.00 88.19 870 ALA A N 1
ATOM 6613 C CA . ALA A 1 870 ? -14.594 23.722 30.739 1.00 88.19 870 ALA A CA 1
ATOM 6614 C C . ALA A 1 870 ? -14.003 23.165 29.431 1.00 88.19 870 ALA A C 1
ATOM 6616 O O . ALA A 1 870 ? -14.352 22.054 29.008 1.00 88.19 870 ALA A O 1
ATOM 6617 N N . LYS A 1 871 ? -13.068 23.897 28.809 1.00 90.31 871 LYS A N 1
ATOM 6618 C CA . LYS A 1 871 ? -12.337 23.436 27.622 1.00 90.31 871 LYS A CA 1
ATOM 6619 C C . LYS A 1 871 ? -11.444 22.234 27.941 1.00 90.31 871 LYS A C 1
ATOM 6621 O O . LYS A 1 871 ? -11.518 21.226 27.242 1.00 90.31 871 LYS A O 1
ATOM 6626 N N . ASP A 1 872 ? -10.672 22.299 29.023 1.00 92.44 872 ASP A N 1
ATOM 6627 C CA . ASP A 1 872 ? -9.811 21.202 29.479 1.00 92.44 872 ASP A CA 1
ATOM 6628 C C . ASP A 1 872 ? -10.639 19.952 29.824 1.00 92.44 872 ASP A C 1
ATOM 6630 O O . ASP A 1 872 ? -10.274 18.833 29.455 1.00 92.44 872 ASP A O 1
ATOM 6634 N N . ALA A 1 873 ? -11.800 20.129 30.462 1.00 91.94 873 ALA A N 1
ATOM 6635 C CA . ALA A 1 873 ? -12.722 19.037 30.751 1.00 91.94 873 ALA A CA 1
ATOM 6636 C C . ALA A 1 873 ? -13.309 18.409 29.480 1.00 91.94 873 ALA A C 1
ATOM 6638 O O . ALA A 1 873 ? -13.466 17.193 29.418 1.00 91.94 873 ALA A O 1
ATOM 6639 N N . THR A 1 874 ? -13.588 19.208 28.449 1.00 89.88 874 THR A N 1
ATOM 6640 C CA . THR A 1 874 ? -14.038 18.700 27.144 1.00 89.88 874 THR A CA 1
ATOM 6641 C C . THR A 1 874 ? -12.949 17.877 26.458 1.00 89.88 874 THR A C 1
ATOM 6643 O O . THR A 1 874 ? -13.229 16.782 25.978 1.00 89.88 874 THR A O 1
ATOM 6646 N N . THR A 1 875 ? -11.693 18.328 26.496 1.00 93.00 875 THR A N 1
ATOM 6647 C CA . THR A 1 875 ? -10.553 17.535 26.008 1.00 93.00 875 THR A CA 1
ATOM 6648 C C . THR A 1 875 ? -10.421 16.211 26.766 1.00 93.00 875 THR A C 1
ATOM 6650 O O . THR A 1 875 ? -10.245 15.162 26.150 1.00 93.00 875 THR A O 1
ATOM 6653 N N . ALA A 1 876 ? -10.545 16.232 28.097 1.00 94.56 876 ALA A N 1
ATOM 6654 C CA . ALA A 1 876 ? -10.485 15.021 28.915 1.00 94.56 876 ALA A CA 1
ATOM 6655 C C . ALA A 1 876 ? -11.612 14.029 28.580 1.00 94.56 876 ALA A C 1
ATOM 6657 O O . ALA A 1 876 ? -11.357 12.833 28.506 1.00 94.56 876 ALA A O 1
ATOM 6658 N N . VAL A 1 877 ? -12.829 14.522 28.332 1.00 92.06 877 VAL A N 1
ATOM 6659 C CA . VAL A 1 877 ? -13.989 13.714 27.916 1.00 92.06 877 VAL A CA 1
ATOM 6660 C C . VAL A 1 877 ? -13.750 13.041 26.567 1.00 92.06 877 VAL A C 1
ATOM 6662 O O . VAL A 1 877 ? -13.991 11.845 26.438 1.00 92.06 877 VAL A O 1
ATOM 6665 N N . ASN A 1 878 ? -13.224 13.776 25.584 1.00 88.50 878 ASN A N 1
ATOM 6666 C CA . ASN A 1 878 ? -12.916 13.210 24.269 1.00 88.50 878 ASN A CA 1
ATOM 6667 C C . ASN A 1 878 ? -11.841 12.119 24.372 1.00 88.50 878 ASN A C 1
ATOM 6669 O O . ASN A 1 878 ? -11.961 11.066 23.751 1.00 88.50 878 ASN A O 1
ATOM 6673 N N . ASN A 1 879 ? -10.810 12.346 25.191 1.00 91.31 879 ASN A N 1
ATOM 6674 C CA . ASN A 1 879 ? -9.771 11.347 25.445 1.00 91.31 879 ASN A CA 1
ATOM 6675 C C . ASN A 1 879 ? -10.312 10.126 26.198 1.00 91.31 879 ASN A C 1
ATOM 6677 O O . ASN A 1 879 ? -9.882 9.011 25.925 1.00 91.31 879 ASN A O 1
ATOM 6681 N N . PHE A 1 880 ? -11.246 10.329 27.131 1.00 95.00 880 PHE A N 1
ATOM 6682 C CA . PHE A 1 880 ? -11.909 9.246 27.851 1.00 95.00 880 PHE A CA 1
ATOM 6683 C C . PHE A 1 880 ? -12.727 8.366 26.903 1.00 95.00 880 PHE A C 1
ATOM 6685 O O . PHE A 1 880 ? -12.546 7.157 26.919 1.00 95.00 880 PHE A O 1
ATOM 6692 N N . ALA A 1 881 ? -13.557 8.958 26.037 1.00 89.06 881 ALA A N 1
ATOM 6693 C CA . ALA A 1 881 ? -14.348 8.206 25.062 1.00 89.06 881 ALA A CA 1
ATOM 6694 C C . ALA A 1 881 ? -13.461 7.372 24.120 1.00 89.06 881 ALA A C 1
ATOM 6696 O O . ALA A 1 881 ? -13.719 6.187 23.932 1.00 89.06 881 ALA A O 1
ATOM 6697 N N . LYS A 1 882 ? -12.376 7.964 23.596 1.00 88.69 882 LYS A N 1
ATOM 6698 C CA . LYS A 1 882 ? -11.404 7.252 22.749 1.00 88.69 882 LYS A CA 1
ATOM 6699 C C . LYS A 1 882 ? -10.710 6.115 23.495 1.00 88.69 882 LYS A C 1
ATOM 6701 O O . LYS A 1 882 ? -10.733 4.985 23.033 1.00 88.69 882 LYS A O 1
ATOM 6706 N N . GLY A 1 883 ? -10.146 6.399 24.669 1.00 93.38 883 GLY A N 1
ATOM 6707 C CA . GLY A 1 883 ? -9.423 5.385 25.435 1.00 93.38 883 GLY A CA 1
ATOM 6708 C C . GLY A 1 883 ? -10.326 4.257 25.937 1.00 93.38 883 GLY A C 1
ATOM 6709 O O . GLY A 1 883 ? -9.882 3.121 26.002 1.00 93.38 883 GLY A O 1
ATOM 6710 N N . MET A 1 884 ? -11.597 4.529 26.253 1.00 92.88 884 MET A N 1
ATOM 6711 C CA . MET A 1 884 ? -12.541 3.485 26.668 1.00 92.88 884 MET A CA 1
ATOM 6712 C C . MET A 1 884 ? -12.912 2.509 25.544 1.00 92.88 884 MET A C 1
ATOM 6714 O O . MET A 1 884 ? -13.243 1.368 25.856 1.00 92.88 884 MET A O 1
ATOM 6718 N N . ALA A 1 885 ? -12.842 2.912 24.270 1.00 86.12 885 ALA A N 1
ATOM 6719 C CA . ALA A 1 885 ? -13.082 2.012 23.136 1.00 86.12 885 ALA A CA 1
ATOM 6720 C C . ALA A 1 885 ? -12.006 0.909 23.020 1.00 86.12 885 ALA A C 1
ATOM 6722 O O . ALA A 1 885 ? -12.292 -0.209 22.578 1.00 86.12 885 ALA A O 1
ATOM 6723 N N . GLU A 1 886 ? -10.789 1.208 23.483 1.00 87.69 886 GLU A N 1
ATOM 6724 C CA . GLU A 1 886 ? -9.633 0.300 23.491 1.00 87.69 886 GLU A CA 1
ATOM 6725 C C . GLU A 1 886 ? -9.638 -0.671 24.688 1.00 87.69 886 GLU A C 1
ATOM 6727 O O . GLU A 1 886 ? -8.886 -1.641 24.705 1.00 87.69 886 GLU A O 1
ATOM 6732 N N . VAL A 1 887 ? -10.481 -0.447 25.701 1.00 91.88 887 VAL A N 1
ATOM 6733 C CA . VAL A 1 887 ? -10.512 -1.275 26.916 1.00 91.88 887 VAL A CA 1
ATOM 6734 C C . VAL A 1 887 ? -11.220 -2.603 26.639 1.00 91.88 887 VAL A C 1
ATOM 6736 O O . VAL A 1 887 ? -12.448 -2.644 26.525 1.00 91.88 887 VAL A O 1
ATOM 6739 N N . LYS A 1 888 ? -10.458 -3.704 26.591 1.00 86.50 888 LYS A N 1
ATOM 6740 C CA . LYS A 1 888 ? -10.983 -5.067 26.380 1.00 86.50 888 LYS A CA 1
ATOM 6741 C C . LYS A 1 888 ? -10.937 -5.947 27.637 1.00 86.50 888 LYS A C 1
ATOM 6743 O O . LYS A 1 888 ? -11.500 -7.040 27.643 1.00 86.50 888 LYS A O 1
ATOM 6748 N N . SER A 1 889 ? -10.325 -5.457 28.713 1.00 90.88 889 SER A N 1
ATOM 6749 C CA . SER A 1 889 ? -10.249 -6.114 30.018 1.00 90.88 889 SER A CA 1
ATOM 6750 C C . SER A 1 889 ? -10.135 -5.098 31.161 1.00 90.88 889 SER A C 1
ATOM 6752 O O . SER A 1 889 ? -9.842 -3.916 30.955 1.00 90.88 889 SER A O 1
ATOM 6754 N N . LEU A 1 890 ? -10.329 -5.565 32.395 1.00 94.56 890 LEU A N 1
ATOM 6755 C CA . LEU A 1 890 ? -10.065 -4.788 33.602 1.00 94.56 890 LEU A CA 1
ATOM 6756 C C . LEU A 1 890 ? -8.595 -4.355 33.672 1.00 94.56 890 LEU A C 1
ATOM 6758 O O . LEU A 1 890 ? -8.314 -3.257 34.142 1.00 94.56 890 LEU A O 1
ATOM 6762 N N . ASP A 1 891 ? -7.665 -5.178 33.184 1.00 94.62 891 ASP A N 1
ATOM 6763 C CA . ASP A 1 891 ? -6.242 -4.837 33.150 1.00 94.62 891 ASP A CA 1
ATOM 6764 C C . ASP A 1 891 ? -5.959 -3.633 32.257 1.00 94.62 891 ASP A C 1
ATOM 6766 O O . ASP A 1 891 ? -5.217 -2.740 32.666 1.00 94.62 891 ASP A O 1
ATOM 6770 N N . ASP A 1 892 ? -6.574 -3.573 31.076 1.00 94.50 892 ASP A N 1
ATOM 6771 C CA . ASP A 1 892 ? -6.417 -2.438 30.160 1.00 94.50 892 ASP A CA 1
ATOM 6772 C C . ASP A 1 892 ? -6.951 -1.150 30.791 1.00 94.50 892 ASP A C 1
ATOM 6774 O O . ASP A 1 892 ? -6.315 -0.096 30.717 1.00 94.50 892 ASP A O 1
ATOM 6778 N N . PHE A 1 893 ? -8.096 -1.245 31.477 1.00 97.31 893 PHE A N 1
ATOM 6779 C CA . PHE A 1 893 ? -8.669 -0.119 32.207 1.00 97.31 893 PHE A CA 1
ATOM 6780 C C . PHE A 1 893 ? -7.746 0.347 33.336 1.00 97.31 893 PHE A C 1
ATOM 6782 O O . PHE A 1 893 ? -7.464 1.539 33.440 1.00 97.31 893 PHE A O 1
ATOM 6789 N N . LEU A 1 894 ? -7.271 -0.582 34.171 1.00 96.50 894 LEU A N 1
ATOM 6790 C CA . LEU A 1 894 ? -6.488 -0.278 35.367 1.00 96.50 894 LEU A CA 1
ATOM 6791 C C . LEU A 1 894 ? -5.085 0.255 35.055 1.00 96.50 894 LEU A C 1
ATOM 6793 O O . LEU A 1 894 ? -4.632 1.160 35.750 1.00 96.50 894 LEU A O 1
ATOM 6797 N N . LYS A 1 895 ? -4.434 -0.235 33.991 1.00 96.38 895 LYS A N 1
ATOM 6798 C CA . LYS A 1 895 ? -3.124 0.266 33.530 1.00 96.38 895 LYS A CA 1
ATOM 6799 C C . LYS A 1 895 ? -3.187 1.697 32.989 1.00 96.38 895 LYS A C 1
ATOM 6801 O O . LYS A 1 895 ? -2.155 2.359 32.874 1.00 96.38 895 LYS A O 1
ATOM 6806 N N . ASN A 1 896 ? -4.374 2.183 32.624 1.00 96.56 896 ASN A N 1
ATOM 6807 C CA . ASN A 1 896 ? -4.556 3.528 32.098 1.00 96.56 896 ASN A CA 1
ATOM 6808 C C . ASN A 1 896 ? -4.997 4.507 33.197 1.00 96.56 896 ASN A C 1
ATOM 6810 O O . ASN A 1 896 ? -6.185 4.786 33.381 1.00 96.56 896 ASN A O 1
ATOM 6814 N N . ASP A 1 897 ? -4.014 5.115 33.868 1.00 95.44 897 ASP A N 1
ATOM 6815 C CA . ASP A 1 897 ? -4.218 6.096 34.946 1.00 95.44 897 ASP A CA 1
ATOM 6816 C C . ASP A 1 897 ? -5.160 7.248 34.577 1.00 95.44 897 ASP A C 1
ATOM 6818 O O . ASP A 1 897 ? -5.830 7.819 35.442 1.00 95.44 897 ASP A O 1
ATOM 6822 N N . LYS A 1 898 ? -5.217 7.634 33.295 1.00 96.12 898 LYS A N 1
ATOM 6823 C CA . LYS A 1 898 ? -6.108 8.706 32.838 1.00 96.12 898 LYS A CA 1
ATOM 6824 C C . LYS A 1 898 ? -7.561 8.246 32.857 1.00 96.12 898 LYS A C 1
ATOM 6826 O O . LYS A 1 898 ? -8.409 9.021 33.299 1.00 96.12 898 LYS A O 1
ATOM 6831 N N . LEU A 1 899 ? -7.845 7.018 32.419 1.00 97.25 899 LEU A N 1
ATOM 6832 C CA . LEU A 1 899 ? -9.195 6.450 32.420 1.00 97.25 899 LEU A CA 1
ATOM 6833 C C . LEU A 1 899 ? -9.678 6.184 33.847 1.00 97.25 899 LEU A C 1
ATOM 6835 O O . LEU A 1 899 ? -10.764 6.641 34.215 1.00 97.25 899 LEU A O 1
ATOM 6839 N N . THR A 1 900 ? -8.852 5.548 34.684 1.00 97.12 900 THR A N 1
ATOM 6840 C CA . THR A 1 900 ? -9.191 5.305 36.096 1.00 97.12 900 THR A CA 1
ATOM 6841 C C . THR A 1 900 ? -9.413 6.618 36.846 1.00 97.12 900 THR A C 1
ATOM 6843 O O . THR A 1 900 ? -10.449 6.801 37.491 1.00 97.12 900 THR A O 1
ATOM 6846 N N . SER A 1 901 ? -8.510 7.594 36.691 1.00 96.69 901 SER A N 1
ATOM 6847 C CA . SER A 1 901 ? -8.649 8.919 37.306 1.00 96.69 901 SER A CA 1
ATOM 6848 C C . SER A 1 901 ? -9.890 9.663 36.825 1.00 96.69 901 SER A C 1
ATOM 6850 O O . SER A 1 901 ? -10.502 10.390 37.609 1.00 96.69 901 SER A O 1
ATOM 6852 N N . PHE A 1 902 ? -10.256 9.524 35.549 1.00 97.44 902 PHE A N 1
ATOM 6853 C CA . PHE A 1 902 ? -11.450 10.153 34.996 1.00 97.44 902 PHE A CA 1
ATOM 6854 C C . PHE A 1 902 ? -12.714 9.595 35.652 1.00 97.44 902 PHE A C 1
ATOM 6856 O O . PHE A 1 902 ? -13.515 10.373 36.173 1.00 97.44 902 PHE A O 1
ATOM 6863 N N . VAL A 1 903 ? -12.859 8.266 35.702 1.00 96.56 903 VAL A N 1
ATOM 6864 C CA . VAL A 1 903 ? -14.010 7.591 36.326 1.00 96.56 903 VAL A CA 1
ATOM 6865 C C . VAL A 1 903 ? -14.100 7.925 37.812 1.00 96.56 903 VAL A C 1
ATOM 6867 O O . VAL A 1 903 ? -15.179 8.267 38.300 1.00 96.56 903 VAL A O 1
ATOM 6870 N N . LEU A 1 904 ? -12.977 7.907 38.535 1.00 95.50 904 LEU A N 1
ATOM 6871 C CA . LEU A 1 904 ? -12.943 8.275 39.951 1.00 95.50 904 LEU A CA 1
ATOM 6872 C C . LEU A 1 904 ? -13.393 9.725 40.165 1.00 95.50 904 LEU A C 1
ATOM 6874 O O . LEU A 1 904 ? -14.314 9.972 40.944 1.00 95.50 904 LEU A O 1
ATOM 6878 N N . LYS A 1 905 ? -12.830 10.681 39.415 1.00 93.50 905 LYS A N 1
ATOM 6879 C CA . LYS A 1 905 ? -13.217 12.097 39.508 1.00 93.50 905 LYS A CA 1
ATOM 6880 C C . LYS A 1 905 ? -14.677 12.325 39.132 1.00 93.50 905 LYS A C 1
ATOM 6882 O O . LYS A 1 905 ? -15.354 13.080 39.825 1.00 93.50 905 LYS A O 1
ATOM 6887 N N . ALA A 1 906 ? -15.180 11.673 38.082 1.00 92.81 906 ALA A N 1
ATOM 6888 C CA . ALA A 1 906 ? -16.583 11.760 37.672 1.00 92.81 906 ALA A CA 1
ATOM 6889 C C . ALA A 1 906 ? -17.535 11.305 38.794 1.00 92.81 906 ALA A C 1
ATOM 6891 O O . ALA A 1 906 ? -18.610 11.880 38.975 1.00 92.81 906 ALA A O 1
ATOM 6892 N N . ASN A 1 907 ? -17.107 10.336 39.604 1.00 90.38 907 ASN A N 1
ATOM 6893 C CA . ASN A 1 907 ? -17.858 9.821 40.746 1.00 90.38 907 ASN A CA 1
ATOM 6894 C C . ASN A 1 907 ? -17.502 10.495 42.088 1.00 90.38 907 ASN A C 1
ATOM 6896 O O . ASN A 1 907 ? -17.977 10.063 43.132 1.00 90.38 907 ASN A O 1
ATOM 6900 N N . GLY A 1 908 ? -16.725 11.586 42.079 1.00 87.50 908 GLY A N 1
ATOM 6901 C CA . GLY A 1 908 ? -16.428 12.384 43.276 1.00 87.50 908 GLY A CA 1
ATOM 6902 C C . GLY A 1 908 ? -15.278 11.863 44.143 1.00 87.50 908 GLY A C 1
ATOM 6903 O O . GLY A 1 908 ? -15.057 12.380 45.237 1.00 87.50 908 GLY A O 1
ATOM 6904 N N . PHE A 1 909 ? -14.521 10.881 43.659 1.00 89.38 909 PHE A N 1
ATOM 6905 C CA . PHE A 1 909 ? -13.357 10.338 44.346 1.00 89.38 909 PHE A CA 1
ATOM 6906 C C . PHE A 1 909 ? -12.079 11.110 44.006 1.00 89.38 909 PHE A C 1
ATOM 6908 O O . PHE A 1 909 ? -11.885 11.568 42.879 1.00 89.38 909 PHE A O 1
ATOM 6915 N N . ASP A 1 910 ? -11.182 11.219 44.987 1.00 89.56 910 ASP A N 1
ATOM 6916 C CA . ASP A 1 910 ? -9.807 11.671 44.765 1.00 89.56 910 ASP A CA 1
ATOM 6917 C C . ASP A 1 910 ? -8.968 10.478 44.281 1.00 89.56 910 ASP A C 1
ATOM 6919 O O . ASP A 1 910 ? -8.752 9.555 45.075 1.00 89.56 910 ASP A O 1
ATOM 6923 N N . PRO A 1 911 ? -8.471 10.476 43.028 1.00 93.69 911 PRO A N 1
ATOM 6924 C CA . PRO A 1 911 ? -7.710 9.349 42.493 1.00 93.69 911 PRO A CA 1
ATOM 6925 C C . PRO A 1 911 ? -6.481 8.988 43.327 1.00 93.69 911 PRO A C 1
ATOM 6927 O O . PRO A 1 911 ? -6.100 7.829 43.380 1.00 93.69 911 PRO A O 1
ATOM 6930 N N . LYS A 1 912 ? -5.896 9.947 44.060 1.00 93.50 912 LYS A N 1
ATOM 6931 C CA . LYS A 1 912 ? -4.712 9.700 44.900 1.00 93.50 912 LYS A CA 1
ATOM 6932 C C . LYS A 1 912 ? -4.972 8.761 46.080 1.00 93.50 912 LYS A C 1
ATOM 6934 O O . LYS A 1 912 ? -4.020 8.329 46.722 1.00 93.50 912 LYS A O 1
ATOM 6939 N N . LYS A 1 913 ? -6.238 8.492 46.412 1.00 92.00 913 LYS A N 1
ATOM 6940 C CA . LYS A 1 913 ? -6.626 7.599 47.512 1.00 92.00 913 LYS A CA 1
ATOM 6941 C C . LYS A 1 913 ? -6.781 6.139 47.090 1.00 92.00 913 LYS A C 1
ATOM 6943 O O . LYS A 1 913 ? -6.984 5.302 47.964 1.00 92.00 913 LYS A O 1
ATOM 6948 N N . PHE A 1 914 ? -6.721 5.845 45.793 1.00 93.44 914 PHE A N 1
ATOM 6949 C CA . PHE A 1 914 ? -7.004 4.520 45.254 1.00 93.44 914 PHE A CA 1
ATOM 6950 C C . PHE A 1 914 ? -5.860 4.095 44.339 1.00 93.44 914 PHE A C 1
ATOM 6952 O O . PHE A 1 914 ? -5.664 4.681 43.279 1.00 93.44 914 PHE A O 1
ATOM 6959 N N . ASP A 1 915 ? -5.102 3.089 44.764 1.00 94.12 915 ASP A N 1
ATOM 6960 C CA . ASP A 1 915 ? -4.098 2.441 43.924 1.00 94.12 915 ASP A CA 1
ATOM 6961 C C . ASP A 1 915 ? -4.721 1.337 43.054 1.00 94.12 915 ASP A C 1
ATOM 6963 O O . ASP A 1 915 ? -5.876 0.930 43.240 1.00 94.12 915 ASP A O 1
ATOM 6967 N N . GLU A 1 916 ? -3.943 0.853 42.084 1.00 95.06 916 GLU A N 1
ATOM 6968 C CA . GLU A 1 916 ? -4.371 -0.186 41.145 1.00 95.06 916 GLU A CA 1
ATOM 6969 C C . GLU A 1 916 ? -4.837 -1.461 41.867 1.00 95.06 916 GLU A C 1
ATOM 6971 O O . GLU A 1 916 ? -5.869 -2.031 41.519 1.00 95.06 916 GLU A O 1
ATOM 6976 N N . GLU A 1 917 ? -4.125 -1.890 42.915 1.00 95.38 917 GLU A N 1
ATOM 6977 C CA . GLU A 1 917 ? -4.450 -3.108 43.668 1.00 95.38 917 GLU A CA 1
ATOM 6978 C C . GLU A 1 917 ? -5.797 -2.986 44.397 1.00 95.38 917 GLU A C 1
ATOM 6980 O O . GLU A 1 917 ? -6.599 -3.927 44.411 1.00 95.38 917 GLU A O 1
ATOM 6985 N N . THR A 1 918 ? -6.076 -1.823 44.990 1.00 95.25 918 THR A N 1
ATOM 6986 C CA . THR A 1 918 ? -7.353 -1.549 45.651 1.00 95.25 918 THR A CA 1
ATOM 6987 C C . THR A 1 918 ? -8.492 -1.541 44.640 1.00 95.25 918 THR A C 1
ATOM 6989 O O . THR A 1 918 ? -9.512 -2.194 44.872 1.00 95.25 918 THR A O 1
ATOM 6992 N N . LEU A 1 919 ? -8.325 -0.859 43.503 1.00 96.38 919 LEU A N 1
ATOM 6993 C CA . LEU A 1 919 ? -9.332 -0.847 42.439 1.00 96.38 919 LEU A CA 1
ATOM 6994 C C . LEU A 1 919 ? -9.566 -2.253 41.884 1.00 96.38 919 LEU A C 1
ATOM 6996 O O . LEU A 1 919 ? -10.714 -2.671 41.758 1.00 96.38 919 LEU A O 1
ATOM 7000 N N . ARG A 1 920 ? -8.506 -3.030 41.655 1.00 96.88 920 ARG A N 1
ATOM 7001 C CA . ARG A 1 920 ? -8.604 -4.429 41.231 1.00 96.88 920 ARG A CA 1
ATOM 7002 C C . ARG A 1 920 ? -9.465 -5.250 42.183 1.00 96.88 920 ARG A C 1
ATOM 7004 O O . ARG A 1 920 ? -10.396 -5.900 41.725 1.00 96.88 920 ARG A O 1
ATOM 7011 N N . LYS A 1 921 ? -9.224 -5.173 43.498 1.00 95.31 921 LYS A N 1
ATOM 7012 C CA . LYS A 1 921 ? -10.043 -5.867 44.517 1.00 95.31 921 LYS A CA 1
ATOM 7013 C C . LYS A 1 921 ? -11.506 -5.425 44.502 1.00 95.31 921 LYS A C 1
ATOM 7015 O O . LYS A 1 921 ? -12.389 -6.236 44.776 1.00 95.31 921 LYS A O 1
ATOM 7020 N N . ILE A 1 922 ? -11.765 -4.148 44.224 1.00 95.81 922 ILE A N 1
ATOM 7021 C CA . ILE A 1 922 ? -13.122 -3.605 44.109 1.00 95.81 922 ILE A CA 1
ATOM 7022 C C . ILE A 1 922 ? -13.829 -4.193 42.880 1.00 95.81 922 ILE A C 1
ATOM 7024 O O . ILE A 1 922 ? -14.936 -4.705 43.026 1.00 95.81 922 ILE A O 1
ATOM 7028 N N . PHE A 1 923 ? -13.194 -4.165 41.705 1.00 94.94 923 PHE A N 1
ATOM 7029 C CA . PHE A 1 923 ? -13.795 -4.614 40.444 1.00 94.94 923 PHE A CA 1
ATOM 7030 C C . PHE A 1 923 ? -13.954 -6.136 40.330 1.00 94.94 923 PHE A C 1
ATOM 7032 O O . PHE A 1 923 ? -14.917 -6.586 39.720 1.00 94.94 923 PHE A O 1
ATOM 7039 N N . THR A 1 924 ? -13.073 -6.927 40.949 1.00 93.62 924 THR A N 1
ATOM 7040 C CA . THR A 1 924 ? -13.168 -8.401 40.948 1.00 93.62 924 THR A CA 1
ATOM 7041 C C . THR A 1 924 ? -14.029 -8.966 42.084 1.00 93.62 924 THR A C 1
ATOM 7043 O O . THR A 1 924 ? -14.252 -10.174 42.164 1.00 93.62 924 THR A O 1
ATOM 7046 N N . SER A 1 925 ? -14.542 -8.114 42.979 1.00 92.56 925 SER A N 1
ATOM 7047 C CA . SER A 1 925 ? -15.444 -8.541 44.053 1.00 92.56 925 SER A CA 1
ATOM 7048 C C . SER A 1 925 ? -16.831 -8.883 43.524 1.00 92.56 925 SER A C 1
ATOM 7050 O O . SER A 1 925 ? -17.444 -8.088 42.816 1.00 92.56 925 SER A O 1
ATOM 7052 N N . ASP A 1 926 ? -17.381 -10.011 43.974 1.00 85.44 926 ASP A N 1
ATOM 7053 C CA . ASP A 1 926 ? -18.766 -10.377 43.682 1.00 85.44 926 ASP A CA 1
ATOM 7054 C C . ASP A 1 926 ? -19.743 -9.370 44.338 1.00 85.44 926 ASP A C 1
ATOM 7056 O O . ASP A 1 926 ? -19.761 -9.232 45.572 1.00 85.44 926 ASP A O 1
ATOM 7060 N N . PRO A 1 927 ? -20.558 -8.641 43.551 1.00 82.94 927 PRO A N 1
ATOM 7061 C CA . PRO A 1 927 ? -21.530 -7.690 44.082 1.00 82.94 927 PRO A CA 1
ATOM 7062 C C . PRO A 1 927 ? -22.699 -8.369 44.811 1.00 82.94 927 PRO A C 1
ATOM 7064 O O . PRO A 1 927 ? -23.331 -7.730 45.655 1.00 82.94 927 PRO A O 1
ATOM 7067 N N . SER A 1 928 ? -22.967 -9.649 44.539 1.00 79.88 928 SER A N 1
ATOM 7068 C CA . SER A 1 928 ? -24.049 -10.418 45.160 1.00 79.88 928 SER A CA 1
ATOM 7069 C C . SER A 1 928 ? -23.672 -11.015 46.520 1.00 79.88 928 SER A C 1
ATOM 7071 O O . SER A 1 928 ? -24.554 -11.212 47.358 1.00 79.88 928 SER A O 1
ATOM 7073 N N . ASP A 1 929 ? -22.379 -11.241 46.787 1.00 85.19 929 ASP A N 1
ATOM 7074 C CA . ASP A 1 929 ? -21.899 -11.753 48.074 1.00 85.19 929 ASP A CA 1
ATOM 7075 C C . ASP A 1 929 ? -21.886 -10.640 49.141 1.00 85.19 929 ASP A C 1
ATOM 7077 O O . ASP A 1 929 ? -21.053 -9.729 49.075 1.00 85.19 929 ASP A O 1
ATOM 7081 N N . PRO A 1 930 ? -22.724 -10.708 50.197 1.00 82.56 930 PRO A N 1
ATOM 7082 C CA . PRO A 1 930 ? -22.756 -9.696 51.254 1.00 82.56 930 PRO A CA 1
ATOM 7083 C C . PRO A 1 930 ? -21.437 -9.544 52.025 1.00 82.56 930 PRO A C 1
ATOM 7085 O O . PRO A 1 930 ? -21.271 -8.555 52.741 1.00 82.56 930 PRO A O 1
ATOM 7088 N N . LYS A 1 931 ? -20.529 -10.524 51.932 1.00 89.19 931 LYS A N 1
ATOM 7089 C CA . LYS A 1 931 ? -19.219 -10.527 52.596 1.00 89.19 931 LYS A CA 1
ATOM 7090 C C . LYS A 1 931 ? -18.081 -10.026 51.707 1.00 89.19 931 LYS A C 1
ATOM 7092 O O . LYS A 1 931 ? -16.964 -9.894 52.210 1.00 89.19 931 LYS A O 1
ATOM 7097 N N . SER A 1 932 ? -18.341 -9.726 50.435 1.00 91.56 932 SER A N 1
ATOM 7098 C CA . SER A 1 932 ? -17.308 -9.282 49.500 1.00 91.56 932 SER A CA 1
ATOM 7099 C C . SER A 1 932 ? -16.654 -7.968 49.935 1.00 91.56 932 SER A C 1
ATOM 7101 O O . SER A 1 932 ? -17.206 -7.193 50.731 1.00 91.56 932 SER A O 1
ATOM 7103 N N . TYR A 1 933 ? -15.456 -7.689 49.411 1.00 91.94 933 TYR A N 1
ATOM 7104 C CA . TYR A 1 933 ? -14.750 -6.440 49.709 1.00 91.94 933 TYR A CA 1
ATOM 7105 C C . TYR A 1 933 ? -15.588 -5.225 49.279 1.00 91.94 933 TYR A C 1
ATOM 7107 O O . TYR A 1 933 ? -15.736 -4.275 50.052 1.00 91.94 933 TYR A O 1
ATOM 7115 N N . LEU A 1 934 ? -16.223 -5.304 48.104 1.00 90.88 934 LEU A N 1
ATOM 7116 C CA . LEU A 1 934 ? -17.160 -4.299 47.597 1.00 90.88 934 LEU A CA 1
ATOM 7117 C C . LEU A 1 934 ? -18.330 -4.024 48.560 1.00 90.88 934 LEU A C 1
ATOM 7119 O O . LEU A 1 934 ? -18.733 -2.876 48.740 1.00 90.88 934 LEU A O 1
ATOM 7123 N N . ASN A 1 935 ? -18.873 -5.058 49.209 1.00 84.56 935 ASN A N 1
ATOM 7124 C CA . ASN A 1 935 ? -20.027 -4.919 50.098 1.00 84.56 935 ASN A CA 1
ATOM 7125 C C . ASN A 1 935 ? -19.683 -4.543 51.548 1.00 84.56 935 ASN A C 1
ATOM 7127 O O . ASN A 1 935 ? -20.574 -4.085 52.269 1.00 84.56 935 ASN A O 1
ATOM 7131 N N . THR A 1 936 ? -18.426 -4.707 51.977 1.00 86.44 936 THR A N 1
ATOM 7132 C CA . THR A 1 936 ? -18.020 -4.553 53.388 1.00 86.44 936 THR A CA 1
ATOM 7133 C C . THR A 1 936 ? -16.962 -3.481 53.651 1.00 86.44 936 THR A C 1
ATOM 7135 O O . THR A 1 936 ? -16.940 -2.925 54.752 1.00 86.44 936 THR A O 1
ATOM 7138 N N . LYS A 1 937 ? -16.062 -3.211 52.697 1.00 88.75 937 LYS A N 1
ATOM 7139 C CA . LYS A 1 937 ? -14.903 -2.315 52.871 1.00 88.75 937 LYS A CA 1
ATOM 7140 C C . LYS A 1 937 ? -14.913 -1.121 51.925 1.00 88.75 937 LYS A C 1
ATOM 7142 O O . LYS A 1 937 ? -14.479 -0.050 52.339 1.00 88.75 937 LYS A O 1
ATOM 7147 N N . ALA A 1 938 ? -15.383 -1.299 50.692 1.00 87.69 938 ALA A N 1
ATOM 7148 C CA . ALA A 1 938 ? -15.444 -0.218 49.717 1.00 87.69 938 ALA A CA 1
ATOM 7149 C C . ALA A 1 938 ? -16.518 0.821 50.083 1.00 87.69 938 ALA A C 1
ATOM 7151 O O . ALA A 1 938 ? -17.540 0.502 50.699 1.00 87.69 938 ALA A O 1
ATOM 7152 N N . GLU A 1 939 ? -16.298 2.073 49.680 1.00 84.25 939 GLU A N 1
ATOM 7153 C CA . GLU A 1 939 ? -17.329 3.109 49.773 1.00 84.25 939 GLU A CA 1
ATOM 7154 C C . GLU A 1 939 ? -18.535 2.731 48.900 1.00 84.25 939 GLU A C 1
ATOM 7156 O O . GLU A 1 939 ? -18.379 2.178 47.813 1.00 84.25 939 GLU A O 1
ATOM 7161 N N . SER A 1 940 ? -19.754 3.034 49.357 1.00 77.25 940 SER A N 1
ATOM 7162 C CA . SER A 1 940 ? -20.983 2.523 48.732 1.00 77.25 940 SER A CA 1
ATOM 7163 C C . SER A 1 940 ? -21.138 2.896 47.256 1.00 77.25 940 SER A C 1
ATOM 7165 O O . SER A 1 940 ? -21.716 2.114 46.509 1.00 77.25 940 SER A O 1
ATOM 7167 N N . ALA A 1 941 ? -20.595 4.039 46.825 1.00 82.69 941 ALA A N 1
ATOM 7168 C CA . ALA A 1 941 ? -20.656 4.478 45.430 1.00 82.69 941 ALA A CA 1
ATOM 7169 C C . ALA A 1 941 ? -19.816 3.604 44.474 1.00 82.69 941 ALA A C 1
ATOM 7171 O O . ALA A 1 941 ? -20.085 3.587 43.277 1.00 82.69 941 ALA A O 1
ATOM 7172 N N . PHE A 1 942 ? -18.856 2.809 44.971 1.00 90.25 942 PHE A N 1
ATOM 7173 C CA . PHE A 1 942 ? -18.153 1.836 44.126 1.00 90.25 942 PHE A CA 1
ATOM 7174 C C . PHE A 1 942 ? -19.056 0.706 43.640 1.00 90.25 942 PHE A C 1
ATOM 7176 O O . PHE A 1 942 ? -18.757 0.113 42.610 1.00 90.25 942 PHE A O 1
ATOM 7183 N N . LYS A 1 943 ? -20.174 0.425 44.321 1.00 86.06 943 LYS A N 1
ATOM 7184 C CA . LYS A 1 943 ? -21.158 -0.546 43.822 1.00 86.06 943 LYS A CA 1
ATOM 7185 C C . LYS A 1 943 ? -21.728 -0.092 42.491 1.00 86.06 943 LYS A C 1
ATOM 7187 O O . LYS A 1 943 ? -21.799 -0.886 41.561 1.00 86.06 943 LYS A O 1
ATOM 7192 N N . ASP A 1 944 ? -22.037 1.198 42.388 1.00 83.75 944 ASP A N 1
ATOM 7193 C CA . ASP A 1 944 ? -22.561 1.785 41.162 1.00 83.75 944 ASP A CA 1
ATOM 7194 C C . ASP A 1 944 ? -21.511 1.777 40.054 1.00 83.75 944 ASP A C 1
ATOM 7196 O O . ASP A 1 944 ? -21.841 1.449 38.918 1.00 83.75 944 ASP A O 1
ATOM 7200 N N . ILE A 1 945 ? -20.250 2.061 40.397 1.00 91.75 945 ILE A N 1
ATOM 7201 C CA . ILE A 1 945 ? -19.136 2.009 39.445 1.00 91.75 945 ILE A CA 1
ATOM 7202 C C . ILE A 1 945 ? -18.937 0.580 38.930 1.00 91.75 945 ILE A C 1
ATOM 7204 O O . ILE A 1 945 ? -18.926 0.376 37.726 1.00 91.75 945 ILE A O 1
ATOM 7208 N N . VAL A 1 946 ? -18.823 -0.429 39.796 1.00 92.06 946 VAL A N 1
ATOM 7209 C CA . VAL A 1 946 ? -18.614 -1.827 39.365 1.00 92.06 946 VAL A CA 1
ATOM 7210 C C . VAL A 1 946 ? -19.800 -2.352 38.548 1.00 92.06 946 VAL A C 1
ATOM 7212 O O . VAL A 1 946 ? -19.614 -3.115 37.602 1.00 92.06 946 VAL A O 1
ATOM 7215 N N . ALA A 1 947 ? -21.015 -1.921 38.886 1.00 87.56 947 ALA A N 1
ATOM 7216 C CA . ALA A 1 947 ? -22.237 -2.235 38.153 1.00 87.56 947 ALA A CA 1
ATOM 7217 C C . ALA A 1 947 ? -22.317 -1.553 36.772 1.00 87.56 947 ALA A C 1
ATOM 7219 O O . ALA A 1 947 ? -22.999 -2.059 35.884 1.00 87.56 947 ALA A O 1
ATOM 7220 N N . ASP A 1 948 ? -21.641 -0.416 36.588 1.00 89.38 948 ASP A N 1
ATOM 7221 C CA . ASP A 1 948 ? -21.552 0.298 35.310 1.00 89.38 948 ASP A CA 1
ATOM 7222 C C . ASP A 1 948 ? -20.635 -0.413 34.297 1.00 89.38 948 ASP A C 1
ATOM 7224 O O . ASP A 1 948 ? -20.843 -0.264 33.093 1.00 89.38 948 ASP A O 1
ATOM 7228 N N . PHE A 1 949 ? -19.660 -1.200 34.771 1.00 92.81 949 PHE A N 1
ATOM 7229 C CA . PHE A 1 949 ? -18.706 -1.918 33.924 1.00 92.81 949 PHE A CA 1
ATOM 7230 C C . PHE A 1 949 ? -19.151 -3.342 33.575 1.00 92.81 949 PHE A C 1
ATOM 7232 O O . PHE A 1 949 ? -19.538 -4.136 34.439 1.00 92.81 949 PHE A O 1
ATOM 7239 N N . ASN A 1 950 ? -18.967 -3.708 32.306 1.00 90.81 950 ASN A N 1
ATOM 7240 C CA . ASN A 1 950 ? -19.270 -5.037 31.770 1.00 90.81 950 ASN A CA 1
ATOM 7241 C C . ASN A 1 950 ? -18.118 -6.043 31.967 1.00 90.81 950 ASN A C 1
ATOM 7243 O O . ASN A 1 950 ? -17.894 -6.890 31.109 1.00 90.81 950 ASN A O 1
ATOM 7247 N N . PHE A 1 951 ? -17.389 -5.959 33.084 1.00 91.38 951 PHE A N 1
ATOM 7248 C CA . PHE A 1 951 ? -16.379 -6.955 33.466 1.00 91.38 951 PHE A CA 1
ATOM 7249 C C . PHE A 1 951 ? -16.982 -8.051 34.342 1.00 91.38 951 PHE A C 1
ATOM 7251 O O . PHE A 1 951 ? -17.824 -7.760 35.193 1.00 91.38 951 PHE A O 1
ATOM 7258 N N . ASP A 1 952 ? -16.553 -9.296 34.191 1.00 87.81 952 ASP A N 1
ATOM 7259 C CA . ASP A 1 952 ? -16.849 -10.366 35.138 1.00 87.81 952 ASP A CA 1
ATOM 7260 C C . ASP A 1 952 ? -15.968 -10.263 36.404 1.00 87.81 952 ASP A C 1
ATOM 7262 O O . ASP A 1 952 ? -15.219 -9.303 36.599 1.00 87.81 952 ASP A O 1
ATOM 7266 N N . THR A 1 953 ? -16.066 -11.240 37.310 1.00 88.06 953 THR A N 1
ATOM 7267 C CA . THR A 1 953 ? -15.267 -11.254 38.548 1.00 88.06 953 THR A CA 1
ATOM 7268 C C . THR A 1 953 ? -13.793 -11.609 38.326 1.00 88.06 953 THR A C 1
ATOM 7270 O O . THR A 1 953 ? -12.991 -11.431 39.241 1.00 88.06 953 THR A O 1
ATOM 7273 N N . LYS A 1 954 ? -13.409 -12.081 37.134 1.00 86.38 954 LYS A N 1
ATOM 7274 C CA . LYS A 1 954 ? -12.010 -12.299 36.731 1.00 86.38 954 LYS A CA 1
ATOM 7275 C C . LYS A 1 954 ? -11.406 -11.054 36.078 1.00 86.38 954 LYS A C 1
ATOM 7277 O O . LYS A 1 954 ? -10.186 -10.926 36.051 1.00 86.38 954 LYS A O 1
ATOM 7282 N N . GLY A 1 955 ? -12.247 -10.111 35.656 1.00 87.88 955 GLY A N 1
ATOM 7283 C CA . GLY A 1 955 ? -11.846 -8.886 34.976 1.00 87.88 955 GLY A CA 1
ATOM 7284 C C . GLY A 1 955 ? -11.958 -8.972 33.455 1.00 87.88 955 GLY A C 1
ATOM 7285 O O . GLY A 1 955 ? -11.524 -8.046 32.774 1.00 87.88 955 GLY A O 1
ATOM 7286 N N . ASP A 1 956 ? -12.548 -10.036 32.919 1.00 86.88 956 ASP A N 1
ATOM 7287 C CA . ASP A 1 956 ? -12.784 -10.189 31.487 1.00 86.88 956 ASP A CA 1
ATOM 7288 C C . ASP A 1 956 ? -14.093 -9.498 31.097 1.00 86.88 956 ASP A C 1
ATOM 7290 O O . ASP A 1 956 ? -15.040 -9.447 31.885 1.00 86.88 956 ASP A O 1
ATOM 7294 N N . LEU A 1 957 ? -14.180 -8.949 29.883 1.00 88.88 957 LEU A N 1
ATOM 7295 C CA . LEU A 1 957 ? -15.464 -8.472 29.360 1.00 88.88 957 LEU A CA 1
ATOM 7296 C C . LEU A 1 957 ? -16.487 -9.609 29.348 1.00 88.88 957 LEU A C 1
ATOM 7298 O O . LEU A 1 957 ? -16.143 -10.747 29.061 1.00 88.88 957 LEU A O 1
ATOM 7302 N N . THR A 1 958 ? -17.754 -9.308 29.627 1.00 86.56 958 THR A N 1
ATOM 7303 C CA . THR A 1 958 ? -18.816 -10.315 29.634 1.00 86.56 958 THR A CA 1
ATOM 7304 C C . THR A 1 958 ? -20.127 -9.782 29.078 1.00 86.56 958 THR A C 1
ATOM 7306 O O . THR A 1 958 ? -20.603 -8.701 29.436 1.00 86.56 958 THR A O 1
ATOM 7309 N N . ARG A 1 959 ? -20.775 -10.598 28.240 1.00 84.12 959 ARG A N 1
ATOM 7310 C CA . ARG A 1 959 ? -22.120 -10.319 27.730 1.00 84.12 959 ARG A CA 1
ATOM 7311 C C . ARG A 1 959 ? -23.196 -10.520 28.805 1.00 84.12 959 ARG A C 1
ATOM 7313 O O . ARG A 1 959 ? -24.266 -9.932 28.700 1.00 84.12 959 ARG A O 1
ATOM 7320 N N . ALA A 1 960 ? -22.907 -11.260 29.881 1.00 82.69 960 ALA A N 1
ATOM 7321 C CA . ALA A 1 960 ? -23.858 -11.545 30.963 1.00 82.69 960 ALA A CA 1
ATOM 7322 C C . ALA A 1 960 ? -24.321 -10.297 31.743 1.00 82.69 960 ALA A C 1
ATOM 7324 O O . ALA A 1 960 ? -25.340 -10.334 32.436 1.00 82.69 960 ALA A O 1
ATOM 7325 N N . LYS A 1 961 ? -23.578 -9.188 31.647 1.00 84.75 961 LYS A N 1
ATOM 7326 C CA . LYS A 1 961 ? -23.934 -7.902 32.265 1.00 84.75 961 LYS A CA 1
ATOM 7327 C C . LYS A 1 961 ? -24.704 -6.958 31.336 1.00 84.75 961 LYS A C 1
ATOM 7329 O O . LYS A 1 961 ? -25.230 -5.948 31.806 1.00 84.75 961 LYS A O 1
ATOM 7334 N N . ILE A 1 962 ? -24.797 -7.285 30.047 1.00 83.81 962 ILE A N 1
ATOM 7335 C CA . ILE A 1 962 ? -25.440 -6.452 29.031 1.00 83.81 962 ILE A CA 1
ATOM 7336 C C . ILE A 1 962 ? -26.898 -6.888 28.881 1.00 83.81 962 ILE A C 1
ATOM 7338 O O . ILE A 1 962 ? -27.187 -8.036 28.550 1.00 83.81 962 ILE A O 1
ATOM 7342 N N . GLY A 1 963 ? -27.819 -5.957 29.122 1.00 80.81 963 GLY A N 1
ATOM 7343 C CA . GLY A 1 963 ? -29.251 -6.167 28.915 1.00 80.81 963 GLY A CA 1
ATOM 7344 C C . GLY A 1 963 ? -29.744 -5.452 27.660 1.00 80.81 963 GLY A C 1
ATOM 7345 O O . GLY A 1 963 ? -29.121 -4.496 27.202 1.00 80.81 963 GLY A O 1
ATOM 7346 N N . ALA A 1 964 ? -30.875 -5.906 27.114 1.00 80.38 964 ALA A N 1
ATOM 7347 C CA . ALA A 1 964 ? -31.461 -5.353 25.890 1.00 80.38 964 ALA A CA 1
ATOM 7348 C C . ALA A 1 964 ? -31.803 -3.861 26.019 1.00 80.38 964 ALA A C 1
ATOM 7350 O O . ALA A 1 964 ? -31.493 -3.070 25.137 1.00 80.38 964 ALA A O 1
ATOM 7351 N N . VAL A 1 965 ? -32.420 -3.476 27.137 1.00 86.44 965 VAL A N 1
ATOM 7352 C CA . VAL A 1 965 ? -32.829 -2.091 27.413 1.00 86.44 965 VAL A CA 1
ATOM 7353 C C . VAL A 1 965 ? -32.120 -1.541 28.642 1.00 86.44 965 VAL A C 1
ATOM 7355 O O . VAL A 1 965 ? -31.885 -0.339 28.728 1.00 86.44 965 VAL A O 1
ATOM 7358 N N . GLN A 1 966 ? -31.747 -2.401 29.589 1.00 88.88 966 GLN A N 1
ATOM 7359 C CA . GLN A 1 966 ? -31.072 -1.999 30.811 1.00 88.88 966 GLN A CA 1
ATOM 7360 C C . GLN A 1 966 ? -30.046 -3.058 31.227 1.00 88.88 966 GLN A C 1
ATOM 7362 O O . GLN A 1 966 ? -30.401 -4.217 31.435 1.00 88.88 966 GLN A O 1
ATOM 7367 N N . ASN A 1 967 ? -28.779 -2.657 31.376 1.00 86.81 967 ASN A N 1
ATOM 7368 C CA . ASN A 1 967 ? -27.714 -3.540 31.867 1.00 86.81 967 ASN A CA 1
ATOM 7369 C C . ASN A 1 967 ? -28.021 -4.044 33.281 1.00 86.81 967 ASN A C 1
ATOM 7371 O O . ASN A 1 967 ? -28.617 -3.317 34.076 1.00 86.81 967 ASN A O 1
ATOM 7375 N N . THR A 1 968 ? -27.548 -5.244 33.622 1.00 85.19 968 THR A N 1
ATOM 7376 C CA . THR A 1 968 ? -27.844 -5.915 34.902 1.00 85.19 968 THR A CA 1
ATOM 7377 C C . THR A 1 968 ? -27.532 -5.019 36.103 1.00 85.19 968 THR A C 1
ATOM 7379 O O . THR A 1 968 ? -28.339 -4.876 37.015 1.00 85.19 968 THR A O 1
ATOM 7382 N N . GLY A 1 969 ? -26.396 -4.318 36.066 1.00 82.75 969 GLY A N 1
ATOM 7383 C CA . GLY A 1 969 ? -26.025 -3.386 37.126 1.00 82.75 969 GLY A CA 1
ATOM 7384 C C . GLY A 1 969 ? -26.914 -2.137 37.215 1.00 82.75 969 GLY A C 1
ATOM 7385 O O . GLY A 1 969 ? -27.182 -1.639 38.307 1.00 82.75 969 GLY A O 1
ATOM 7386 N N . ALA A 1 970 ? -27.410 -1.630 36.083 1.00 85.94 970 ALA A N 1
ATOM 7387 C CA . ALA A 1 970 ? -28.368 -0.527 36.066 1.00 85.94 970 ALA A CA 1
ATOM 7388 C C . ALA A 1 970 ? -29.746 -0.967 36.581 1.00 85.94 970 ALA A C 1
ATOM 7390 O O . ALA A 1 970 ? -30.372 -0.220 37.331 1.00 85.94 970 ALA A O 1
ATOM 7391 N N . GLU A 1 971 ? -30.172 -2.189 36.250 1.00 90.25 971 GLU A N 1
ATOM 7392 C CA . GLU A 1 971 ? -31.395 -2.808 36.766 1.00 90.25 971 GLU A CA 1
ATOM 7393 C C . GLU A 1 971 ? -31.355 -2.921 38.295 1.00 90.25 971 GLU A C 1
ATOM 7395 O O . GLU A 1 971 ? -32.269 -2.440 38.973 1.00 90.25 971 GLU A O 1
ATOM 7400 N N . ASP A 1 972 ? -30.265 -3.464 38.846 1.00 86.31 972 ASP A N 1
ATOM 7401 C CA . ASP A 1 972 ? -30.067 -3.599 40.293 1.00 86.31 972 ASP A CA 1
ATOM 7402 C C . ASP A 1 972 ? -30.141 -2.235 41.006 1.00 86.31 972 ASP A C 1
ATOM 7404 O O . ASP A 1 972 ? -30.788 -2.092 42.050 1.00 86.31 972 ASP A O 1
ATOM 7408 N N . ARG A 1 973 ? -29.547 -1.186 40.418 1.00 85.50 973 ARG A N 1
ATOM 7409 C CA . ARG A 1 973 ? -29.634 0.183 40.954 1.00 85.50 973 ARG A CA 1
ATOM 7410 C C . ARG A 1 973 ? -31.036 0.766 40.879 1.00 85.50 973 ARG A C 1
ATOM 7412 O O . ARG A 1 973 ? -31.442 1.458 41.817 1.00 85.50 973 ARG A O 1
ATOM 7419 N N . THR A 1 974 ? -31.781 0.521 39.800 1.00 91.25 974 THR A N 1
ATOM 7420 C CA . THR A 1 974 ? -33.181 0.952 39.696 1.00 91.25 974 THR A CA 1
ATOM 7421 C C . THR A 1 974 ? -34.012 0.279 40.789 1.00 91.25 974 THR A C 1
ATOM 7423 O O . THR A 1 974 ? -34.762 0.962 41.486 1.00 91.25 974 THR A O 1
ATOM 7426 N N . GLN A 1 975 ? -33.816 -1.019 41.040 1.00 91.31 975 GLN A N 1
ATOM 7427 C CA . GLN A 1 975 ? -34.487 -1.718 42.141 1.00 91.31 975 GLN A CA 1
ATOM 7428 C C . GLN A 1 975 ? -34.111 -1.138 43.508 1.00 91.31 975 GLN A C 1
ATOM 7430 O O . GLN A 1 975 ? -34.988 -0.832 44.318 1.00 91.31 975 GLN A O 1
ATOM 7435 N N . GLN A 1 976 ? -32.821 -0.919 43.772 1.00 88.75 976 GLN A N 1
ATOM 7436 C CA . GLN A 1 976 ? -32.375 -0.338 45.038 1.00 88.75 976 GLN A CA 1
ATOM 7437 C C . GLN A 1 976 ? -32.916 1.086 45.242 1.00 88.75 976 GLN A C 1
ATOM 7439 O O . GLN A 1 976 ? -33.360 1.433 46.340 1.00 88.75 976 GLN A O 1
ATOM 7444 N N . SER A 1 977 ? -32.930 1.900 44.186 1.00 90.19 977 SER A N 1
ATOM 7445 C CA . SER A 1 977 ? -33.459 3.266 44.228 1.00 90.19 977 SER A CA 1
ATOM 7446 C C . SER A 1 977 ? -34.969 3.277 44.447 1.00 90.19 977 SER A C 1
ATOM 7448 O O . SER A 1 977 ? -35.462 4.116 45.198 1.00 90.19 977 SER A O 1
ATOM 7450 N N . TYR A 1 978 ? -35.697 2.300 43.895 1.00 94.19 978 TYR A N 1
ATOM 7451 C CA . TYR A 1 978 ? -37.116 2.091 44.185 1.00 94.19 978 TYR A CA 1
ATOM 7452 C C . TYR A 1 978 ? -37.362 1.786 45.664 1.00 94.19 978 TYR A C 1
ATOM 7454 O O . TYR A 1 978 ? -38.247 2.388 46.275 1.00 94.19 978 TYR A O 1
ATOM 7462 N N . LEU A 1 979 ? -36.560 0.904 46.273 1.00 93.25 979 LEU A N 1
ATOM 7463 C CA . LEU A 1 979 ? -36.647 0.617 47.710 1.00 93.25 979 LEU A CA 1
ATOM 7464 C C . LEU A 1 979 ? -36.386 1.872 48.548 1.00 93.25 979 LEU A C 1
ATOM 7466 O O . LEU A 1 979 ? -37.106 2.136 49.512 1.00 93.25 979 LEU A O 1
ATOM 7470 N N . GLN A 1 980 ? -35.375 2.654 48.170 1.00 91.62 980 GLN A N 1
ATOM 7471 C CA . GLN A 1 980 ? -35.012 3.869 48.887 1.00 91.62 980 GLN A CA 1
ATOM 7472 C C . GLN A 1 980 ? -36.070 4.966 48.739 1.00 91.62 980 GLN A C 1
ATOM 7474 O O . GLN A 1 980 ? -36.470 5.544 49.747 1.00 91.62 980 GLN A O 1
ATOM 7479 N N . GLN A 1 981 ? -36.598 5.191 47.532 1.00 92.38 981 GLN A N 1
ATOM 7480 C CA . GLN A 1 981 ? -37.719 6.107 47.315 1.00 92.38 981 GLN A CA 1
ATOM 7481 C C . GLN A 1 981 ? -38.952 5.656 48.102 1.00 92.38 981 GLN A C 1
ATOM 7483 O O . GLN A 1 981 ? -39.596 6.467 48.756 1.00 92.38 981 GLN A O 1
ATOM 7488 N N . THR A 1 982 ? -39.269 4.359 48.086 1.00 93.56 982 THR A N 1
ATOM 7489 C CA . THR A 1 982 ? -40.419 3.820 48.822 1.00 93.56 982 THR A CA 1
ATOM 7490 C C . THR A 1 982 ? -40.270 4.062 50.324 1.00 93.56 982 THR A C 1
ATOM 7492 O O . THR A 1 982 ? -41.226 4.484 50.974 1.00 93.56 982 THR A O 1
ATOM 7495 N N . LEU A 1 983 ? -39.069 3.857 50.878 1.00 92.88 983 LEU A N 1
ATOM 7496 C CA . LEU A 1 983 ? -38.774 4.195 52.270 1.00 92.88 983 LEU A CA 1
ATOM 7497 C C . LEU A 1 983 ? -38.980 5.692 52.529 1.00 92.88 983 LEU A C 1
ATOM 7499 O O . LEU A 1 983 ? -39.661 6.049 53.485 1.00 92.88 983 LEU A O 1
ATOM 7503 N N . GLU A 1 984 ? -38.409 6.558 51.689 1.00 92.00 984 GLU A N 1
ATOM 7504 C CA . GLU A 1 984 ? -38.537 8.015 51.797 1.00 92.00 984 GLU A CA 1
ATOM 7505 C C . GLU A 1 984 ? -40.013 8.447 51.797 1.00 92.00 984 GLU A C 1
ATOM 7507 O O . GLU A 1 984 ? -40.431 9.180 52.695 1.00 92.00 984 GLU A O 1
ATOM 7512 N N . THR A 1 985 ? -40.821 7.939 50.864 1.00 90.88 985 THR A N 1
ATOM 7513 C CA . THR A 1 985 ? -42.263 8.213 50.780 1.00 90.88 985 THR A CA 1
ATOM 7514 C C . THR A 1 985 ? -43.004 7.744 52.032 1.00 90.88 985 THR A C 1
ATOM 7516 O O . THR A 1 985 ? -43.708 8.544 52.646 1.00 90.88 985 THR A O 1
ATOM 7519 N N . GLN A 1 986 ? -42.782 6.501 52.481 1.00 92.31 986 GLN A N 1
ATOM 7520 C CA . GLN A 1 986 ? -43.404 5.959 53.701 1.00 92.31 986 GLN A CA 1
ATOM 7521 C C . GLN A 1 986 ? -43.043 6.776 54.949 1.00 92.31 986 GLN A C 1
ATOM 7523 O O . GLN A 1 986 ? -43.874 6.987 55.833 1.00 92.31 986 GLN A O 1
ATOM 7528 N N . GLN A 1 987 ? -41.801 7.263 55.040 1.00 91.12 987 GLN A N 1
ATOM 7529 C CA . GLN A 1 987 ? -41.408 8.153 56.130 1.00 91.12 987 GLN A CA 1
ATOM 7530 C C . GLN A 1 987 ? -42.038 9.540 55.990 1.00 91.12 987 GLN A C 1
ATOM 7532 O O . GLN A 1 987 ? -42.418 10.119 57.003 1.00 91.12 987 GLN A O 1
ATOM 7537 N N . GLY A 1 988 ? -42.201 10.054 54.769 1.00 88.44 988 GLY A N 1
ATOM 7538 C CA . GLY A 1 988 ? -42.846 11.339 54.494 1.00 88.44 988 GLY A CA 1
ATOM 7539 C C . GLY A 1 988 ? -44.319 11.388 54.894 1.00 88.44 988 GLY A C 1
ATOM 7540 O O . GLY A 1 988 ? -44.762 12.405 55.418 1.00 88.44 988 GLY A O 1
ATOM 7541 N N . GLU A 1 989 ? -45.047 10.276 54.745 1.00 88.44 989 GLU A N 1
ATOM 7542 C CA . GLU A 1 989 ? -46.430 10.134 55.233 1.00 88.44 989 GLU A CA 1
ATOM 7543 C C . GLU A 1 989 ? -46.535 10.305 56.757 1.00 88.44 989 GLU A C 1
ATOM 7545 O O . GLU A 1 989 ? -47.558 10.756 57.270 1.00 88.44 989 GLU A O 1
ATOM 7550 N N . THR A 1 990 ? -45.469 9.965 57.488 1.00 86.19 990 THR A N 1
ATOM 7551 C CA . THR A 1 990 ? -45.412 10.102 58.950 1.00 86.19 990 THR A CA 1
ATOM 7552 C C . THR A 1 990 ? -44.808 11.441 59.381 1.00 86.19 990 THR A C 1
ATOM 7554 O O . THR A 1 990 ? -45.299 12.080 60.310 1.00 86.19 990 THR A O 1
ATOM 7557 N N . ASN A 1 991 ? -43.706 11.850 58.751 1.00 89.50 991 ASN A N 1
ATOM 7558 C CA . ASN A 1 991 ? -42.978 13.080 59.031 1.00 89.50 991 ASN A CA 1
ATOM 7559 C C . ASN A 1 991 ? -42.208 13.534 57.779 1.00 89.50 991 ASN A C 1
ATOM 7561 O O . ASN A 1 991 ? -41.142 13.009 57.447 1.00 89.50 991 ASN A O 1
ATOM 7565 N N . ASP A 1 992 ? -42.730 14.564 57.118 1.00 90.50 992 ASP A N 1
ATOM 7566 C CA . ASP A 1 992 ? -42.185 15.125 55.879 1.00 90.50 992 ASP A CA 1
ATOM 7567 C C . ASP A 1 992 ? -40.723 15.601 56.023 1.00 90.50 992 ASP A C 1
ATOM 7569 O O . ASP A 1 992 ? -39.916 15.444 55.105 1.00 90.50 992 ASP A O 1
ATOM 7573 N N . GLY A 1 993 ? -40.335 16.077 57.213 1.00 91.38 993 GLY A N 1
ATOM 7574 C CA . GLY A 1 993 ? -38.956 16.456 57.527 1.00 91.38 993 GLY A CA 1
ATOM 7575 C C . GLY A 1 993 ? -37.969 15.286 57.457 1.00 91.38 993 GLY A C 1
ATOM 7576 O O . GLY A 1 993 ? -36.818 15.476 57.067 1.00 91.38 993 GLY A O 1
ATOM 7577 N N . VAL A 1 994 ? -38.403 14.059 57.768 1.00 92.81 994 VAL A N 1
ATOM 7578 C CA . VAL A 1 994 ? -37.564 12.855 57.628 1.00 92.81 994 VAL A CA 1
ATOM 7579 C C . VAL A 1 994 ? -37.348 12.524 56.155 1.00 92.81 994 VAL A C 1
ATOM 7581 O O . VAL A 1 994 ? -36.208 12.280 55.759 1.00 92.81 994 VAL A O 1
ATOM 7584 N N . ARG A 1 995 ? -38.406 12.576 55.331 1.00 93.62 995 ARG A N 1
ATOM 7585 C CA . ARG A 1 995 ? -38.295 12.384 53.875 1.00 93.62 995 ARG A CA 1
ATOM 7586 C C . ARG A 1 995 ? -37.318 13.386 53.272 1.00 93.62 995 ARG A C 1
ATOM 7588 O O . ARG A 1 995 ? -36.406 12.980 52.565 1.00 93.62 995 ARG A O 1
ATOM 7595 N N . LEU A 1 996 ? -37.485 14.675 53.574 1.00 93.75 996 LEU A N 1
ATOM 7596 C CA . LEU A 1 996 ? -36.621 15.741 53.059 1.00 93.75 996 LEU A CA 1
ATOM 7597 C C . LEU A 1 996 ? -35.151 15.534 53.453 1.00 93.75 996 LEU A C 1
ATOM 7599 O O . LEU A 1 996 ? -34.267 15.713 52.619 1.00 93.75 996 LEU A O 1
ATOM 7603 N N . ALA A 1 997 ? -34.887 15.107 54.692 1.00 94.44 997 ALA A N 1
ATOM 7604 C CA . ALA A 1 997 ? -33.530 14.833 55.158 1.00 94.44 997 ALA A CA 1
ATOM 7605 C C . ALA A 1 997 ? -32.901 13.624 54.448 1.00 94.44 997 ALA A C 1
ATOM 7607 O O . ALA A 1 997 ? -31.756 13.695 54.012 1.00 94.44 997 ALA A O 1
ATOM 7608 N N . LEU A 1 998 ? -33.645 12.522 54.300 1.00 92.38 998 LEU A N 1
ATOM 7609 C CA . LEU A 1 998 ? -33.176 11.331 53.584 1.00 92.38 998 LEU A CA 1
ATOM 7610 C C . LEU A 1 998 ? -32.937 11.620 52.096 1.00 92.38 998 LEU A C 1
ATOM 7612 O O . LEU A 1 998 ? -31.881 11.265 51.570 1.00 92.38 998 LEU A O 1
ATOM 7616 N N . TYR A 1 999 ? -33.869 12.332 51.458 1.00 91.06 999 TYR A N 1
ATOM 7617 C CA . TYR A 1 999 ? -33.767 12.757 50.065 1.00 91.06 999 TYR A CA 1
ATOM 7618 C C . TYR A 1 999 ? -32.539 13.645 49.836 1.00 91.06 999 TYR A C 1
ATOM 7620 O O . TYR A 1 999 ? -31.738 13.385 48.937 1.00 91.06 999 TYR A O 1
ATOM 7628 N N . PHE A 1 1000 ? -32.333 14.658 50.686 1.00 93.75 1000 PHE A N 1
ATOM 7629 C CA . PHE A 1 1000 ? -31.162 15.527 50.589 1.00 93.75 1000 PHE A CA 1
ATOM 7630 C C . PHE A 1 1000 ? -29.868 14.746 50.827 1.00 93.75 1000 PHE A C 1
ATOM 7632 O O . PHE A 1 1000 ? -28.929 14.915 50.057 1.00 93.75 1000 PHE A O 1
ATOM 7639 N N . THR A 1 1001 ? -29.809 13.848 51.820 1.00 90.81 1001 THR A N 1
ATOM 7640 C CA . THR A 1 1001 ? -28.636 12.980 52.034 1.00 90.81 1001 THR A CA 1
ATOM 7641 C C . THR A 1 1001 ? -28.314 12.145 50.797 1.00 90.81 1001 THR A C 1
ATOM 7643 O O . THR A 1 1001 ? -27.146 12.032 50.432 1.00 90.81 1001 THR A O 1
ATOM 7646 N N . ARG A 1 1002 ? -29.331 11.592 50.125 1.00 88.25 1002 ARG A N 1
ATOM 7647 C CA . ARG A 1 1002 ? -29.151 10.810 48.896 1.00 88.25 1002 ARG A CA 1
ATOM 7648 C C . ARG A 1 1002 ? -28.653 11.664 47.729 1.00 88.25 1002 ARG A C 1
ATOM 7650 O O . ARG A 1 1002 ? -27.787 11.219 46.983 1.00 88.25 1002 ARG A O 1
ATOM 7657 N N . LYS A 1 1003 ? -29.192 12.872 47.554 1.00 88.19 1003 LYS A N 1
ATOM 7658 C CA . LYS A 1 1003 ? -28.887 13.731 46.398 1.00 88.19 1003 LYS A CA 1
ATOM 7659 C C . LYS A 1 1003 ? -27.657 14.623 46.585 1.00 88.19 1003 LYS A C 1
ATOM 7661 O O . LYS A 1 1003 ? -27.047 14.995 45.586 1.00 88.19 1003 LYS A O 1
ATOM 7666 N N . ALA A 1 1004 ? -27.247 14.928 47.818 1.00 89.88 1004 ALA A N 1
ATOM 7667 C CA . ALA A 1 1004 ? -26.155 15.861 48.119 1.00 89.88 1004 ALA A CA 1
ATOM 7668 C C . ALA A 1 1004 ? -24.834 15.599 47.362 1.00 89.88 1004 ALA A C 1
ATOM 7670 O O . ALA A 1 1004 ? -24.299 16.563 46.807 1.00 89.88 1004 ALA A O 1
ATOM 7671 N N . PRO A 1 1005 ? -24.338 14.349 47.226 1.00 85.44 1005 PRO A N 1
ATOM 7672 C CA . PRO A 1 1005 ? -23.094 14.079 46.495 1.00 85.44 1005 PRO A CA 1
ATOM 7673 C C . PRO A 1 1005 ? -23.155 14.428 44.997 1.00 85.44 1005 PRO A C 1
ATOM 7675 O O . PRO A 1 1005 ? -22.123 14.636 44.360 1.00 85.44 1005 PRO A O 1
ATOM 7678 N N . GLY A 1 1006 ? -24.355 14.497 44.413 1.00 82.88 1006 GLY A N 1
ATOM 7679 C CA . GLY A 1 1006 ? -24.570 14.893 43.018 1.00 82.88 1006 GLY A CA 1
ATOM 7680 C C . GLY A 1 1006 ? -24.654 16.408 42.802 1.00 82.88 1006 GLY A C 1
ATOM 7681 O O . GLY A 1 1006 ? -24.658 16.861 41.661 1.00 82.88 1006 GLY A O 1
ATOM 7682 N N . ILE A 1 1007 ? -24.712 17.212 43.871 1.00 87.88 1007 ILE A N 1
ATOM 7683 C CA . ILE A 1 1007 ? -24.907 18.663 43.776 1.00 87.88 1007 ILE A CA 1
ATOM 7684 C C . ILE A 1 1007 ? -23.568 19.357 43.504 1.00 87.88 1007 ILE A C 1
ATOM 7686 O O . ILE A 1 1007 ? -22.771 19.608 44.406 1.00 87.88 1007 ILE A O 1
ATOM 7690 N N . THR A 1 1008 ? -23.350 19.721 42.245 1.00 87.56 1008 THR A N 1
ATOM 7691 C CA . THR A 1 1008 ? -22.161 20.445 41.756 1.00 87.56 1008 THR A CA 1
ATOM 7692 C C . THR A 1 1008 ? -22.447 21.909 41.413 1.00 87.56 1008 THR A C 1
ATOM 7694 O O . THR A 1 1008 ? -21.542 22.659 41.049 1.00 87.56 1008 THR A O 1
ATOM 7697 N N . SER A 1 1009 ? -23.706 22.336 41.524 1.00 86.44 1009 SER A N 1
ATOM 7698 C CA . SER A 1 1009 ? -24.160 23.678 41.178 1.00 86.44 1009 SER A CA 1
ATOM 7699 C C . SER A 1 1009 ? -25.283 24.131 42.108 1.00 86.44 1009 SER A C 1
ATOM 7701 O O . SER A 1 1009 ? -26.192 23.367 42.431 1.00 86.44 1009 SER A O 1
ATOM 7703 N N . LEU A 1 1010 ? -25.252 25.401 42.522 1.00 87.94 1010 LEU A N 1
ATOM 7704 C CA . LEU A 1 1010 ? -26.316 25.989 43.346 1.00 87.94 1010 LEU A CA 1
ATOM 7705 C C . LEU A 1 1010 ? -27.641 26.091 42.578 1.00 87.94 1010 LEU A C 1
ATOM 7707 O O . LEU A 1 1010 ? -28.706 26.028 43.189 1.00 87.94 1010 LEU A O 1
ATOM 7711 N N . TYR A 1 1011 ? -27.587 26.164 41.246 1.00 85.06 1011 TYR A N 1
ATOM 7712 C CA . TYR A 1 1011 ? -28.773 26.115 40.391 1.00 85.06 1011 TYR A CA 1
ATOM 7713 C C . TYR A 1 1011 ? -29.528 24.785 40.528 1.00 85.06 1011 TYR A C 1
ATOM 7715 O O . TYR A 1 1011 ? -30.750 24.772 40.439 1.00 85.06 1011 TYR A O 1
ATOM 7723 N N . SER A 1 1012 ? -28.835 23.678 40.818 1.00 83.19 1012 SER A N 1
ATOM 7724 C CA . SER A 1 1012 ? -29.470 22.373 41.045 1.00 83.19 1012 SER A CA 1
ATOM 7725 C C . SER A 1 1012 ? -30.276 22.347 42.348 1.00 83.19 1012 SER A C 1
ATOM 7727 O O . SER A 1 1012 ? -31.319 21.707 42.407 1.00 83.19 1012 SER A O 1
ATOM 7729 N N . ILE A 1 1013 ? -29.843 23.094 43.374 1.00 87.94 1013 ILE A N 1
ATOM 7730 C CA . ILE A 1 1013 ? -30.623 23.288 44.609 1.00 87.94 1013 ILE A CA 1
ATOM 7731 C C . ILE A 1 1013 ? -31.873 24.119 44.319 1.00 87.94 1013 ILE A C 1
ATOM 7733 O O . ILE A 1 1013 ? -32.935 23.796 44.829 1.00 87.94 1013 ILE A O 1
ATOM 7737 N N . LEU A 1 1014 ? -31.765 25.171 43.501 1.00 84.75 1014 LEU A N 1
ATOM 7738 C CA . LEU A 1 1014 ? -32.914 26.001 43.110 1.00 84.75 1014 LEU A CA 1
ATOM 7739 C C . LEU A 1 1014 ? -33.923 25.243 42.236 1.00 84.75 1014 LEU A C 1
ATOM 7741 O O . LEU A 1 1014 ? -35.125 25.474 42.345 1.00 84.75 1014 LEU A O 1
ATOM 7745 N N . GLY A 1 1015 ? -33.435 24.352 41.372 1.00 79.62 1015 GLY A N 1
ATOM 7746 C CA . GLY A 1 1015 ? -34.260 23.547 40.472 1.00 79.62 1015 GLY A CA 1
ATOM 7747 C C . GLY A 1 1015 ? -35.044 22.429 41.165 1.00 79.62 1015 GLY A C 1
ATOM 7748 O O . GLY A 1 1015 ? -36.032 21.958 40.607 1.00 79.62 1015 GLY A O 1
ATOM 7749 N N . ASP A 1 1016 ? -34.649 22.029 42.376 1.00 85.25 1016 ASP A N 1
ATOM 7750 C CA . ASP A 1 1016 ? -35.300 20.972 43.150 1.00 85.25 1016 ASP A CA 1
ATOM 7751 C C . ASP A 1 1016 ? -35.960 21.549 44.410 1.00 85.25 1016 ASP A C 1
ATOM 7753 O O . ASP A 1 1016 ? -35.303 22.027 45.339 1.00 85.25 1016 ASP A O 1
ATOM 7757 N N . LYS A 1 1017 ? -37.293 21.469 44.467 1.00 84.88 1017 LYS A N 1
ATOM 7758 C CA . LYS A 1 1017 ? -38.084 22.027 45.572 1.00 84.88 1017 LYS A CA 1
ATOM 7759 C C . LYS A 1 1017 ? -37.710 21.434 46.931 1.00 84.88 1017 LYS A C 1
ATOM 7761 O O . LYS A 1 1017 ? -37.689 22.175 47.912 1.00 84.88 1017 LYS A O 1
ATOM 7766 N N . ALA A 1 1018 ? -37.420 20.135 47.001 1.00 89.19 1018 ALA A N 1
ATOM 7767 C CA . ALA A 1 1018 ? -37.056 19.475 48.248 1.00 89.19 1018 ALA A CA 1
ATOM 7768 C C . ALA A 1 1018 ? -35.667 19.930 48.714 1.00 89.19 1018 ALA A C 1
ATOM 7770 O O . ALA A 1 1018 ? -35.494 20.261 49.889 1.00 89.19 1018 ALA A O 1
ATOM 7771 N N . LEU A 1 1019 ? -34.697 20.030 47.795 1.00 91.31 1019 LEU A N 1
ATOM 7772 C CA . LEU A 1 1019 ? -33.360 20.541 48.120 1.00 91.31 1019 LEU A CA 1
ATOM 7773 C C . LEU A 1 1019 ? -33.408 22.003 48.570 1.00 91.31 1019 LEU A C 1
ATOM 7775 O O . LEU A 1 1019 ? -32.812 22.354 49.593 1.00 91.31 1019 LEU A O 1
ATOM 7779 N N . PHE A 1 1020 ? -34.149 22.849 47.852 1.00 89.94 1020 PHE A N 1
ATOM 7780 C CA . PHE A 1 1020 ? -34.331 24.251 48.214 1.00 89.94 1020 PHE A CA 1
ATOM 7781 C C . PHE A 1 1020 ? -34.983 24.402 49.592 1.00 89.94 1020 PHE A C 1
ATOM 7783 O O . PHE A 1 1020 ? -34.482 25.147 50.441 1.00 89.94 1020 PHE A O 1
ATOM 7790 N N . GLN A 1 1021 ? -36.059 23.650 49.852 1.00 91.06 1021 GLN A N 1
ATOM 7791 C CA . GLN A 1 1021 ? -36.764 23.673 51.130 1.00 91.06 1021 GLN A CA 1
ATOM 7792 C C . GLN A 1 1021 ? -35.826 23.316 52.287 1.00 91.06 1021 GLN A C 1
ATOM 7794 O O . GLN A 1 1021 ? -35.766 24.057 53.268 1.00 91.06 1021 GLN A O 1
ATOM 7799 N N . VAL A 1 1022 ? -35.020 22.259 52.147 1.00 94.81 1022 VAL A N 1
ATOM 7800 C CA . VAL A 1 1022 ? -34.035 21.863 53.165 1.00 94.81 1022 VAL A CA 1
ATOM 7801 C C . VAL A 1 1022 ? -33.080 23.006 53.497 1.00 94.81 1022 VAL A C 1
ATOM 7803 O O . VAL A 1 1022 ? -32.882 23.314 54.676 1.00 94.81 1022 VAL A O 1
ATOM 7806 N N . ILE A 1 1023 ? -32.527 23.690 52.492 1.00 94.12 1023 ILE A N 1
ATOM 7807 C CA . ILE A 1 1023 ? -31.614 24.816 52.728 1.00 94.12 1023 ILE A CA 1
ATOM 7808 C C . ILE A 1 1023 ? -32.331 25.992 53.400 1.00 94.12 1023 ILE A C 1
ATOM 7810 O O . ILE A 1 1023 ? -31.837 26.514 54.403 1.00 94.12 1023 ILE A O 1
ATOM 7814 N N . THR A 1 1024 ? -33.507 26.389 52.908 1.00 91.31 1024 THR A N 1
ATOM 7815 C CA . THR A 1 1024 ? -34.252 27.519 53.490 1.00 91.31 1024 THR A CA 1
ATOM 7816 C C . THR A 1 1024 ? -34.675 27.266 54.936 1.00 91.31 1024 THR A C 1
ATOM 7818 O O . THR A 1 1024 ? -34.506 28.150 55.774 1.00 91.31 1024 THR A O 1
ATOM 7821 N N . THR A 1 1025 ? -35.119 26.053 55.275 1.00 92.56 1025 THR A N 1
ATOM 7822 C CA . THR A 1 1025 ? -35.463 25.673 56.652 1.00 92.56 1025 THR A CA 1
ATOM 7823 C C . THR A 1 1025 ? -34.228 25.620 57.548 1.00 92.56 1025 THR A C 1
ATOM 7825 O O . THR A 1 1025 ? -34.257 26.138 58.663 1.00 92.56 1025 THR A O 1
ATOM 7828 N N . THR A 1 1026 ? -33.117 25.048 57.073 1.00 94.12 1026 THR A N 1
ATOM 7829 C CA . THR A 1 1026 ? -31.887 24.891 57.875 1.00 94.12 1026 THR A CA 1
ATOM 7830 C C . THR A 1 1026 ? -31.300 26.225 58.333 1.00 94.12 1026 THR A C 1
ATOM 7832 O O . THR A 1 1026 ? -30.749 26.323 59.435 1.00 94.12 1026 THR A O 1
ATOM 7835 N N . TYR A 1 1027 ? -31.413 27.250 57.486 1.00 92.94 1027 TYR A N 1
ATOM 7836 C CA . TYR A 1 1027 ? -30.864 28.584 57.727 1.00 92.94 1027 TYR A CA 1
ATOM 7837 C C . TYR A 1 1027 ? -31.931 29.645 58.029 1.00 92.94 1027 TYR A C 1
ATOM 7839 O O . TYR A 1 1027 ? -31.599 30.826 58.101 1.00 92.94 1027 TYR A O 1
ATOM 7847 N N . SER A 1 1028 ? -33.190 29.239 58.238 1.00 89.94 1028 SER A N 1
ATOM 7848 C CA . SER A 1 1028 ? -34.328 30.134 58.504 1.00 89.94 1028 SER A CA 1
ATOM 7849 C C . SER A 1 1028 ? -34.460 31.277 57.485 1.00 89.94 1028 SER A C 1
ATOM 7851 O O . SER A 1 1028 ? -34.690 32.431 57.849 1.00 89.94 1028 SER A O 1
ATOM 7853 N N . LEU A 1 1029 ? -34.279 30.965 56.201 1.00 89.94 1029 LEU A N 1
ATOM 7854 C CA . LEU A 1 1029 ? -34.355 31.943 55.120 1.00 89.94 1029 LEU A CA 1
ATOM 7855 C C . LEU A 1 1029 ? -35.825 32.293 54.792 1.00 89.94 1029 LEU A C 1
ATOM 7857 O O . LEU A 1 1029 ? -36.667 31.393 54.774 1.00 89.94 1029 LEU A O 1
ATOM 7861 N N . PRO A 1 1030 ? -36.160 33.569 54.507 1.00 83.81 1030 PRO A N 1
ATOM 7862 C CA . PRO A 1 1030 ? -37.526 33.973 54.165 1.00 83.81 1030 PRO A CA 1
ATOM 7863 C C . PRO A 1 1030 ? -38.081 33.288 52.908 1.00 83.81 1030 PRO A C 1
ATOM 7865 O O . PRO A 1 1030 ? -37.402 33.193 51.887 1.00 83.81 1030 PRO A O 1
ATOM 7868 N N . THR A 1 1031 ? -39.365 32.920 52.932 1.00 72.94 1031 THR A N 1
ATOM 7869 C CA . THR A 1 1031 ? -40.056 32.264 51.803 1.00 72.94 1031 THR A CA 1
ATOM 7870 C C . THR A 1 1031 ? -40.145 33.130 50.540 1.00 72.94 1031 THR A C 1
ATOM 7872 O O . THR A 1 1031 ? -40.265 32.592 49.446 1.00 72.94 1031 THR A O 1
ATOM 7875 N N . GLY A 1 1032 ? -40.025 34.460 50.654 1.00 79.25 1032 GLY A N 1
ATOM 7876 C CA . GLY A 1 1032 ? -40.052 35.392 49.517 1.00 79.25 1032 GLY A CA 1
ATOM 7877 C C . GLY A 1 1032 ? -38.823 35.351 48.595 1.00 79.25 1032 GLY A C 1
ATOM 7878 O O . GLY A 1 1032 ? -38.838 35.990 47.545 1.00 79.25 1032 GLY A O 1
ATOM 7879 N N . ILE A 1 1033 ? -37.769 34.605 48.950 1.00 83.00 1033 ILE A N 1
ATOM 7880 C CA . ILE A 1 1033 ? -36.542 34.498 48.138 1.00 83.00 1033 ILE A CA 1
ATOM 7881 C C . ILE A 1 1033 ? -36.819 33.892 46.758 1.00 83.00 1033 ILE A C 1
ATOM 7883 O O . ILE A 1 1033 ? -36.179 34.293 45.790 1.00 83.00 1033 ILE A O 1
ATOM 7887 N N . SER A 1 1034 ? -37.801 32.993 46.634 1.00 77.56 1034 SER A N 1
ATOM 7888 C CA . SER A 1 1034 ? -38.134 32.345 45.358 1.00 77.56 1034 SER A CA 1
ATOM 7889 C C . SER A 1 1034 ? -38.641 33.316 44.283 1.00 77.56 1034 SER A C 1
ATOM 7891 O O . SER A 1 1034 ? -38.655 32.961 43.110 1.00 77.56 1034 SER A O 1
ATOM 7893 N N . GLY A 1 1035 ? -39.068 34.527 44.668 1.00 79.62 1035 GLY A N 1
ATOM 7894 C CA . GLY A 1 1035 ? -39.482 35.590 43.746 1.00 79.62 1035 GLY A CA 1
ATOM 7895 C C . GLY A 1 1035 ? -38.347 36.516 43.292 1.00 79.62 1035 GLY A C 1
ATOM 7896 O O . GLY A 1 1035 ? -38.597 37.449 42.533 1.00 79.62 1035 GLY A O 1
ATOM 7897 N N . MET A 1 1036 ? -37.117 36.312 43.774 1.00 86.56 1036 MET A N 1
ATOM 7898 C CA . MET A 1 1036 ? -35.954 37.098 43.357 1.00 86.56 1036 MET A CA 1
ATOM 7899 C C . MET A 1 1036 ? -35.428 36.637 41.993 1.00 86.56 1036 MET A C 1
ATOM 7901 O O . MET A 1 1036 ? -35.656 35.507 41.574 1.00 86.56 1036 MET A O 1
ATOM 7905 N N . ASP A 1 1037 ? -34.657 37.496 41.330 1.00 88.19 1037 ASP A N 1
ATOM 7906 C CA . ASP A 1 1037 ? -33.863 37.106 40.164 1.00 88.19 1037 ASP A CA 1
ATOM 7907 C C . ASP A 1 1037 ? -32.932 35.917 40.493 1.00 88.19 1037 ASP A C 1
ATOM 7909 O O . ASP A 1 1037 ? -32.350 35.874 41.583 1.00 88.19 1037 ASP A O 1
ATOM 7913 N N . VAL A 1 1038 ? -32.825 34.945 39.580 1.00 84.69 1038 VAL A N 1
ATOM 7914 C CA . VAL A 1 1038 ? -32.157 33.652 39.826 1.00 84.69 1038 VAL A CA 1
ATOM 7915 C C . VAL A 1 1038 ? -30.691 33.846 40.220 1.00 84.69 1038 VAL A C 1
ATOM 7917 O O . VAL A 1 1038 ? -30.232 33.219 41.178 1.00 84.69 1038 VAL A O 1
ATOM 7920 N N . ASP A 1 1039 ? -29.982 34.783 39.590 1.00 84.81 1039 ASP A N 1
ATOM 7921 C CA . ASP A 1 1039 ? -28.572 35.050 39.894 1.00 84.81 1039 ASP A CA 1
ATOM 7922 C C . ASP A 1 1039 ? -28.412 35.615 41.311 1.00 84.81 1039 ASP A C 1
ATOM 7924 O O . ASP A 1 1039 ? -27.485 35.269 42.052 1.00 84.81 1039 ASP A O 1
ATOM 7928 N N . LYS A 1 1040 ? -29.375 36.435 41.755 1.00 88.19 1040 LYS A N 1
ATOM 7929 C CA . LYS A 1 1040 ? -29.415 36.944 43.134 1.00 88.19 1040 LYS A CA 1
ATOM 7930 C C . LYS A 1 1040 ? -29.739 35.844 44.144 1.00 88.19 1040 LYS A C 1
ATOM 7932 O O . LYS A 1 1040 ? -29.186 35.871 45.247 1.00 88.19 1040 LYS A O 1
ATOM 7937 N N . GLN A 1 1041 ? -30.601 34.885 43.795 1.00 88.38 1041 GLN A N 1
ATOM 7938 C CA . GLN A 1 1041 ? -30.871 33.713 44.638 1.00 88.38 1041 GLN A CA 1
ATOM 7939 C C . GLN A 1 1041 ? -29.602 32.869 44.816 1.00 88.38 1041 GLN A C 1
ATOM 7941 O O . GLN A 1 1041 ? -29.246 32.526 45.945 1.00 88.38 1041 GLN A O 1
ATOM 7946 N N . VAL A 1 1042 ? -28.867 32.610 43.731 1.00 87.44 1042 VAL A N 1
ATOM 7947 C CA . VAL A 1 1042 ? -27.579 31.898 43.767 1.00 87.44 1042 VAL A CA 1
ATOM 7948 C C . VAL A 1 1042 ? -26.553 32.649 44.615 1.00 87.44 1042 VAL A C 1
ATOM 7950 O O . VAL A 1 1042 ? -25.929 32.053 45.496 1.00 87.44 1042 VAL A O 1
ATOM 7953 N N . GLY A 1 1043 ? -26.419 33.965 44.421 1.00 87.19 1043 GLY A N 1
ATOM 7954 C CA . GLY A 1 1043 ? -25.519 34.805 45.216 1.00 87.19 1043 GLY A CA 1
ATOM 7955 C C . GLY A 1 1043 ? -25.834 34.795 46.718 1.00 87.19 1043 GLY A C 1
ATOM 7956 O O . GLY A 1 1043 ? -24.921 34.877 47.543 1.00 87.19 1043 GLY A O 1
ATOM 7957 N N . LEU A 1 1044 ? -27.111 34.650 47.094 1.00 88.19 1044 LEU A N 1
ATOM 7958 C CA . LEU A 1 1044 ? -27.526 34.477 48.487 1.00 88.19 1044 LEU A CA 1
ATOM 7959 C C . LEU A 1 1044 ? -27.195 33.073 49.007 1.00 88.19 1044 LEU A C 1
ATOM 7961 O O . LEU A 1 1044 ? -26.593 32.953 50.075 1.00 88.19 1044 LEU A O 1
ATOM 7965 N N . LEU A 1 1045 ? -27.543 32.021 48.259 1.00 89.12 1045 LEU A N 1
ATOM 7966 C CA . LEU A 1 1045 ? -27.267 30.632 48.639 1.00 89.12 1045 LEU A CA 1
ATOM 7967 C C . LEU A 1 1045 ? -25.769 30.365 48.819 1.00 89.12 1045 LEU A C 1
ATOM 7969 O O . LEU A 1 1045 ? -25.392 29.672 49.764 1.00 89.12 1045 LEU A O 1
ATOM 7973 N N . LYS A 1 1046 ? -24.909 30.981 47.995 1.00 89.62 1046 LYS A N 1
ATOM 7974 C CA . LYS A 1 1046 ? -23.441 30.872 48.083 1.00 89.62 1046 LYS A CA 1
ATOM 7975 C C . LYS A 1 1046 ? -22.885 31.285 49.456 1.00 89.62 1046 LYS A C 1
ATOM 7977 O O . LYS A 1 1046 ? -21.816 30.827 49.842 1.00 89.62 1046 LYS A O 1
ATOM 7982 N N . LYS A 1 1047 ? -23.610 32.110 50.226 1.00 90.31 1047 LYS A N 1
ATOM 7983 C CA . LYS A 1 1047 ? -23.218 32.519 51.590 1.00 90.31 1047 LYS A CA 1
ATOM 7984 C C . LYS A 1 1047 ? -23.460 31.440 52.651 1.00 90.31 1047 LYS A C 1
ATOM 7986 O O . LYS A 1 1047 ? -22.868 31.511 53.723 1.00 90.31 1047 LYS A O 1
ATOM 7991 N N . PHE A 1 1048 ? -24.335 30.475 52.374 1.00 90.81 1048 PHE A N 1
ATOM 7992 C CA . PHE A 1 1048 ? -24.766 29.444 53.326 1.00 90.81 1048 PHE A CA 1
ATOM 7993 C C . PHE A 1 1048 ? -24.382 28.031 52.893 1.00 90.81 1048 PHE A C 1
ATOM 7995 O O . PHE A 1 1048 ? -24.293 27.132 53.728 1.00 90.81 1048 PHE A O 1
ATOM 8002 N N . VAL A 1 1049 ? -24.174 27.817 51.595 1.00 91.44 1049 VAL A N 1
ATOM 8003 C CA . VAL A 1 1049 ? -23.904 26.501 51.027 1.00 91.44 1049 VAL A CA 1
ATOM 8004 C C . VAL A 1 1049 ? -22.569 26.533 50.304 1.00 91.44 1049 VAL A C 1
ATOM 8006 O O . VAL A 1 1049 ? -22.410 27.217 49.294 1.00 91.44 1049 VAL A O 1
ATOM 8009 N N . ASN A 1 1050 ? -21.620 25.746 50.806 1.00 90.56 1050 ASN A N 1
ATOM 8010 C CA . ASN A 1 1050 ? -20.392 25.434 50.094 1.00 90.56 1050 ASN A CA 1
ATOM 8011 C C . ASN A 1 1050 ? -20.573 24.099 49.360 1.00 90.56 1050 ASN A C 1
ATOM 8013 O O . ASN A 1 1050 ? -20.769 23.063 49.993 1.00 90.56 1050 ASN A O 1
ATOM 8017 N N . LEU A 1 1051 ? -20.490 24.120 48.028 1.00 90.56 1051 LEU A N 1
ATOM 8018 C CA . LEU A 1 1051 ? -20.686 22.931 47.190 1.00 90.56 1051 LEU A CA 1
ATOM 8019 C C . LEU A 1 1051 ? -19.695 21.806 47.518 1.00 90.56 1051 LEU A C 1
ATOM 8021 O O . LEU A 1 1051 ? -20.070 20.638 47.495 1.00 90.56 1051 LEU A O 1
ATOM 8025 N N . SER A 1 1052 ? -18.457 22.148 47.890 1.00 87.81 1052 SER A N 1
ATOM 8026 C CA . SER A 1 1052 ? -17.446 21.154 48.278 1.00 87.81 1052 SER A CA 1
ATOM 8027 C C . SER A 1 1052 ? -17.788 20.428 49.584 1.00 87.81 1052 SER A C 1
ATOM 8029 O O . SER A 1 1052 ? -17.430 19.265 49.746 1.00 87.81 1052 SER A O 1
ATOM 8031 N N . ASP A 1 1053 ? -18.538 21.066 50.489 1.00 90.88 1053 ASP A N 1
ATOM 8032 C CA . ASP A 1 1053 ? -18.977 20.435 51.736 1.00 90.88 1053 ASP A CA 1
ATOM 8033 C C . ASP A 1 1053 ? -20.084 19.402 51.496 1.00 90.88 1053 ASP A C 1
ATOM 8035 O O . ASP A 1 1053 ? -20.195 18.446 52.259 1.00 90.88 1053 ASP A O 1
ATOM 8039 N N . LEU A 1 1054 ? -20.874 19.555 50.426 1.00 91.38 1054 LEU A N 1
ATOM 8040 C CA . LEU A 1 1054 ? -21.928 18.601 50.055 1.00 91.38 1054 LEU A CA 1
ATOM 8041 C C . LEU A 1 1054 ? -21.373 17.283 49.494 1.00 91.38 1054 LEU A C 1
ATOM 8043 O O . LEU A 1 1054 ? -22.099 16.297 49.406 1.00 91.38 1054 LEU A O 1
ATOM 8047 N N . GLN A 1 1055 ? -20.082 17.258 49.156 1.00 86.00 1055 GLN A N 1
ATOM 8048 C CA . GLN A 1 1055 ? -19.365 16.064 48.709 1.00 86.00 1055 GLN A CA 1
ATOM 8049 C C . GLN A 1 1055 ? -18.844 15.219 49.881 1.00 86.00 1055 GLN A C 1
ATOM 8051 O O . GLN A 1 1055 ? -18.443 14.076 49.686 1.00 86.00 1055 GLN A O 1
ATOM 8056 N N . ASP A 1 1056 ? -18.840 15.762 51.104 1.00 87.12 1056 ASP A N 1
ATOM 8057 C CA . ASP A 1 1056 ? -18.409 15.050 52.306 1.00 87.12 1056 ASP A CA 1
ATOM 8058 C C . ASP A 1 1056 ? -19.638 14.507 53.059 1.00 87.12 1056 ASP A C 1
ATOM 8060 O O . ASP A 1 1056 ? -20.384 15.285 53.670 1.00 87.12 1056 ASP A O 1
ATOM 8064 N N . PRO A 1 1057 ? -19.853 13.178 53.094 1.00 87.31 1057 PRO A N 1
ATOM 8065 C CA . PRO A 1 1057 ? -21.037 12.587 53.713 1.00 87.31 1057 PRO A CA 1
ATOM 8066 C C . PRO A 1 1057 ? -21.155 12.917 55.207 1.00 87.31 1057 PRO A C 1
ATOM 8068 O O . PRO A 1 1057 ? -22.266 12.997 55.732 1.00 87.31 1057 PRO A O 1
ATOM 8071 N N . LYS A 1 1058 ? -20.042 13.175 55.911 1.00 90.12 1058 LYS A N 1
ATOM 8072 C CA . LYS A 1 1058 ? -20.077 13.571 57.329 1.00 90.12 1058 LYS A CA 1
ATOM 8073 C C . LYS A 1 1058 ? -20.573 15.003 57.498 1.00 90.12 1058 LYS A C 1
ATOM 8075 O O . LYS A 1 1058 ? -21.281 15.301 58.463 1.00 90.12 1058 LYS A O 1
ATOM 8080 N N . LYS A 1 1059 ? -20.211 15.900 56.577 1.00 93.56 1059 LYS A N 1
ATOM 8081 C CA . LYS A 1 1059 ? -20.709 17.282 56.578 1.00 93.56 1059 LYS A CA 1
ATOM 8082 C C . LYS A 1 1059 ? -22.178 17.333 56.180 1.00 93.56 1059 LYS A C 1
ATOM 8084 O O . LYS A 1 1059 ? -22.935 18.050 56.832 1.00 93.56 1059 LYS A O 1
ATOM 8089 N N . VAL A 1 1060 ? -22.590 16.525 55.202 1.00 93.31 1060 VAL A N 1
ATOM 8090 C CA . VAL A 1 1060 ? -24.004 16.351 54.832 1.00 93.31 1060 VAL A CA 1
ATOM 8091 C C . VAL A 1 1060 ? -24.814 15.830 56.017 1.00 93.31 1060 VAL A C 1
ATOM 8093 O O . VAL A 1 1060 ? -25.824 16.432 56.366 1.00 93.31 1060 VAL A O 1
ATOM 8096 N N . ASP A 1 1061 ? -24.348 14.789 56.709 1.00 92.00 1061 ASP A N 1
ATOM 8097 C CA . ASP A 1 1061 ? -25.041 14.260 57.889 1.00 92.00 1061 ASP A CA 1
ATOM 8098 C C . ASP A 1 1061 ? -25.174 15.310 59.007 1.00 92.00 1061 ASP A C 1
ATOM 8100 O O . ASP A 1 1061 ? -26.243 15.479 59.599 1.00 92.00 1061 ASP A O 1
ATOM 8104 N N . LYS A 1 1062 ? -24.118 16.096 59.257 1.00 93.88 1062 LYS A N 1
ATOM 8105 C CA . LYS A 1 1062 ? -24.168 17.215 60.210 1.00 93.88 1062 LYS A CA 1
ATOM 8106 C C . LYS A 1 1062 ? -25.172 18.291 59.778 1.00 93.88 1062 LYS A C 1
ATOM 8108 O O . LYS A 1 1062 ? -25.898 18.816 60.626 1.00 93.88 1062 LYS A O 1
ATOM 8113 N N . LEU A 1 1063 ? -25.228 18.609 58.484 1.00 95.44 1063 LEU A N 1
ATOM 8114 C CA . LEU A 1 1063 ? -26.204 19.540 57.918 1.00 95.44 1063 LEU A CA 1
ATOM 8115 C C . LEU A 1 1063 ? -27.632 19.002 58.083 1.00 95.44 1063 LEU A C 1
ATOM 8117 O O . LEU A 1 1063 ? -28.501 19.753 58.515 1.00 95.44 1063 LEU A O 1
ATOM 8121 N N . MET A 1 1064 ? -27.871 17.711 57.838 1.00 95.88 1064 MET A N 1
ATOM 8122 C CA . MET A 1 1064 ? -29.193 17.090 57.990 1.00 95.88 1064 MET A CA 1
ATOM 8123 C C . MET A 1 1064 ? -29.648 16.978 59.445 1.00 95.88 1064 MET A C 1
ATOM 8125 O O . MET A 1 1064 ? -30.821 17.199 59.747 1.00 95.88 1064 MET A O 1
ATOM 8129 N N . LYS A 1 1065 ? -28.730 16.739 60.385 1.00 92.88 1065 LYS A N 1
ATOM 8130 C CA . LYS A 1 1065 ? -29.022 16.833 61.826 1.00 92.88 1065 LYS A CA 1
ATOM 8131 C C . LYS A 1 1065 ? -29.446 18.245 62.230 1.00 92.88 1065 LYS A C 1
ATOM 8133 O O . LYS A 1 1065 ? -30.366 18.405 63.028 1.00 92.88 1065 LYS A O 1
ATOM 8138 N N . ARG A 1 1066 ? -28.819 19.278 61.654 1.00 93.88 1066 ARG A N 1
ATOM 8139 C CA . ARG A 1 1066 ? -29.238 20.673 61.858 1.00 93.88 1066 ARG A CA 1
ATOM 8140 C C . ARG A 1 1066 ? -30.595 20.951 61.211 1.00 93.88 1066 ARG A C 1
ATOM 8142 O O . ARG A 1 1066 ? -31.459 21.513 61.874 1.00 93.88 1066 ARG A O 1
ATOM 8149 N N . PHE A 1 1067 ? -30.783 20.550 59.955 1.00 95.81 1067 PHE A N 1
ATOM 8150 C CA . PHE A 1 1067 ? -32.043 20.694 59.228 1.00 95.81 1067 PHE A CA 1
ATOM 8151 C C . PHE A 1 1067 ? -33.208 20.097 60.017 1.00 95.81 1067 PHE A C 1
ATOM 8153 O O . PHE A 1 1067 ? -34.163 20.804 60.315 1.00 95.81 1067 PHE A O 1
ATOM 8160 N N . THR A 1 1068 ? -33.110 18.825 60.406 1.00 93.69 1068 THR A N 1
ATOM 8161 C CA . THR A 1 1068 ? -34.185 18.116 61.115 1.00 93.69 1068 THR A CA 1
ATOM 8162 C C . THR A 1 1068 ? -34.510 18.752 62.467 1.00 93.69 1068 THR A C 1
ATOM 8164 O O . THR A 1 1068 ? -35.682 18.866 62.810 1.00 93.69 1068 THR A O 1
ATOM 8167 N N . ALA A 1 1069 ? -33.512 19.259 63.200 1.00 89.81 1069 ALA A N 1
ATOM 8168 C CA . ALA A 1 1069 ? -33.741 20.017 64.431 1.00 89.81 1069 ALA A CA 1
ATOM 8169 C C . ALA A 1 1069 ? -34.456 21.361 64.181 1.00 89.81 1069 ALA A C 1
ATOM 8171 O O . ALA A 1 1069 ? -35.371 21.720 64.922 1.00 89.81 1069 ALA A O 1
ATOM 8172 N N . MET A 1 1070 ? -34.075 22.098 63.131 1.00 90.81 1070 MET A N 1
ATOM 8173 C CA . MET A 1 1070 ? -34.739 23.351 62.743 1.00 90.81 1070 MET A CA 1
ATOM 8174 C C . MET A 1 1070 ? -36.157 23.112 62.217 1.00 90.81 1070 MET A C 1
ATOM 8176 O O . MET A 1 1070 ? -37.066 23.883 62.517 1.00 90.81 1070 MET A O 1
ATOM 8180 N N . TYR A 1 1071 ? -36.360 22.022 61.482 1.00 91.69 1071 TYR A N 1
ATOM 8181 C CA . TYR A 1 1071 ? -37.664 21.589 61.002 1.00 91.69 1071 TYR A CA 1
ATOM 8182 C C . TYR A 1 1071 ? -38.595 21.261 62.175 1.00 91.69 1071 TYR A C 1
ATOM 8184 O O . TYR A 1 1071 ? -39.725 21.747 62.207 1.00 91.69 1071 TYR A O 1
ATOM 8192 N N . ASP A 1 1072 ? -38.107 20.509 63.169 1.00 88.81 1072 ASP A N 1
ATOM 8193 C CA . ASP A 1 1072 ? -38.847 20.216 64.402 1.00 88.81 1072 ASP A CA 1
ATOM 8194 C C . ASP A 1 1072 ? -39.213 21.506 65.163 1.00 88.81 1072 ASP A C 1
ATOM 8196 O O . ASP A 1 1072 ? -40.327 21.623 65.666 1.00 88.81 1072 ASP A O 1
ATOM 8200 N N . LEU A 1 1073 ? -38.314 22.500 65.216 1.00 86.00 1073 LEU A N 1
ATOM 8201 C CA . LEU A 1 1073 ? -38.585 23.802 65.845 1.00 86.00 1073 LEU A CA 1
ATOM 8202 C C . LEU A 1 1073 ? -39.660 24.616 65.110 1.00 86.00 1073 LEU A C 1
ATOM 8204 O O . LEU A 1 1073 ? -40.462 25.281 65.760 1.00 86.00 1073 LEU A O 1
ATOM 8208 N N . GLN A 1 1074 ? -39.678 24.587 63.776 1.00 84.75 1074 GLN A N 1
ATOM 8209 C CA . GLN A 1 1074 ? -40.651 25.338 62.975 1.00 84.75 1074 GLN A CA 1
ATOM 8210 C C . GLN A 1 1074 ? -42.040 24.683 62.950 1.00 84.75 1074 GLN A C 1
ATOM 8212 O O . GLN A 1 1074 ? -43.037 25.393 62.846 1.00 84.75 1074 GLN A O 1
ATOM 8217 N N . ASN A 1 1075 ? -42.117 23.351 63.048 1.00 81.25 1075 ASN A N 1
ATOM 8218 C CA . ASN A 1 1075 ? -43.353 22.596 62.813 1.00 81.25 1075 ASN A CA 1
ATOM 8219 C C . ASN A 1 1075 ? -43.996 22.007 64.082 1.00 81.25 1075 ASN A C 1
ATOM 8221 O O . ASN A 1 1075 ? -45.060 21.400 63.984 1.00 81.25 1075 ASN A O 1
ATOM 8225 N N . ASN A 1 1076 ? -43.397 22.168 65.270 1.00 69.75 1076 ASN A N 1
ATOM 8226 C CA . ASN A 1 1076 ? -43.913 21.565 66.504 1.00 69.75 1076 ASN A CA 1
ATOM 8227 C C . ASN A 1 1076 ? -44.066 22.591 67.645 1.00 69.75 1076 ASN A C 1
ATOM 8229 O O . ASN A 1 1076 ? -43.088 23.078 68.207 1.00 69.75 1076 ASN A O 1
ATOM 8233 N N . SER A 1 1077 ? -45.315 22.895 68.025 1.00 50.81 1077 SER A N 1
ATOM 8234 C CA . SER A 1 1077 ? -45.672 23.892 69.056 1.00 50.81 1077 SER A CA 1
ATOM 8235 C C . SER A 1 1077 ? -45.593 23.376 70.502 1.00 50.81 1077 SER A C 1
ATOM 8237 O O . SER A 1 1077 ? -45.821 24.149 71.427 1.00 50.81 1077 SER A O 1
ATOM 8239 N N . ASN A 1 1078 ? -45.278 22.092 70.721 1.00 52.91 1078 ASN A N 1
ATOM 8240 C CA . ASN A 1 1078 ? -45.182 21.485 72.051 1.00 52.91 1078 ASN A CA 1
ATOM 8241 C C . ASN A 1 1078 ? -43.830 20.776 72.247 1.00 52.91 1078 ASN A C 1
ATOM 8243 O O . ASN A 1 1078 ? -43.552 19.752 71.628 1.00 52.91 1078 ASN A O 1
ATOM 8247 N N . SER A 1 1079 ? -43.019 21.341 73.153 1.00 54.00 1079 SER A N 1
ATOM 8248 C CA . SER A 1 1079 ? -41.818 20.767 73.791 1.00 54.00 1079 SER A CA 1
ATOM 8249 C C . SER A 1 1079 ? -40.785 20.112 72.859 1.00 54.00 1079 SER A C 1
ATOM 8251 O O . SER A 1 1079 ? -40.737 18.891 72.726 1.00 54.00 1079 SER A O 1
ATOM 8253 N N . SER A 1 1080 ? -39.887 20.921 72.286 1.00 49.50 1080 SER A N 1
ATOM 8254 C CA . SER A 1 1080 ? -38.660 20.431 71.643 1.00 49.50 1080 SER A CA 1
ATOM 8255 C C . SER A 1 1080 ? -37.585 20.096 72.697 1.00 49.50 1080 SER A C 1
ATOM 8257 O O . SER A 1 1080 ? -37.174 20.993 73.438 1.00 49.50 1080 SER A O 1
ATOM 8259 N N . PRO A 1 1081 ? -37.052 18.858 72.747 1.00 54.88 1081 PRO A N 1
ATOM 8260 C CA . PRO A 1 1081 ? -35.890 18.511 73.575 1.00 54.88 1081 PRO A CA 1
ATOM 8261 C C . PRO A 1 1081 ? -34.635 19.330 73.227 1.00 54.88 1081 PRO A C 1
ATOM 8263 O O . PRO A 1 1081 ? -33.777 19.546 74.080 1.00 54.88 1081 PRO A O 1
ATOM 8266 N N . ALA A 1 1082 ? -34.543 19.839 71.991 1.00 54.16 1082 ALA A N 1
ATOM 8267 C CA . ALA A 1 1082 ? -33.445 20.701 71.557 1.00 54.16 1082 ALA A CA 1
ATOM 8268 C C . ALA A 1 1082 ? -33.460 22.061 72.274 1.00 54.16 1082 ALA A C 1
ATOM 8270 O O . ALA A 1 1082 ? -32.398 22.617 72.547 1.00 54.16 1082 ALA A O 1
ATOM 8271 N N . LEU A 1 1083 ? -34.645 22.562 72.648 1.00 50.69 1083 LEU A N 1
ATOM 8272 C CA . LEU A 1 1083 ? -34.778 23.787 73.434 1.00 50.69 1083 LEU A CA 1
ATOM 8273 C C . LEU A 1 1083 ? -34.234 23.594 74.861 1.00 50.69 1083 LEU A C 1
ATOM 8275 O O . LEU A 1 1083 ? -33.583 24.494 75.372 1.00 50.69 1083 LEU A O 1
ATOM 8279 N N . MET A 1 1084 ? -34.403 22.408 75.464 1.00 54.56 1084 MET A N 1
ATOM 8280 C CA . MET A 1 1084 ? -33.882 22.101 76.809 1.00 54.56 1084 MET A CA 1
ATOM 8281 C C . MET A 1 1084 ? -32.355 21.967 76.861 1.00 54.56 1084 MET A C 1
ATOM 8283 O O . MET A 1 1084 ? -31.747 22.278 77.882 1.00 54.56 1084 MET A O 1
ATOM 8287 N N . ILE A 1 1085 ? -31.727 21.508 75.775 1.00 58.97 1085 ILE A N 1
ATOM 8288 C CA . ILE A 1 1085 ? -30.266 21.361 75.693 1.00 58.97 1085 ILE A CA 1
ATOM 8289 C C . ILE A 1 1085 ? -29.596 22.716 75.427 1.00 58.97 1085 ILE A C 1
ATOM 8291 O O . ILE A 1 1085 ? -28.547 23.000 76.000 1.00 58.97 1085 ILE A O 1
ATOM 8295 N N . LEU A 1 1086 ? -30.212 23.582 74.614 1.00 54.28 1086 LEU A N 1
ATOM 8296 C CA . LEU A 1 1086 ? -29.662 24.908 74.316 1.00 54.28 1086 LEU A CA 1
ATOM 8297 C C . LEU A 1 1086 ? -29.745 25.877 75.512 1.00 54.28 1086 LEU A C 1
ATOM 8299 O O . LEU A 1 1086 ? -28.940 26.799 75.599 1.00 54.28 1086 LEU A O 1
ATOM 8303 N N . THR A 1 1087 ? -30.689 25.671 76.440 1.00 54.88 1087 THR A N 1
ATOM 8304 C CA . THR A 1 1087 ? -30.887 26.546 77.609 1.00 54.88 1087 THR A CA 1
ATOM 8305 C C . THR A 1 1087 ? -30.109 26.135 78.865 1.00 54.88 1087 THR A C 1
ATOM 8307 O O . THR A 1 1087 ? -30.055 26.929 79.795 1.00 54.88 1087 THR A O 1
ATOM 8310 N N . ASN A 1 1088 ? -29.490 24.945 78.915 1.00 46.66 1088 ASN A N 1
ATOM 8311 C CA . ASN A 1 1088 ? -28.818 24.421 80.123 1.00 46.66 1088 ASN A CA 1
ATOM 8312 C C . ASN A 1 1088 ? -27.294 24.199 79.987 1.00 46.66 1088 ASN A C 1
ATOM 8314 O O . ASN A 1 1088 ? -26.690 23.555 80.840 1.00 46.66 1088 ASN A O 1
ATOM 8318 N N . GLY A 1 1089 ? -26.653 24.728 78.942 1.00 40.88 1089 GLY A N 1
ATOM 8319 C CA . GLY A 1 1089 ? -25.211 24.570 78.688 1.00 40.88 1089 GLY A CA 1
ATOM 8320 C C . GLY A 1 1089 ? -24.333 25.766 79.073 1.00 40.88 1089 GLY A C 1
ATOM 8321 O O . GLY A 1 1089 ? -23.350 26.020 78.383 1.00 40.88 1089 GLY A O 1
ATOM 8322 N N . GLY A 1 1090 ? -24.696 26.528 80.109 1.00 41.00 1090 GLY A N 1
ATOM 8323 C CA . GLY A 1 1090 ? -23.971 27.730 80.529 1.00 41.00 1090 GLY A CA 1
ATOM 8324 C C . GLY A 1 1090 ? -23.804 27.855 82.041 1.00 41.00 1090 GLY A C 1
ATOM 8325 O O . GLY A 1 1090 ? -24.449 28.712 82.633 1.00 41.00 1090 GLY A O 1
ATOM 8326 N N . THR A 1 1091 ? -22.929 27.027 82.622 1.00 37.47 1091 THR A N 1
ATOM 8327 C CA . THR A 1 1091 ? -21.988 27.358 83.716 1.00 37.47 1091 THR A CA 1
ATOM 8328 C C . THR A 1 1091 ? -20.820 26.392 83.666 1.00 37.47 1091 THR A C 1
ATOM 8330 O O . THR A 1 1091 ? -21.112 25.175 83.601 1.00 37.47 1091 THR A O 1
#

Sequence (1091 aa):
MISASMAYNILTGNMKQSLDRVASQAIVKRDAEYYKENINKIKDVDDFVGNYRIFSYAMTAHGLDDMTYAKAFMKKVLESDLTDPDSFANKLSDTRYREFAAAFNFNAPAADAQSAAQEDDLIGLYTQSFADESKTAAAETDYYSGAMDDVQNVSDLVGDRRARTYLLKAYGIDPTYASADFLAQVLTSDINDPNSFVNVNGNDKYKALAAQFSFNADGTVNGAAQTAIQKDAVMERYNLTVPSIVTPVAADYNKAYYLSKIGSITNVDDLLADDRLTSYIKTAFSMAPDFSKAAFRVVLTDPAYAHTMDLDQVYQAFNFKSDGTVATTSRAQSSAQTSAALAQGNVVSGEYADKIISGTIADVDDLLADPKLTAFIKDAYGLGWNFSNTELRSILTDPAYATSVGQSKVNAAFNFNADGTLNGTEVQKSAQREETVAGVTANRSYFRGKVGDFTSVNDLMADARTVSYLRNAYNVSSTISDADMRTIFTDPAAAATMGYSSLHEAFNFTSTGGLAASYASQTPEQLASMAGLSDGMRTAYQAKIVTITNVDDLIADTTLTRYIKDAFGLPQTLSDANLRSILTDSSYAGLLGYDEVHDAFNFRADGSVPDDVNAQTSAQARSTSSRGSANLSYYQGAISTVASVDQLLGDQRLNSFVRTLYGVPSDLNDADLKSILTDSAFAASRGFGSLNAAFSFAADGSAAPVSGPQNSTQLLDTTDGYSVRYDDAQQEAIDDAVANYKDRLSDDNVKKVDDFLRSNKTADLDKSNDNLPDPYQMALRAYGLTEQDVPRSTMRKLLKSDPYDPEGYVASFKDERITNLVRAFNFGSDGKIASEVQALSPAVMAKYATNYKSRATMGMDDGSLKDKAAKDATTAVNNFAKGMAEVKSLDDFLKNDKLTSFVLKANGFDPKKFDEETLRKIFTSDPSDPKSYLNTKAESAFKDIVADFNFDTKGDLTRAKIGAVQNTGAEDRTQQSYLQQTLETQQGETNDGVRLALYFTRKAPGITSLYSILGDKALFQVITTTYSLPTGISGMDVDKQVGLLKKFVNLSDLQDPKKVDKLMKRFTAMYDLQNNSNSSPALMILTNGGT

Nearest PDB structures (foldseek):
  2o8s-assembly2_B  TM=4.609E-01  e=1.479E-07  Agrobacterium fabrum str. C58

Solvent-accessible surface area (backbone atoms only — not comparable to full-atom values): 57466 Å² total; per-residue (Å²): 133,83,48,31,44,60,51,42,54,57,44,69,76,40,43,67,65,53,42,53,55,46,48,68,34,70,67,54,37,55,51,47,52,52,37,71,78,42,52,56,72,41,86,44,67,66,53,39,66,64,38,55,72,53,37,45,51,53,31,31,21,60,70,38,54,91,52,64,82,45,54,73,59,51,46,50,29,46,69,32,54,64,76,44,75,83,21,64,29,60,67,44,66,50,61,52,51,41,58,51,29,41,46,38,48,73,73,57,76,84,55,38,48,43,53,74,67,38,46,50,52,46,51,50,31,35,60,47,40,56,58,51,48,41,52,48,53,51,56,52,46,54,49,38,60,57,54,52,76,71,30,56,36,44,65,54,45,47,66,34,63,65,49,38,41,52,56,29,42,37,54,74,39,66,60,90,79,57,51,50,68,60,49,42,50,31,42,25,33,56,87,84,43,76,82,22,57,25,59,72,77,37,56,74,51,50,44,60,54,27,72,42,46,50,41,35,77,87,27,38,38,92,66,57,34,42,53,74,68,37,48,47,53,51,49,50,40,24,41,67,65,56,53,97,54,70,29,75,69,28,49,50,52,52,49,54,51,42,69,74,46,51,56,74,36,58,37,52,69,60,45,68,69,35,63,67,53,45,50,48,51,28,38,22,67,76,43,62,90,83,59,49,68,70,61,49,52,42,26,43,34,34,46,64,58,6,50,75,70,74,32,44,68,60,26,70,37,38,33,37,18,57,89,28,39,50,40,63,38,51,61,33,45,53,38,68,33,46,47,50,55,54,49,35,38,51,52,46,50,49,54,45,53,50,57,56,68,68,68,79,57,71,33,53,63,57,45,63,69,34,68,66,56,44,39,45,52,25,38,26,70,68,61,48,77,82,54,52,67,69,58,50,49,45,23,44,25,31,67,69,58,7,50,75,73,72,36,42,68,63,19,73,38,41,32,41,31,74,89,31,41,54,59,72,91,48,54,44,54,72,70,35,46,52,52,47,50,46,29,39,51,50,38,50,54,48,35,67,63,44,48,58,68,34,61,28,56,65,54,44,65,68,36,62,62,43,45,30,39,51,33,40,32,70,66,53,58,79,85,60,46,74,68,54,52,51,42,26,46,29,32,69,68,57,6,47,75,73,71,37,42,74,64,20,70,35,41,53,44,35,75,85,30,34,37,54,47,34,13,40,28,34,52,41,67,34,52,51,54,50,51,50,46,48,52,52,50,50,51,50,42,65,67,48,47,66,72,32,58,36,51,67,62,42,63,70,33,63,66,52,45,39,50,50,24,47,33,71,70,46,63,67,67,62,48,68,70,56,53,51,43,26,43,28,31,64,69,59,7,50,75,72,71,36,44,73,61,20,74,44,39,48,42,36,76,88,27,42,35,55,100,91,54,42,32,34,50,76,65,38,50,49,52,49,47,50,37,40,50,51,50,54,53,49,40,58,69,48,48,33,53,28,49,28,52,69,53,41,60,66,36,62,67,52,35,41,44,54,33,45,70,64,65,53,59,60,85,64,50,71,70,61,49,48,44,24,52,31,31,64,68,58,6,47,76,73,73,36,40,69,59,21,68,42,44,49,42,39,75,90,27,40,23,51,70,42,68,22,31,48,50,38,51,36,45,33,53,44,52,53,31,23,74,78,29,63,50,50,69,56,52,52,53,49,52,52,32,50,52,51,35,56,61,53,54,33,76,90,58,28,63,31,56,72,49,47,67,39,48,42,74,75,68,59,87,63,69,85,52,49,84,46,62,30,54,52,56,45,52,30,40,27,50,77,44,47,65,83,80,51,36,72,74,54,44,57,51,43,44,28,36,56,61,62,38,83,88,29,76,38,46,71,68,76,42,68,49,60,34,52,53,40,63,42,40,20,44,29,73,88,27,32,48,25,69,73,91,50,40,53,51,72,41,50,51,21,49,42,39,53,38,29,40,44,55,64,40,43,87,57,66,92,52,74,70,36,54,48,37,50,51,53,34,50,52,51,39,54,51,40,58,56,54,49,73,72,29,69,33,48,64,55,41,59,73,33,62,68,54,47,38,46,56,32,42,27,72,73,42,66,48,92,79,57,54,62,70,57,49,49,50,44,52,35,30,51,87,85,42,76,80,23,54,41,62,68,72,48,62,75,68,52,54,58,53,50,33,55,35,22,48,38,60,88,26,43,44,38,66,88,39,62,41,72,30,34,30,50,35,41,47,53,50,43,50,52,31,29,38,50,41,50,48,34,52,61,39,30,78,76,37,52,53,30,18,44,41,54,51,39,61,71,48,32,68,74,44,48,47,67,64,47,34,71,57,31,69,60,49,35,48,49,53,32,48,50,69,70,51,69,83,69,53,81,77,49,59,67,69,60,45,44,62,54,46,59,78,80,49,60,57,75,48,33,62,35,70,69,53,38,51,53,50,38,52,47,24,18,47,38,43,42,63,76,74,46,96,72,84,59,70,66,59,61,56,71,73,70,78,82,130

pLDDT: mean 90.15, std 7.15, range [37.47, 98.31]